Protein AF-A0A814HRG1-F1 (afdb_monomer)

Structure (mmCIF, N/CA/C/O backbone):
data_AF-A0A814HRG1-F1
#
_entry.id   AF-A0A814HRG1-F1
#
loop_
_atom_site.group_PDB
_atom_site.id
_atom_site.type_symbol
_atom_site.label_atom_id
_atom_site.label_alt_id
_atom_site.label_comp_id
_atom_site.label_asym_id
_atom_site.label_entity_id
_atom_site.label_seq_id
_atom_site.pdbx_PDB_ins_code
_atom_site.Cartn_x
_atom_site.Cartn_y
_atom_site.Cartn_z
_atom_site.occupancy
_atom_site.B_iso_or_equiv
_atom_site.auth_seq_id
_atom_site.auth_comp_id
_atom_site.auth_asym_id
_atom_site.auth_atom_id
_atom_site.pdbx_PDB_model_num
ATOM 1 N N . MET A 1 1 ? -11.049 -59.503 -3.326 1.00 34.47 1 MET A N 1
ATOM 2 C CA . MET A 1 1 ? -10.460 -58.723 -4.435 1.00 34.47 1 MET A CA 1
ATOM 3 C C . MET A 1 1 ? -10.203 -57.323 -3.914 1.00 34.47 1 MET A C 1
ATOM 5 O O . MET A 1 1 ? -11.149 -56.669 -3.501 1.00 34.47 1 MET A O 1
ATOM 9 N N . TYR A 1 2 ? -8.933 -56.936 -3.819 1.00 34.94 2 TYR A N 1
ATOM 10 C CA . TYR A 1 2 ? -8.498 -55.623 -3.341 1.00 34.94 2 TYR A CA 1
ATOM 11 C C . TYR A 1 2 ? -8.942 -54.535 -4.327 1.00 34.94 2 TYR A C 1
ATOM 13 O O . TYR A 1 2 ? -8.673 -54.653 -5.521 1.00 34.94 2 TYR A O 1
ATOM 21 N N . SER A 1 3 ? -9.608 -53.484 -3.842 1.00 36.66 3 SER A N 1
ATOM 22 C CA . SER A 1 3 ? -9.808 -52.260 -4.618 1.00 36.66 3 SER A CA 1
ATOM 23 C C . SER A 1 3 ? -8.445 -51.590 -4.800 1.00 36.66 3 SER A C 1
ATOM 25 O O . SER A 1 3 ? -7.900 -51.029 -3.849 1.00 36.66 3 SER A O 1
ATOM 27 N N . ILE A 1 4 ? -7.873 -51.685 -5.997 1.00 43.91 4 ILE A N 1
ATOM 28 C CA . ILE A 1 4 ? -6.697 -50.904 -6.384 1.00 43.91 4 ILE A CA 1
ATOM 29 C C . ILE A 1 4 ? -7.131 -49.431 -6.359 1.00 43.91 4 ILE A C 1
ATOM 31 O O . ILE A 1 4 ? -7.869 -48.984 -7.234 1.00 43.91 4 ILE A O 1
ATOM 35 N N . LEU A 1 5 ? -6.743 -48.695 -5.316 1.00 51.03 5 LEU A N 1
ATOM 36 C CA . LEU A 1 5 ? -6.856 -47.237 -5.267 1.00 51.03 5 LEU A CA 1
ATOM 37 C C . LEU A 1 5 ? -5.829 -46.675 -6.258 1.00 51.03 5 LEU A C 1
ATOM 39 O O . LEU A 1 5 ? -4.625 -46.803 -6.057 1.00 51.03 5 LEU A O 1
ATOM 43 N N . ALA A 1 6 ? -6.311 -46.141 -7.381 1.00 67.50 6 ALA A N 1
ATOM 44 C CA . ALA A 1 6 ? -5.476 -45.701 -8.492 1.00 67.50 6 ALA A CA 1
ATOM 45 C C . ALA A 1 6 ? -5.037 -44.240 -8.302 1.00 67.50 6 ALA A C 1
ATOM 47 O O . ALA A 1 6 ? -5.821 -43.320 -8.529 1.00 67.50 6 ALA A O 1
ATOM 48 N N . CYS A 1 7 ? -3.785 -44.024 -7.898 1.00 74.50 7 CYS A N 1
ATOM 49 C CA . CYS A 1 7 ? -3.103 -42.750 -8.120 1.00 74.50 7 CYS A CA 1
ATOM 50 C C . CYS A 1 7 ? -2.460 -42.763 -9.509 1.00 74.50 7 CYS A C 1
ATOM 52 O O . CYS A 1 7 ? -1.785 -43.724 -9.881 1.00 74.50 7 CYS A O 1
ATOM 54 N N . PHE A 1 8 ? -2.682 -41.706 -10.284 1.00 82.88 8 PHE A N 1
ATOM 55 C CA . PHE A 1 8 ? -2.121 -41.548 -11.622 1.00 82.88 8 PHE A CA 1
ATOM 56 C C . PHE A 1 8 ? -0.915 -40.610 -11.596 1.00 82.88 8 PHE A C 1
ATOM 58 O O . PHE A 1 8 ? -0.782 -39.766 -10.710 1.00 82.88 8 PHE A O 1
ATOM 65 N N . ARG A 1 9 ? -0.036 -40.750 -12.597 1.00 83.50 9 ARG A N 1
ATOM 66 C CA . ARG A 1 9 ? 1.044 -39.782 -12.826 1.00 83.50 9 ARG A CA 1
ATOM 67 C C . ARG A 1 9 ? 0.448 -38.373 -12.999 1.00 83.50 9 ARG A C 1
ATOM 69 O O . ARG A 1 9 ? -0.566 -38.263 -13.696 1.00 83.50 9 ARG A O 1
ATOM 76 N N . PRO A 1 10 ? 1.056 -37.324 -12.418 1.00 84.88 10 PRO A N 1
ATOM 77 C CA . PRO A 1 10 ? 0.608 -35.955 -12.637 1.00 84.88 10 PRO A CA 1
ATOM 78 C C . PRO A 1 10 ? 0.578 -35.621 -14.130 1.00 84.88 10 PRO A C 1
ATOM 80 O O . PRO A 1 10 ? 1.474 -36.012 -14.885 1.00 84.88 10 PRO A O 1
ATOM 83 N N . THR A 1 11 ? -0.446 -34.898 -14.563 1.00 87.06 11 THR A N 1
ATOM 84 C CA . THR A 1 11 ? -0.460 -34.258 -15.880 1.00 87.06 11 THR A CA 1
ATOM 85 C C . THR A 1 11 ? -0.045 -32.805 -15.718 1.00 87.06 11 THR A C 1
ATOM 87 O O . THR A 1 11 ? -0.491 -32.123 -14.797 1.00 87.06 11 THR A O 1
ATOM 90 N N . MET A 1 12 ? 0.857 -32.352 -16.586 1.00 89.12 12 MET A N 1
ATOM 91 C CA . MET A 1 12 ? 1.485 -31.040 -16.493 1.00 89.12 12 MET A CA 1
ATOM 92 C C . MET A 1 12 ? 1.424 -30.335 -17.839 1.00 89.12 12 MET A C 1
ATOM 94 O O . MET A 1 12 ? 1.628 -30.961 -18.882 1.00 89.12 12 MET A O 1
ATOM 98 N N . THR A 1 13 ? 1.148 -29.038 -17.787 1.00 87.81 13 THR A N 1
ATOM 99 C CA . THR A 1 13 ? 1.228 -28.121 -18.923 1.00 87.81 13 THR A CA 1
ATOM 100 C C . THR A 1 13 ? 2.002 -26.881 -18.499 1.00 87.81 13 THR A C 1
ATOM 102 O O . THR A 1 13 ? 1.640 -26.248 -17.506 1.00 87.81 13 THR A O 1
ATOM 105 N N . LEU A 1 14 ? 3.055 -26.537 -19.240 1.00 87.69 14 LEU A N 1
ATOM 106 C CA . LEU A 1 14 ? 3.818 -25.309 -19.023 1.00 87.69 14 LEU A CA 1
ATOM 107 C C . LEU A 1 14 ? 3.166 -24.120 -19.742 1.00 87.69 14 LEU A C 1
ATOM 109 O O . LEU A 1 14 ? 2.554 -24.286 -20.793 1.00 87.69 14 LEU A O 1
ATOM 113 N N . PHE A 1 15 ? 3.328 -22.920 -19.203 1.00 82.81 15 PHE A N 1
ATOM 114 C CA . PHE A 1 15 ? 2.912 -21.672 -19.832 1.00 82.81 15 PHE A CA 1
ATOM 115 C C . PHE A 1 15 ? 4.070 -20.667 -19.807 1.00 82.81 15 PHE A C 1
ATOM 117 O O . PHE A 1 15 ? 4.770 -20.580 -18.792 1.00 82.81 15 PHE A O 1
ATOM 124 N N . PRO A 1 16 ? 4.286 -19.915 -20.903 1.00 79.12 16 PRO A N 1
ATOM 125 C CA . PRO A 1 16 ? 3.512 -19.927 -22.155 1.00 79.12 16 PRO A CA 1
ATOM 126 C C . PRO A 1 16 ? 3.825 -21.141 -23.067 1.00 79.12 16 PRO A C 1
ATOM 128 O O . PRO A 1 16 ? 4.962 -21.615 -23.121 1.00 79.12 16 PRO A O 1
ATOM 131 N N . THR A 1 17 ? 2.813 -21.664 -23.777 1.00 72.81 17 THR A N 1
ATOM 132 C CA . THR A 1 17 ? 2.898 -22.845 -24.671 1.00 72.81 17 THR A CA 1
ATOM 133 C C . THR A 1 17 ? 2.478 -22.542 -26.117 1.00 72.81 17 THR A C 1
ATOM 135 O O . THR A 1 17 ? 1.655 -21.654 -26.323 1.00 72.81 17 THR A O 1
ATOM 138 N N . PRO A 1 18 ? 2.949 -23.332 -27.112 1.00 67.69 18 PRO A N 1
ATOM 139 C CA . PRO A 1 18 ? 4.041 -24.313 -27.054 1.00 67.69 18 PRO A CA 1
ATOM 140 C C . PRO A 1 18 ? 5.403 -23.712 -27.457 1.00 67.69 18 PRO A C 1
ATOM 142 O O . PRO A 1 18 ? 5.484 -22.879 -28.353 1.00 67.69 18 PRO A O 1
ATOM 145 N N . SER A 1 19 ? 6.487 -24.185 -26.829 1.00 84.19 19 SER A N 1
ATOM 146 C CA . SER A 1 19 ? 7.871 -23.868 -27.218 1.00 84.19 19 SER A CA 1
ATOM 147 C C . SER A 1 19 ? 8.651 -25.137 -27.551 1.00 84.19 19 SER A C 1
ATOM 149 O O . SER A 1 19 ? 8.391 -26.206 -26.997 1.00 84.19 19 SER A O 1
ATOM 151 N N . SER A 1 20 ? 9.599 -25.034 -28.477 1.00 88.75 20 SER A N 1
ATOM 152 C CA . SER A 1 20 ? 10.467 -26.142 -28.889 1.00 88.75 20 SER A CA 1
ATOM 153 C C . SER A 1 20 ? 11.893 -25.647 -29.107 1.00 88.75 20 SER A C 1
ATOM 155 O O . SER A 1 20 ? 12.139 -24.444 -29.138 1.00 88.75 20 SER A O 1
ATOM 157 N N . LEU A 1 21 ? 12.847 -26.564 -29.282 1.00 87.06 21 LEU A N 1
ATOM 158 C CA . LEU A 1 21 ? 14.223 -26.183 -29.604 1.00 87.06 21 LEU A CA 1
ATOM 159 C C . LEU A 1 21 ? 14.309 -25.382 -30.921 1.00 87.06 21 LEU A C 1
ATOM 161 O O . LEU A 1 21 ? 15.158 -24.503 -31.044 1.00 87.06 21 LEU A O 1
ATOM 165 N N . GLU A 1 22 ? 13.420 -25.660 -31.881 1.00 87.44 22 GLU A N 1
ATOM 166 C CA . GLU A 1 22 ? 13.343 -24.951 -33.167 1.00 87.44 22 GLU A CA 1
ATOM 167 C C . GLU A 1 22 ? 12.644 -23.591 -33.048 1.00 87.44 22 GLU A C 1
ATOM 169 O O . GLU A 1 22 ? 13.021 -22.635 -33.725 1.00 87.44 22 GLU A O 1
ATOM 174 N N . ILE A 1 23 ? 11.649 -23.491 -32.160 1.00 90.06 23 ILE A N 1
ATOM 175 C CA . ILE A 1 23 ? 10.860 -22.278 -31.915 1.00 90.06 23 ILE A CA 1
ATOM 176 C C . ILE A 1 23 ? 10.889 -21.967 -30.408 1.00 90.06 23 ILE A C 1
ATOM 178 O O . ILE A 1 23 ? 9.909 -22.222 -29.696 1.00 90.06 23 ILE A O 1
ATOM 182 N N . PRO A 1 24 ? 12.030 -21.481 -29.883 1.00 91.81 24 PRO A N 1
ATOM 183 C CA . PRO A 1 24 ? 12.149 -21.128 -28.476 1.00 91.81 24 PRO A CA 1
ATOM 184 C C . PRO A 1 24 ? 11.457 -19.790 -28.188 1.00 91.81 24 PRO A C 1
ATOM 186 O O . PRO A 1 24 ? 11.453 -18.884 -29.027 1.00 91.81 24 PRO A O 1
ATOM 189 N N . LEU A 1 25 ? 10.938 -19.631 -26.969 1.00 90.38 25 LEU A N 1
ATOM 190 C CA . LEU A 1 25 ? 10.442 -18.346 -26.465 1.00 90.38 25 LEU A CA 1
ATOM 191 C C . LEU A 1 25 ? 11.597 -17.349 -26.406 1.00 90.38 25 LEU A C 1
ATOM 193 O O . LEU A 1 25 ? 12.667 -17.676 -25.900 1.00 90.38 25 LEU A O 1
ATOM 197 N N . GLN A 1 26 ? 11.406 -16.138 -26.914 1.00 89.25 26 GLN A N 1
ATOM 198 C CA . GLN A 1 26 ? 12.487 -15.163 -27.015 1.00 89.25 26 GLN A CA 1
ATOM 199 C C . GLN A 1 26 ? 12.377 -14.115 -25.915 1.00 89.25 26 GLN A C 1
ATOM 201 O O . GLN A 1 26 ? 11.351 -13.455 -25.791 1.00 89.25 26 GLN A O 1
ATOM 206 N N . PHE A 1 27 ? 13.460 -13.927 -25.166 1.00 89.19 27 PHE A N 1
ATOM 207 C CA . PHE A 1 27 ? 13.556 -12.905 -24.128 1.00 89.19 27 PHE A CA 1
ATOM 208 C C . PHE A 1 27 ? 14.826 -12.084 -24.324 1.00 89.19 27 PHE A C 1
ATOM 210 O O . PHE A 1 27 ? 15.873 -12.612 -24.716 1.00 89.19 27 PHE A O 1
ATOM 217 N N . ARG A 1 28 ? 14.754 -10.779 -24.051 1.00 88.69 28 ARG A N 1
ATOM 218 C CA . ARG A 1 28 ? 15.954 -9.936 -23.983 1.00 88.69 28 ARG A CA 1
ATOM 219 C C . ARG A 1 28 ? 16.712 -10.256 -22.701 1.00 88.69 28 ARG A C 1
ATOM 221 O O . ARG A 1 28 ? 16.104 -10.509 -21.666 1.00 88.69 28 ARG A O 1
ATOM 228 N N . ARG A 1 29 ? 18.040 -10.204 -22.719 1.00 90.31 29 ARG A N 1
ATOM 229 C CA . ARG A 1 29 ? 18.826 -10.451 -21.502 1.00 90.31 29 ARG A CA 1
ATOM 230 C C . ARG A 1 29 ? 18.545 -9.418 -20.404 1.00 90.31 29 ARG A C 1
ATOM 232 O O . ARG A 1 29 ? 18.683 -9.750 -19.232 1.00 90.31 29 ARG A O 1
ATOM 239 N N . SER A 1 30 ? 18.088 -8.214 -20.738 1.00 85.81 30 SER A N 1
ATOM 240 C CA . SER A 1 30 ? 17.658 -7.205 -19.764 1.00 85.81 30 SER A CA 1
ATOM 241 C C . SER A 1 30 ? 16.230 -7.399 -19.237 1.00 85.81 30 SER A C 1
ATOM 243 O O . SER A 1 30 ? 15.767 -6.556 -18.471 1.00 85.81 30 SER A O 1
ATOM 245 N N . GLN A 1 31 ? 15.521 -8.445 -19.666 1.00 83.94 31 GLN A N 1
ATOM 246 C CA . GLN A 1 31 ? 14.118 -8.698 -19.348 1.00 83.94 31 GLN A CA 1
ATOM 247 C C . GLN A 1 31 ? 13.986 -9.858 -18.352 1.00 83.94 31 GLN A C 1
ATOM 249 O O . GLN A 1 31 ? 14.609 -10.907 -18.517 1.00 83.94 31 GLN A O 1
ATOM 254 N N . ASP A 1 32 ? 13.157 -9.657 -17.330 1.00 86.00 32 ASP A N 1
ATOM 255 C CA . ASP A 1 32 ? 12.730 -10.715 -16.412 1.00 86.00 32 ASP A CA 1
ATOM 256 C C . ASP A 1 32 ? 11.673 -11.594 -17.107 1.00 86.00 32 ASP A C 1
ATOM 258 O O . ASP A 1 32 ? 10.842 -11.084 -17.862 1.00 86.00 32 ASP A O 1
ATOM 262 N N . PHE A 1 33 ? 11.637 -12.896 -16.827 1.00 86.69 33 PHE A N 1
ATOM 263 C CA . PHE A 1 33 ? 10.570 -13.769 -17.328 1.00 86.69 33 PHE A CA 1
ATOM 264 C C . PHE A 1 33 ? 10.237 -14.894 -16.350 1.00 86.69 33 PHE A C 1
ATOM 266 O O . PHE A 1 33 ? 10.981 -15.173 -15.408 1.00 86.69 33 PHE A O 1
ATOM 273 N N . TYR A 1 34 ? 9.098 -15.549 -16.569 1.00 88.38 34 TYR A N 1
ATOM 274 C CA . TYR A 1 34 ? 8.683 -16.699 -15.779 1.00 88.38 34 TYR A CA 1
ATOM 275 C C . TYR A 1 34 ? 8.096 -17.798 -16.661 1.00 88.38 34 TYR A C 1
ATOM 277 O O . TYR A 1 34 ? 7.565 -17.526 -17.736 1.00 88.38 34 TYR A O 1
ATOM 285 N N . ILE A 1 35 ? 8.198 -19.035 -16.184 1.00 88.94 35 ILE A N 1
ATOM 286 C CA . ILE A 1 35 ? 7.500 -20.193 -16.741 1.00 88.94 35 ILE A CA 1
ATOM 287 C C . ILE A 1 35 ? 6.648 -20.776 -15.622 1.00 88.94 35 ILE A C 1
ATOM 289 O O . ILE A 1 35 ? 7.177 -21.131 -14.566 1.00 88.94 35 ILE A O 1
ATOM 293 N N . SER A 1 36 ? 5.341 -20.869 -15.839 1.00 87.12 36 SER A N 1
ATOM 294 C CA . SER A 1 36 ? 4.417 -21.467 -14.878 1.00 87.12 36 SER A CA 1
ATOM 295 C C . SER A 1 36 ? 3.991 -22.859 -15.321 1.00 87.12 36 SER A C 1
ATOM 297 O O . SER A 1 36 ? 3.969 -23.173 -16.510 1.00 87.12 36 SER A O 1
ATOM 299 N N . ALA A 1 37 ? 3.674 -23.716 -14.356 1.00 87.00 37 ALA A N 1
ATOM 300 C CA . ALA A 1 37 ? 3.141 -25.042 -14.612 1.00 87.00 37 ALA A CA 1
ATOM 301 C C . ALA A 1 37 ? 1.743 -25.169 -14.014 1.00 87.00 37 ALA A C 1
ATOM 303 O O . ALA A 1 37 ? 1.524 -24.865 -12.842 1.00 87.00 37 ALA A O 1
ATOM 304 N N . THR A 1 38 ? 0.807 -25.671 -14.812 1.00 83.50 38 THR A N 1
ATOM 305 C CA . THR A 1 38 ? -0.488 -26.135 -14.318 1.00 83.50 38 THR A CA 1
ATOM 306 C C . THR A 1 38 ? -0.431 -27.639 -14.142 1.00 83.50 38 THR A C 1
ATOM 308 O O . THR A 1 38 ? -0.137 -28.373 -15.088 1.00 83.50 38 THR A O 1
ATOM 311 N N . LEU A 1 39 ? -0.716 -28.090 -12.922 1.00 84.75 39 LEU A N 1
ATOM 312 C CA . LEU A 1 39 ? -0.722 -29.501 -12.564 1.00 84.75 39 LEU A CA 1
ATOM 313 C C . LEU A 1 39 ? -2.143 -29.998 -12.349 1.00 84.75 39 LEU A C 1
ATOM 315 O O . LEU A 1 39 ? -2.946 -29.378 -11.654 1.00 84.75 39 LEU A O 1
ATOM 319 N N . THR A 1 40 ? -2.426 -31.166 -12.906 1.00 83.50 40 THR A N 1
ATOM 320 C CA . THR A 1 40 ? -3.642 -31.934 -12.650 1.00 83.50 40 THR A CA 1
ATOM 321 C C . THR A 1 40 ? -3.251 -33.217 -11.927 1.00 83.50 40 THR A C 1
ATOM 323 O O . THR A 1 40 ? -2.554 -34.079 -12.465 1.00 83.50 40 THR A O 1
ATOM 326 N N . LEU A 1 41 ? -3.665 -33.309 -10.661 1.00 81.19 41 LEU A N 1
ATOM 327 C CA . LEU A 1 41 ? -3.323 -34.402 -9.755 1.00 81.19 41 LEU A CA 1
ATOM 328 C C . LEU A 1 41 ? -4.549 -35.291 -9.548 1.00 81.19 41 LEU A C 1
ATOM 330 O O . LEU A 1 41 ? -5.563 -34.849 -9.009 1.00 81.19 41 LEU A O 1
ATOM 334 N N . ASN A 1 42 ? -4.452 -36.558 -9.952 1.00 78.81 42 ASN A N 1
ATOM 335 C CA . ASN A 1 42 ? -5.490 -37.553 -9.701 1.00 78.81 42 ASN A CA 1
ATOM 336 C C . ASN A 1 42 ? -4.944 -38.643 -8.777 1.00 78.81 42 ASN A C 1
ATOM 338 O O . ASN A 1 42 ? -4.419 -39.661 -9.229 1.00 78.81 42 ASN A O 1
ATOM 342 N N . CYS A 1 43 ? -5.022 -38.390 -7.472 1.00 73.06 43 CYS A N 1
ATOM 343 C CA . CYS A 1 43 ? -4.589 -39.329 -6.450 1.00 73.06 43 CYS A CA 1
ATOM 344 C C . CYS A 1 43 ? -5.464 -39.199 -5.205 1.00 73.06 43 CYS A C 1
ATOM 346 O O . CYS A 1 43 ? -5.539 -38.140 -4.585 1.00 73.06 43 CYS A O 1
ATOM 348 N N . ALA A 1 44 ? -6.111 -40.305 -4.838 1.00 68.81 44 ALA A N 1
ATOM 349 C CA . ALA A 1 44 ? -6.983 -40.366 -3.672 1.00 68.81 44 ALA A CA 1
ATOM 350 C C . ALA A 1 44 ? -6.209 -40.433 -2.340 1.00 68.81 44 ALA A C 1
ATOM 352 O O . ALA A 1 44 ? -6.809 -40.194 -1.296 1.00 68.81 44 ALA A O 1
ATOM 353 N N . GLU A 1 45 ? -4.911 -40.772 -2.366 1.00 68.19 45 GLU A N 1
ATOM 354 C CA . GLU A 1 45 ? -4.078 -40.928 -1.162 1.00 68.19 45 GLU A CA 1
ATOM 355 C C . GLU A 1 45 ? -3.445 -39.612 -0.687 1.00 68.19 45 GLU A C 1
ATOM 357 O O . GLU A 1 45 ? -3.557 -39.263 0.488 1.00 68.19 45 GLU A O 1
ATOM 362 N N . SER A 1 46 ? -2.790 -38.868 -1.583 1.00 71.94 46 SER A N 1
ATOM 363 C CA . SER A 1 46 ? -2.181 -37.569 -1.280 1.00 71.94 46 SER A CA 1
ATOM 364 C C . SER A 1 46 ? -2.160 -36.674 -2.518 1.00 71.94 46 SER A C 1
ATOM 366 O O . SER A 1 46 ? -2.037 -37.163 -3.637 1.00 71.94 46 SER A O 1
ATOM 368 N N . LEU A 1 47 ? -2.267 -35.361 -2.303 1.00 75.62 47 LEU A N 1
ATOM 369 C CA . LEU A 1 47 ? -2.061 -34.327 -3.327 1.00 75.62 47 LEU A CA 1
ATOM 370 C C . LEU A 1 47 ? -0.738 -33.572 -3.108 1.00 75.62 47 LEU A C 1
ATOM 372 O O . LEU A 1 47 ? -0.501 -32.549 -3.741 1.00 75.62 47 LEU A O 1
ATOM 376 N N . GLU A 1 48 ? 0.107 -34.045 -2.190 1.00 79.44 48 GLU A N 1
ATOM 377 C CA . GLU A 1 48 ? 1.406 -33.436 -1.911 1.00 79.44 48 GLU A CA 1
ATOM 378 C C . GLU A 1 48 ? 2.426 -33.824 -2.982 1.00 79.44 48 GLU A C 1
ATOM 380 O O . GLU A 1 48 ? 2.601 -35.002 -3.322 1.00 79.44 48 GLU A O 1
ATOM 385 N N . ILE A 1 49 ? 3.117 -32.811 -3.493 1.00 84.12 49 ILE A N 1
ATOM 386 C CA . ILE A 1 49 ? 4.079 -32.927 -4.582 1.00 84.12 49 ILE A CA 1
ATOM 387 C C . ILE A 1 49 ? 5.402 -32.267 -4.207 1.00 84.12 49 ILE A C 1
ATOM 389 O O . ILE A 1 49 ? 5.461 -31.374 -3.364 1.00 84.12 49 ILE A O 1
ATOM 393 N N . GLU A 1 50 ? 6.464 -32.695 -4.871 1.00 87.50 50 GLU A N 1
ATOM 394 C CA . GLU A 1 50 ? 7.750 -32.012 -4.897 1.00 87.50 50 GLU A CA 1
ATOM 395 C C . GLU A 1 50 ? 8.046 -31.622 -6.347 1.00 87.50 50 GLU A C 1
ATOM 397 O O . GLU A 1 50 ? 8.056 -32.469 -7.243 1.00 87.50 50 GLU A O 1
ATOM 402 N N . ALA A 1 51 ? 8.226 -30.324 -6.582 1.00 89.00 51 ALA A N 1
ATOM 403 C CA . ALA A 1 51 ? 8.585 -29.762 -7.874 1.00 89.00 51 ALA A CA 1
ATOM 404 C C . ALA A 1 51 ? 10.083 -29.442 -7.895 1.00 89.00 51 ALA A C 1
ATOM 406 O O . ALA A 1 51 ? 10.647 -28.980 -6.904 1.00 89.00 51 ALA A O 1
ATOM 407 N N . LYS A 1 52 ? 10.738 -29.689 -9.030 1.00 93.06 52 LYS A N 1
ATOM 408 C CA . LYS A 1 52 ? 12.154 -29.380 -9.227 1.00 93.06 52 LYS A CA 1
ATOM 409 C C . LYS A 1 52 ? 12.443 -28.945 -10.656 1.00 93.06 52 LYS A C 1
ATOM 411 O O . LYS A 1 52 ? 12.282 -29.723 -11.600 1.00 93.06 52 LYS A O 1
ATOM 416 N N . TRP A 1 53 ? 12.951 -27.729 -10.798 1.00 93.25 53 TRP A N 1
ATOM 417 C CA . TRP A 1 53 ? 13.459 -27.186 -12.050 1.00 93.25 53 TRP A CA 1
ATOM 418 C C . TRP A 1 53 ? 14.923 -27.561 -12.272 1.00 93.25 53 TRP A C 1
ATOM 420 O O . TRP A 1 53 ? 15.754 -27.519 -11.365 1.00 93.25 53 TRP A O 1
ATOM 430 N N . SER A 1 54 ? 15.243 -27.930 -13.508 1.00 93.31 54 SER A N 1
ATOM 431 C CA . SER A 1 54 ? 16.601 -28.150 -14.006 1.00 93.31 54 SER A CA 1
ATOM 432 C C . SER A 1 54 ? 16.784 -27.352 -15.291 1.00 93.31 54 SER A C 1
ATOM 434 O O . SER A 1 54 ? 15.953 -27.434 -16.191 1.00 93.31 54 SER A O 1
ATOM 436 N N . ILE A 1 55 ? 17.857 -26.566 -15.366 1.00 94.12 55 ILE A N 1
ATOM 437 C CA . ILE A 1 55 ? 18.127 -25.666 -16.492 1.00 94.12 55 ILE A CA 1
ATOM 438 C C . ILE A 1 55 ? 19.351 -26.178 -17.241 1.00 94.12 55 ILE A C 1
ATOM 440 O O . ILE A 1 55 ? 20.420 -26.303 -16.643 1.00 94.12 55 ILE A O 1
ATOM 444 N N . PHE A 1 56 ? 19.219 -26.448 -18.537 1.00 93.19 56 PHE A N 1
ATOM 445 C CA . PHE A 1 56 ? 20.308 -26.931 -19.387 1.00 93.19 56 PHE A CA 1
ATOM 446 C C . PHE A 1 56 ? 20.654 -25.908 -20.463 1.00 93.19 56 PHE A C 1
ATOM 448 O O . PHE A 1 56 ? 19.770 -25.322 -21.085 1.00 93.19 56 PHE A O 1
ATOM 455 N N . ASN A 1 57 ? 21.947 -25.692 -20.701 1.00 91.69 57 ASN A N 1
ATOM 456 C CA . ASN A 1 57 ? 22.407 -24.857 -21.804 1.00 91.69 57 ASN A CA 1
ATOM 457 C C . ASN A 1 57 ? 22.390 -25.670 -23.107 1.00 91.69 57 ASN A C 1
ATOM 459 O O . ASN A 1 57 ? 23.155 -26.625 -23.278 1.00 91.69 57 ASN A O 1
ATOM 463 N N . CYS A 1 58 ? 21.529 -25.264 -24.036 1.00 88.56 58 CYS A N 1
ATOM 464 C CA . CYS A 1 58 ? 21.354 -25.881 -25.347 1.00 88.56 58 CYS A CA 1
ATOM 465 C C . CYS A 1 58 ? 22.304 -25.347 -26.419 1.00 88.56 58 CYS A C 1
ATOM 467 O O . CYS A 1 58 ? 22.223 -25.752 -27.571 1.00 88.56 58 CYS A O 1
ATOM 469 N N . THR A 1 59 ? 23.240 -24.481 -26.045 1.00 85.19 59 THR A N 1
ATOM 470 C CA . THR A 1 59 ? 24.276 -23.953 -26.932 1.00 85.19 59 THR A CA 1
ATOM 471 C C . THR A 1 59 ? 25.623 -24.545 -26.478 1.00 85.19 59 THR A C 1
ATOM 473 O O . THR A 1 59 ? 26.283 -23.926 -25.641 1.00 85.19 59 THR A O 1
ATOM 476 N N . PRO A 1 60 ? 26.037 -25.759 -26.926 1.00 76.31 60 PRO A N 1
ATOM 477 C CA . PRO A 1 60 ? 25.624 -26.415 -28.178 1.00 76.31 60 PRO A CA 1
ATOM 478 C C . PRO A 1 60 ? 24.631 -27.602 -28.102 1.00 76.31 60 PRO A C 1
ATOM 480 O O . PRO A 1 60 ? 23.921 -27.795 -29.079 1.00 76.31 60 PRO A O 1
ATOM 483 N N . ASN A 1 61 ? 24.566 -28.411 -27.024 1.00 78.44 61 ASN A N 1
ATOM 484 C CA . ASN A 1 61 ? 23.929 -29.755 -27.088 1.00 78.44 61 ASN A CA 1
ATOM 485 C C . ASN A 1 61 ? 22.936 -30.120 -25.946 1.00 78.44 61 ASN A C 1
ATOM 487 O O . ASN A 1 61 ? 22.617 -31.291 -25.776 1.00 78.44 61 ASN A O 1
ATOM 491 N N . CYS A 1 62 ? 22.458 -29.172 -25.132 1.00 84.38 62 CYS A N 1
ATOM 492 C CA . CYS A 1 62 ? 21.535 -29.379 -23.984 1.00 84.38 62 CYS A CA 1
ATOM 493 C C . CYS A 1 62 ? 22.032 -30.362 -22.897 1.00 84.38 62 CYS A C 1
ATOM 495 O O . CYS A 1 62 ? 21.278 -30.749 -22.011 1.00 84.38 62 CYS A O 1
ATOM 497 N N . THR A 1 63 ? 23.301 -30.776 -22.919 1.00 79.56 63 THR A N 1
ATOM 498 C CA . THR A 1 63 ? 23.843 -31.770 -21.973 1.00 79.56 63 THR A CA 1
ATOM 499 C C . THR A 1 63 ? 24.425 -31.158 -20.702 1.00 79.56 63 THR A C 1
ATOM 501 O O . THR A 1 63 ? 24.647 -31.867 -19.724 1.00 79.56 63 THR A O 1
ATOM 504 N N . VAL A 1 64 ? 24.725 -29.858 -20.713 1.00 83.81 64 VAL A N 1
ATOM 505 C CA . VAL A 1 64 ? 25.388 -29.167 -19.601 1.00 83.81 64 VAL A CA 1
ATOM 506 C C . VAL A 1 64 ? 24.340 -28.419 -18.789 1.00 83.81 64 VAL A C 1
ATOM 508 O O . VAL A 1 64 ? 23.686 -27.514 -19.308 1.00 83.81 64 VAL A O 1
ATOM 511 N N . GLN A 1 65 ? 24.190 -28.780 -17.513 1.00 87.12 65 GLN A N 1
ATOM 512 C CA . GLN A 1 65 ? 23.359 -28.018 -16.586 1.00 87.12 65 GLN A CA 1
ATOM 513 C C . GLN A 1 65 ? 23.961 -26.619 -16.408 1.00 87.12 65 GLN A C 1
ATOM 515 O O . GLN A 1 65 ? 25.157 -26.477 -16.148 1.00 87.12 65 GLN A O 1
ATOM 520 N N . ALA A 1 66 ? 23.145 -25.586 -16.592 1.00 85.38 66 ALA A N 1
ATOM 521 C CA . ALA A 1 66 ? 23.580 -24.210 -16.437 1.00 85.38 66 ALA A CA 1
ATOM 522 C C . ALA A 1 66 ? 23.902 -23.920 -14.965 1.00 85.38 66 ALA A C 1
ATOM 524 O O . ALA A 1 66 ? 23.203 -24.378 -14.059 1.00 85.38 66 ALA A O 1
ATOM 525 N N . THR A 1 67 ? 24.948 -23.133 -14.727 1.00 83.31 67 THR A N 1
ATOM 526 C CA . THR A 1 67 ? 25.255 -22.613 -13.394 1.00 83.31 67 THR A CA 1
ATOM 527 C C . THR A 1 67 ? 24.258 -21.507 -13.072 1.00 83.31 67 THR A C 1
ATOM 529 O O . THR A 1 67 ? 24.256 -20.470 -13.734 1.00 83.31 67 THR A O 1
ATOM 532 N N . ILE A 1 68 ? 23.391 -21.739 -12.090 1.00 83.50 68 ILE A N 1
ATOM 533 C CA . ILE A 1 68 ? 22.337 -20.803 -11.687 1.00 83.50 68 ILE A CA 1
ATOM 534 C C . ILE A 1 68 ? 22.696 -20.196 -10.333 1.00 83.50 68 ILE A C 1
ATOM 536 O O . ILE A 1 68 ? 23.274 -20.869 -9.477 1.00 83.50 68 ILE A O 1
ATOM 540 N N . ASP A 1 69 ? 22.360 -18.921 -10.153 1.00 81.62 69 ASP A N 1
ATOM 541 C CA . ASP A 1 69 ? 22.496 -18.235 -8.873 1.00 81.62 69 ASP A CA 1
ATOM 542 C C . ASP A 1 69 ? 21.690 -18.979 -7.781 1.00 81.62 69 ASP A C 1
ATOM 544 O O . ASP A 1 69 ? 20.503 -19.245 -7.994 1.00 81.62 69 ASP A O 1
ATOM 548 N N . PRO A 1 70 ? 22.285 -19.311 -6.616 1.00 82.62 70 PRO A N 1
ATOM 549 C CA . PRO A 1 70 ? 21.590 -20.001 -5.526 1.00 82.62 70 PRO A CA 1
ATOM 550 C C . PRO A 1 70 ? 20.348 -19.272 -4.995 1.00 82.62 70 PRO A C 1
ATOM 552 O O . PRO A 1 70 ? 19.518 -19.893 -4.334 1.00 82.62 70 PRO A O 1
ATOM 555 N N . SER A 1 71 ? 20.218 -17.967 -5.250 1.00 82.19 71 SER A N 1
ATOM 556 C CA . SER A 1 71 ? 19.044 -17.171 -4.873 1.00 82.19 71 SER A CA 1
ATOM 557 C C . SER A 1 71 ? 17.787 -17.498 -5.686 1.00 82.19 71 SER A C 1
ATOM 559 O O . SER A 1 71 ? 16.682 -17.155 -5.258 1.00 82.19 71 SER A O 1
ATOM 561 N N . ILE A 1 72 ? 17.919 -18.169 -6.835 1.00 85.44 72 ILE A N 1
ATOM 562 C CA . ILE A 1 72 ? 16.779 -18.560 -7.667 1.00 85.44 72 ILE A CA 1
ATOM 563 C C . ILE A 1 72 ? 16.152 -19.824 -7.091 1.00 85.44 72 ILE A C 1
ATOM 565 O O . ILE A 1 72 ? 16.774 -20.884 -7.024 1.00 85.44 72 ILE A O 1
ATOM 569 N N . ASN A 1 73 ? 14.883 -19.717 -6.700 1.00 86.75 73 ASN A N 1
ATOM 570 C CA . ASN A 1 73 ? 14.146 -20.851 -6.173 1.00 86.75 73 ASN A CA 1
ATOM 571 C C . ASN A 1 73 ? 13.732 -21.802 -7.308 1.00 86.75 73 ASN A C 1
ATOM 573 O O . ASN A 1 73 ? 12.935 -21.446 -8.175 1.00 86.75 73 ASN A O 1
ATOM 577 N N . LEU A 1 74 ? 14.271 -23.020 -7.278 1.00 90.06 74 LEU A N 1
ATOM 578 C CA . LEU A 1 74 ? 14.019 -24.066 -8.270 1.00 90.06 74 LEU A CA 1
ATOM 579 C C . LEU A 1 74 ? 12.997 -25.114 -7.802 1.00 90.06 74 LEU A C 1
ATOM 581 O O . LEU A 1 74 ? 12.799 -26.096 -8.513 1.00 90.06 74 LEU A O 1
ATOM 585 N N . THR A 1 75 ? 12.371 -24.955 -6.631 1.00 88.75 75 THR A N 1
ATOM 586 C CA . THR A 1 75 ? 11.469 -25.971 -6.052 1.00 88.75 75 THR A CA 1
ATOM 587 C C . THR A 1 75 ? 9.980 -25.631 -6.144 1.00 88.75 75 THR A C 1
ATOM 589 O O . THR A 1 75 ? 9.139 -26.394 -5.674 1.00 88.75 75 THR A O 1
ATOM 592 N N . LEU A 1 76 ? 9.633 -24.492 -6.746 1.00 86.06 76 LEU A N 1
ATOM 593 C CA . LEU A 1 76 ? 8.248 -24.053 -6.931 1.00 86.06 76 LEU A CA 1
ATOM 594 C C . LEU A 1 76 ? 7.689 -24.511 -8.285 1.00 86.06 76 LEU A C 1
ATOM 596 O O . LEU A 1 76 ? 8.436 -24.794 -9.220 1.00 86.06 76 LEU A O 1
ATOM 600 N N . ASN A 1 77 ? 6.361 -24.522 -8.419 1.00 86.00 77 ASN A N 1
ATOM 601 C CA . ASN A 1 77 ? 5.689 -24.842 -9.688 1.00 86.00 77 ASN A CA 1
ATOM 602 C C . ASN A 1 77 ? 5.882 -23.758 -10.756 1.00 86.00 77 ASN A C 1
ATOM 604 O O . ASN A 1 77 ? 5.690 -24.013 -11.942 1.00 86.00 77 ASN A O 1
ATOM 608 N N . GLU A 1 78 ? 6.284 -22.559 -10.343 1.00 88.56 78 GLU A N 1
ATOM 609 C CA . GLU A 1 78 ? 6.633 -21.466 -11.238 1.00 88.56 78 GLU A CA 1
ATOM 610 C C . GLU A 1 78 ? 8.110 -21.124 -11.085 1.00 88.56 78 GLU A C 1
ATOM 612 O O . GLU A 1 78 ? 8.605 -20.920 -9.974 1.00 88.56 78 GLU A O 1
ATOM 617 N N . LEU A 1 79 ? 8.806 -21.050 -12.214 1.00 90.31 79 LEU A N 1
ATOM 618 C CA . LEU A 1 79 ? 10.197 -20.637 -12.291 1.00 90.31 79 LEU A CA 1
ATOM 619 C C . LEU A 1 79 ? 10.259 -19.171 -12.690 1.00 90.31 79 LEU A C 1
ATOM 621 O O . LEU A 1 79 ? 9.811 -18.811 -13.774 1.00 90.31 79 LEU A O 1
ATOM 625 N N . PHE A 1 80 ? 10.862 -18.346 -11.842 1.00 89.12 80 PHE A N 1
ATOM 626 C CA . PHE A 1 80 ? 11.159 -16.953 -12.150 1.00 89.12 80 PHE A CA 1
ATOM 627 C C . PHE A 1 80 ? 12.646 -16.783 -12.451 1.00 89.12 80 PHE A C 1
ATOM 629 O O . PHE A 1 80 ? 13.490 -17.157 -11.635 1.00 89.12 80 PHE A O 1
ATOM 636 N N . ILE A 1 81 ? 12.956 -16.196 -13.605 1.00 90.06 81 ILE A N 1
ATOM 637 C CA . ILE A 1 81 ? 14.318 -15.880 -14.031 1.00 90.06 81 ILE A CA 1
ATOM 638 C C . ILE A 1 81 ? 14.466 -14.354 -14.099 1.00 90.06 81 ILE A C 1
ATOM 640 O O . ILE A 1 81 ? 13.872 -13.718 -14.975 1.00 90.06 81 ILE A O 1
ATOM 644 N N . PRO A 1 82 ? 15.257 -13.752 -13.192 1.00 87.69 82 PRO A N 1
ATOM 645 C CA . PRO A 1 82 ? 15.589 -12.337 -13.268 1.00 87.69 82 PRO A CA 1
ATOM 646 C C . PRO A 1 82 ? 16.386 -11.987 -14.535 1.00 87.69 82 PRO A C 1
ATOM 648 O O . PRO A 1 82 ? 17.118 -12.809 -15.097 1.00 87.69 82 PRO A O 1
ATOM 651 N N . ALA A 1 83 ? 16.311 -10.724 -14.944 1.00 86.62 83 ALA A N 1
ATOM 652 C CA . ALA A 1 83 ? 17.150 -10.165 -15.988 1.00 86.62 83 ALA A CA 1
ATOM 653 C C . ALA A 1 83 ? 18.637 -10.381 -15.676 1.00 86.62 83 ALA A C 1
ATOM 655 O O . ALA A 1 83 ? 19.089 -10.308 -14.532 1.00 86.62 83 ALA A O 1
ATOM 656 N N . ARG A 1 84 ? 19.422 -10.572 -16.737 1.00 87.69 84 ARG A N 1
ATOM 657 C CA . ARG A 1 84 ? 20.881 -10.759 -16.743 1.00 87.69 84 ARG A CA 1
ATOM 658 C C . ARG A 1 84 ? 21.383 -12.037 -16.065 1.00 87.69 84 ARG A C 1
ATOM 660 O O . ARG A 1 84 ? 22.598 -12.236 -16.050 1.00 87.69 84 ARG A O 1
ATOM 667 N N . THR A 1 85 ? 20.500 -12.914 -15.581 1.00 90.75 85 THR A N 1
ATOM 668 C CA . THR A 1 85 ? 20.870 -14.211 -14.991 1.00 90.75 85 THR A CA 1
ATOM 669 C C . THR A 1 85 ? 21.466 -15.165 -16.024 1.00 90.75 85 THR A C 1
ATOM 671 O O . THR A 1 85 ? 22.536 -15.726 -15.804 1.00 90.75 85 THR A O 1
ATOM 674 N N . LEU A 1 86 ? 20.781 -15.361 -17.152 1.00 90.81 86 LEU A N 1
ATOM 675 C CA . LEU A 1 86 ? 21.228 -16.270 -18.207 1.00 90.81 86 LEU A CA 1
ATOM 676 C C . LEU A 1 86 ? 22.085 -15.516 -19.238 1.00 90.81 86 LEU A C 1
ATOM 678 O O . LEU A 1 86 ? 21.818 -14.357 -19.574 1.00 90.81 86 LEU A O 1
ATOM 682 N N . SER A 1 87 ? 23.145 -16.163 -19.729 1.00 90.44 87 SER A N 1
ATOM 683 C CA . SER A 1 87 ? 23.954 -15.648 -20.840 1.00 90.44 87 SER A CA 1
ATOM 684 C C . SER A 1 87 ? 23.232 -15.832 -22.179 1.00 90.44 87 SER A C 1
ATOM 686 O O . SER A 1 87 ? 22.186 -16.468 -22.250 1.00 90.44 87 SER A O 1
ATOM 688 N N . TYR A 1 88 ? 23.762 -15.254 -23.259 1.00 91.25 88 TYR A N 1
ATOM 689 C CA . TYR A 1 88 ? 23.164 -15.432 -24.585 1.00 91.25 88 TYR A CA 1
ATOM 690 C C . TYR A 1 88 ? 23.214 -16.900 -25.008 1.00 91.25 88 TYR A C 1
ATOM 692 O O . TYR A 1 88 ? 24.247 -17.558 -24.866 1.00 91.25 88 TYR A O 1
ATOM 700 N N . GLY A 1 89 ? 22.107 -17.393 -25.552 1.00 91.81 89 GLY A N 1
ATOM 701 C CA . GLY A 1 89 ? 21.984 -18.781 -25.977 1.00 91.81 89 GLY A CA 1
ATOM 702 C C . GLY A 1 89 ? 20.562 -19.306 -25.848 1.00 91.81 89 GLY A C 1
ATOM 703 O O . GLY A 1 89 ? 19.651 -18.598 -25.416 1.00 91.81 89 GLY A O 1
ATOM 704 N N . VAL A 1 90 ? 20.388 -20.559 -26.251 1.00 93.62 90 VAL A N 1
ATOM 705 C CA . VAL A 1 90 ? 19.154 -21.322 -26.053 1.00 93.62 90 VAL A CA 1
ATOM 706 C C . VAL A 1 90 ? 19.296 -22.185 -24.801 1.00 93.62 90 VAL A C 1
ATOM 708 O O . VAL A 1 90 ? 20.355 -22.778 -24.584 1.00 93.62 90 VAL A O 1
ATOM 711 N N . TYR A 1 91 ? 18.241 -22.268 -23.996 1.00 94.25 91 TYR A N 1
ATOM 712 C CA . TYR A 1 91 ? 18.181 -23.056 -22.768 1.00 94.25 91 TYR A CA 1
ATOM 713 C C . TYR A 1 91 ? 16.942 -23.949 -22.748 1.00 94.25 91 TYR A C 1
ATOM 715 O O . TYR A 1 91 ? 15.870 -23.543 -23.198 1.00 94.25 91 TYR A O 1
ATOM 723 N N . GLU A 1 92 ? 17.092 -25.142 -22.176 1.00 94.38 92 GLU A N 1
ATOM 724 C CA . GLU A 1 92 ? 15.987 -26.024 -21.804 1.00 94.38 92 GLU A CA 1
ATOM 725 C C . GLU A 1 92 ? 15.680 -25.832 -20.314 1.00 94.38 92 GLU A C 1
ATOM 727 O O . GLU A 1 92 ? 16.538 -26.048 -19.455 1.00 94.38 92 GLU A O 1
ATOM 732 N N . LEU A 1 93 ? 14.449 -25.433 -20.009 1.00 94.00 93 LEU A N 1
ATOM 733 C CA . LEU A 1 93 ? 13.912 -25.301 -18.660 1.00 94.00 93 LEU A CA 1
ATOM 734 C C . LEU A 1 93 ? 13.009 -26.502 -18.394 1.00 94.00 93 LEU A C 1
ATOM 736 O O . LEU A 1 93 ? 11.876 -26.552 -18.872 1.00 94.00 93 LEU A O 1
ATOM 740 N N . LYS A 1 94 ? 13.522 -27.486 -17.659 1.00 93.50 94 LYS A N 1
ATOM 741 C CA . LYS A 1 94 ? 12.842 -28.755 -17.406 1.00 93.50 94 LYS A CA 1
ATOM 742 C C . LYS A 1 94 ? 12.280 -28.799 -15.994 1.00 93.50 94 LYS A C 1
ATOM 744 O O . LYS A 1 94 ? 13.043 -28.809 -15.027 1.00 93.50 94 LYS A O 1
ATOM 749 N N . LEU A 1 95 ? 10.961 -28.897 -15.873 1.00 93.44 95 LEU A N 1
ATOM 750 C CA . LEU A 1 95 ? 10.288 -29.154 -14.604 1.00 93.44 95 LEU A CA 1
ATOM 751 C C . LEU A 1 95 ? 10.088 -30.658 -14.429 1.00 93.44 95 LEU A C 1
ATOM 753 O O . LEU A 1 95 ? 9.654 -31.355 -15.348 1.00 93.44 95 LEU A O 1
ATOM 757 N N . THR A 1 96 ? 10.409 -31.164 -13.245 1.00 93.00 96 THR A N 1
ATOM 758 C CA . THR A 1 96 ? 10.065 -32.516 -12.798 1.00 93.00 96 THR A CA 1
ATOM 759 C C . THR A 1 96 ? 9.197 -32.407 -11.556 1.00 93.00 96 THR A C 1
ATOM 761 O O . THR A 1 96 ? 9.578 -31.726 -10.609 1.00 93.00 96 THR A O 1
ATOM 764 N N . VAL A 1 97 ? 8.043 -33.070 -11.564 1.00 89.81 97 VAL A N 1
ATOM 765 C CA . VAL A 1 97 ? 7.126 -33.131 -10.421 1.00 89.81 97 VAL A CA 1
ATOM 766 C C . VAL A 1 97 ? 6.988 -34.576 -9.975 1.00 89.81 97 VAL A C 1
ATOM 768 O O . VAL A 1 97 ? 6.664 -35.441 -10.791 1.00 89.81 97 VAL A O 1
ATOM 771 N N . THR A 1 98 ? 7.225 -34.827 -8.693 1.00 88.50 98 THR A N 1
ATOM 772 C CA . THR A 1 98 ? 7.138 -36.137 -8.034 1.00 88.50 98 THR A CA 1
ATOM 773 C C . THR A 1 98 ? 6.054 -36.115 -6.960 1.00 88.50 98 THR A C 1
ATOM 775 O O . THR A 1 98 ? 5.996 -35.183 -6.161 1.00 88.50 98 THR A O 1
ATOM 778 N N . MET A 1 99 ? 5.206 -37.142 -6.904 1.00 83.94 99 MET A N 1
ATOM 779 C CA . MET A 1 99 ? 4.232 -37.309 -5.816 1.00 83.94 99 MET A CA 1
ATOM 780 C C . MET A 1 99 ? 4.953 -37.724 -4.523 1.00 83.94 99 MET A C 1
ATOM 782 O O . MET A 1 99 ? 5.661 -38.730 -4.525 1.00 83.94 99 MET A O 1
ATOM 786 N N . GLN A 1 100 ? 4.760 -37.010 -3.406 1.00 77.75 100 GLN A N 1
ATOM 787 C CA . GLN A 1 100 ? 5.501 -37.293 -2.160 1.00 77.75 100 GLN A CA 1
ATOM 788 C C . GLN A 1 100 ? 5.163 -38.665 -1.563 1.00 77.75 100 GLN A C 1
ATOM 790 O O . GLN A 1 100 ? 6.049 -39.392 -1.120 1.00 77.75 100 GLN A O 1
ATOM 795 N N . ALA A 1 101 ? 3.883 -39.051 -1.588 1.00 73.62 101 ALA A N 1
ATOM 796 C CA . ALA A 1 101 ? 3.441 -40.348 -1.073 1.00 73.62 101 ALA A CA 1
ATOM 797 C C . ALA A 1 101 ? 3.891 -41.535 -1.950 1.00 73.62 101 ALA A C 1
ATOM 799 O O . ALA A 1 101 ? 3.960 -42.664 -1.470 1.00 73.62 101 ALA A O 1
ATOM 800 N N . LEU A 1 102 ? 4.190 -41.288 -3.231 1.00 79.25 102 LEU A N 1
ATOM 801 C CA . LEU A 1 102 ? 4.485 -42.303 -4.244 1.00 79.25 102 LEU A CA 1
ATOM 802 C C . LEU A 1 102 ? 5.598 -41.791 -5.168 1.00 79.25 102 LEU A C 1
ATOM 804 O O . LEU A 1 102 ? 5.339 -41.340 -6.283 1.00 79.25 102 LEU A O 1
ATOM 808 N N . SER A 1 103 ? 6.849 -41.868 -4.709 1.00 75.19 103 SER A N 1
ATOM 809 C CA . SER A 1 103 ? 8.018 -41.296 -5.404 1.00 75.19 103 SER A CA 1
ATOM 810 C C . SER A 1 103 ? 8.278 -41.864 -6.808 1.00 75.19 103 SER A C 1
ATOM 812 O O . SER A 1 103 ? 8.987 -41.255 -7.607 1.00 75.19 103 SER A O 1
ATOM 814 N N . ASN A 1 104 ? 7.684 -43.013 -7.145 1.00 81.88 104 ASN A N 1
ATOM 815 C CA . ASN A 1 104 ? 7.712 -43.607 -8.483 1.00 81.88 104 ASN A CA 1
ATOM 816 C C . ASN A 1 104 ? 6.737 -42.946 -9.479 1.00 81.88 104 ASN A C 1
ATOM 818 O O . ASN A 1 104 ? 6.873 -43.162 -10.685 1.00 81.88 104 ASN A O 1
ATOM 822 N N . LEU A 1 105 ? 5.770 -42.151 -9.013 1.00 85.94 105 LEU A N 1
ATOM 823 C CA . LEU A 1 105 ? 4.861 -41.376 -9.855 1.00 85.94 105 LEU A CA 1
ATOM 824 C C . LEU A 1 105 ? 5.421 -39.970 -10.064 1.00 85.94 105 LEU A C 1
ATOM 826 O O . LEU A 1 105 ? 5.273 -39.085 -9.219 1.00 85.94 105 LEU A O 1
ATOM 830 N N . PHE A 1 106 ? 6.039 -39.764 -11.226 1.00 88.38 106 PHE A N 1
ATOM 831 C CA . PHE A 1 106 ? 6.567 -38.469 -11.630 1.00 88.38 106 PHE A CA 1
ATOM 832 C C . PHE A 1 106 ? 6.206 -38.117 -13.072 1.00 88.38 106 PHE A C 1
ATOM 834 O O . PHE A 1 106 ? 5.948 -38.984 -13.912 1.00 88.38 106 PHE A O 1
ATOM 841 N N . SER A 1 107 ? 6.208 -36.823 -13.358 1.00 91.19 107 SER A N 1
ATOM 842 C CA . SER A 1 107 ? 6.025 -36.260 -14.694 1.00 91.19 107 SER A CA 1
ATOM 843 C C . SER A 1 107 ? 7.077 -35.195 -14.951 1.00 91.19 107 SER A C 1
ATOM 845 O O . SER A 1 107 ? 7.477 -34.486 -14.027 1.00 91.19 107 SER A O 1
ATOM 847 N N . SER A 1 108 ? 7.503 -35.046 -16.202 1.00 92.56 108 SER A N 1
ATOM 848 C CA . SER A 1 108 ? 8.424 -33.982 -16.583 1.00 92.56 108 SER A CA 1
ATOM 849 C C . SER A 1 108 ? 8.044 -33.369 -17.922 1.00 92.56 108 SER A C 1
ATOM 851 O O . SER A 1 108 ? 7.574 -34.071 -18.817 1.00 92.56 108 SER A O 1
ATOM 853 N N . GLN A 1 109 ? 8.247 -32.060 -18.036 1.00 92.69 109 GLN A N 1
ATOM 854 C CA . GLN A 1 109 ? 8.015 -31.276 -19.242 1.00 92.69 109 GLN A CA 1
ATOM 855 C C . GLN A 1 109 ? 9.089 -30.194 -19.344 1.00 92.69 109 GLN A C 1
ATOM 857 O O . GLN A 1 109 ? 9.600 -29.729 -18.321 1.00 92.69 109 GLN A O 1
ATOM 862 N N . SER A 1 110 ? 9.408 -29.800 -20.574 1.00 92.81 110 SER A N 1
ATOM 863 C CA . SER A 1 110 ? 10.430 -28.800 -20.865 1.00 92.81 110 SER A CA 1
ATOM 864 C C . SER A 1 110 ? 9.840 -27.620 -21.628 1.00 92.81 110 SER A C 1
ATOM 866 O O . SER A 1 110 ? 8.981 -27.802 -22.491 1.00 92.81 110 SER A O 1
ATOM 868 N N . ALA A 1 111 ? 10.328 -26.423 -21.319 1.00 93.38 111 ALA A N 1
ATOM 869 C CA . ALA A 1 111 ? 10.145 -25.216 -22.115 1.00 93.38 111 ALA A CA 1
ATOM 870 C C . ALA A 1 111 ? 11.503 -24.766 -22.665 1.00 93.38 111 ALA A C 1
ATOM 872 O O . ALA A 1 111 ? 12.522 -24.880 -21.981 1.00 93.38 111 ALA A O 1
ATOM 873 N N . PHE A 1 112 ? 11.522 -24.248 -23.891 1.00 93.75 112 PHE A N 1
ATOM 874 C CA . PHE A 1 112 ? 12.745 -23.778 -24.539 1.00 93.75 112 PHE A CA 1
ATOM 875 C C . PHE A 1 112 ? 12.726 -22.261 -24.647 1.00 93.75 112 PHE A C 1
ATOM 877 O O . PHE A 1 112 ? 11.764 -21.682 -25.154 1.00 93.75 112 PHE A O 1
ATOM 884 N N . VAL A 1 113 ? 13.799 -21.623 -24.185 1.00 93.94 113 VAL A N 1
ATOM 885 C CA . VAL A 1 113 ? 13.942 -20.162 -24.196 1.00 93.94 113 VAL A CA 1
ATOM 886 C C . VAL A 1 113 ? 15.234 -19.751 -24.890 1.00 93.94 113 VAL A C 1
ATOM 888 O O . VAL A 1 113 ? 16.256 -20.424 -24.766 1.00 93.94 113 VAL A O 1
ATOM 891 N N . LYS A 1 114 ? 15.207 -18.636 -25.616 1.00 93.75 114 LYS A N 1
ATOM 892 C CA . LYS A 1 114 ? 16.352 -18.024 -26.285 1.00 93.75 114 LYS A CA 1
ATOM 893 C C . LYS A 1 114 ? 16.585 -16.634 -25.713 1.00 93.75 114 LYS A C 1
ATOM 895 O O . LYS A 1 114 ? 15.721 -15.764 -25.798 1.00 93.75 114 LYS A O 1
ATOM 900 N N . ILE A 1 115 ? 17.781 -16.435 -25.174 1.00 93.12 115 ILE A N 1
ATOM 901 C CA . ILE A 1 115 ? 18.217 -15.167 -24.600 1.00 93.12 115 ILE A CA 1
ATOM 902 C C . ILE A 1 115 ? 18.933 -14.354 -25.675 1.00 93.12 115 ILE A C 1
ATOM 904 O O . ILE A 1 115 ? 20.026 -14.716 -26.124 1.00 93.12 115 ILE A O 1
ATOM 908 N N . ASN A 1 116 ? 18.304 -13.254 -26.079 1.00 90.81 116 ASN A N 1
ATOM 909 C CA . ASN A 1 116 ? 18.796 -12.331 -27.094 1.00 90.81 116 ASN A CA 1
ATOM 910 C C . ASN A 1 116 ? 19.469 -11.098 -26.456 1.00 90.81 116 ASN A C 1
ATOM 912 O O . ASN A 1 116 ? 19.104 -10.708 -25.342 1.00 90.81 116 ASN A O 1
ATOM 916 N N . PRO A 1 117 ? 20.415 -10.445 -27.157 1.00 88.19 117 PRO A N 1
ATOM 917 C CA . PRO A 1 117 ? 20.940 -9.144 -26.748 1.00 88.19 117 PRO A CA 1
ATOM 918 C C . PRO A 1 117 ? 19.843 -8.078 -26.667 1.00 88.19 117 PRO A C 1
ATOM 920 O O . PRO A 1 117 ? 18.926 -8.054 -27.493 1.00 88.19 117 PRO A O 1
ATOM 923 N N . SER A 1 118 ? 19.959 -7.182 -25.698 1.00 87.50 118 SER A N 1
ATOM 924 C CA . SER A 1 118 ? 19.079 -6.026 -25.532 1.00 87.50 118 SER A CA 1
ATOM 925 C C . SER A 1 118 ? 19.533 -4.847 -26.396 1.00 87.50 118 SER A C 1
ATOM 927 O O . SER A 1 118 ? 20.686 -4.765 -26.821 1.00 87.50 118 SER A O 1
ATOM 929 N N . GLY A 1 119 ? 18.614 -3.917 -26.667 1.00 83.62 119 GLY A N 1
ATOM 930 C CA . GLY A 1 119 ? 18.923 -2.692 -27.409 1.00 83.62 119 GLY A CA 1
ATOM 931 C C . GLY A 1 119 ? 19.870 -1.776 -26.631 1.00 83.62 119 GLY A C 1
ATOM 932 O O . GLY A 1 119 ? 19.748 -1.648 -25.417 1.00 83.62 119 GLY A O 1
ATOM 933 N N . ILE A 1 120 ? 20.813 -1.137 -27.324 1.00 87.25 120 ILE A N 1
ATOM 934 C CA . ILE A 1 120 ? 21.770 -0.200 -26.723 1.00 87.25 120 ILE A CA 1
ATOM 935 C C . ILE A 1 120 ? 21.223 1.219 -26.816 1.00 87.25 120 ILE A C 1
ATOM 937 O O . ILE A 1 120 ? 20.814 1.664 -27.887 1.00 87.25 120 ILE A O 1
ATOM 941 N N . THR A 1 121 ? 21.280 1.953 -25.710 1.00 88.25 121 THR A N 1
ATOM 942 C CA . THR A 1 121 ? 20.907 3.367 -25.674 1.00 88.25 121 THR A CA 1
ATOM 943 C C . THR A 1 121 ? 22.155 4.223 -25.849 1.00 88.25 121 THR A C 1
ATOM 945 O O . THR A 1 121 ? 22.997 4.287 -24.950 1.00 88.25 121 THR A O 1
ATOM 948 N N . ALA A 1 122 ? 22.277 4.893 -26.994 1.00 89.81 122 ALA A N 1
ATOM 949 C CA . ALA A 1 122 ? 23.376 5.810 -27.276 1.00 89.81 122 ALA A CA 1
ATOM 950 C C . ALA A 1 122 ? 23.052 7.221 -26.763 1.00 89.81 122 ALA A C 1
ATOM 952 O O . ALA A 1 122 ? 22.154 7.876 -27.284 1.00 89.81 122 ALA A O 1
ATOM 953 N N . ASN A 1 123 ? 23.812 7.714 -25.783 1.00 90.56 123 ASN A N 1
ATOM 954 C CA . ASN A 1 123 ? 23.609 9.047 -25.207 1.00 90.56 123 ASN A CA 1
ATOM 955 C C . ASN A 1 123 ? 24.869 9.886 -25.379 1.00 90.56 123 ASN A C 1
ATOM 957 O O . ASN A 1 123 ? 25.924 9.481 -24.911 1.00 90.56 123 ASN A O 1
ATOM 961 N N . LEU A 1 124 ? 24.780 11.075 -25.978 1.00 91.25 124 LEU A N 1
ATOM 962 C CA . LEU A 1 124 ? 25.950 11.957 -26.117 1.00 91.25 124 LEU A CA 1
ATOM 963 C C . LEU A 1 124 ? 26.299 12.699 -24.816 1.00 91.25 124 LEU A C 1
ATOM 965 O O . LEU A 1 124 ? 27.447 13.099 -24.617 1.00 91.25 124 LEU A O 1
ATOM 969 N N . VAL A 1 125 ? 25.311 12.874 -23.936 1.00 90.81 125 VAL A N 1
ATOM 970 C CA . VAL A 1 125 ? 25.408 13.573 -22.648 1.00 90.81 125 VAL A CA 1
ATOM 971 C C . VAL A 1 125 ? 24.682 12.789 -21.558 1.00 90.81 125 VAL A C 1
ATOM 973 O O . VAL A 1 125 ? 23.960 11.826 -21.824 1.00 90.81 125 VAL A O 1
ATOM 976 N N . LYS A 1 126 ? 24.880 13.195 -20.302 1.00 88.94 126 LYS A N 1
ATOM 977 C CA . LYS A 1 126 ? 24.298 12.529 -19.134 1.00 88.94 126 LYS A CA 1
ATOM 978 C C . LYS A 1 126 ? 22.774 12.377 -19.270 1.00 88.94 126 LYS A C 1
ATOM 980 O O . LYS A 1 126 ? 22.090 13.325 -19.632 1.00 88.94 126 LYS A O 1
ATOM 985 N N . PHE A 1 127 ? 22.272 11.188 -18.933 1.00 86.38 127 PHE A N 1
ATOM 986 C CA . PHE A 1 127 ? 20.848 10.827 -18.899 1.00 86.38 127 PHE A CA 1
ATOM 987 C C . PHE A 1 127 ? 20.071 10.893 -20.227 1.00 86.38 127 PHE A C 1
ATOM 989 O O . PHE A 1 127 ? 18.850 10.790 -20.202 1.00 86.38 127 PHE A O 1
ATOM 996 N N . GLY A 1 128 ? 20.744 11.035 -21.375 1.00 81.88 128 GLY A N 1
ATOM 997 C CA . GLY A 1 128 ? 20.046 11.065 -22.667 1.00 81.88 128 GLY A CA 1
ATOM 998 C C . GLY A 1 128 ? 19.166 12.305 -22.851 1.00 81.88 128 GLY A C 1
ATOM 999 O O . GLY A 1 128 ? 18.106 12.227 -23.463 1.00 81.88 128 GLY A O 1
ATOM 1000 N N . THR A 1 129 ? 19.584 13.437 -22.277 1.00 89.56 129 THR A N 1
ATOM 1001 C CA . THR A 1 129 ? 18.917 14.734 -22.442 1.00 89.56 129 THR A CA 1
ATOM 1002 C C . THR A 1 129 ? 18.803 15.120 -23.923 1.00 89.56 129 THR A C 1
ATOM 1004 O O . THR A 1 129 ? 19.804 15.071 -24.634 1.00 89.56 129 THR A O 1
ATOM 1007 N N . SER A 1 130 ? 17.614 15.536 -24.374 1.00 90.69 130 SER A N 1
ATOM 1008 C CA . SER A 1 130 ? 17.331 15.856 -25.783 1.00 90.69 130 SER A CA 1
ATOM 1009 C C . SER A 1 130 ? 17.923 17.199 -26.221 1.00 90.69 130 SER A C 1
ATOM 1011 O O . SER A 1 130 ? 18.407 17.321 -27.346 1.00 90.69 130 SER A O 1
ATOM 1013 N N . LEU A 1 131 ? 17.924 18.207 -25.340 1.00 91.44 131 LEU A N 1
ATOM 1014 C CA . LEU A 1 131 ? 18.427 19.558 -25.616 1.00 91.44 131 LEU A CA 1
ATOM 1015 C C . LEU A 1 131 ? 19.310 20.062 -24.474 1.00 91.44 131 LEU A C 1
ATOM 1017 O O . LEU A 1 131 ? 18.872 20.077 -23.330 1.00 91.44 131 LEU A O 1
ATOM 1021 N N . ILE A 1 132 ? 20.496 20.580 -24.792 1.00 93.00 132 ILE A N 1
ATOM 1022 C CA . ILE A 1 132 ? 21.342 21.323 -23.846 1.00 93.00 132 ILE A CA 1
ATOM 1023 C C . ILE A 1 132 ? 21.662 22.727 -24.359 1.00 93.00 132 ILE A C 1
ATOM 1025 O O . ILE A 1 132 ? 21.684 22.976 -25.567 1.00 93.00 132 ILE A O 1
ATOM 1029 N N . THR A 1 133 ? 21.980 23.632 -23.434 1.00 91.62 133 THR A N 1
ATOM 1030 C CA . THR A 1 133 ? 22.603 24.922 -23.753 1.00 91.62 133 THR A CA 1
ATOM 1031 C C . THR A 1 133 ? 24.102 24.855 -23.465 1.00 91.62 133 THR A C 1
ATOM 1033 O O . THR A 1 133 ? 24.509 24.383 -22.402 1.00 91.62 133 THR A O 1
ATOM 1036 N N . SER A 1 134 ? 24.918 25.303 -24.419 1.00 90.56 134 SER A N 1
ATOM 1037 C CA . SER A 1 134 ? 26.379 25.363 -24.316 1.00 90.56 134 SER A CA 1
ATOM 1038 C C . SER A 1 134 ? 26.880 26.778 -24.585 1.00 90.56 134 SER A C 1
ATOM 1040 O O . SER A 1 134 ? 26.364 27.469 -25.465 1.00 90.56 134 SER A O 1
ATOM 1042 N N . SER A 1 135 ? 27.938 27.178 -23.883 1.00 87.69 135 SER A N 1
ATOM 1043 C CA . SER A 1 135 ? 28.549 28.493 -24.057 1.00 87.69 135 SER A CA 1
ATOM 1044 C C . SER A 1 135 ? 29.420 28.527 -25.308 1.00 87.69 135 SER A C 1
ATOM 1046 O O . SER A 1 135 ? 30.142 27.574 -25.602 1.00 87.69 135 SER A O 1
ATOM 1048 N N . TYR A 1 136 ? 29.394 29.651 -26.016 1.00 87.25 136 TYR A N 1
ATOM 1049 C CA . TYR A 1 136 ? 30.294 29.964 -27.123 1.00 87.25 136 TYR A CA 1
ATOM 1050 C C . TYR A 1 136 ? 31.765 30.038 -26.684 1.00 87.25 136 TYR A C 1
ATOM 1052 O O . TYR A 1 136 ? 32.664 29.735 -27.470 1.00 87.25 136 TYR A O 1
ATOM 1060 N N . GLU A 1 137 ? 32.024 30.426 -25.434 1.00 87.12 137 GLU A N 1
ATOM 1061 C CA . GLU A 1 137 ? 33.375 30.631 -24.896 1.00 87.12 137 GLU A CA 1
ATOM 1062 C C . GLU A 1 137 ? 33.976 29.365 -24.258 1.00 87.12 137 GLU A C 1
ATOM 1064 O O . GLU A 1 137 ? 35.154 29.365 -23.898 1.00 87.12 137 GLU A O 1
ATOM 1069 N N . GLU A 1 138 ? 33.211 28.276 -24.138 1.00 86.81 138 GLU A N 1
ATOM 1070 C CA . GLU A 1 138 ? 33.653 27.030 -23.502 1.00 86.81 138 GLU A CA 1
ATOM 1071 C C . GLU A 1 138 ? 33.674 25.856 -24.496 1.00 86.81 138 GLU A C 1
ATOM 1073 O O . GLU A 1 138 ? 33.002 25.858 -25.528 1.00 86.81 138 GLU A O 1
ATOM 1078 N N . ASN A 1 139 ? 34.491 24.841 -24.200 1.00 88.06 139 ASN A N 1
ATOM 1079 C CA . ASN A 1 139 ? 34.535 23.624 -25.006 1.00 88.06 139 ASN A CA 1
ATOM 1080 C C . ASN A 1 139 ? 33.287 22.776 -24.740 1.00 88.06 139 ASN A C 1
ATOM 1082 O O . ASN A 1 139 ? 32.972 22.486 -23.585 1.00 88.06 139 ASN A O 1
ATOM 1086 N N . LEU A 1 140 ? 32.651 22.289 -25.802 1.00 88.88 140 LEU A N 1
ATOM 1087 C CA . LEU A 1 140 ? 31.575 21.309 -25.698 1.00 88.88 140 LEU A CA 1
ATOM 1088 C C . LEU A 1 140 ? 32.155 19.898 -25.814 1.00 88.88 140 LEU A C 1
ATOM 1090 O O . LEU A 1 140 ? 32.795 19.565 -26.808 1.00 88.88 140 LEU A O 1
ATOM 1094 N N . ILE A 1 141 ? 31.911 19.063 -24.808 1.00 90.38 141 ILE A N 1
ATOM 1095 C CA . ILE A 1 141 ? 32.369 17.671 -24.779 1.00 90.38 141 ILE A CA 1
ATOM 1096 C C . ILE A 1 141 ? 31.156 16.760 -24.935 1.00 90.38 141 ILE A C 1
ATOM 1098 O O . ILE A 1 141 ? 30.232 16.815 -24.125 1.00 90.38 141 ILE A O 1
ATOM 1102 N N . LEU A 1 142 ? 31.181 15.913 -25.960 1.00 91.38 142 LEU A N 1
ATOM 1103 C CA . LEU A 1 142 ? 30.199 14.852 -26.172 1.00 91.38 142 LEU A CA 1
ATOM 1104 C C . LEU A 1 142 ? 30.904 13.515 -25.945 1.00 91.38 142 LEU A C 1
ATOM 1106 O O . LEU A 1 142 ? 31.917 13.243 -26.589 1.00 91.38 142 LEU A O 1
ATOM 1110 N N . ASP A 1 143 ? 30.401 12.698 -25.024 1.00 91.75 143 ASP A N 1
ATOM 1111 C CA . ASP A 1 143 ? 31.072 11.464 -24.593 1.00 91.75 143 ASP A CA 1
ATOM 1112 C C . ASP A 1 143 ? 30.088 10.290 -24.486 1.00 91.75 143 ASP A C 1
ATOM 1114 O O . ASP A 1 143 ? 29.678 9.893 -23.387 1.00 91.75 143 ASP A O 1
ATOM 1118 N N . PRO A 1 144 ? 29.692 9.709 -25.630 1.00 92.12 144 PRO A N 1
ATOM 1119 C CA . PRO A 1 144 ? 28.887 8.500 -25.644 1.00 92.12 144 PRO A CA 1
ATOM 1120 C C . PRO A 1 144 ? 29.552 7.297 -24.988 1.00 92.12 144 PRO A C 1
ATOM 1122 O O . PRO A 1 144 ? 28.824 6.436 -24.496 1.00 92.12 144 PRO A O 1
ATOM 1125 N N . GLY A 1 145 ? 30.882 7.234 -24.899 1.00 90.88 145 GLY A N 1
ATOM 1126 C CA . GLY A 1 145 ? 31.556 6.173 -24.146 1.00 90.88 145 GLY A CA 1
ATOM 1127 C C . GLY A 1 145 ? 31.242 6.201 -22.652 1.00 90.88 145 GLY A C 1
ATOM 1128 O O . GLY A 1 145 ? 31.158 5.152 -22.019 1.00 90.88 145 GLY A O 1
ATOM 1129 N N . LYS A 1 146 ? 31.034 7.394 -22.089 1.00 91.44 146 LYS A N 1
ATOM 1130 C CA . LYS A 1 146 ? 30.694 7.581 -20.673 1.00 91.44 146 LYS A CA 1
ATOM 1131 C C . LYS A 1 146 ? 29.194 7.535 -20.386 1.00 91.44 146 LYS A C 1
ATOM 1133 O O . LYS A 1 146 ? 28.802 7.192 -19.271 1.00 91.44 146 LYS A O 1
ATOM 1138 N N . HIS A 1 147 ? 28.362 7.951 -21.339 1.00 91.12 147 HIS A N 1
ATOM 1139 C CA . HIS A 1 147 ? 26.942 8.219 -21.091 1.00 91.12 147 HIS A CA 1
ATOM 1140 C C . HIS A 1 147 ? 25.971 7.199 -21.696 1.00 91.12 147 HIS A C 1
ATOM 1142 O O . HIS A 1 147 ? 24.819 7.135 -21.252 1.00 91.12 147 HIS A O 1
ATOM 1148 N N . SER A 1 148 ? 26.405 6.405 -22.676 1.00 91.81 148 SER A N 1
ATOM 1149 C CA . SER A 1 148 ? 25.572 5.351 -23.267 1.00 91.81 148 SER A CA 1
ATOM 1150 C C . SER A 1 148 ? 25.326 4.210 -22.281 1.00 91.81 148 SER A C 1
ATOM 1152 O O . SER A 1 148 ? 26.090 4.004 -21.337 1.00 91.81 148 SER A O 1
ATOM 1154 N N . ILE A 1 149 ? 24.242 3.466 -22.492 1.00 89.19 149 ILE A N 1
ATOM 1155 C CA . ILE A 1 149 ? 23.798 2.396 -21.598 1.00 89.19 149 ILE A CA 1
ATOM 1156 C C . ILE A 1 149 ? 23.679 1.101 -22.395 1.00 89.19 149 ILE A C 1
ATOM 1158 O O . ILE A 1 149 ? 23.017 1.051 -23.431 1.00 89.19 149 ILE A O 1
ATOM 1162 N N . ASN A 1 150 ? 24.306 0.043 -21.877 1.00 89.19 150 ASN A N 1
ATOM 1163 C CA . ASN A 1 150 ? 24.055 -1.331 -22.292 1.00 89.19 150 ASN A CA 1
ATOM 1164 C C . ASN A 1 150 ? 23.152 -2.005 -21.244 1.00 89.19 150 ASN A C 1
ATOM 1166 O O . ASN A 1 150 ? 23.630 -2.304 -20.145 1.00 89.19 150 ASN A O 1
ATOM 1170 N N . PRO A 1 151 ? 21.866 -2.267 -21.543 1.00 86.75 151 PRO A N 1
ATOM 1171 C CA . PRO A 1 151 ? 20.947 -2.901 -20.601 1.00 86.75 151 PRO A CA 1
ATOM 1172 C C . PRO A 1 151 ? 21.325 -4.331 -20.202 1.00 86.75 151 PRO A C 1
ATOM 1174 O O . PRO A 1 151 ? 20.758 -4.832 -19.231 1.00 86.75 151 PRO A O 1
ATOM 1177 N N . ASP A 1 152 ? 22.298 -4.966 -20.854 1.00 88.25 152 ASP A N 1
ATOM 1178 C CA . ASP A 1 152 ? 22.769 -6.315 -20.513 1.00 88.25 152 ASP A CA 1
ATOM 1179 C C . ASP A 1 152 ? 23.962 -6.332 -19.551 1.00 88.25 152 ASP A C 1
ATOM 1181 O O . ASP A 1 152 ? 24.326 -7.388 -19.025 1.00 88.25 152 ASP A O 1
ATOM 1185 N N . GLU A 1 153 ? 24.568 -5.173 -19.295 1.00 84.75 153 GLU A N 1
ATOM 1186 C CA . GLU A 1 153 ? 25.794 -5.033 -18.510 1.00 84.75 153 GLU A CA 1
ATOM 1187 C C . GLU A 1 153 ? 25.629 -4.002 -17.390 1.00 84.75 153 GLU A C 1
ATOM 1189 O O . GLU A 1 153 ? 24.734 -3.153 -17.390 1.00 84.75 153 GLU A O 1
ATOM 1194 N N . THR A 1 154 ? 26.479 -4.093 -16.370 1.00 81.38 154 THR A N 1
ATOM 1195 C CA . THR A 1 154 ? 26.483 -3.131 -15.257 1.00 81.38 154 THR A CA 1
ATOM 1196 C C . THR A 1 154 ? 27.108 -1.796 -15.647 1.00 81.38 154 THR A C 1
ATOM 1198 O O . THR A 1 154 ? 26.726 -0.768 -15.099 1.00 81.38 154 THR A O 1
ATOM 1201 N N . MET A 1 155 ? 28.039 -1.802 -16.601 1.00 85.00 155 MET A N 1
ATOM 1202 C CA . MET A 1 155 ? 28.684 -0.612 -17.145 1.00 85.00 155 MET A CA 1
ATOM 1203 C C . MET A 1 155 ? 28.813 -0.743 -18.657 1.00 85.00 155 MET A C 1
ATOM 1205 O O . MET A 1 155 ? 29.049 -1.833 -19.168 1.00 85.00 155 MET A O 1
ATOM 1209 N N . PHE A 1 156 ? 28.689 0.376 -19.364 1.00 89.50 156 PHE A N 1
ATOM 1210 C CA . PHE A 1 156 ? 28.905 0.422 -20.802 1.00 89.50 156 PHE A CA 1
ATOM 1211 C C . PHE A 1 156 ? 30.409 0.395 -21.109 1.00 89.50 156 PHE A C 1
ATOM 1213 O O . PHE A 1 156 ? 31.144 1.308 -20.730 1.00 89.50 156 PHE A O 1
ATOM 1220 N N . ASN A 1 157 ? 30.889 -0.653 -21.784 1.00 89.62 157 ASN A N 1
ATOM 1221 C CA . ASN A 1 157 ? 32.295 -0.743 -22.171 1.00 89.62 157 ASN A CA 1
ATOM 1222 C C . ASN A 1 157 ? 32.562 -0.002 -23.487 1.00 89.62 157 ASN A C 1
ATOM 1224 O O . ASN A 1 157 ? 32.400 -0.555 -24.575 1.00 89.62 157 ASN A O 1
ATOM 1228 N N . ALA A 1 158 ? 33.054 1.232 -23.389 1.00 89.19 158 ALA A N 1
ATOM 1229 C CA . ALA A 1 158 ? 33.307 2.075 -24.552 1.00 89.19 158 ALA A CA 1
ATOM 1230 C C . ALA A 1 158 ? 34.289 1.470 -25.578 1.00 89.19 158 ALA A C 1
ATOM 1232 O O . ALA A 1 158 ? 34.194 1.779 -26.769 1.00 89.19 158 ALA A O 1
ATOM 1233 N N . SER A 1 159 ? 35.208 0.602 -25.136 1.00 88.88 159 SER A N 1
ATOM 1234 C CA . SER A 1 159 ? 36.241 -0.007 -25.988 1.00 88.88 159 SER A CA 1
ATOM 1235 C C . SER A 1 159 ? 35.701 -1.036 -26.987 1.00 88.88 159 SER A C 1
ATOM 1237 O O . SER A 1 159 ? 36.337 -1.280 -28.013 1.00 88.88 159 SER A O 1
ATOM 1239 N N . ASP A 1 160 ? 34.511 -1.592 -26.740 1.00 88.75 160 ASP A N 1
ATOM 1240 C CA . ASP A 1 160 ? 33.882 -2.580 -27.623 1.00 88.75 160 ASP A CA 1
ATOM 1241 C C . ASP A 1 160 ? 33.175 -1.942 -28.831 1.00 88.75 160 ASP A C 1
ATOM 1243 O O . ASP A 1 160 ? 32.636 -2.654 -29.679 1.00 88.75 160 ASP A O 1
ATOM 1247 N N . TRP A 1 161 ? 33.199 -0.612 -28.953 1.00 89.62 161 TRP A N 1
ATOM 1248 C CA . TRP A 1 161 ? 32.415 0.137 -29.935 1.00 89.62 161 TRP A CA 1
ATOM 1249 C C . TRP A 1 161 ? 33.278 1.037 -30.818 1.00 89.62 161 TRP A C 1
ATOM 1251 O O . TRP A 1 161 ? 34.397 1.424 -30.468 1.00 89.62 161 TRP A O 1
ATOM 1261 N N . THR A 1 162 ? 32.756 1.330 -32.003 1.00 88.88 162 THR A N 1
ATOM 1262 C CA . THR A 1 162 ? 33.254 2.376 -32.906 1.00 88.88 162 THR A CA 1
ATOM 1263 C C . THR A 1 162 ? 32.252 3.517 -32.954 1.00 88.88 162 THR A C 1
ATOM 1265 O O . THR A 1 162 ? 31.049 3.262 -32.870 1.00 88.88 162 THR A O 1
ATOM 1268 N N . TYR A 1 163 ? 32.733 4.753 -33.086 1.00 86.94 163 TYR A N 1
ATOM 1269 C CA . TYR A 1 163 ? 31.907 5.956 -32.951 1.00 86.94 163 TYR A CA 1
ATOM 1270 C C . TYR A 1 163 ? 32.024 6.838 -34.186 1.00 86.94 163 TYR A C 1
ATOM 1272 O O . TYR A 1 163 ? 33.116 7.257 -34.563 1.00 86.94 163 TYR A O 1
ATOM 1280 N N . ARG A 1 164 ? 30.888 7.157 -34.810 1.00 85.88 164 ARG A N 1
ATOM 1281 C CA . ARG A 1 164 ? 30.828 8.057 -35.967 1.00 85.88 164 ARG A CA 1
ATOM 1282 C C . ARG A 1 164 ? 29.927 9.241 -35.666 1.00 85.88 164 ARG A C 1
ATOM 1284 O O . ARG A 1 164 ? 28.710 9.092 -35.606 1.00 85.88 164 ARG A O 1
ATOM 1291 N N . TYR A 1 165 ? 30.529 10.414 -35.523 1.00 83.31 165 TYR A N 1
ATOM 1292 C CA . TYR A 1 165 ? 29.816 11.651 -35.214 1.00 83.31 165 TYR A CA 1
ATOM 1293 C C . TYR A 1 165 ? 29.358 12.377 -36.476 1.00 83.31 165 TYR A C 1
ATOM 1295 O O . TYR A 1 165 ? 30.083 12.425 -37.477 1.00 83.31 165 TYR A O 1
ATOM 1303 N N . ARG A 1 166 ? 28.168 12.977 -36.401 1.00 82.50 166 ARG A N 1
ATOM 1304 C CA . ARG A 1 166 ? 27.613 13.887 -37.405 1.00 82.50 166 ARG A CA 1
ATOM 1305 C C . ARG A 1 166 ? 27.032 15.131 -36.744 1.00 82.50 166 ARG A C 1
ATOM 1307 O O . ARG A 1 166 ? 26.543 15.065 -35.621 1.00 82.50 166 ARG A O 1
ATOM 1314 N N . CYS A 1 167 ? 27.067 16.253 -37.454 1.00 81.00 167 CYS A N 1
ATOM 1315 C CA . CYS A 1 167 ? 26.475 17.517 -37.017 1.00 81.00 167 CYS A CA 1
ATOM 1316 C C . CYS A 1 167 ? 25.765 18.220 -38.184 1.00 81.00 167 CYS A C 1
ATOM 1318 O O . CYS A 1 167 ? 26.262 18.176 -39.316 1.00 81.00 167 CYS A O 1
ATOM 1320 N N . ARG A 1 168 ? 24.626 18.870 -37.903 1.00 79.75 168 ARG A N 1
ATOM 1321 C CA . ARG A 1 168 ? 23.895 19.764 -38.822 1.00 79.75 168 ARG A CA 1
ATOM 1322 C C . ARG A 1 168 ? 23.221 20.929 -38.081 1.00 79.75 168 ARG A C 1
ATOM 1324 O O . ARG A 1 168 ? 23.052 20.876 -36.867 1.00 79.75 168 ARG A O 1
ATOM 1331 N N . LEU A 1 169 ? 22.801 21.964 -38.810 1.00 81.12 169 LEU A N 1
ATOM 1332 C CA . LEU A 1 169 ? 21.965 23.052 -38.279 1.00 81.12 169 LEU A CA 1
ATOM 1333 C C . LEU A 1 169 ? 20.492 22.598 -38.186 1.00 81.12 169 LEU A C 1
ATOM 1335 O O . LEU A 1 169 ? 19.988 22.004 -39.135 1.00 81.12 169 LEU A O 1
ATOM 1339 N N . TYR A 1 170 ? 19.800 22.885 -37.078 1.00 71.25 170 TYR A N 1
ATOM 1340 C CA . TYR A 1 170 ? 18.494 22.287 -36.734 1.00 71.25 170 TYR A CA 1
ATOM 1341 C C . TYR A 1 170 ? 17.262 22.837 -37.511 1.00 71.25 170 TYR A C 1
ATOM 1343 O O . TYR A 1 170 ? 16.159 22.390 -37.258 1.00 71.25 170 TYR A O 1
ATOM 1351 N N . ASN A 1 171 ? 17.418 23.735 -38.502 1.00 62.81 171 ASN A N 1
ATOM 1352 C CA . ASN A 1 171 ? 16.292 24.407 -39.201 1.00 62.81 171 ASN A CA 1
ATOM 1353 C C . ASN A 1 171 ? 16.469 24.605 -40.736 1.00 62.81 171 ASN A C 1
ATOM 1355 O O . ASN A 1 171 ? 15.902 25.533 -41.310 1.00 62.81 171 ASN A O 1
ATOM 1359 N N . SER A 1 172 ? 17.269 23.794 -41.444 1.00 50.91 172 SER A N 1
ATOM 1360 C CA . SER A 1 172 ? 17.409 23.937 -42.913 1.00 50.91 172 SER A CA 1
ATOM 1361 C C . SER A 1 172 ? 16.323 23.154 -43.677 1.00 50.91 172 SER A C 1
ATOM 1363 O O . SER A 1 172 ? 16.353 21.925 -43.690 1.00 50.91 172 SER A O 1
ATOM 1365 N N . THR A 1 173 ? 15.402 23.849 -44.347 1.00 41.06 173 THR A N 1
ATOM 1366 C CA . THR A 1 173 ? 14.149 23.341 -44.956 1.00 41.06 173 THR A CA 1
ATOM 1367 C C . THR A 1 173 ? 14.257 22.678 -46.346 1.00 41.06 173 THR A C 1
ATOM 1369 O O . THR A 1 173 ? 13.273 22.637 -47.080 1.00 41.06 173 THR A O 1
ATOM 1372 N N . HIS A 1 174 ? 15.394 22.105 -46.755 1.00 38.47 174 HIS A N 1
ATOM 1373 C CA . HIS A 1 174 ? 15.498 21.437 -48.067 1.00 38.47 174 HIS A CA 1
ATOM 1374 C C . HIS A 1 174 ? 16.055 20.014 -47.971 1.00 38.47 174 HIS A C 1
ATOM 1376 O O . HIS A 1 174 ? 17.259 19.805 -47.943 1.00 38.47 174 HIS A O 1
ATOM 1382 N N . MET A 1 175 ? 15.168 19.017 -47.982 1.00 34.19 175 MET A N 1
ATOM 1383 C CA . MET A 1 175 ? 15.495 17.657 -48.421 1.00 34.19 175 MET A CA 1
ATOM 1384 C C . MET A 1 175 ? 15.020 17.489 -49.867 1.00 34.19 175 MET A C 1
ATOM 1386 O O . MET A 1 175 ? 13.916 17.021 -50.126 1.00 34.19 175 MET A O 1
ATOM 1390 N N . GLY A 1 176 ? 15.858 17.876 -50.825 1.00 31.31 176 GLY A N 1
ATOM 1391 C CA . GLY A 1 176 ? 15.731 17.368 -52.186 1.00 31.31 176 GLY A CA 1
ATOM 1392 C C . GLY A 1 176 ? 16.406 16.003 -52.261 1.00 31.31 176 GLY A C 1
ATOM 1393 O O . GLY A 1 176 ? 17.615 15.908 -52.055 1.00 31.31 176 GLY A O 1
ATOM 1394 N N . ARG A 1 177 ? 15.642 14.945 -52.562 1.00 34.81 177 ARG A N 1
ATOM 1395 C CA . ARG A 1 177 ? 16.197 13.779 -53.264 1.00 34.81 177 ARG A CA 1
ATOM 1396 C C . ARG A 1 177 ? 16.816 14.319 -54.548 1.00 34.81 177 ARG A C 1
ATOM 1398 O O . ARG A 1 177 ? 16.068 14.694 -55.434 1.00 34.81 177 ARG A O 1
ATOM 1405 N N . ASP A 1 178 ? 18.133 14.462 -54.579 1.00 30.89 178 ASP A N 1
ATOM 1406 C CA . ASP A 1 178 ? 18.993 14.157 -55.723 1.00 30.89 178 ASP A CA 1
ATOM 1407 C C . ASP A 1 178 ? 20.425 14.644 -55.460 1.00 30.89 178 ASP A C 1
ATOM 1409 O O . ASP A 1 178 ? 20.665 15.689 -54.861 1.00 30.89 178 ASP A O 1
ATOM 1413 N N . SER A 1 179 ? 21.376 13.860 -55.968 1.00 29.06 179 SER A N 1
ATOM 1414 C CA . SER A 1 179 ? 22.833 14.051 -55.973 1.00 29.06 179 SER A CA 1
ATOM 1415 C C . SER A 1 179 ? 23.613 13.603 -54.722 1.00 29.06 179 SER A C 1
ATOM 1417 O O . SER A 1 179 ? 23.866 14.326 -53.762 1.00 29.06 179 SER A O 1
ATOM 1419 N N . TYR A 1 180 ? 24.106 12.364 -54.807 1.00 32.53 180 TYR A N 1
ATOM 1420 C CA . TYR A 1 180 ? 25.350 11.949 -54.166 1.00 32.53 180 TYR A CA 1
ATOM 1421 C C . TYR A 1 180 ? 26.499 12.801 -54.725 1.00 32.53 180 TYR A C 1
ATOM 1423 O O . TYR A 1 180 ? 27.051 12.478 -55.776 1.00 32.53 180 TYR A O 1
ATOM 1431 N N . ILE A 1 181 ? 26.880 13.870 -54.030 1.00 30.14 181 ILE A N 1
ATOM 1432 C CA . ILE A 1 181 ? 28.184 14.507 -54.232 1.00 30.14 181 ILE A CA 1
ATOM 1433 C C . ILE A 1 181 ? 29.065 14.114 -53.047 1.00 30.14 181 ILE A C 1
ATOM 1435 O O . ILE A 1 181 ? 28.898 14.578 -51.921 1.00 30.14 181 ILE A O 1
ATOM 1439 N N . TYR A 1 182 ? 29.993 13.194 -53.319 1.00 34.81 182 TYR A N 1
ATOM 1440 C CA . TYR A 1 182 ? 31.145 12.909 -52.473 1.00 34.81 182 TYR A CA 1
ATOM 1441 C C . TYR A 1 182 ? 32.096 14.112 -52.523 1.00 34.81 182 TYR A C 1
ATOM 1443 O O . TYR A 1 182 ? 33.088 14.091 -53.245 1.00 34.81 182 TYR A O 1
ATOM 1451 N N . GLU A 1 183 ? 31.818 15.160 -51.752 1.00 33.53 183 GLU A N 1
ATOM 1452 C CA . GLU A 1 183 ? 32.818 16.183 -51.450 1.00 33.53 183 GLU A CA 1
ATOM 1453 C C . GLU A 1 183 ? 33.129 16.184 -49.953 1.00 33.53 183 GLU A C 1
ATOM 1455 O O . GLU A 1 183 ? 32.337 16.566 -49.093 1.00 33.53 183 GLU A O 1
ATOM 1460 N N . ASN A 1 184 ? 34.333 15.693 -49.652 1.00 36.59 184 ASN A N 1
ATOM 1461 C CA . ASN A 1 184 ? 35.021 15.931 -48.395 1.00 36.59 184 ASN A CA 1
ATOM 1462 C C . ASN A 1 184 ? 35.157 17.450 -48.210 1.00 36.59 184 ASN A C 1
ATOM 1464 O O . ASN A 1 184 ? 35.834 18.080 -49.014 1.00 36.59 184 ASN A O 1
ATOM 1468 N N . THR A 1 185 ? 34.614 17.982 -47.109 1.00 43.06 185 THR A N 1
ATOM 1469 C CA . THR A 1 185 ? 34.808 19.332 -46.524 1.00 43.06 185 THR A CA 1
ATOM 1470 C C . THR A 1 185 ? 33.628 20.313 -46.617 1.00 43.06 185 THR A C 1
ATOM 1472 O O . THR A 1 185 ? 33.674 21.322 -47.307 1.00 43.06 185 THR A O 1
ATOM 1475 N N . SER A 1 186 ? 32.629 20.132 -45.749 1.00 42.31 186 SER A N 1
ATOM 1476 C CA . SER A 1 186 ? 31.906 21.261 -45.148 1.00 42.31 186 SER A CA 1
ATOM 1477 C C . SER A 1 186 ? 31.518 20.911 -43.708 1.00 42.31 186 SER A C 1
ATOM 1479 O O . SER A 1 186 ? 30.993 19.843 -43.400 1.00 42.31 186 SER A O 1
ATOM 1481 N N . SER A 1 187 ? 31.939 21.760 -42.776 1.00 51.41 187 SER A N 1
ATOM 1482 C CA . SER A 1 187 ? 31.847 21.529 -41.337 1.00 51.41 187 SER A CA 1
ATOM 1483 C C . SER A 1 187 ? 30.742 22.385 -40.722 1.00 51.41 187 SER A C 1
ATOM 1485 O O . SER A 1 187 ? 30.486 23.494 -41.190 1.00 51.41 187 SER A O 1
ATOM 1487 N N . CYS A 1 188 ? 30.213 21.966 -39.566 1.00 56.59 188 CYS A N 1
ATOM 1488 C CA . CYS A 1 188 ? 29.517 22.869 -38.632 1.00 56.59 188 CYS A CA 1
ATOM 1489 C C . CYS A 1 188 ? 30.374 24.090 -38.201 1.00 56.59 188 CYS A C 1
ATOM 1491 O O . CYS A 1 188 ? 29.898 24.938 -37.455 1.00 56.59 188 CYS A O 1
ATOM 1493 N N . PHE A 1 189 ? 31.622 24.184 -38.680 1.00 57.28 189 PHE A N 1
ATOM 1494 C CA . PHE A 1 189 ? 32.667 25.129 -38.300 1.00 57.28 189 PHE A CA 1
ATOM 1495 C C . PHE A 1 189 ? 33.103 26.057 -39.454 1.00 57.28 189 PHE A C 1
ATOM 1497 O O . PHE A 1 189 ? 34.048 26.825 -39.288 1.00 57.28 189 PHE A O 1
ATOM 1504 N N . SER A 1 190 ? 32.481 25.981 -40.642 1.00 52.00 190 SER A N 1
ATOM 1505 C CA . SER A 1 190 ? 32.895 26.783 -41.805 1.00 52.00 190 SER A CA 1
ATOM 1506 C C . SER A 1 190 ? 32.088 28.084 -41.929 1.00 52.00 190 SER A C 1
ATOM 1508 O O . SER A 1 190 ? 30.868 28.105 -41.777 1.00 52.00 190 SER A O 1
ATOM 1510 N N . ASN A 1 191 ? 32.781 29.187 -42.227 1.00 41.66 191 ASN A N 1
ATOM 1511 C CA . ASN A 1 191 ? 32.211 30.534 -42.330 1.00 41.66 191 ASN A CA 1
ATOM 1512 C C . ASN A 1 191 ? 31.470 30.824 -43.650 1.00 41.66 191 ASN A C 1
ATOM 1514 O O . ASN A 1 191 ? 31.023 31.956 -43.841 1.00 41.66 191 ASN A O 1
ATOM 1518 N N . ARG A 1 192 ? 31.318 29.851 -44.560 1.00 44.31 192 ARG A N 1
ATOM 1519 C CA . ARG A 1 192 ? 30.545 30.059 -45.792 1.00 44.31 192 ARG A CA 1
ATOM 1520 C C . ARG A 1 192 ? 29.061 29.839 -45.526 1.00 44.31 192 ARG A C 1
ATOM 1522 O O . ARG A 1 192 ? 28.643 28.770 -45.095 1.00 44.31 192 ARG A O 1
ATOM 1529 N N . ALA A 1 193 ? 28.298 30.905 -45.740 1.00 44.03 193 ALA A N 1
ATOM 1530 C CA . ALA A 1 193 ? 26.867 30.820 -45.934 1.00 44.03 193 ALA A CA 1
ATOM 1531 C C . ALA A 1 193 ? 26.579 29.940 -47.160 1.00 44.03 193 ALA A C 1
ATOM 1533 O O . ALA A 1 193 ? 27.334 29.962 -48.131 1.00 44.03 193 ALA A O 1
ATOM 1534 N N . ASP A 1 194 ? 25.471 29.220 -47.058 1.00 39.59 194 ASP A N 1
ATOM 1535 C CA . ASP A 1 194 ? 24.759 28.523 -48.120 1.00 39.59 194 ASP A CA 1
ATOM 1536 C C . ASP A 1 194 ? 25.226 27.097 -48.468 1.00 39.59 194 ASP A C 1
ATOM 1538 O O . ASP A 1 194 ? 26.318 26.833 -48.962 1.00 39.59 194 ASP A O 1
ATOM 1542 N N . ASN A 1 195 ? 24.263 26.200 -48.243 1.00 37.41 195 ASN A N 1
ATOM 1543 C CA . ASN A 1 195 ? 24.132 24.805 -48.642 1.00 37.41 195 ASN A CA 1
ATOM 1544 C C . ASN A 1 195 ? 24.759 23.710 -47.765 1.00 37.41 195 ASN A C 1
ATOM 1546 O O . ASN A 1 195 ? 25.894 23.755 -47.299 1.00 37.41 195 ASN A O 1
ATOM 1550 N N . MET A 1 196 ? 23.879 22.733 -47.530 1.00 47.22 196 MET A N 1
ATOM 1551 C CA . MET A 1 196 ? 23.998 21.510 -46.751 1.00 47.22 196 MET A CA 1
ATOM 1552 C C . MET A 1 196 ? 25.344 20.818 -46.943 1.00 47.22 196 MET A C 1
ATOM 1554 O O . MET A 1 196 ? 25.860 20.812 -48.052 1.00 47.22 196 MET A O 1
ATOM 1558 N N . LEU A 1 197 ? 25.851 20.177 -45.885 1.00 46.06 197 LEU A N 1
ATOM 1559 C CA . LEU A 1 197 ? 26.392 18.809 -45.874 1.00 46.06 197 LEU A CA 1
ATOM 1560 C C . LEU A 1 197 ? 26.996 18.512 -44.485 1.00 46.06 197 LEU A C 1
ATOM 1562 O O . LEU A 1 197 ? 27.454 19.399 -43.768 1.00 46.06 197 LEU A O 1
ATOM 1566 N N . ALA A 1 198 ? 26.879 17.251 -44.067 1.00 44.19 198 ALA A N 1
ATOM 1567 C CA . ALA A 1 198 ? 27.180 16.773 -42.723 1.00 44.19 198 ALA A CA 1
ATOM 1568 C C . ALA A 1 198 ? 28.684 16.811 -42.407 1.00 44.19 198 ALA A C 1
ATOM 1570 O O . ALA A 1 198 ? 29.498 16.277 -43.161 1.00 44.19 198 ALA A O 1
ATOM 1571 N N . TRP A 1 199 ? 29.053 17.326 -41.231 1.00 48.78 199 TRP A N 1
ATOM 1572 C CA . TRP A 1 199 ? 30.405 17.125 -40.708 1.00 48.78 199 TRP A CA 1
ATOM 1573 C C . TRP A 1 199 ? 30.595 15.651 -40.346 1.00 48.78 199 TRP A C 1
ATOM 1575 O O . TRP A 1 199 ? 29.881 15.142 -39.487 1.00 48.78 199 TRP A O 1
ATOM 1585 N N . ARG A 1 200 ? 31.560 14.968 -40.966 1.00 49.00 200 ARG A N 1
ATOM 1586 C CA . ARG A 1 200 ? 32.088 13.690 -40.477 1.00 49.00 200 ARG A CA 1
ATOM 1587 C C . ARG A 1 200 ? 33.373 14.001 -39.724 1.00 49.00 200 ARG A C 1
ATOM 1589 O O . ARG A 1 200 ? 34.326 14.489 -40.333 1.00 49.00 200 ARG A O 1
ATOM 1596 N N . TYR A 1 201 ? 33.418 13.733 -38.420 1.00 50.78 201 TYR A N 1
ATOM 1597 C CA . TYR A 1 201 ? 34.704 13.708 -37.727 1.00 50.78 201 TYR A CA 1
ATOM 1598 C C . TYR A 1 201 ? 35.482 12.504 -38.257 1.00 50.78 201 TYR A C 1
ATOM 1600 O O . TYR A 1 201 ? 35.260 11.378 -37.823 1.00 50.78 201 TYR A O 1
ATOM 1608 N N . ASN A 1 202 ? 36.355 12.726 -39.241 1.00 44.97 202 ASN A N 1
ATOM 1609 C CA . ASN A 1 202 ? 37.392 11.765 -39.595 1.00 44.97 202 ASN A CA 1
ATOM 1610 C C . ASN A 1 202 ? 38.473 11.853 -38.515 1.00 44.97 202 ASN A C 1
ATOM 1612 O O . ASN A 1 202 ? 39.562 12.376 -38.744 1.00 44.97 202 ASN A O 1
ATOM 1616 N N . SER A 1 203 ? 38.151 11.364 -37.318 1.00 45.72 203 SER A N 1
ATOM 1617 C CA . SER A 1 203 ? 39.192 10.808 -36.470 1.00 45.72 203 SER A CA 1
ATOM 1618 C C . SER A 1 203 ? 39.871 9.724 -37.303 1.00 45.72 203 SER A C 1
ATOM 1620 O O . SER A 1 203 ? 39.197 8.859 -37.858 1.00 45.72 203 SER A O 1
ATOM 1622 N N . THR A 1 204 ? 41.195 9.742 -37.413 1.00 46.38 204 THR A N 1
ATOM 1623 C CA . THR A 1 204 ? 41.945 8.597 -37.956 1.00 46.38 204 THR A CA 1
ATOM 1624 C C . THR A 1 204 ? 41.783 7.339 -37.091 1.00 46.38 204 THR A C 1
ATOM 1626 O O . THR A 1 204 ? 42.288 6.280 -37.450 1.00 46.38 204 THR A O 1
ATOM 1629 N N . ASP A 1 205 ? 41.082 7.457 -35.961 1.00 57.69 205 ASP A N 1
ATOM 1630 C CA . ASP A 1 205 ? 40.847 6.426 -34.974 1.00 57.69 205 ASP A CA 1
ATOM 1631 C C . ASP A 1 205 ? 39.359 6.412 -34.554 1.00 57.69 205 ASP A C 1
ATOM 1633 O O . ASP A 1 205 ? 38.936 7.135 -33.646 1.00 57.69 205 ASP A O 1
ATOM 1637 N N . ASP A 1 206 ? 38.547 5.577 -35.216 1.00 63.78 206 ASP A N 1
ATOM 1638 C CA . ASP A 1 206 ? 37.133 5.298 -34.876 1.00 63.78 206 ASP A CA 1
ATOM 1639 C C . ASP A 1 206 ? 36.969 4.739 -33.433 1.00 63.78 206 ASP A C 1
ATOM 1641 O O . ASP A 1 206 ? 35.852 4.426 -33.004 1.00 63.78 206 ASP A O 1
ATOM 1645 N N . SER A 1 207 ? 38.068 4.593 -32.673 1.00 68.00 207 SER A N 1
ATOM 1646 C CA . SER A 1 207 ? 38.088 4.132 -31.286 1.00 68.00 207 SER A CA 1
ATOM 1647 C C . SER A 1 207 ? 37.844 5.207 -30.224 1.00 68.00 207 SER A C 1
ATOM 1649 O O . SER A 1 207 ? 37.531 4.845 -29.086 1.00 68.00 207 SER A O 1
ATOM 1651 N N . GLN A 1 208 ? 37.950 6.497 -30.564 1.00 79.56 208 GLN A N 1
ATOM 1652 C CA . GLN A 1 208 ? 37.728 7.584 -29.606 1.00 79.56 208 GLN A CA 1
ATOM 1653 C C . GLN A 1 208 ? 36.237 7.764 -29.308 1.00 79.56 208 GLN A C 1
ATOM 1655 O O . GLN A 1 208 ? 35.447 8.183 -30.155 1.00 79.56 208 GLN A O 1
ATOM 1660 N N . SER A 1 209 ? 35.851 7.462 -28.069 1.00 87.31 209 SER A N 1
ATOM 1661 C CA . SER A 1 209 ? 34.460 7.511 -27.619 1.00 87.31 209 SER A CA 1
ATOM 1662 C C . SER A 1 209 ? 33.976 8.896 -27.207 1.00 87.31 209 SER A C 1
ATOM 1664 O O . SER A 1 209 ? 32.808 9.030 -26.863 1.00 87.31 209 SER A O 1
ATOM 1666 N N . SER A 1 210 ? 34.848 9.905 -27.217 1.00 89.06 210 SER A N 1
ATOM 1667 C CA . SER A 1 210 ? 34.514 11.286 -26.883 1.00 89.06 210 SER A CA 1
ATOM 1668 C C . SER A 1 210 ? 35.023 12.243 -27.953 1.00 89.06 210 SER A C 1
ATOM 1670 O O . SER A 1 210 ? 36.065 12.020 -28.570 1.00 89.06 210 SER A O 1
ATOM 1672 N N . VAL A 1 211 ? 34.269 13.314 -28.186 1.00 87.62 211 VAL A N 1
ATOM 1673 C CA . VAL A 1 211 ? 34.633 14.392 -29.103 1.00 87.62 211 VAL A CA 1
ATOM 1674 C C . VAL A 1 211 ? 34.536 15.727 -28.376 1.00 87.62 211 VAL A C 1
ATOM 1676 O O . VAL A 1 211 ? 33.524 16.047 -27.750 1.00 87.62 211 VAL A O 1
ATOM 1679 N N . THR A 1 212 ? 35.609 16.511 -28.466 1.00 86.81 212 THR A N 1
ATOM 1680 C CA . THR A 1 212 ? 35.671 17.868 -27.917 1.00 86.81 212 THR A CA 1
ATOM 1681 C C . THR A 1 212 ? 35.550 18.861 -29.057 1.00 86.81 212 THR A C 1
ATOM 1683 O O . THR A 1 212 ? 36.399 18.912 -29.947 1.00 86.81 212 THR A O 1
ATOM 1686 N N . ILE A 1 213 ? 34.498 19.664 -29.015 1.00 87.31 213 ILE A N 1
ATOM 1687 C CA . ILE A 1 213 ? 34.263 20.771 -29.929 1.00 87.31 213 ILE A CA 1
ATOM 1688 C C . ILE A 1 213 ? 34.858 22.020 -29.270 1.00 87.31 213 ILE A C 1
ATOM 1690 O O . ILE A 1 213 ? 34.380 22.419 -28.203 1.00 87.31 213 ILE A O 1
ATOM 1694 N N . PRO A 1 214 ? 35.912 22.625 -29.849 1.00 84.62 214 PRO A N 1
ATOM 1695 C CA . PRO A 1 214 ? 36.572 23.762 -29.227 1.00 84.62 214 PRO A CA 1
ATOM 1696 C C . PRO A 1 214 ? 35.636 24.964 -29.098 1.00 84.62 214 PRO A C 1
ATOM 1698 O O . PRO A 1 214 ? 34.801 25.205 -29.978 1.00 84.62 214 PRO A O 1
ATOM 1701 N N . ALA A 1 215 ? 35.840 25.759 -28.050 1.00 83.88 215 ALA A N 1
ATOM 1702 C CA . ALA A 1 215 ? 35.218 27.069 -27.901 1.00 83.88 215 ALA A CA 1
ATOM 1703 C C . ALA A 1 215 ? 35.344 27.891 -29.195 1.00 83.88 215 ALA A C 1
ATOM 1705 O O . ALA A 1 215 ? 36.328 27.776 -29.933 1.00 83.88 215 ALA A O 1
ATOM 1706 N N . LYS A 1 216 ? 34.353 28.740 -29.467 1.00 83.31 216 LYS A N 1
ATOM 1707 C CA . LYS A 1 216 ? 34.285 29.644 -30.631 1.00 83.31 216 LYS A CA 1
ATOM 1708 C C . LYS A 1 216 ? 34.128 28.972 -31.994 1.00 83.31 216 LYS A C 1
ATOM 1710 O O . LYS A 1 216 ? 34.127 29.656 -33.015 1.00 83.31 216 LYS A O 1
ATOM 1715 N N . SER A 1 217 ? 33.969 27.649 -32.033 1.00 82.44 217 SER A N 1
ATOM 1716 C CA . SER A 1 217 ? 33.827 26.918 -33.297 1.00 82.44 217 SER A CA 1
ATOM 1717 C C . SER A 1 217 ? 32.400 26.976 -33.855 1.00 82.44 217 SER A C 1
ATOM 1719 O O . SER A 1 217 ? 32.213 27.008 -35.070 1.00 82.44 217 SER A O 1
ATOM 1721 N N . LEU A 1 218 ? 31.386 26.995 -32.985 1.00 84.50 218 LEU A N 1
ATOM 1722 C CA . LEU A 1 218 ? 29.971 27.080 -33.363 1.00 84.50 218 LEU A CA 1
ATOM 1723 C C . LEU A 1 218 ? 29.483 28.528 -33.250 1.00 84.50 218 LEU A C 1
ATOM 1725 O O . LEU A 1 218 ? 29.835 29.214 -32.300 1.00 84.50 218 LEU A O 1
ATOM 1729 N N . LYS A 1 219 ? 28.640 29.002 -34.175 1.00 83.75 219 LYS A N 1
ATOM 1730 C CA . LYS A 1 219 ? 28.004 30.329 -34.042 1.00 83.75 219 LYS A CA 1
ATOM 1731 C C . LYS A 1 219 ? 26.977 30.318 -32.905 1.00 83.75 219 LYS A C 1
ATOM 1733 O O . LYS A 1 219 ? 26.177 29.383 -32.852 1.00 83.75 219 LYS A O 1
ATOM 1738 N N . TYR A 1 220 ? 26.992 31.360 -32.073 1.00 83.44 220 TYR A N 1
ATOM 1739 C CA . TYR A 1 220 ? 25.966 31.622 -31.059 1.00 83.44 220 TYR A CA 1
ATOM 1740 C C . TYR A 1 220 ? 24.613 31.986 -31.704 1.00 83.44 220 TYR A C 1
ATOM 1742 O O . TYR A 1 220 ? 24.549 32.230 -32.913 1.00 83.44 220 TYR A O 1
ATOM 1750 N N . ASP A 1 221 ? 23.537 31.961 -30.915 1.00 83.88 221 ASP A N 1
ATOM 1751 C CA . ASP A 1 221 ? 22.133 32.135 -31.336 1.00 83.88 221 ASP A CA 1
ATOM 1752 C C . ASP A 1 221 ? 21.680 31.122 -32.400 1.00 83.88 221 ASP A C 1
ATOM 1754 O O . ASP A 1 221 ? 20.826 31.388 -33.249 1.00 83.88 221 ASP A O 1
ATOM 1758 N N . ARG A 1 222 ? 22.278 29.926 -32.378 1.00 85.56 222 ARG A N 1
ATOM 1759 C CA . ARG A 1 222 ? 21.926 28.817 -33.269 1.00 85.56 222 ARG A CA 1
ATOM 1760 C C . ARG A 1 222 ? 21.785 27.514 -32.499 1.00 85.56 222 ARG A C 1
ATOM 1762 O O . ARG A 1 222 ? 22.477 27.278 -31.508 1.00 85.56 222 ARG A O 1
ATOM 1769 N N . THR A 1 223 ? 20.921 26.644 -33.013 1.00 87.12 223 THR A N 1
ATOM 1770 C CA . THR A 1 223 ? 20.762 25.269 -32.534 1.00 87.12 223 THR A CA 1
ATOM 1771 C C . THR A 1 223 ? 21.326 24.293 -33.558 1.00 87.12 223 THR A C 1
ATOM 1773 O O . THR A 1 223 ? 20.974 24.333 -34.740 1.00 87.12 223 THR A O 1
ATOM 1776 N N . TYR A 1 224 ? 22.201 23.410 -33.095 1.00 87.44 224 TYR A N 1
ATOM 1777 C CA . TYR A 1 224 ? 22.807 22.347 -33.888 1.00 87.44 224 TYR A CA 1
ATOM 1778 C C . TYR A 1 224 ? 22.274 20.999 -33.411 1.00 87.44 224 TYR A C 1
ATOM 1780 O O . TYR A 1 224 ? 22.090 20.805 -32.212 1.00 87.44 224 TYR A O 1
ATOM 1788 N N . GLN A 1 225 ? 22.058 20.067 -34.334 1.00 87.06 225 GLN A N 1
ATOM 1789 C CA . GLN A 1 225 ? 21.784 18.671 -34.011 1.00 87.06 225 GLN A CA 1
ATOM 1790 C C . GLN A 1 225 ? 23.061 17.867 -34.213 1.00 87.06 225 GLN A C 1
ATOM 1792 O O . GLN A 1 225 ? 23.615 17.822 -35.317 1.00 87.06 225 GLN A O 1
ATOM 1797 N N . PHE A 1 226 ? 23.507 17.221 -33.147 1.00 89.00 226 PHE A N 1
ATOM 1798 C CA . PHE A 1 226 ? 24.571 16.235 -33.163 1.00 89.00 226 PHE A CA 1
ATOM 1799 C C . PHE A 1 226 ? 23.965 14.840 -33.164 1.00 89.00 226 PHE A C 1
ATOM 1801 O O . PHE A 1 226 ? 22.927 14.603 -32.554 1.00 89.00 226 PHE A O 1
ATOM 1808 N N . SER A 1 227 ? 24.629 13.909 -33.838 1.00 87.38 227 SER A N 1
ATOM 1809 C CA . SER A 1 227 ? 24.315 12.490 -33.731 1.00 87.38 227 SER A CA 1
ATOM 1810 C C . SER A 1 227 ? 25.580 11.658 -33.664 1.00 87.38 227 SER A C 1
ATOM 1812 O O . SER A 1 227 ? 26.619 12.031 -34.219 1.00 87.38 227 SER A O 1
ATOM 1814 N N . VAL A 1 228 ? 25.490 10.524 -32.979 1.00 88.50 228 VAL A N 1
ATOM 1815 C CA . VAL A 1 228 ? 26.533 9.505 -32.961 1.00 88.50 228 VAL A CA 1
ATOM 1816 C C . VAL A 1 228 ? 25.947 8.188 -33.437 1.00 88.50 228 VAL A C 1
ATOM 1818 O O . VAL A 1 228 ? 24.928 7.735 -32.927 1.00 88.50 228 VAL A O 1
ATOM 1821 N N . PHE A 1 229 ? 26.602 7.577 -34.416 1.00 89.00 229 PHE A N 1
ATOM 1822 C CA . PHE A 1 229 ? 26.319 6.219 -34.853 1.00 89.00 229 PHE A CA 1
ATOM 1823 C C . PHE A 1 229 ? 27.374 5.279 -34.278 1.00 89.00 229 PHE A C 1
ATOM 1825 O O . PHE A 1 229 ? 28.572 5.461 -34.518 1.00 89.00 229 PHE A O 1
ATOM 1832 N N . MET A 1 230 ? 26.921 4.298 -33.508 1.00 90.06 230 MET A N 1
ATOM 1833 C CA . MET A 1 230 ? 27.752 3.355 -32.775 1.00 90.06 230 MET A CA 1
ATOM 1834 C C . MET A 1 230 ? 27.603 1.958 -33.365 1.00 90.06 230 MET A C 1
ATOM 1836 O O . MET A 1 230 ? 26.484 1.492 -33.566 1.00 90.06 230 MET A O 1
ATOM 1840 N N . ILE A 1 231 ? 28.724 1.281 -33.619 1.00 89.56 231 ILE A N 1
ATOM 1841 C CA . ILE A 1 231 ? 28.747 -0.105 -34.115 1.00 89.56 231 ILE A CA 1
ATOM 1842 C C . ILE A 1 231 ? 29.661 -0.929 -33.219 1.00 89.56 231 ILE A C 1
ATOM 1844 O O . ILE A 1 231 ? 30.815 -0.541 -32.989 1.00 89.56 231 ILE A O 1
ATOM 1848 N N . ASN A 1 232 ? 29.166 -2.063 -32.728 1.00 88.31 232 ASN A N 1
ATOM 1849 C CA . ASN A 1 232 ? 29.967 -2.962 -31.909 1.00 88.31 232 ASN A CA 1
ATOM 1850 C C . ASN A 1 232 ? 31.056 -3.633 -32.763 1.00 88.31 232 ASN A C 1
ATOM 1852 O O . ASN A 1 232 ? 30.794 -4.145 -33.853 1.00 88.31 232 ASN A O 1
ATOM 1856 N N . ARG A 1 233 ? 32.290 -3.653 -32.255 1.00 86.81 233 ARG A N 1
ATOM 1857 C CA . ARG A 1 233 ? 33.474 -4.184 -32.952 1.00 86.81 233 ARG A CA 1
ATOM 1858 C C . ARG A 1 233 ? 33.430 -5.695 -33.143 1.00 86.81 233 ARG A C 1
ATOM 1860 O O . ARG A 1 233 ? 34.021 -6.201 -34.090 1.00 86.81 233 ARG A O 1
ATOM 1867 N N . ARG A 1 234 ? 32.774 -6.413 -32.229 1.00 84.62 234 ARG A N 1
ATOM 1868 C CA . ARG A 1 234 ? 32.669 -7.880 -32.244 1.00 84.62 234 ARG A CA 1
ATOM 1869 C C . ARG A 1 234 ? 31.378 -8.355 -32.900 1.00 84.62 234 ARG A C 1
ATOM 1871 O O . ARG A 1 234 ? 31.361 -9.441 -33.468 1.00 84.62 234 ARG A O 1
ATOM 1878 N N . ASN A 1 235 ? 30.315 -7.552 -32.838 1.00 82.94 235 ASN A N 1
ATOM 1879 C CA . ASN A 1 235 ? 29.016 -7.878 -33.415 1.00 82.94 235 ASN A CA 1
ATOM 1880 C C . ASN A 1 235 ? 28.442 -6.720 -34.249 1.00 82.94 235 ASN A C 1
ATOM 1882 O O . ASN A 1 235 ? 27.728 -5.866 -33.732 1.00 82.94 235 ASN A O 1
ATOM 1886 N N . MET A 1 236 ? 28.686 -6.727 -35.561 1.00 82.12 236 MET A N 1
ATOM 1887 C CA . MET A 1 236 ? 28.263 -5.644 -36.463 1.00 82.12 236 MET A CA 1
ATOM 1888 C C . MET A 1 236 ? 26.742 -5.435 -36.549 1.00 82.12 236 MET A C 1
ATOM 1890 O O . MET A 1 236 ? 26.313 -4.375 -37.008 1.00 82.12 236 MET A O 1
ATOM 1894 N N . THR A 1 237 ? 25.921 -6.407 -36.129 1.00 82.25 237 THR A N 1
ATOM 1895 C CA . THR A 1 237 ? 24.457 -6.244 -36.085 1.00 82.25 237 THR A CA 1
ATOM 1896 C C . THR A 1 237 ? 23.998 -5.408 -34.892 1.00 82.25 237 THR A C 1
ATOM 1898 O O . THR A 1 237 ? 22.875 -4.916 -34.889 1.00 82.25 237 THR A O 1
ATOM 1901 N N . SER A 1 238 ? 24.848 -5.243 -33.876 1.00 85.50 238 SER A N 1
ATOM 1902 C CA . SER A 1 238 ? 24.567 -4.399 -32.722 1.00 85.50 238 SER A CA 1
ATOM 1903 C C . SER A 1 238 ? 24.985 -2.968 -33.044 1.00 85.50 238 SER A C 1
ATOM 1905 O O . SER A 1 238 ? 26.174 -2.646 -33.144 1.00 85.50 238 SER A O 1
ATOM 1907 N N . GLN A 1 239 ? 23.979 -2.129 -33.273 1.00 90.12 239 GLN A N 1
ATOM 1908 C CA . GLN A 1 239 ? 24.133 -0.740 -33.680 1.00 90.12 239 GLN A CA 1
ATOM 1909 C C . GLN A 1 239 ? 23.213 0.136 -32.839 1.00 90.12 239 GLN A C 1
ATOM 1911 O O . GLN A 1 239 ? 22.129 -0.294 -32.448 1.00 90.12 239 GLN A O 1
ATOM 1916 N N . ALA A 1 240 ? 23.639 1.364 -32.576 1.00 89.19 240 ALA A N 1
ATOM 1917 C CA . ALA A 1 240 ? 22.823 2.353 -31.888 1.00 89.19 240 ALA A CA 1
ATOM 1918 C C . ALA A 1 240 ? 23.076 3.737 -32.472 1.00 89.19 240 ALA A C 1
ATOM 1920 O O . ALA A 1 240 ? 24.198 4.059 -32.867 1.00 89.19 240 ALA A O 1
ATOM 1921 N N . THR A 1 241 ? 22.030 4.557 -32.509 1.00 89.75 241 THR A N 1
ATOM 1922 C CA . THR A 1 241 ? 22.141 5.962 -32.900 1.00 89.75 241 THR A CA 1
ATOM 1923 C C . THR A 1 241 ? 21.625 6.822 -31.766 1.00 89.75 241 THR A C 1
ATOM 1925 O O . THR A 1 241 ? 20.536 6.571 -31.262 1.00 89.75 241 THR A O 1
ATOM 1928 N N . GLY A 1 242 ? 22.417 7.809 -31.363 1.00 88.94 242 GLY A N 1
ATOM 1929 C CA . GLY A 1 242 ? 22.019 8.820 -30.390 1.00 88.94 242 GLY A CA 1
ATOM 1930 C C . GLY A 1 242 ? 21.962 10.187 -31.048 1.00 88.94 242 GLY A C 1
ATOM 1931 O O . GLY A 1 242 ? 22.762 10.459 -31.948 1.00 88.94 242 GLY A O 1
ATOM 1932 N N . TYR A 1 243 ? 21.067 11.044 -30.570 1.00 89.56 243 TYR A N 1
ATOM 1933 C CA . TYR A 1 243 ? 20.903 12.416 -31.041 1.00 89.56 243 TYR A CA 1
ATOM 1934 C C . TYR A 1 243 ? 20.932 13.405 -29.872 1.00 89.56 243 TYR A C 1
ATOM 1936 O O . TYR A 1 243 ? 20.655 13.044 -28.730 1.00 89.56 243 TYR A O 1
ATOM 1944 N N . LEU A 1 244 ? 21.336 14.645 -30.150 1.00 91.38 244 LEU A N 1
ATOM 1945 C CA . LEU A 1 244 ? 21.374 15.731 -29.174 1.00 91.38 244 LEU A CA 1
ATOM 1946 C C . LEU A 1 244 ? 21.224 17.082 -29.868 1.00 91.38 244 LEU A C 1
ATOM 1948 O O . LEU A 1 244 ? 21.984 17.403 -30.787 1.00 91.38 244 LEU A O 1
ATOM 1952 N N . LEU A 1 245 ? 20.314 17.910 -29.370 1.00 90.88 245 LEU A N 1
ATOM 1953 C CA . LEU A 1 245 ? 20.224 19.316 -29.732 1.00 90.88 245 LEU A CA 1
ATOM 1954 C C . LEU A 1 245 ? 21.109 20.160 -28.814 1.00 90.88 245 LEU A C 1
ATOM 1956 O O . LEU A 1 245 ? 21.094 20.027 -27.592 1.00 90.88 245 LEU A O 1
ATOM 1960 N N . VAL A 1 246 ? 21.877 21.066 -29.412 1.00 91.69 246 VAL A N 1
ATOM 1961 C CA . VAL A 1 246 ? 22.775 21.978 -28.702 1.00 91.69 246 VAL A CA 1
ATOM 1962 C C . VAL A 1 246 ? 22.447 23.404 -29.113 1.00 91.69 246 VAL A C 1
ATOM 1964 O O . VAL A 1 246 ? 22.706 23.805 -30.252 1.00 91.69 246 VAL A O 1
ATOM 1967 N N . ARG A 1 247 ? 21.885 24.177 -28.182 1.00 91.38 247 ARG A N 1
ATOM 1968 C CA . ARG A 1 247 ? 21.699 25.629 -28.302 1.00 91.38 247 ARG A CA 1
ATOM 1969 C C . ARG A 1 247 ? 22.995 26.318 -27.870 1.00 91.38 247 ARG A C 1
ATOM 1971 O O . ARG A 1 247 ? 23.456 26.093 -26.755 1.00 91.38 247 ARG A O 1
ATOM 1978 N N . VAL A 1 248 ? 23.599 27.113 -28.751 1.00 89.69 248 VAL A N 1
ATOM 1979 C CA . VAL A 1 248 ? 24.854 27.824 -28.456 1.00 89.69 248 VAL A CA 1
ATOM 1980 C C . VAL A 1 248 ? 24.544 29.265 -28.077 1.00 89.69 248 VAL A C 1
ATOM 1982 O O . VAL A 1 248 ? 23.966 29.994 -28.881 1.00 89.69 248 VAL A O 1
ATOM 1985 N N . ASP A 1 249 ? 24.946 29.666 -26.876 1.00 86.81 249 ASP A N 1
ATOM 1986 C CA . ASP A 1 249 ? 24.710 31.001 -26.314 1.00 86.81 249 ASP A CA 1
ATOM 1987 C C . ASP A 1 249 ? 26.028 31.792 -26.225 1.00 86.81 249 ASP A C 1
ATOM 1989 O O . ASP A 1 249 ? 27.104 31.210 -26.082 1.00 86.81 249 ASP A O 1
ATOM 1993 N N . ASN A 1 250 ? 25.970 33.120 -26.337 1.00 84.31 250 ASN A N 1
ATOM 1994 C CA . ASN A 1 250 ? 27.144 33.988 -26.206 1.00 84.31 250 ASN A CA 1
ATOM 1995 C C . ASN A 1 250 ? 27.552 34.229 -24.740 1.00 84.31 250 ASN A C 1
ATOM 1997 O O . ASN A 1 250 ? 28.657 34.708 -24.479 1.00 84.31 250 ASN A O 1
ATOM 2001 N N . THR A 1 251 ? 26.681 33.887 -23.792 1.00 82.00 251 THR A N 1
ATOM 2002 C CA . THR A 1 251 ? 26.937 33.997 -22.357 1.00 82.00 251 THR A CA 1
ATOM 2003 C C . THR A 1 251 ? 27.603 32.737 -21.802 1.00 82.00 251 THR A C 1
ATOM 2005 O O . THR A 1 251 ? 27.702 31.698 -22.464 1.00 82.00 251 THR A O 1
ATOM 2008 N N . ARG A 1 252 ? 28.120 32.817 -20.570 1.00 81.12 252 ARG A N 1
ATOM 2009 C CA . ARG A 1 252 ? 28.576 31.626 -19.847 1.00 81.12 252 ARG A CA 1
ATOM 2010 C C . ARG A 1 252 ? 27.346 30.831 -19.406 1.00 81.12 252 ARG A C 1
ATOM 2012 O O . ARG A 1 252 ? 26.392 31.403 -18.893 1.00 81.12 252 ARG A O 1
ATOM 2019 N N . THR A 1 253 ? 27.355 29.522 -19.636 1.00 82.44 253 THR A N 1
ATOM 2020 C CA . THR A 1 253 ? 26.203 28.653 -19.367 1.00 82.44 253 THR A CA 1
ATOM 2021 C C . THR A 1 253 ? 26.659 27.388 -18.672 1.00 82.44 253 THR A C 1
ATOM 2023 O O . THR A 1 253 ? 27.684 26.818 -19.036 1.00 82.44 253 THR A O 1
ATOM 2026 N N . SER A 1 254 ? 25.861 26.889 -17.736 1.00 87.00 254 SER A N 1
ATOM 2027 C CA . SER A 1 254 ? 26.099 25.582 -17.121 1.00 87.00 254 SER A CA 1
ATOM 2028 C C . SER A 1 254 ? 25.257 24.499 -17.800 1.00 87.00 254 SER A C 1
ATOM 2030 O O . SER A 1 254 ? 24.085 24.730 -18.095 1.00 87.00 254 SER A O 1
ATOM 2032 N N . ILE A 1 255 ? 25.815 23.308 -18.030 1.00 88.00 255 ILE A N 1
ATOM 2033 C CA . ILE A 1 255 ? 25.079 22.204 -18.666 1.00 88.00 255 ILE A CA 1
ATOM 2034 C C . ILE A 1 255 ? 24.110 21.589 -17.652 1.00 88.00 255 ILE A C 1
ATOM 2036 O O . ILE A 1 255 ? 24.528 21.081 -16.607 1.00 88.00 255 ILE A O 1
ATOM 2040 N N . ILE A 1 256 ? 22.820 21.591 -17.980 1.00 92.69 256 ILE A N 1
ATOM 2041 C CA . ILE A 1 256 ? 21.764 20.963 -17.180 1.00 92.69 256 ILE A CA 1
ATOM 2042 C C . ILE A 1 256 ? 21.396 19.630 -17.829 1.00 92.69 256 ILE A C 1
ATOM 2044 O O . ILE A 1 256 ? 21.083 19.581 -19.019 1.00 92.69 256 ILE A O 1
ATOM 2048 N N . ALA A 1 257 ? 21.421 18.558 -17.045 1.00 91.56 257 ALA A N 1
ATOM 2049 C CA . ALA A 1 257 ? 20.935 17.251 -17.458 1.00 91.56 257 ALA A CA 1
ATOM 2050 C C . ALA A 1 257 ? 19.516 17.039 -16.922 1.00 91.56 257 ALA A C 1
ATOM 2052 O O . ALA A 1 257 ? 19.251 17.312 -15.748 1.00 91.56 257 ALA A O 1
ATOM 2053 N N . VAL A 1 258 ? 18.632 16.534 -17.774 1.00 93.06 258 VAL A N 1
ATOM 2054 C CA . VAL A 1 258 ? 17.239 16.210 -17.452 1.00 93.06 258 VAL A CA 1
ATOM 2055 C C . VAL A 1 258 ? 17.002 14.727 -17.706 1.00 93.06 258 VAL A C 1
ATOM 2057 O O . VAL A 1 258 ? 17.521 14.179 -18.682 1.00 93.06 258 VAL A O 1
ATOM 2060 N N . ALA A 1 259 ? 16.253 14.082 -16.814 1.00 89.56 259 ALA A N 1
ATOM 2061 C CA . ALA A 1 259 ? 15.968 12.654 -16.867 1.00 89.56 259 ALA A CA 1
ATOM 2062 C C . ALA A 1 259 ? 14.607 12.327 -16.246 1.00 89.56 259 ALA A C 1
ATOM 2064 O O . ALA A 1 259 ? 14.088 13.093 -15.432 1.00 89.56 259 ALA A O 1
ATOM 2065 N N . CYS A 1 260 ? 14.075 11.150 -16.563 1.00 88.69 260 CYS A N 1
ATOM 2066 C CA . CYS A 1 260 ? 12.891 10.619 -15.898 1.00 88.69 260 CYS A CA 1
ATOM 2067 C C . CYS A 1 260 ? 13.253 9.951 -14.570 1.00 88.69 260 CYS A C 1
ATOM 2069 O O . CYS A 1 260 ? 14.266 9.260 -14.462 1.00 88.69 260 CYS A O 1
ATOM 2071 N N . VAL A 1 261 ? 12.415 10.157 -13.552 1.00 87.38 261 VAL A N 1
ATOM 2072 C CA . VAL A 1 261 ? 12.585 9.569 -12.212 1.00 87.38 261 VAL A CA 1
ATOM 2073 C C . VAL A 1 261 ? 12.479 8.043 -12.278 1.00 87.38 261 VAL A C 1
ATOM 2075 O O . VAL A 1 261 ? 13.249 7.335 -11.633 1.00 87.38 261 VAL A O 1
ATOM 2078 N N . ILE A 1 262 ? 11.554 7.536 -13.096 1.00 81.69 262 ILE A N 1
ATOM 2079 C CA . ILE A 1 262 ? 11.345 6.107 -13.338 1.00 81.69 262 ILE A CA 1
ATOM 2080 C C . ILE A 1 262 ? 11.808 5.816 -14.757 1.00 81.69 262 ILE A C 1
ATOM 2082 O O . ILE A 1 262 ? 11.184 6.243 -15.726 1.00 81.69 262 ILE A O 1
ATOM 2086 N N . SER A 1 263 ? 12.919 5.093 -14.874 1.00 72.94 263 SER A N 1
ATOM 2087 C CA . SER A 1 263 ? 13.579 4.860 -16.165 1.00 72.94 263 SER A CA 1
ATOM 2088 C C . SER A 1 263 ? 12.698 4.151 -17.197 1.00 72.94 263 SER A C 1
ATOM 2090 O O . SER A 1 263 ? 12.800 4.447 -18.378 1.00 72.94 263 SER A O 1
ATOM 2092 N N . THR A 1 264 ? 11.803 3.257 -16.770 1.00 72.62 264 THR A N 1
ATOM 2093 C CA . THR A 1 264 ? 10.897 2.529 -17.674 1.00 72.62 264 THR A CA 1
ATOM 2094 C C . THR A 1 264 ? 9.750 3.381 -18.209 1.00 72.62 264 THR A C 1
ATOM 2096 O O . THR A 1 264 ? 9.078 2.950 -19.135 1.00 72.62 264 THR A O 1
ATOM 2099 N N . MET A 1 265 ? 9.532 4.583 -17.663 1.00 76.06 265 MET A N 1
ATOM 2100 C CA . MET A 1 265 ? 8.473 5.495 -18.118 1.00 76.06 265 MET A CA 1
ATOM 2101 C C . MET A 1 265 ? 8.928 6.413 -19.254 1.00 76.06 265 MET A C 1
ATOM 2103 O O . MET A 1 265 ? 8.106 7.140 -19.805 1.00 76.06 265 MET A O 1
ATOM 2107 N N . CYS A 1 266 ? 10.224 6.383 -19.579 1.00 78.50 266 CYS A N 1
ATOM 2108 C CA . CYS A 1 266 ? 10.814 7.129 -20.677 1.00 78.50 266 CYS A CA 1
ATOM 2109 C C . CYS A 1 266 ? 11.772 6.233 -21.452 1.00 78.50 266 CYS A C 1
ATOM 2111 O O . CYS A 1 266 ? 12.905 5.997 -21.025 1.00 78.50 266 CYS A O 1
ATOM 2113 N N . SER A 1 267 ? 11.309 5.723 -22.590 1.00 78.38 267 SER A N 1
ATOM 2114 C CA . SER A 1 267 ? 12.121 4.865 -23.451 1.00 78.38 267 SER A CA 1
ATOM 2115 C C . SER A 1 267 ? 12.750 5.698 -24.571 1.00 78.38 267 SER A C 1
ATOM 2117 O O . SER A 1 267 ? 12.020 6.347 -25.319 1.00 78.38 267 SER A O 1
ATOM 2119 N N . PRO A 1 268 ? 14.083 5.733 -24.716 1.00 74.56 268 PRO A N 1
ATOM 2120 C CA . PRO A 1 268 ? 14.734 6.481 -25.789 1.00 74.56 268 PRO A CA 1
ATOM 2121 C C . PRO A 1 268 ? 14.335 5.959 -27.176 1.00 74.56 268 PRO A C 1
ATOM 2123 O O . PRO A 1 268 ? 14.497 4.773 -27.460 1.00 74.56 268 PRO A O 1
ATOM 2126 N N . ASN A 1 269 ? 13.886 6.855 -28.054 1.00 77.94 269 ASN A N 1
ATOM 2127 C CA . ASN A 1 269 ? 13.561 6.580 -29.450 1.00 77.94 269 ASN A CA 1
ATOM 2128 C C . ASN A 1 269 ? 14.137 7.665 -30.370 1.00 77.94 269 ASN A C 1
ATOM 2130 O O . ASN A 1 269 ? 13.519 8.703 -30.606 1.00 77.94 269 ASN A O 1
ATOM 2134 N N . LEU A 1 270 ? 15.321 7.397 -30.927 1.00 77.50 270 LEU A N 1
ATOM 2135 C CA . LEU A 1 270 ? 16.020 8.303 -31.842 1.00 77.50 270 LEU A CA 1
ATOM 2136 C C . LEU A 1 270 ? 16.169 9.723 -31.253 1.00 77.50 270 LEU A C 1
ATOM 2138 O O . LEU A 1 270 ? 16.996 9.920 -30.364 1.00 77.50 270 LEU A O 1
ATOM 2142 N N . ASP A 1 271 ? 15.410 10.693 -31.774 1.00 76.06 271 ASP A N 1
ATOM 2143 C CA . ASP A 1 271 ? 15.413 12.107 -31.373 1.00 76.06 271 ASP A CA 1
ATOM 2144 C C . ASP A 1 271 ? 14.537 12.395 -30.132 1.00 76.06 271 ASP A C 1
ATOM 2146 O O . ASP A 1 271 ? 14.686 13.447 -29.506 1.00 76.06 271 ASP A O 1
ATOM 2150 N N . TYR A 1 272 ? 13.650 11.470 -29.753 1.00 84.50 272 TYR A N 1
ATOM 2151 C CA . TYR A 1 272 ? 12.624 11.650 -28.720 1.00 84.50 272 TYR A CA 1
ATOM 2152 C C . TYR A 1 272 ? 12.707 10.570 -27.636 1.00 84.50 272 TYR A C 1
ATOM 2154 O O . TYR A 1 272 ? 13.455 9.596 -27.735 1.00 84.50 272 TYR A O 1
ATOM 2162 N N . GLN A 1 273 ? 11.911 10.724 -26.582 1.00 84.12 273 GLN A N 1
ATOM 2163 C CA . GLN A 1 273 ? 11.632 9.671 -25.609 1.00 84.12 273 GLN A CA 1
ATOM 2164 C C . GLN A 1 273 ? 10.144 9.298 -25.662 1.00 84.12 273 GLN A C 1
ATOM 2166 O O . GLN A 1 273 ? 9.287 10.178 -25.623 1.00 84.12 273 GLN A O 1
ATOM 2171 N N . TYR A 1 274 ? 9.826 8.007 -25.736 1.00 84.81 274 TYR A N 1
ATOM 2172 C CA . TYR A 1 274 ? 8.452 7.538 -25.578 1.00 84.81 274 TYR A CA 1
ATOM 2173 C C . TYR A 1 274 ? 7.990 7.747 -24.144 1.00 84.81 274 TYR A C 1
ATOM 2175 O O . TYR A 1 274 ? 8.676 7.329 -23.209 1.00 84.81 274 TYR A O 1
ATOM 2183 N N . ILE A 1 275 ? 6.814 8.347 -23.991 1.00 83.81 275 ILE A N 1
ATOM 2184 C CA . ILE A 1 275 ? 6.093 8.441 -22.724 1.00 83.81 275 ILE A CA 1
ATOM 2185 C C . ILE A 1 275 ? 4.872 7.537 -22.774 1.00 83.81 275 ILE A C 1
ATOM 2187 O O . ILE A 1 275 ? 4.114 7.561 -23.738 1.00 83.81 275 ILE A O 1
ATOM 2191 N N . ASN A 1 276 ? 4.624 6.845 -21.668 1.00 81.56 276 ASN A N 1
ATOM 2192 C CA . ASN A 1 276 ? 3.359 6.176 -21.414 1.00 81.56 276 ASN A CA 1
ATOM 2193 C C . ASN A 1 276 ? 2.289 7.182 -20.915 1.00 81.56 276 ASN A C 1
ATOM 2195 O O . ASN A 1 276 ? 2.402 7.663 -19.783 1.00 81.56 276 ASN A O 1
ATOM 2199 N N . PRO A 1 277 ? 1.226 7.485 -21.691 1.00 80.69 277 PRO A N 1
ATOM 2200 C CA . PRO A 1 277 ? 0.176 8.425 -21.293 1.00 80.69 277 PRO A CA 1
ATOM 2201 C C . PRO A 1 277 ? -0.783 7.846 -20.243 1.00 80.69 277 PRO A C 1
ATOM 2203 O O . PRO A 1 277 ? -1.628 8.566 -19.712 1.00 80.69 277 PRO A O 1
ATOM 2206 N N . SER A 1 278 ? -0.681 6.550 -19.932 1.00 82.44 278 SER A N 1
ATOM 2207 C CA . SER A 1 278 ? -1.516 5.860 -18.942 1.00 82.44 278 SER A CA 1
ATOM 2208 C C . SER A 1 278 ? -1.053 6.082 -17.499 1.00 82.44 278 SER A C 1
ATOM 2210 O O . SER A 1 278 ? -1.746 5.642 -16.581 1.00 82.44 278 SER A O 1
ATOM 2212 N N . THR A 1 279 ? 0.069 6.777 -17.305 1.00 87.00 279 THR A N 1
ATOM 2213 C CA . THR A 1 279 ? 0.679 7.132 -16.016 1.00 87.00 279 THR A CA 1
ATOM 2214 C C . THR A 1 279 ? 1.102 8.601 -16.022 1.00 87.00 279 THR A C 1
ATOM 2216 O O . THR A 1 279 ? 1.145 9.272 -17.052 1.00 87.00 279 THR A O 1
ATOM 2219 N N . GLN A 1 280 ? 1.428 9.124 -14.846 1.00 89.19 280 GLN A N 1
ATOM 2220 C CA . GLN A 1 280 ? 2.139 10.393 -14.720 1.00 89.19 280 GLN A CA 1
ATOM 2221 C C . GLN A 1 280 ? 3.609 10.285 -15.161 1.00 89.19 280 GLN A C 1
ATOM 2223 O O . GLN A 1 280 ? 4.246 9.238 -15.013 1.00 89.19 280 GLN A O 1
ATOM 2228 N N . VAL A 1 281 ? 4.165 11.410 -15.609 1.00 89.44 281 VAL A N 1
ATOM 2229 C CA . VAL A 1 281 ? 5.565 11.558 -16.021 1.00 89.44 281 VAL A CA 1
ATOM 2230 C C . VAL A 1 281 ? 6.284 12.409 -14.996 1.00 89.44 281 VAL A C 1
ATOM 2232 O O . VAL A 1 281 ? 6.012 13.602 -14.864 1.00 89.44 281 VAL A O 1
ATOM 2235 N N . ALA A 1 282 ? 7.204 11.790 -14.263 1.00 90.62 282 ALA A N 1
ATOM 2236 C CA . ALA A 1 282 ? 8.036 12.463 -13.279 1.00 90.62 282 ALA A CA 1
ATOM 2237 C C . ALA A 1 282 ? 9.455 12.646 -13.827 1.00 90.62 282 ALA A C 1
ATOM 2239 O O . ALA A 1 282 ? 10.116 11.671 -14.187 1.00 90.62 282 ALA A O 1
ATOM 2240 N N . LEU A 1 283 ? 9.924 13.892 -13.859 1.00 92.50 283 LEU A N 1
ATOM 2241 C CA . LEU A 1 283 ? 11.255 14.296 -14.298 1.00 92.50 283 LEU A CA 1
ATOM 2242 C C . LEU A 1 283 ? 12.056 14.894 -13.147 1.00 92.50 283 LEU A C 1
ATOM 2244 O O . LEU A 1 283 ? 11.500 15.441 -12.193 1.00 92.50 283 LEU A O 1
ATOM 2248 N N . PHE A 1 284 ? 13.375 14.854 -13.278 1.00 93.19 284 PHE A N 1
ATOM 2249 C CA . PHE A 1 284 ? 14.276 15.636 -12.446 1.00 93.19 284 PHE A CA 1
ATOM 2250 C C . PHE A 1 284 ? 15.372 16.294 -13.289 1.00 93.19 284 PHE A C 1
ATOM 2252 O O . PHE A 1 284 ? 15.794 15.763 -14.321 1.00 93.19 284 PHE A O 1
ATOM 2259 N N . SER A 1 285 ? 15.851 17.451 -12.836 1.00 94.25 285 SER A N 1
ATOM 2260 C CA . SER A 1 285 ? 16.928 18.210 -13.470 1.00 94.25 285 SER A CA 1
ATOM 2261 C C . SER A 1 285 ? 18.110 18.427 -12.525 1.00 94.25 285 SER A C 1
ATOM 2263 O O . SER A 1 285 ? 17.948 18.734 -11.342 1.00 94.25 285 SER A O 1
ATOM 2265 N N . VAL A 1 286 ? 19.331 18.297 -13.050 1.00 93.38 286 VAL A N 1
ATOM 2266 C CA . VAL A 1 286 ? 20.579 18.491 -12.296 1.00 93.38 286 VAL A CA 1
ATOM 2267 C C . VAL A 1 286 ? 21.570 19.299 -13.125 1.00 93.38 286 VAL A C 1
ATOM 2269 O O . VAL A 1 286 ? 21.895 18.936 -14.253 1.00 93.38 286 VAL A O 1
ATOM 2272 N N . CYS A 1 287 ? 22.097 20.375 -12.541 1.00 90.06 287 CYS A N 1
ATOM 2273 C CA . CYS A 1 287 ? 23.188 21.137 -13.138 1.00 90.06 287 CYS A CA 1
ATOM 2274 C C . CYS A 1 287 ? 24.516 20.381 -12.969 1.00 90.06 287 CYS A C 1
ATOM 2276 O O . CYS A 1 287 ? 24.782 19.803 -11.914 1.00 90.06 287 CYS A O 1
ATOM 2278 N N . THR A 1 288 ? 25.346 20.355 -14.006 1.00 84.00 288 THR A N 1
ATOM 2279 C CA . THR A 1 288 ? 26.615 19.617 -14.029 1.00 84.00 288 THR A CA 1
ATOM 2280 C C . THR A 1 288 ? 27.808 20.563 -14.160 1.00 84.00 288 THR A C 1
ATOM 2282 O O . THR A 1 288 ? 27.701 21.642 -14.737 1.00 84.00 288 THR A O 1
ATOM 2285 N N . GLY A 1 289 ? 28.960 20.160 -13.615 1.00 76.69 289 GLY A N 1
ATOM 2286 C CA . GLY A 1 289 ? 30.181 20.974 -13.615 1.00 76.69 289 GLY A CA 1
ATOM 2287 C C . GLY A 1 289 ? 30.250 21.978 -12.459 1.00 76.69 289 GLY A C 1
ATOM 2288 O O . GLY A 1 289 ? 29.569 21.829 -11.446 1.00 76.69 289 GLY A O 1
ATOM 2289 N N . HIS A 1 290 ? 31.116 22.985 -12.591 1.00 75.75 290 HIS A N 1
ATOM 2290 C CA . HIS A 1 290 ? 31.237 24.069 -11.615 1.00 75.75 290 HIS A CA 1
ATOM 2291 C C . HIS A 1 290 ? 30.270 25.200 -11.966 1.00 75.75 290 HIS A C 1
ATOM 2293 O O . HIS A 1 290 ? 30.536 25.979 -12.877 1.00 75.75 290 HIS A O 1
ATOM 2299 N N . TYR A 1 291 ? 29.174 25.302 -11.217 1.00 82.12 291 TYR A N 1
ATOM 2300 C CA . TYR A 1 291 ? 28.151 26.331 -11.393 1.00 82.12 291 TYR A CA 1
ATOM 2301 C C . TYR A 1 291 ? 28.001 27.196 -10.134 1.00 82.12 291 TYR A C 1
ATOM 2303 O O . TYR A 1 291 ? 28.380 26.804 -9.028 1.00 82.12 291 TYR A O 1
ATOM 2311 N N . ARG A 1 292 ? 27.474 28.412 -10.311 1.00 82.56 292 ARG A N 1
ATOM 2312 C CA . ARG A 1 292 ? 27.160 29.339 -9.208 1.00 82.56 292 ARG A CA 1
ATOM 2313 C C . ARG A 1 292 ? 25.869 28.922 -8.501 1.00 82.56 292 ARG A C 1
ATOM 2315 O O . ARG A 1 292 ? 25.120 28.100 -9.010 1.00 82.56 292 ARG A O 1
ATOM 2322 N N . ALA A 1 293 ? 25.574 29.517 -7.345 1.00 84.88 293 ALA A N 1
ATOM 2323 C CA . ALA A 1 293 ? 24.296 29.283 -6.674 1.00 84.88 293 ALA A CA 1
ATOM 2324 C C . ALA A 1 293 ? 23.111 29.617 -7.606 1.00 84.88 293 ALA A C 1
ATOM 2326 O O . ALA A 1 293 ? 23.082 30.683 -8.227 1.00 84.88 293 ALA A O 1
ATOM 2327 N N . ILE A 1 294 ? 22.170 28.677 -7.709 1.00 88.94 294 ILE A N 1
ATOM 2328 C CA . ILE A 1 294 ? 20.956 28.792 -8.524 1.00 88.94 294 ILE A CA 1
ATOM 2329 C C . ILE A 1 294 ? 20.002 29.754 -7.810 1.00 88.94 294 ILE A C 1
ATOM 2331 O O . ILE A 1 294 ? 19.730 29.569 -6.624 1.00 88.94 294 ILE A O 1
ATOM 2335 N N . SER A 1 295 ? 19.518 30.781 -8.510 1.00 90.25 295 SER A N 1
ATOM 2336 C CA . SER A 1 295 ? 18.580 31.764 -7.954 1.00 90.25 295 SER A CA 1
ATOM 2337 C C . SER A 1 295 ? 17.122 31.371 -8.179 1.00 90.25 295 SER A C 1
ATOM 2339 O O . SER A 1 295 ? 16.302 31.570 -7.288 1.00 90.25 295 SER A O 1
ATOM 2341 N N . ASN A 1 296 ? 16.799 30.807 -9.345 1.00 92.62 296 ASN A N 1
ATOM 2342 C CA . ASN A 1 296 ? 15.453 30.353 -9.684 1.00 92.62 296 ASN A CA 1
ATOM 2343 C C . ASN A 1 296 ? 15.496 29.158 -10.647 1.00 92.62 296 ASN A C 1
ATOM 2345 O O . ASN A 1 296 ? 16.437 29.021 -11.430 1.00 92.62 296 ASN A O 1
ATOM 2349 N N . ILE A 1 297 ? 14.460 28.324 -10.607 1.00 93.25 297 ILE A N 1
ATOM 2350 C CA . ILE A 1 297 ? 14.227 27.228 -11.552 1.00 93.25 297 ILE A CA 1
ATOM 2351 C C . ILE A 1 297 ? 12.812 27.397 -12.092 1.00 93.25 297 ILE A C 1
ATOM 2353 O O . ILE A 1 297 ? 11.908 27.718 -11.327 1.00 93.25 297 ILE A O 1
ATOM 2357 N N . GLN A 1 298 ? 12.619 27.179 -13.389 1.00 94.62 298 GLN A N 1
ATOM 2358 C CA . GLN A 1 298 ? 11.301 27.223 -14.012 1.00 94.62 298 GLN A CA 1
ATOM 2359 C C . GLN A 1 298 ? 11.185 26.169 -15.112 1.00 94.62 298 GLN A C 1
ATOM 2361 O O . GLN A 1 298 ? 12.070 26.057 -15.959 1.00 94.62 298 GLN A O 1
ATOM 2366 N N . TRP A 1 299 ? 10.069 25.448 -15.134 1.00 93.62 299 TRP A N 1
ATOM 2367 C CA . TRP A 1 299 ? 9.691 24.544 -16.214 1.00 93.62 299 TRP A CA 1
ATOM 2368 C C . TRP A 1 299 ? 8.749 25.237 -17.202 1.00 93.62 299 TRP A C 1
ATOM 2370 O O . TRP A 1 299 ? 7.758 25.858 -16.818 1.00 93.62 299 TRP A O 1
ATOM 2380 N N . ASN A 1 300 ? 9.065 25.119 -18.488 1.00 92.88 300 ASN A N 1
ATOM 2381 C CA . ASN A 1 300 ? 8.260 25.571 -19.613 1.00 92.88 300 ASN A CA 1
ATOM 2382 C C . ASN A 1 300 ? 7.846 24.357 -20.447 1.00 92.88 300 ASN A C 1
ATOM 2384 O O . ASN A 1 300 ? 8.680 23.535 -20.828 1.00 92.88 300 ASN A O 1
ATOM 2388 N N . ILE A 1 301 ? 6.554 24.264 -20.741 1.00 92.88 301 ILE A N 1
ATOM 2389 C CA . ILE A 1 301 ? 5.968 23.144 -21.467 1.00 92.88 301 ILE A CA 1
ATOM 2390 C C . ILE A 1 301 ? 5.552 23.626 -22.853 1.00 92.88 301 ILE A C 1
ATOM 2392 O O . ILE A 1 301 ? 4.964 24.702 -23.013 1.00 92.88 301 ILE A O 1
ATOM 2396 N N . TYR A 1 302 ? 5.865 22.815 -23.855 1.00 91.62 302 TYR A N 1
ATOM 2397 C CA . TYR A 1 302 ? 5.524 23.070 -25.243 1.00 91.62 302 TYR A CA 1
ATOM 2398 C C . TYR A 1 302 ? 4.828 21.853 -25.837 1.00 91.62 302 TYR A C 1
ATOM 2400 O O . TYR A 1 302 ? 5.189 20.712 -25.541 1.00 91.62 302 TYR A O 1
ATOM 2408 N N . GLN A 1 303 ? 3.864 22.129 -26.704 1.00 90.62 303 GLN A N 1
ATOM 2409 C CA . GLN A 1 303 ? 3.240 21.149 -27.580 1.00 90.62 303 GLN A CA 1
ATOM 2410 C C . GLN A 1 303 ? 3.863 21.267 -28.972 1.00 90.62 303 GLN A C 1
ATOM 2412 O O . GLN A 1 303 ? 4.170 22.376 -29.430 1.00 90.62 303 GLN A O 1
ATOM 2417 N N . GLY A 1 304 ? 4.073 20.134 -29.627 1.00 86.38 304 GLY A N 1
ATOM 2418 C CA . GLY A 1 304 ? 4.619 20.068 -30.973 1.00 86.38 304 GLY A CA 1
ATOM 2419 C C . GLY A 1 304 ? 3.556 19.715 -32.008 1.00 86.38 304 GLY A C 1
ATOM 2420 O O . GLY A 1 304 ? 2.735 18.830 -31.773 1.00 86.38 304 GLY A O 1
ATOM 2421 N N . SER A 1 305 ? 3.592 20.381 -33.161 1.00 80.81 305 SER A N 1
ATOM 2422 C CA . SER A 1 305 ? 2.833 19.988 -34.354 1.00 80.81 305 SER A CA 1
ATOM 2423 C C . SER A 1 305 ? 3.783 19.584 -35.474 1.00 80.81 305 SER A C 1
ATOM 2425 O O . SER A 1 305 ? 4.817 20.224 -35.680 1.00 80.81 305 SER A O 1
ATOM 2427 N N . ASN A 1 306 ? 3.425 18.527 -36.199 1.00 70.38 306 ASN A N 1
ATOM 2428 C CA . ASN A 1 306 ? 4.187 18.066 -37.351 1.00 70.38 306 ASN A CA 1
ATOM 2429 C C . ASN A 1 306 ? 3.709 18.819 -38.601 1.00 70.38 306 ASN A C 1
ATOM 2431 O O . ASN A 1 306 ? 2.558 18.659 -39.011 1.00 70.38 306 ASN A O 1
ATOM 2435 N N . ASP A 1 307 ? 4.558 19.657 -39.198 1.00 57.16 307 ASP A N 1
ATOM 2436 C CA . ASP A 1 307 ? 4.251 20.239 -40.503 1.00 57.16 307 ASP A CA 1
ATOM 2437 C C . ASP A 1 307 ? 4.669 19.241 -41.587 1.00 57.16 307 ASP A C 1
ATOM 2439 O O . ASP A 1 307 ? 5.851 18.951 -41.755 1.00 57.16 307 ASP A O 1
ATOM 2443 N N . SER A 1 308 ? 3.696 18.717 -42.335 1.00 52.09 308 SER A N 1
ATOM 2444 C CA . SER A 1 308 ? 3.865 17.690 -43.379 1.00 52.09 308 SER A CA 1
ATOM 2445 C C . SER A 1 308 ? 4.938 17.987 -44.448 1.00 52.09 308 SER A C 1
ATOM 2447 O O . SER A 1 308 ? 5.305 17.098 -45.218 1.00 52.09 308 SER A O 1
ATOM 2449 N N . LEU A 1 309 ? 5.457 19.218 -44.501 1.00 50.75 309 LEU A N 1
ATOM 2450 C CA . LEU A 1 309 ? 6.481 19.684 -45.438 1.00 50.75 309 LEU A CA 1
ATOM 2451 C C . LEU A 1 309 ? 7.903 19.745 -44.846 1.00 50.75 309 LEU A C 1
ATOM 2453 O O . LEU A 1 309 ? 8.864 19.861 -45.613 1.00 50.75 309 LEU A O 1
ATOM 2457 N N . THR A 1 310 ? 8.080 19.660 -43.521 1.00 52.62 310 THR A N 1
ATOM 2458 C CA . THR A 1 310 ? 9.397 19.758 -42.865 1.00 52.62 310 THR A CA 1
ATOM 2459 C C . THR A 1 310 ? 9.648 18.579 -41.922 1.00 52.62 310 THR A C 1
ATOM 2461 O O . THR A 1 310 ? 8.749 18.091 -41.257 1.00 52.62 310 THR A O 1
ATOM 2464 N N . THR A 1 311 ? 10.892 18.097 -41.826 1.00 58.66 311 THR A N 1
ATOM 2465 C CA . THR A 1 311 ? 11.271 17.052 -40.851 1.00 58.66 311 THR A CA 1
ATOM 2466 C C . THR A 1 311 ? 11.493 17.627 -39.441 1.00 58.66 311 THR A C 1
ATOM 2468 O O . THR A 1 311 ? 12.354 17.128 -38.716 1.00 58.66 311 THR A O 1
ATOM 2471 N N . VAL A 1 312 ? 10.863 18.754 -39.096 1.00 66.62 312 VAL A N 1
ATOM 2472 C CA . VAL A 1 312 ? 11.125 19.513 -37.864 1.00 66.62 312 VAL A CA 1
ATOM 2473 C C . VAL A 1 312 ? 9.804 19.773 -37.152 1.00 66.62 312 VAL A C 1
ATOM 2475 O O . VAL A 1 312 ? 8.868 20.294 -37.745 1.00 66.62 312 VAL A O 1
ATOM 2478 N N . VAL A 1 313 ? 9.747 19.436 -35.864 1.00 77.56 313 VAL A N 1
ATOM 2479 C CA . VAL A 1 313 ? 8.582 19.723 -35.020 1.00 77.56 313 VAL A CA 1
ATOM 2480 C C . VAL A 1 313 ? 8.575 21.202 -34.644 1.00 77.56 313 VAL A C 1
ATOM 2482 O O . VAL A 1 313 ? 9.538 21.705 -34.049 1.00 77.56 313 VAL A O 1
ATOM 2485 N N . GLU A 1 314 ? 7.479 21.891 -34.962 1.00 82.38 314 GLU A N 1
ATOM 2486 C CA . GLU A 1 314 ? 7.244 23.260 -34.510 1.00 82.38 314 GLU A CA 1
ATOM 2487 C C . GLU A 1 314 ? 6.711 23.253 -33.078 1.00 82.38 314 GLU A C 1
ATOM 2489 O O . GLU A 1 314 ? 5.678 22.653 -32.783 1.00 82.38 314 GLU A O 1
ATOM 2494 N N . TRP A 1 315 ? 7.424 23.932 -32.178 1.00 86.75 315 TRP A N 1
ATOM 2495 C CA . TRP A 1 315 ? 7.094 23.979 -30.756 1.00 86.75 315 TRP A CA 1
ATOM 2496 C C . TRP A 1 315 ? 6.309 25.242 -30.426 1.00 86.75 315 TRP A C 1
ATOM 2498 O O . TRP A 1 315 ? 6.825 26.355 -30.544 1.00 86.75 315 TRP A O 1
ATOM 2508 N N . THR A 1 316 ? 5.085 25.073 -29.938 1.00 89.44 316 THR A N 1
ATOM 2509 C CA . THR A 1 316 ? 4.263 26.171 -29.419 1.00 89.44 316 THR A CA 1
ATOM 2510 C C . THR A 1 316 ? 4.148 26.052 -27.908 1.00 89.44 316 THR A C 1
ATOM 2512 O O . THR A 1 316 ? 3.999 24.958 -27.363 1.00 89.44 316 THR A O 1
ATOM 2515 N N . ARG A 1 317 ? 4.282 27.177 -27.195 1.00 88.50 317 ARG A N 1
ATOM 2516 C CA . ARG A 1 317 ? 4.183 27.171 -25.732 1.00 88.50 317 ARG A CA 1
ATOM 2517 C C . ARG A 1 317 ? 2.770 26.762 -25.344 1.00 88.50 317 ARG A C 1
ATOM 2519 O O . ARG A 1 317 ? 1.808 27.377 -25.801 1.00 88.50 317 ARG A O 1
ATOM 2526 N N . PHE A 1 318 ? 2.656 25.755 -24.490 1.00 86.50 318 PHE A N 1
ATOM 2527 C CA . PHE A 1 318 ? 1.366 25.390 -23.938 1.00 86.50 318 PHE A CA 1
ATOM 2528 C C . PHE A 1 318 ? 0.995 26.466 -22.907 1.00 86.50 318 PHE A C 1
ATOM 2530 O O . PHE A 1 318 ? 1.720 26.710 -21.941 1.00 86.50 318 PHE A O 1
ATOM 2537 N N . ASN A 1 319 ? -0.080 27.211 -23.166 1.00 70.50 319 ASN A N 1
ATOM 2538 C CA . ASN A 1 319 ? -0.520 28.273 -22.265 1.00 70.50 319 ASN A CA 1
ATOM 2539 C C . ASN A 1 319 ? -1.195 27.628 -21.050 1.00 70.50 319 ASN A C 1
ATOM 2541 O O . ASN A 1 319 ? -2.186 26.933 -21.216 1.00 70.50 319 ASN A O 1
ATOM 2545 N N . HIS A 1 320 ? -0.642 27.866 -19.855 1.00 62.69 320 HIS A N 1
ATOM 2546 C CA . HIS A 1 320 ? -1.133 27.366 -18.558 1.00 62.69 320 HIS A CA 1
ATOM 2547 C C . HIS A 1 320 ? -1.654 28.496 -17.652 1.00 62.69 320 HIS A C 1
ATOM 2549 O O . HIS A 1 320 ? -1.621 28.390 -16.428 1.00 62.69 320 HIS A O 1
ATOM 2555 N N . THR A 1 321 ? -2.031 29.640 -18.230 1.00 52.41 321 THR A N 1
ATOM 2556 C CA . THR A 1 321 ? -2.325 30.871 -17.475 1.00 52.41 321 THR A CA 1
ATOM 2557 C C . THR A 1 321 ? -3.666 30.850 -16.739 1.00 52.41 321 THR A C 1
ATOM 2559 O O . THR A 1 321 ? -3.892 31.723 -15.902 1.00 52.41 321 THR A O 1
ATOM 2562 N N . ASP A 1 322 ? -4.524 29.859 -16.992 1.00 53.25 322 ASP A N 1
ATOM 2563 C CA . ASP A 1 322 ? -5.769 29.667 -16.250 1.00 53.25 322 ASP A CA 1
ATOM 2564 C C . ASP A 1 322 ? -5.529 28.826 -14.989 1.00 53.25 322 ASP A C 1
ATOM 2566 O O . ASP A 1 322 ? -4.877 27.782 -15.016 1.00 53.25 322 ASP A O 1
ATOM 2570 N N . SER A 1 323 ? -6.096 29.253 -13.858 1.00 52.12 323 SER A N 1
ATOM 2571 C CA . SER A 1 323 ? -5.965 28.575 -12.558 1.00 52.12 323 SER A CA 1
ATOM 2572 C C . SER A 1 323 ? -6.422 27.106 -12.566 1.00 52.12 323 SER A C 1
ATOM 2574 O O . SER A 1 323 ? -6.000 26.340 -11.702 1.00 52.12 323 SER A O 1
ATOM 2576 N N . SER A 1 324 ? -7.225 26.693 -13.553 1.00 49.16 324 SER A N 1
ATOM 2577 C CA . SER A 1 324 ? -7.628 25.303 -13.802 1.00 49.16 324 SER A CA 1
ATOM 2578 C C . SER A 1 324 ? -6.543 24.448 -14.477 1.00 49.16 324 SER A C 1
ATOM 2580 O O . SER A 1 324 ? -6.516 23.239 -14.268 1.00 49.16 324 SER A O 1
ATOM 2582 N N . GLN A 1 325 ? -5.618 25.034 -15.244 1.00 50.44 325 GLN A N 1
ATOM 2583 C CA . GLN A 1 325 ? -4.562 24.309 -15.972 1.00 50.44 325 GLN A CA 1
ATOM 2584 C C . GLN A 1 325 ? -3.311 24.042 -15.120 1.00 50.44 325 GLN A C 1
ATOM 2586 O O . GLN A 1 325 ? -2.565 23.104 -15.405 1.00 50.44 325 GLN A O 1
ATOM 2591 N N . ASN A 1 326 ? -3.128 24.782 -14.019 1.00 59.00 326 ASN A N 1
ATOM 2592 C CA . ASN A 1 326 ? -2.114 24.491 -12.994 1.00 59.00 326 ASN A CA 1
ATOM 2593 C C . ASN A 1 326 ? -2.367 23.171 -12.239 1.00 59.00 326 ASN A C 1
ATOM 2595 O O . ASN A 1 326 ? -1.496 22.718 -11.505 1.00 59.00 326 ASN A O 1
ATOM 2599 N N . LEU A 1 327 ? -3.527 22.528 -12.424 1.00 70.19 327 LEU A N 1
ATOM 2600 C CA . LEU A 1 327 ? -3.834 21.224 -11.824 1.00 70.19 327 LEU A CA 1
ATOM 2601 C C . LEU A 1 327 ? -3.045 20.066 -12.458 1.00 70.19 327 LEU A C 1
ATOM 2603 O O . LEU A 1 327 ? -2.944 19.005 -11.848 1.00 70.19 327 LEU A O 1
ATOM 2607 N N . HIS A 1 328 ? -2.495 20.249 -13.663 1.00 84.56 328 HIS A N 1
ATOM 2608 C CA . HIS A 1 328 ? -1.800 19.185 -14.396 1.00 84.56 328 HIS A CA 1
ATOM 2609 C C . HIS A 1 328 ? -0.306 19.054 -14.063 1.00 84.56 328 HIS A C 1
ATOM 2611 O O . HIS A 1 328 ? 0.322 18.064 -14.447 1.00 84.56 328 HIS A O 1
ATOM 2617 N N . PHE A 1 329 ? 0.266 20.036 -13.363 1.00 90.25 329 PHE A N 1
ATOM 2618 C CA . PHE A 1 329 ? 1.707 20.152 -13.168 1.00 90.25 329 PHE A CA 1
ATOM 2619 C C . PHE A 1 329 ? 2.064 20.351 -11.706 1.00 90.25 329 PHE A C 1
ATOM 2621 O O . PHE A 1 329 ? 1.473 21.166 -11.003 1.00 90.25 329 PHE A O 1
ATOM 2628 N N . LEU A 1 330 ? 3.092 19.638 -11.266 1.00 90.25 330 LEU A N 1
ATOM 2629 C CA . LEU A 1 330 ? 3.643 19.728 -9.922 1.00 90.25 330 LEU A CA 1
ATOM 2630 C C . LEU A 1 330 ? 5.134 20.042 -10.022 1.00 90.25 330 LEU A C 1
ATOM 2632 O O . LEU A 1 330 ? 5.832 19.520 -10.892 1.00 90.25 330 LEU A O 1
ATOM 2636 N N . GLY A 1 331 ? 5.627 20.906 -9.133 1.00 89.25 331 GLY A N 1
ATOM 2637 C CA . GLY A 1 331 ? 7.049 21.255 -9.087 1.00 89.25 331 GLY A CA 1
ATOM 2638 C C . GLY A 1 331 ? 7.552 22.131 -10.245 1.00 89.25 331 GLY A C 1
ATOM 2639 O O . GLY A 1 331 ? 8.727 22.065 -10.595 1.00 89.25 331 GLY A O 1
ATOM 2640 N N . LEU A 1 332 ? 6.699 22.988 -10.828 1.00 89.75 332 LEU A N 1
ATOM 2641 C CA . LEU A 1 332 ? 7.070 23.902 -11.929 1.00 89.75 332 LEU A CA 1
ATOM 2642 C C . LEU A 1 332 ? 8.283 24.797 -11.629 1.00 89.75 332 LEU A C 1
ATOM 2644 O O . LEU A 1 332 ? 8.968 25.211 -12.557 1.00 89.75 332 LEU A O 1
ATOM 2648 N N . ASN A 1 333 ? 8.560 25.075 -10.353 1.00 90.81 333 ASN A N 1
ATOM 2649 C CA . ASN A 1 333 ? 9.682 25.916 -9.928 1.00 90.81 333 ASN A CA 1
ATOM 2650 C C . ASN A 1 333 ? 10.736 25.143 -9.116 1.00 90.81 333 ASN A C 1
ATOM 2652 O O . ASN A 1 333 ? 11.455 25.720 -8.300 1.00 90.81 333 ASN A O 1
ATOM 2656 N N . THR A 1 334 ? 10.799 23.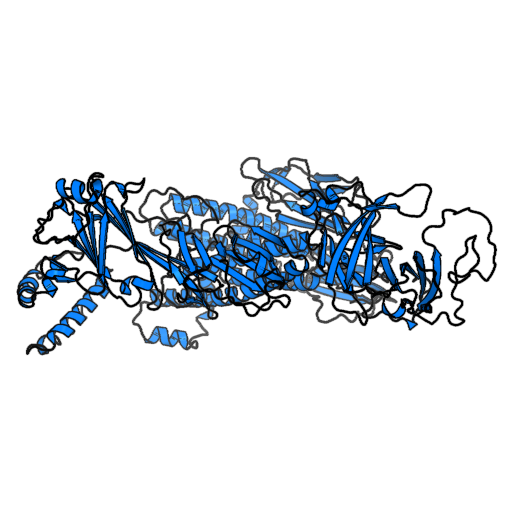819 -9.275 1.00 90.19 334 THR A N 1
ATOM 2657 C CA . THR A 1 334 ? 11.709 22.945 -8.521 1.00 90.19 334 THR A CA 1
ATOM 2658 C C . THR A 1 334 ? 12.521 22.044 -9.445 1.00 90.19 334 THR A C 1
ATOM 2660 O O . THR A 1 334 ? 12.239 21.932 -10.635 1.00 90.19 334 THR A O 1
ATOM 2663 N N . THR A 1 335 ? 13.548 21.380 -8.907 1.00 90.94 335 THR A N 1
ATOM 2664 C CA . THR A 1 335 ? 14.360 20.421 -9.678 1.00 90.94 335 THR A CA 1
ATOM 2665 C C . THR A 1 335 ? 13.565 19.192 -10.107 1.00 90.94 335 THR A C 1
ATOM 2667 O O . THR A 1 335 ? 13.879 18.602 -11.132 1.00 90.94 335 THR A O 1
ATOM 2670 N N . ASN A 1 336 ? 12.556 18.799 -9.326 1.00 92.31 336 ASN A N 1
ATOM 2671 C CA . ASN A 1 336 ? 11.660 17.695 -9.650 1.00 92.31 336 ASN A CA 1
ATOM 2672 C C . ASN A 1 336 ? 10.379 18.256 -10.254 1.00 92.31 336 ASN A C 1
ATOM 2674 O O . ASN A 1 336 ? 9.781 19.174 -9.695 1.00 92.31 336 ASN A O 1
ATOM 2678 N N . PHE A 1 337 ? 9.931 17.676 -11.353 1.00 92.62 337 PHE A N 1
ATOM 2679 C CA . PHE A 1 337 ? 8.734 18.086 -12.070 1.00 92.62 337 PHE A CA 1
ATOM 2680 C C . PHE A 1 337 ? 7.851 16.875 -12.332 1.00 92.62 337 PHE A C 1
ATOM 2682 O O . PHE A 1 337 ? 8.344 15.772 -12.563 1.00 92.62 337 PHE A O 1
ATOM 2689 N N . THR A 1 338 ? 6.536 17.050 -12.275 1.00 92.94 338 THR A N 1
ATOM 2690 C CA . THR A 1 338 ? 5.600 15.973 -12.605 1.00 92.94 338 THR A CA 1
ATOM 2691 C C . THR A 1 338 ? 4.445 16.508 -13.423 1.00 92.94 338 THR A C 1
ATOM 2693 O O . THR A 1 338 ? 3.770 17.445 -13.001 1.00 92.94 338 THR A O 1
ATOM 2696 N N . ALA A 1 339 ? 4.211 15.879 -14.570 1.00 91.50 339 ALA A N 1
ATOM 2697 C CA . ALA A 1 339 ? 2.992 16.020 -15.349 1.00 91.50 339 ALA A CA 1
ATOM 2698 C C . ALA A 1 339 ? 2.079 14.829 -15.034 1.00 91.50 339 ALA A C 1
ATOM 2700 O O . ALA A 1 339 ? 2.482 13.675 -15.205 1.00 91.50 339 ALA A O 1
ATOM 2701 N N . ILE A 1 340 ? 0.869 15.083 -14.536 1.00 90.12 340 ILE A N 1
ATOM 2702 C CA . ILE A 1 340 ? -0.066 14.004 -14.178 1.00 90.12 340 ILE A CA 1
ATOM 2703 C C . ILE A 1 340 ? -0.771 13.433 -15.416 1.00 90.12 340 ILE A C 1
ATOM 2705 O O . ILE A 1 340 ? -0.980 14.135 -16.403 1.00 90.12 340 ILE A O 1
ATOM 2709 N N . LYS A 1 341 ? -1.211 12.170 -15.323 1.00 87.69 341 LYS A N 1
ATOM 2710 C CA . LYS A 1 341 ? -1.895 11.407 -16.387 1.00 87.69 341 LYS A CA 1
ATOM 2711 C C . LYS A 1 341 ? -2.999 12.190 -17.120 1.00 87.69 341 LYS A C 1
ATOM 2713 O O . LYS A 1 341 ? -3.150 12.081 -18.332 1.00 87.69 341 LYS A O 1
ATOM 2718 N N . THR A 1 342 ? -3.770 13.010 -16.398 1.00 88.12 342 THR A N 1
ATOM 2719 C CA . THR A 1 342 ? -4.899 13.769 -16.966 1.00 88.12 342 THR A CA 1
ATOM 2720 C C . THR A 1 342 ? -4.483 14.798 -18.015 1.00 88.12 342 THR A C 1
ATOM 2722 O O . THR A 1 342 ? -5.311 15.148 -18.851 1.00 88.12 342 THR A O 1
ATOM 2725 N N . LEU A 1 343 ? -3.224 15.258 -18.016 1.00 89.25 343 LEU A N 1
ATOM 2726 C CA . LEU A 1 343 ? -2.698 16.117 -19.079 1.00 89.25 343 LEU A CA 1
ATOM 2727 C C . LEU A 1 343 ? -2.807 15.421 -20.436 1.00 89.25 343 LEU A C 1
ATOM 2729 O O . LEU A 1 343 ? -3.331 16.000 -21.384 1.00 89.25 343 LEU A O 1
ATOM 2733 N N . PHE A 1 344 ? -2.321 14.183 -20.505 1.00 87.50 344 PHE A N 1
ATOM 2734 C CA . PHE A 1 344 ? -2.232 13.419 -21.744 1.00 87.50 344 PHE A CA 1
ATOM 2735 C C . PHE A 1 344 ? -3.610 12.933 -22.196 1.00 87.50 344 PHE A C 1
ATOM 2737 O O . PHE A 1 344 ? -3.932 13.044 -23.372 1.00 87.50 344 PHE A O 1
ATOM 2744 N N . ILE A 1 345 ? -4.467 12.504 -21.259 1.00 83.94 345 ILE A N 1
ATOM 2745 C CA . ILE A 1 345 ? -5.856 12.114 -21.569 1.00 83.94 345 ILE A CA 1
ATOM 2746 C C . ILE A 1 345 ? -6.635 13.287 -22.174 1.00 83.94 345 ILE A C 1
ATOM 2748 O O . ILE A 1 345 ? -7.300 13.128 -23.193 1.00 83.94 345 ILE A O 1
ATOM 2752 N N . ASN A 1 346 ? -6.553 14.473 -21.562 1.00 86.12 346 ASN A N 1
ATOM 2753 C CA . ASN A 1 346 ? -7.320 15.636 -22.014 1.00 86.12 346 ASN A CA 1
ATOM 2754 C C . ASN A 1 346 ? -6.785 16.235 -23.325 1.00 86.12 346 ASN A C 1
ATOM 2756 O O . ASN A 1 346 ? -7.481 17.028 -23.955 1.00 86.12 346 ASN A O 1
ATOM 2760 N N . ASN A 1 347 ? -5.560 15.883 -23.724 1.00 86.00 347 ASN A N 1
ATOM 2761 C CA . ASN A 1 347 ? -4.883 16.417 -24.903 1.00 86.00 347 ASN A CA 1
ATOM 2762 C C . ASN A 1 347 ? -4.356 15.292 -25.808 1.00 86.00 347 ASN A C 1
ATOM 2764 O O . ASN A 1 347 ? -3.252 15.393 -26.342 1.00 86.00 347 ASN A O 1
ATOM 2768 N N . SER A 1 348 ? -5.146 14.233 -26.002 1.00 84.25 348 SER A N 1
ATOM 2769 C CA . SER A 1 348 ? -4.752 13.045 -26.776 1.00 84.25 348 SER A CA 1
ATOM 2770 C C . SER A 1 348 ? -4.389 13.334 -28.240 1.00 84.25 348 SER A C 1
ATOM 2772 O O . SER A 1 348 ? -3.681 12.553 -28.859 1.00 84.25 348 SER A O 1
ATOM 2774 N N . ASN A 1 349 ? -4.828 14.471 -28.790 1.00 85.00 349 ASN A N 1
ATOM 2775 C CA . ASN A 1 349 ? -4.495 14.906 -30.151 1.00 85.00 349 ASN A CA 1
ATOM 2776 C C . ASN A 1 349 ? -3.047 15.417 -30.305 1.00 85.00 349 ASN A C 1
ATOM 2778 O O . ASN A 1 349 ? -2.619 15.689 -31.425 1.00 85.00 349 ASN A O 1
ATOM 2782 N N . ILE A 1 350 ? -2.316 15.631 -29.204 1.00 86.56 350 ILE A N 1
ATOM 2783 C CA . ILE A 1 350 ? -0.954 16.178 -29.223 1.00 86.56 350 ILE A CA 1
ATOM 2784 C C . ILE A 1 350 ? 0.054 15.035 -29.126 1.00 86.56 350 ILE A C 1
ATOM 2786 O O . ILE A 1 350 ? 0.239 14.449 -28.062 1.00 86.56 350 ILE A O 1
ATOM 2790 N N . GLU A 1 351 ? 0.751 14.778 -30.227 1.00 84.62 351 GLU A N 1
ATOM 2791 C CA . GLU A 1 351 ? 1.740 13.702 -30.338 1.00 84.62 351 GLU A CA 1
ATOM 2792 C C . GLU A 1 351 ? 3.078 14.048 -29.660 1.00 84.62 351 GLU A C 1
ATOM 2794 O O . GLU A 1 351 ? 3.660 13.215 -28.962 1.00 84.62 351 GLU A O 1
ATOM 2799 N N . PHE A 1 352 ? 3.550 15.290 -29.824 1.00 89.69 352 PHE A N 1
ATOM 2800 C CA . PHE A 1 352 ? 4.876 15.723 -29.381 1.00 89.69 352 PHE A CA 1
ATOM 2801 C C . PHE A 1 352 ? 4.809 16.685 -28.198 1.00 89.69 352 PHE A C 1
ATOM 2803 O O . PHE A 1 352 ? 4.076 17.677 -28.220 1.00 89.69 352 PHE A O 1
ATOM 2810 N N . TRP A 1 353 ? 5.665 16.455 -27.204 1.00 91.75 353 TRP A N 1
ATOM 2811 C CA . TRP A 1 353 ? 5.783 17.308 -26.021 1.00 91.75 353 TRP A CA 1
ATOM 2812 C C . TRP A 1 353 ? 7.234 17.659 -25.738 1.00 91.75 353 TRP A C 1
ATOM 2814 O O . TRP A 1 353 ? 8.115 16.815 -25.852 1.00 91.75 353 TRP A O 1
ATOM 2824 N N . ARG A 1 354 ? 7.491 18.898 -25.324 1.00 92.69 354 ARG A N 1
ATOM 2825 C CA . ARG A 1 354 ? 8.809 19.326 -24.844 1.00 92.69 354 ARG A CA 1
ATOM 2826 C C . ARG A 1 354 ? 8.672 19.913 -23.460 1.00 92.69 354 ARG A C 1
ATOM 2828 O O . ARG A 1 354 ? 7.954 20.898 -23.272 1.00 92.69 354 ARG A O 1
ATOM 2835 N N . PHE A 1 355 ? 9.397 19.338 -22.507 1.00 94.12 355 PHE A N 1
ATOM 2836 C CA . PHE A 1 355 ? 9.499 19.864 -21.149 1.00 94.12 355 PHE A CA 1
ATOM 2837 C C . PHE A 1 355 ? 10.892 20.478 -20.979 1.00 94.12 355 PHE A C 1
ATOM 2839 O O . PHE A 1 355 ? 11.891 19.772 -20.831 1.00 94.12 355 PHE A O 1
ATOM 2846 N N . GLU A 1 356 ? 10.956 21.807 -21.058 1.00 95.25 356 GLU A N 1
ATOM 2847 C CA . GLU A 1 356 ? 12.181 22.603 -20.947 1.00 95.25 356 GLU A CA 1
ATOM 2848 C C . GLU A 1 356 ? 12.320 23.139 -19.522 1.00 95.25 356 GLU A C 1
ATOM 2850 O O . GLU A 1 356 ? 11.412 23.780 -19.000 1.00 95.25 356 GLU A O 1
ATOM 2855 N N . VAL A 1 357 ? 13.472 22.928 -18.900 1.00 96.12 357 VAL A N 1
ATOM 2856 C CA . VAL A 1 357 ? 13.837 23.535 -17.624 1.00 96.12 357 VAL A CA 1
ATOM 2857 C C . VAL A 1 357 ? 14.807 24.687 -17.853 1.00 96.12 357 VAL A C 1
ATOM 2859 O O . VAL A 1 357 ? 15.757 24.578 -18.630 1.00 96.12 357 VAL A O 1
ATOM 2862 N N . VAL A 1 358 ? 14.585 25.793 -17.151 1.00 95.06 358 VAL A N 1
ATOM 2863 C CA . VAL A 1 358 ? 15.419 26.994 -17.186 1.00 95.06 358 VAL A CA 1
ATOM 2864 C C . VAL A 1 358 ? 15.944 27.260 -15.784 1.00 95.06 358 VAL A C 1
ATOM 2866 O O . VAL A 1 358 ? 15.167 27.424 -14.843 1.00 95.06 358 VAL A O 1
ATOM 2869 N N . TYR A 1 359 ? 17.267 27.286 -15.633 1.00 94.38 359 TYR A N 1
ATOM 2870 C CA . TYR A 1 359 ? 17.927 27.701 -14.398 1.00 94.38 359 TYR A CA 1
ATOM 2871 C C . TYR A 1 359 ? 18.389 29.137 -14.563 1.00 94.38 359 TYR A C 1
ATOM 2873 O O . TYR A 1 359 ? 19.149 29.460 -15.480 1.00 94.38 359 TYR A O 1
ATOM 2881 N N . THR A 1 360 ? 17.971 29.981 -13.633 1.00 92.38 360 THR A N 1
ATOM 2882 C CA . THR A 1 360 ? 18.480 31.338 -13.500 1.00 92.38 360 THR A CA 1
ATOM 2883 C C . THR A 1 360 ? 19.574 31.337 -12.447 1.00 92.38 360 THR A C 1
ATOM 2885 O O . THR A 1 360 ? 19.411 30.819 -11.341 1.00 92.38 360 THR A O 1
ATOM 2888 N N . PHE A 1 361 ? 20.702 31.932 -12.797 1.00 88.94 361 PHE A N 1
ATOM 2889 C CA . PHE A 1 361 ? 21.794 32.260 -11.897 1.00 88.94 361 PHE A CA 1
ATOM 2890 C C . PHE A 1 361 ? 21.856 33.784 -11.754 1.00 88.94 361 PHE A C 1
ATOM 2892 O O . PHE A 1 361 ? 21.188 34.523 -12.473 1.00 88.94 361 PHE A O 1
ATOM 2899 N N . TYR A 1 362 ? 22.686 34.292 -10.845 1.00 83.88 362 TYR A N 1
ATOM 2900 C CA . TYR A 1 362 ? 22.801 35.742 -10.626 1.00 83.88 362 TYR A CA 1
ATOM 2901 C C . TYR A 1 362 ? 23.188 36.559 -11.870 1.00 83.88 362 TYR A C 1
ATOM 2903 O O . TYR A 1 362 ? 22.891 37.748 -11.925 1.00 83.88 362 TYR A O 1
ATOM 2911 N N . THR A 1 363 ? 23.882 35.955 -12.836 1.00 81.00 363 THR A N 1
ATOM 2912 C CA . THR A 1 363 ? 24.448 36.658 -14.002 1.00 81.00 363 THR A CA 1
ATOM 2913 C C . THR A 1 363 ? 24.083 36.036 -15.343 1.00 81.00 363 THR A C 1
ATOM 2915 O O . THR A 1 363 ? 24.426 36.603 -16.373 1.00 81.00 363 THR A O 1
ATOM 2918 N N . GLU A 1 364 ? 23.460 34.861 -15.344 1.00 85.19 364 GLU A N 1
ATOM 2919 C CA . GLU A 1 364 ? 23.277 34.041 -16.542 1.00 85.19 364 GLU A CA 1
ATOM 2920 C C . GLU A 1 364 ? 22.052 33.137 -16.400 1.00 85.19 364 GLU A C 1
ATOM 2922 O O . GLU A 1 364 ? 21.574 32.879 -15.292 1.00 85.19 364 GLU A O 1
ATOM 2927 N N . THR A 1 365 ? 21.556 32.641 -17.527 1.00 89.00 365 THR A N 1
ATOM 2928 C CA . THR A 1 365 ? 20.481 31.650 -17.599 1.00 89.00 365 THR A CA 1
ATOM 2929 C C . THR A 1 365 ? 20.948 30.477 -18.435 1.00 89.00 365 THR A C 1
ATOM 2931 O O . THR A 1 365 ? 21.605 30.669 -19.453 1.00 89.00 365 THR A O 1
ATOM 2934 N N . SER A 1 366 ? 20.593 29.263 -18.035 1.00 91.06 366 SER A N 1
ATOM 2935 C CA . SER A 1 366 ? 20.818 28.076 -18.854 1.00 91.06 366 SER A CA 1
ATOM 2936 C C . SER A 1 366 ? 19.535 27.278 -18.970 1.00 91.06 366 SER A C 1
ATOM 2938 O O . SER A 1 366 ? 18.724 27.259 -18.045 1.00 91.06 366 SER A O 1
ATOM 2940 N N . SER A 1 367 ? 19.351 26.627 -20.113 1.00 93.38 367 SER A N 1
ATOM 2941 C CA . SER A 1 367 ? 18.162 25.832 -20.403 1.00 93.38 367 SER A CA 1
ATOM 2942 C C . SER A 1 367 ? 18.514 24.437 -20.896 1.00 93.38 367 SER A C 1
ATOM 2944 O O . SER A 1 367 ? 19.583 24.205 -21.471 1.00 93.38 367 SER A O 1
ATOM 2946 N N . SER A 1 368 ? 17.614 23.497 -20.661 1.00 94.75 368 SER A N 1
ATOM 2947 C CA . SER A 1 368 ? 17.738 22.111 -21.100 1.00 94.75 368 SER A CA 1
ATOM 2948 C C . SER A 1 368 ? 16.351 21.508 -21.245 1.00 94.75 368 SER A C 1
ATOM 2950 O O . SER A 1 368 ? 15.421 21.987 -20.603 1.00 94.75 368 SER A O 1
ATOM 2952 N N . ALA A 1 369 ? 16.179 20.500 -22.091 1.00 94.06 369 ALA A N 1
ATOM 2953 C CA . ALA A 1 369 ? 14.867 19.896 -22.292 1.00 94.06 369 ALA A CA 1
ATOM 2954 C C . ALA A 1 369 ? 14.929 18.398 -22.570 1.00 94.06 369 ALA A C 1
ATOM 2956 O O . ALA A 1 369 ? 15.935 17.872 -23.062 1.00 94.06 369 ALA A O 1
ATOM 2957 N N . LEU A 1 370 ? 13.806 17.745 -22.280 1.00 92.06 370 LEU A N 1
ATOM 2958 C CA . LEU A 1 370 ? 13.452 16.453 -22.848 1.00 92.06 370 LEU A CA 1
ATOM 2959 C C . LEU A 1 370 ? 12.305 16.622 -23.833 1.00 92.06 370 LEU A C 1
ATOM 2961 O O . LEU A 1 370 ? 11.313 17.295 -23.536 1.00 92.06 370 LEU A O 1
ATOM 2965 N N . ASP A 1 371 ? 12.480 15.982 -24.982 1.00 91.25 371 ASP A N 1
ATOM 2966 C CA . ASP A 1 371 ? 11.505 15.935 -26.057 1.00 91.25 371 ASP A CA 1
ATOM 2967 C C . ASP A 1 371 ? 10.894 14.542 -26.091 1.00 91.25 371 ASP A C 1
ATOM 2969 O O . ASP A 1 371 ? 11.600 13.530 -26.072 1.00 91.25 371 ASP A O 1
ATOM 2973 N N . PHE A 1 372 ? 9.574 14.502 -26.142 1.00 90.12 372 PHE A N 1
ATOM 2974 C CA . PHE A 1 372 ? 8.791 13.300 -25.983 1.00 90.12 372 PHE A CA 1
ATOM 2975 C C . PHE A 1 372 ? 7.846 13.085 -27.148 1.00 90.12 372 PHE A C 1
ATOM 2977 O O . PHE A 1 372 ? 7.340 14.041 -27.741 1.00 90.12 372 PHE A O 1
ATOM 2984 N N . ILE A 1 373 ? 7.573 11.811 -27.392 1.00 88.81 373 ILE A N 1
ATOM 2985 C CA . ILE A 1 373 ? 6.490 11.335 -28.237 1.00 88.81 373 ILE A CA 1
ATOM 2986 C C . ILE A 1 373 ? 5.571 10.464 -27.375 1.00 88.81 373 ILE A C 1
ATOM 2988 O O . ILE A 1 373 ? 6.041 9.645 -26.578 1.00 88.81 373 ILE A O 1
ATOM 2992 N N . ILE A 1 374 ? 4.262 10.690 -27.458 1.00 86.44 374 ILE A N 1
ATOM 2993 C CA . ILE A 1 374 ? 3.295 9.878 -26.716 1.00 86.44 374 ILE A CA 1
ATOM 2994 C C . ILE A 1 374 ? 3.233 8.491 -27.349 1.00 86.44 374 ILE A C 1
ATOM 2996 O O . ILE A 1 374 ? 2.928 8.373 -28.535 1.00 86.44 374 ILE A O 1
ATOM 3000 N N . ASN A 1 375 ? 3.485 7.452 -26.550 1.00 86.12 375 ASN A N 1
ATOM 3001 C CA . ASN A 1 375 ? 3.151 6.100 -26.964 1.00 86.12 375 ASN A CA 1
ATOM 3002 C C . ASN A 1 375 ? 1.627 5.915 -26.935 1.00 86.12 375 ASN A C 1
ATOM 3004 O O . ASN A 1 375 ? 0.978 6.305 -25.960 1.00 86.12 375 ASN A O 1
ATOM 3008 N N . GLN A 1 376 ? 1.055 5.342 -27.987 1.00 83.00 376 GLN A N 1
ATOM 3009 C CA . GLN A 1 376 ? -0.378 5.067 -28.018 1.00 83.00 376 GLN A CA 1
ATOM 3010 C C . GLN A 1 376 ? -0.668 3.789 -27.225 1.00 83.00 376 GLN A C 1
ATOM 3012 O O . GLN A 1 376 ? 0.153 2.884 -27.229 1.00 83.00 376 GLN A O 1
ATOM 3017 N N . PRO A 1 377 ? -1.784 3.715 -26.481 1.00 86.44 377 PRO A N 1
ATOM 3018 C CA . PRO A 1 377 ? -2.189 2.461 -25.861 1.00 86.44 377 PRO A CA 1
ATOM 3019 C C . PRO A 1 377 ? -2.644 1.460 -26.936 1.00 86.44 377 PRO A C 1
ATOM 3021 O O . PRO A 1 377 ? -3.055 1.893 -28.011 1.00 86.44 377 PRO A O 1
ATOM 3024 N N . PRO A 1 378 ? -2.725 0.156 -26.617 1.00 92.19 378 PRO A N 1
ATOM 3025 C CA . PRO A 1 378 ? -3.312 -0.834 -27.514 1.00 92.19 378 PRO A CA 1
ATOM 3026 C C . PRO A 1 378 ? -4.700 -0.424 -28.026 1.00 92.19 378 PRO A C 1
ATOM 3028 O O . PRO A 1 378 ? -5.541 0.056 -27.252 1.00 92.19 378 PRO A O 1
ATOM 3031 N N . GLU A 1 379 ? -4.965 -0.652 -29.315 1.00 90.88 379 GLU A N 1
ATOM 3032 C CA . GLU A 1 379 ? -6.206 -0.228 -29.983 1.00 90.88 379 GLU A CA 1
ATOM 3033 C C . GLU A 1 379 ? -6.889 -1.353 -30.778 1.00 90.88 379 GLU A C 1
ATOM 3035 O O . GLU A 1 379 ? -6.349 -2.446 -30.949 1.00 90.88 379 GLU A O 1
ATOM 3040 N N . ASN A 1 380 ? -8.100 -1.048 -31.269 1.00 90.56 380 ASN A N 1
ATOM 3041 C CA . ASN A 1 380 ? -8.935 -1.832 -32.195 1.00 90.56 380 ASN A CA 1
ATOM 3042 C C . ASN A 1 380 ? -9.398 -3.223 -31.734 1.00 90.56 380 ASN A C 1
ATOM 3044 O O . ASN A 1 380 ? -10.223 -3.831 -32.416 1.00 90.56 380 ASN A O 1
ATOM 3048 N N . GLY A 1 381 ? -8.928 -3.704 -30.586 1.00 92.00 381 GLY A N 1
ATOM 3049 C CA . GLY A 1 381 ? -9.333 -4.990 -30.045 1.00 92.00 381 GLY A CA 1
ATOM 3050 C C . GLY A 1 381 ? -10.630 -4.957 -29.245 1.00 92.00 381 GLY A C 1
ATOM 3051 O O . GLY A 1 381 ? -11.145 -3.907 -28.852 1.00 92.00 381 GLY A O 1
ATOM 3052 N N . THR A 1 382 ? -11.141 -6.153 -28.974 1.00 94.88 382 THR A N 1
ATOM 3053 C CA . THR A 1 382 ? -12.283 -6.389 -28.083 1.00 94.88 382 THR A CA 1
ATOM 3054 C C . THR A 1 382 ? -11.982 -7.576 -27.178 1.00 94.88 382 THR A C 1
ATOM 3056 O O . THR A 1 382 ? -11.122 -8.397 -27.497 1.00 94.88 382 THR A O 1
ATOM 3059 N N . CYS A 1 383 ? -12.648 -7.664 -26.031 1.00 95.25 383 CYS A N 1
ATOM 3060 C CA . CYS A 1 383 ? -12.604 -8.844 -25.172 1.00 95.25 383 CYS A CA 1
ATOM 3061 C C . CYS A 1 383 ? -14.022 -9.365 -24.960 1.00 95.25 383 CYS A C 1
ATOM 3063 O O . CYS A 1 383 ? -14.921 -8.582 -24.678 1.00 95.25 383 CYS A O 1
ATOM 3065 N N . SER A 1 384 ? -14.198 -10.678 -25.069 1.00 95.12 384 SER A N 1
ATOM 3066 C CA . SER A 1 384 ? -15.471 -11.372 -24.842 1.00 95.12 384 SER A CA 1
ATOM 3067 C C . SER A 1 384 ? -15.279 -12.515 -23.852 1.00 95.12 384 SER A C 1
ATOM 3069 O O . SER A 1 384 ? -14.151 -12.972 -23.636 1.00 95.12 384 SER A O 1
ATOM 3071 N N . ILE A 1 385 ? -16.371 -12.973 -23.242 1.00 95.31 385 ILE A N 1
ATOM 3072 C CA . ILE A 1 385 ? -16.377 -14.079 -22.284 1.00 95.31 385 ILE A CA 1
ATOM 3073 C C . ILE A 1 385 ? -17.446 -15.109 -22.655 1.00 95.31 385 ILE A C 1
ATOM 3075 O O . ILE A 1 385 ? -18.575 -14.747 -22.967 1.00 95.31 385 ILE A O 1
ATOM 3079 N N . ASP A 1 386 ? -17.094 -16.393 -22.596 1.00 94.75 386 ASP A N 1
ATOM 3080 C CA . ASP A 1 386 ? -18.018 -17.506 -22.844 1.00 94.75 386 ASP A CA 1
ATOM 3081 C C . ASP A 1 386 ? -17.830 -18.620 -21.794 1.00 94.75 386 ASP A C 1
ATOM 3083 O O . ASP A 1 386 ? -16.687 -18.954 -21.470 1.00 94.75 386 ASP A O 1
ATOM 3087 N N . PRO A 1 387 ? -18.906 -19.216 -21.242 1.00 95.88 387 PRO A N 1
ATOM 3088 C CA . PRO A 1 387 ? -20.311 -18.807 -21.367 1.00 95.88 387 PRO A CA 1
ATOM 3089 C C . PRO A 1 387 ? -20.640 -17.566 -20.518 1.00 95.88 387 PRO A C 1
ATOM 3091 O O . PRO A 1 387 ? -20.020 -17.338 -19.492 1.00 95.88 387 PRO A O 1
ATOM 3094 N N . GLU A 1 388 ? -21.674 -16.793 -20.859 1.00 94.00 388 GLU A N 1
ATOM 3095 C CA . GLU A 1 388 ? -22.101 -15.631 -20.041 1.00 94.00 388 GLU A CA 1
ATOM 3096 C C . GLU A 1 388 ? -22.766 -16.030 -18.709 1.00 94.00 388 GLU A C 1
ATOM 3098 O O . GLU A 1 388 ? -22.780 -15.269 -17.742 1.00 94.00 388 GLU A O 1
ATOM 3103 N N . ASN A 1 389 ? -23.321 -17.245 -18.646 1.00 93.56 389 ASN A N 1
ATOM 3104 C CA . ASN A 1 389 ? -24.030 -17.766 -17.483 1.00 93.56 389 ASN A CA 1
ATOM 3105 C C . ASN A 1 389 ? -23.346 -19.028 -16.965 1.00 93.56 389 ASN A C 1
ATOM 3107 O O . ASN A 1 389 ? -23.084 -19.963 -17.725 1.00 93.56 389 ASN A O 1
ATOM 3111 N N . GLY A 1 390 ? -23.141 -19.103 -15.654 1.00 93.56 390 GLY A N 1
ATOM 3112 C CA . GLY A 1 390 ? -22.559 -20.285 -15.040 1.00 93.56 390 GLY A CA 1
ATOM 3113 C C . GLY A 1 390 ? -22.651 -20.297 -13.524 1.00 93.56 390 GLY A C 1
ATOM 3114 O O . GLY A 1 390 ? -23.377 -19.533 -12.889 1.00 93.56 390 GLY A O 1
ATOM 3115 N N . THR A 1 391 ? -21.893 -21.208 -12.934 1.00 92.50 391 THR A N 1
ATOM 3116 C CA . THR A 1 391 ? -21.693 -21.309 -11.489 1.00 92.50 391 THR A CA 1
ATOM 3117 C C . THR A 1 391 ? -20.250 -20.993 -11.119 1.00 92.50 391 THR A C 1
ATOM 3119 O O . THR A 1 391 ? -19.374 -20.958 -11.981 1.00 92.50 391 THR A O 1
ATOM 3122 N N . THR A 1 392 ? -19.952 -20.873 -9.827 1.00 90.94 392 THR A N 1
ATOM 3123 C CA . THR A 1 392 ? -18.573 -20.713 -9.326 1.00 90.94 392 THR A CA 1
ATOM 3124 C C . THR A 1 392 ? -17.617 -21.856 -9.697 1.00 90.94 392 THR A C 1
ATOM 3126 O O . THR A 1 392 ? -16.410 -21.745 -9.491 1.00 90.94 392 THR A O 1
ATOM 3129 N N . ASN A 1 393 ? -18.128 -22.975 -10.221 1.00 88.88 393 ASN A N 1
ATOM 3130 C CA . ASN A 1 393 ? -17.317 -24.088 -10.714 1.00 88.88 393 ASN A CA 1
ATOM 3131 C C . ASN A 1 393 ? -17.225 -24.143 -12.251 1.00 88.88 393 ASN A C 1
ATOM 3133 O O . ASN A 1 393 ? -16.478 -24.963 -12.788 1.00 88.88 393 ASN A O 1
ATOM 3137 N N . THR A 1 394 ? -17.971 -23.286 -12.951 1.00 91.88 394 THR A N 1
ATOM 3138 C CA . THR A 1 394 ? -17.917 -23.156 -14.412 1.00 91.88 394 THR A CA 1
ATOM 3139 C C . THR A 1 394 ? -16.582 -22.542 -14.820 1.00 91.88 394 THR A C 1
ATOM 3141 O O . THR A 1 394 ? -16.075 -21.640 -14.151 1.00 91.88 394 THR A O 1
ATOM 3144 N N . LEU A 1 395 ? -15.992 -23.080 -15.886 1.00 93.25 395 LEU A N 1
ATOM 3145 C CA . LEU A 1 395 ? -14.804 -22.517 -16.508 1.00 93.25 395 LEU A CA 1
ATOM 3146 C C . LEU A 1 395 ? -15.271 -21.537 -17.580 1.00 93.25 395 LEU A C 1
ATOM 3148 O O . LEU A 1 395 ? -15.975 -21.939 -18.503 1.00 93.25 395 LEU A O 1
ATOM 3152 N N . PHE A 1 396 ? -14.912 -20.274 -17.411 1.00 94.81 396 PHE A N 1
ATOM 3153 C CA . PHE A 1 396 ? -15.195 -19.208 -18.356 1.00 94.81 396 PHE A CA 1
ATOM 3154 C C . PHE A 1 396 ? -13.941 -18.956 -19.181 1.00 94.81 396 PHE A C 1
ATOM 3156 O O . PHE A 1 396 ? -12.852 -18.874 -18.615 1.00 94.81 396 PHE A O 1
ATOM 3163 N N . THR A 1 397 ? -14.075 -18.804 -20.488 1.00 95.38 397 THR A N 1
ATOM 3164 C CA . THR A 1 397 ? -12.966 -18.450 -21.369 1.00 95.38 397 THR A CA 1
ATOM 3165 C C . THR A 1 397 ? -13.108 -16.986 -21.750 1.00 95.38 397 THR A C 1
ATOM 3167 O O . THR A 1 397 ? -14.072 -16.604 -22.413 1.00 95.38 397 THR A O 1
ATOM 3170 N N . ILE A 1 398 ? -12.146 -16.161 -21.334 1.00 94.94 398 ILE A N 1
ATOM 3171 C CA . ILE A 1 398 ? -12.030 -14.779 -21.804 1.00 94.94 398 ILE A CA 1
ATOM 3172 C C . ILE A 1 398 ? -11.098 -14.767 -23.010 1.00 94.94 398 ILE A C 1
ATOM 3174 O O . ILE A 1 398 ? -9.969 -15.261 -22.931 1.00 94.94 398 ILE A O 1
ATOM 3178 N N . ASN A 1 399 ? -11.566 -14.200 -24.118 1.00 95.00 399 ASN A N 1
ATOM 3179 C CA . ASN A 1 399 ? -10.816 -14.088 -25.362 1.00 95.00 399 ASN A CA 1
ATOM 3180 C C . ASN A 1 399 ? -10.749 -12.626 -25.812 1.00 95.00 399 ASN A C 1
ATOM 3182 O O . ASN A 1 399 ? -11.779 -12.009 -26.092 1.00 95.00 399 ASN A O 1
ATOM 3186 N N . CYS A 1 400 ? -9.534 -12.090 -25.884 1.00 94.88 400 CYS A N 1
ATOM 3187 C CA . CYS A 1 400 ? -9.246 -10.728 -26.311 1.00 94.88 400 CYS A CA 1
ATOM 3188 C C . CYS A 1 400 ? -8.650 -10.723 -27.725 1.00 94.88 400 CYS A C 1
ATOM 3190 O O . CYS A 1 400 ? -7.452 -10.951 -27.897 1.00 94.88 400 CYS A O 1
ATOM 3192 N N . THR A 1 401 ? -9.460 -10.459 -28.748 1.00 93.06 401 THR A N 1
ATOM 3193 C CA . THR A 1 401 ? -9.025 -10.500 -30.152 1.00 93.06 401 THR A CA 1
ATOM 3194 C C . THR A 1 401 ? -8.708 -9.113 -30.694 1.00 93.06 401 THR A C 1
ATOM 3196 O O . THR A 1 401 ? -9.157 -8.102 -30.160 1.00 93.06 401 THR A O 1
ATOM 3199 N N . ASP A 1 402 ? -7.908 -9.080 -31.762 1.00 91.94 402 ASP A N 1
ATOM 3200 C CA . ASP A 1 402 ? -7.658 -7.898 -32.601 1.00 91.94 402 ASP A CA 1
ATOM 3201 C C . ASP A 1 402 ? -6.980 -6.703 -31.910 1.00 91.94 402 ASP A C 1
ATOM 3203 O O . ASP A 1 402 ? -6.846 -5.637 -32.505 1.00 91.94 402 ASP A O 1
ATOM 3207 N N . TRP A 1 403 ? -6.485 -6.889 -30.681 1.00 92.81 403 TRP A N 1
ATOM 3208 C CA . TRP A 1 403 ? -5.624 -5.912 -30.021 1.00 92.81 403 TRP A CA 1
ATOM 3209 C C . TRP A 1 403 ? -4.305 -5.782 -30.775 1.00 92.81 403 TRP A C 1
ATOM 3211 O O . TRP A 1 403 ? -3.555 -6.753 -30.907 1.00 92.81 403 TRP A O 1
ATOM 3221 N N . PHE A 1 404 ? -4.024 -4.570 -31.240 1.00 91.00 404 PHE A N 1
ATOM 3222 C CA . PHE A 1 404 ? -2.795 -4.236 -31.940 1.00 91.00 404 PHE A CA 1
ATOM 3223 C C . PHE A 1 404 ? -2.100 -3.058 -31.266 1.00 91.00 404 PHE A C 1
ATOM 3225 O O . PHE A 1 404 ? -2.743 -2.103 -30.833 1.00 91.00 404 PHE A O 1
ATOM 3232 N N . ASP A 1 405 ? -0.779 -3.157 -31.215 1.00 89.56 405 ASP A N 1
ATOM 3233 C CA . ASP A 1 405 ? 0.134 -2.122 -30.766 1.00 89.56 405 ASP A CA 1
ATOM 3234 C C . ASP A 1 405 ? 1.436 -2.277 -31.566 1.00 89.56 405 ASP A C 1
ATOM 3236 O O . ASP A 1 405 ? 1.858 -3.412 -31.827 1.00 89.56 405 ASP A O 1
ATOM 3240 N N . GLU A 1 406 ? 2.057 -1.174 -31.990 1.00 85.12 406 GLU A N 1
ATOM 3241 C CA . GLU A 1 406 ? 3.292 -1.218 -32.786 1.00 85.12 406 GLU A CA 1
ATOM 3242 C C . GLU A 1 406 ? 4.463 -1.829 -32.003 1.00 85.12 406 GLU A C 1
ATOM 3244 O O . GLU A 1 406 ? 5.313 -2.512 -32.587 1.00 85.12 406 GLU A O 1
ATOM 3249 N N . ASP A 1 407 ? 4.469 -1.655 -30.681 1.00 80.56 407 ASP A N 1
ATOM 3250 C CA . ASP A 1 407 ? 5.471 -2.196 -29.765 1.00 80.56 407 ASP A CA 1
ATOM 3251 C C . ASP A 1 407 ? 5.106 -3.603 -29.253 1.00 80.56 407 ASP A C 1
ATOM 3253 O O . ASP A 1 407 ? 5.914 -4.275 -28.597 1.00 80.56 407 ASP A O 1
ATOM 3257 N N . GLY A 1 408 ? 3.908 -4.085 -29.591 1.00 85.06 408 GLY A N 1
ATOM 3258 C CA . GLY A 1 408 ? 3.371 -5.386 -29.213 1.00 85.06 408 GLY A CA 1
ATOM 3259 C C . GLY A 1 408 ? 2.739 -5.422 -27.819 1.00 85.06 408 GLY A C 1
ATOM 3260 O O . GLY A 1 408 ? 2.999 -4.592 -26.950 1.00 85.06 408 GLY A O 1
ATOM 3261 N N . ILE A 1 409 ? 1.907 -6.441 -27.589 1.00 88.81 409 ILE A N 1
ATOM 3262 C CA . ILE A 1 409 ? 1.213 -6.648 -26.313 1.00 88.81 409 ILE A CA 1
ATOM 3263 C C . ILE A 1 409 ? 2.107 -7.423 -25.340 1.00 88.81 409 ILE A C 1
ATOM 3265 O O . ILE A 1 409 ? 2.665 -8.467 -25.684 1.00 88.81 409 ILE A O 1
ATOM 3269 N N . GLN A 1 410 ? 2.224 -6.917 -24.115 1.00 86.25 410 GLN A N 1
ATOM 3270 C CA . GLN A 1 410 ? 2.988 -7.524 -23.030 1.00 86.25 410 GLN A CA 1
ATOM 3271 C C . GLN A 1 410 ? 2.140 -8.500 -22.208 1.00 86.25 410 GLN A C 1
ATOM 3273 O O . GLN A 1 410 ? 2.542 -9.650 -22.014 1.00 86.25 410 GLN A O 1
ATOM 3278 N N . ASP A 1 411 ? 1.001 -8.038 -21.685 1.00 90.38 411 ASP A N 1
ATOM 3279 C CA . ASP A 1 411 ? 0.150 -8.822 -20.789 1.00 90.38 411 ASP A CA 1
ATOM 3280 C C . ASP A 1 411 ? -1.308 -8.332 -20.737 1.00 90.38 411 ASP A C 1
ATOM 3282 O O . ASP A 1 411 ? -1.652 -7.236 -21.183 1.00 90.38 411 ASP A O 1
ATOM 3286 N N . TYR A 1 412 ? -2.163 -9.199 -20.195 1.00 93.75 412 TYR A N 1
ATOM 3287 C CA . TYR A 1 412 ? -3.575 -8.979 -19.914 1.00 93.75 412 TYR A CA 1
ATOM 3288 C C . TYR A 1 412 ? -3.823 -9.231 -18.428 1.00 93.75 412 TYR A C 1
ATOM 3290 O O . TYR A 1 412 ? -3.457 -10.287 -17.904 1.00 93.75 412 TYR A O 1
ATOM 3298 N N . SER A 1 413 ? -4.481 -8.297 -17.749 1.00 95.19 413 SER A N 1
ATOM 3299 C CA . SER A 1 413 ? -4.858 -8.413 -16.336 1.00 95.19 413 SER A CA 1
ATOM 3300 C C . SER A 1 413 ? -6.369 -8.280 -16.163 1.00 95.19 413 SER A C 1
ATOM 3302 O O . SER A 1 413 ? -6.985 -7.397 -16.752 1.00 95.19 413 SER A O 1
ATOM 3304 N N . PHE A 1 414 ? -6.970 -9.141 -15.341 1.00 95.06 414 PHE A N 1
ATOM 3305 C CA . PHE A 1 414 ? -8.426 -9.264 -15.210 1.00 95.06 414 PHE A CA 1
ATOM 3306 C C . PHE A 1 414 ? -8.871 -8.869 -13.807 1.00 95.06 414 PHE A C 1
ATOM 3308 O O . PHE A 1 414 ? -8.352 -9.386 -12.808 1.00 95.06 414 PHE A O 1
ATOM 3315 N N . TYR A 1 415 ? -9.860 -7.984 -13.734 1.00 93.81 415 TYR A N 1
ATOM 3316 C CA . TYR A 1 415 ? -10.363 -7.415 -12.491 1.00 93.81 415 TYR A CA 1
ATOM 3317 C C . TYR A 1 415 ? -11.879 -7.547 -12.396 1.00 93.81 415 TYR A C 1
ATOM 3319 O O . TYR A 1 415 ? -12.593 -7.344 -13.375 1.00 93.81 415 TYR A O 1
ATOM 3327 N N . LEU A 1 416 ? -12.368 -7.812 -11.187 1.00 90.38 416 LEU A N 1
ATOM 3328 C CA . LEU A 1 416 ? -13.745 -7.511 -10.820 1.00 90.38 416 LEU A CA 1
ATOM 3329 C C . LEU A 1 416 ? -13.840 -6.064 -10.387 1.00 90.38 416 LEU A C 1
ATOM 3331 O O . LEU A 1 416 ? -13.012 -5.583 -9.608 1.00 90.38 416 LEU A O 1
ATOM 3335 N N . TRP A 1 417 ? -14.897 -5.410 -10.834 1.00 81.31 417 TRP A N 1
ATOM 3336 C CA . TRP A 1 417 ? -15.211 -4.049 -10.449 1.00 81.31 417 TRP A CA 1
ATOM 3337 C C . TRP A 1 417 ? -16.643 -3.956 -9.917 1.00 81.31 417 TRP A C 1
ATOM 3339 O O . TRP A 1 417 ? -17.534 -4.694 -10.331 1.00 81.31 417 TRP A O 1
ATOM 3349 N N . SER A 1 418 ? -16.864 -3.042 -8.974 1.00 70.38 418 SER A N 1
ATOM 3350 C CA . SER A 1 418 ? -18.185 -2.724 -8.439 1.00 70.38 418 SER A CA 1
ATOM 3351 C C . SER A 1 418 ? -18.362 -1.216 -8.354 1.00 70.38 418 SER A C 1
ATOM 3353 O O . SER A 1 418 ? -17.556 -0.519 -7.732 1.00 70.38 418 SER A O 1
ATOM 3355 N N . GLU A 1 419 ? -19.473 -0.723 -8.903 1.00 60.91 419 GLU A N 1
ATOM 3356 C CA . GLU A 1 419 ? -19.864 0.691 -8.841 1.00 60.91 419 GLU A CA 1
ATOM 3357 C C . GLU A 1 419 ? -19.986 1.219 -7.404 1.00 60.91 419 GLU A C 1
ATOM 3359 O O . GLU A 1 419 ? -19.845 2.416 -7.165 1.00 60.91 419 GLU A O 1
ATOM 3364 N N . LYS A 1 420 ? -20.247 0.337 -6.427 1.00 55.75 420 LYS A N 1
ATOM 3365 C CA . LYS A 1 420 ? -20.487 0.724 -5.027 1.00 55.75 420 LYS A CA 1
ATOM 3366 C C . LYS A 1 420 ? -19.210 0.889 -4.203 1.00 55.75 420 LYS A C 1
ATOM 3368 O O . LYS A 1 420 ? -19.234 1.654 -3.242 1.00 55.75 420 LYS A O 1
ATOM 3373 N N . SER A 1 421 ? -18.141 0.151 -4.513 1.00 57.03 421 SER A N 1
ATOM 3374 C CA . SER A 1 421 ? -16.900 0.166 -3.721 1.00 57.03 421 SER A CA 1
ATOM 3375 C C . SER A 1 421 ? -15.762 0.935 -4.385 1.00 57.03 421 SER A C 1
ATOM 3377 O O . SER A 1 421 ? -14.846 1.347 -3.679 1.00 57.03 421 SER A O 1
ATOM 3379 N N . SER A 1 422 ? -15.786 1.126 -5.711 1.00 57.62 422 SER A N 1
ATOM 3380 C CA . SER A 1 422 ? -14.643 1.626 -6.500 1.00 57.62 422 SER A CA 1
ATOM 3381 C C . SER A 1 422 ? -13.343 0.819 -6.312 1.00 57.62 422 SER A C 1
ATOM 3383 O O . SER A 1 422 ? -12.290 1.223 -6.802 1.00 57.62 422 SER A O 1
ATOM 3385 N N . GLU A 1 423 ? -13.397 -0.317 -5.610 1.00 69.25 423 GLU A N 1
ATOM 3386 C CA . GLU A 1 423 ? -12.268 -1.207 -5.352 1.00 69.25 423 GLU A CA 1
ATOM 3387 C C . GLU A 1 423 ? -12.244 -2.303 -6.418 1.00 69.25 423 GLU A C 1
ATOM 3389 O O . GLU A 1 423 ? -13.224 -3.026 -6.604 1.00 69.25 423 GLU A O 1
ATOM 3394 N N . LEU A 1 424 ? -11.113 -2.419 -7.114 1.00 84.31 424 LEU A N 1
ATOM 3395 C CA . LEU A 1 424 ? -10.855 -3.494 -8.066 1.00 84.31 424 LEU A CA 1
ATOM 3396 C C . LEU A 1 424 ? -10.313 -4.718 -7.321 1.00 84.31 424 LEU A C 1
ATOM 3398 O O . LEU A 1 424 ? -9.379 -4.591 -6.525 1.00 84.31 424 LEU A O 1
ATOM 3402 N N . VAL A 1 425 ? -10.866 -5.899 -7.602 1.00 90.19 425 VAL A N 1
ATOM 3403 C CA . VAL A 1 425 ? -10.334 -7.183 -7.119 1.00 90.19 425 VAL A CA 1
ATOM 3404 C C . VAL A 1 425 ? -9.688 -7.900 -8.292 1.00 90.19 425 VAL A C 1
ATOM 3406 O O . VAL A 1 425 ? -10.365 -8.267 -9.249 1.00 90.19 425 VAL A O 1
ATOM 3409 N N . MET A 1 426 ? -8.375 -8.100 -8.228 1.00 94.50 426 MET A N 1
ATOM 3410 C CA . MET A 1 426 ? -7.646 -8.785 -9.293 1.00 94.50 426 MET A CA 1
ATOM 3411 C C . MET A 1 426 ? -7.929 -10.286 -9.234 1.00 94.50 426 MET A C 1
ATOM 3413 O O . MET A 1 426 ? -7.800 -10.897 -8.172 1.00 94.50 426 MET A O 1
ATOM 3417 N N . LEU A 1 427 ? -8.297 -10.879 -10.368 1.00 93.12 427 LEU A N 1
ATOM 3418 C CA . LEU A 1 427 ? -8.608 -12.306 -10.457 1.00 93.12 427 LEU A CA 1
ATOM 3419 C C . LEU A 1 427 ? -7.478 -13.127 -11.068 1.00 93.12 427 LEU A C 1
ATOM 3421 O O . LEU A 1 427 ? -7.225 -14.246 -10.625 1.00 93.12 427 LEU A O 1
ATOM 3425 N N . ALA A 1 428 ? -6.835 -12.598 -12.107 1.00 94.00 428 ALA A N 1
ATOM 3426 C CA . ALA A 1 428 ? -5.811 -13.306 -12.862 1.00 94.00 428 ALA A CA 1
ATOM 3427 C C . ALA A 1 428 ? -5.012 -12.352 -13.755 1.00 94.00 428 ALA A C 1
ATOM 3429 O O . ALA A 1 428 ? -5.409 -11.203 -13.966 1.00 94.00 428 ALA A O 1
ATOM 3430 N N . PHE A 1 429 ? -3.926 -12.861 -14.328 1.00 93.25 429 PHE A N 1
ATOM 3431 C CA . PHE A 1 429 ? -3.203 -12.223 -15.429 1.00 93.25 429 PHE A CA 1
ATOM 3432 C C . PHE A 1 429 ? -2.627 -13.273 -16.389 1.00 93.25 429 PHE A C 1
ATOM 3434 O O . PHE A 1 429 ? -2.396 -14.417 -15.996 1.00 93.25 429 PHE A O 1
ATOM 3441 N N . THR A 1 430 ? -2.383 -12.911 -17.646 1.00 89.19 430 THR A N 1
ATOM 3442 C CA . THR A 1 430 ? -1.747 -13.791 -18.640 1.00 89.19 430 THR A CA 1
ATOM 3443 C C . THR A 1 430 ? -0.984 -12.993 -19.698 1.00 89.19 430 THR A C 1
ATOM 3445 O O . THR A 1 430 ? -1.266 -11.823 -19.921 1.00 89.19 430 THR A O 1
ATOM 3448 N N . THR A 1 431 ? -0.006 -13.615 -20.356 1.00 84.75 431 THR A N 1
ATOM 3449 C CA . THR A 1 431 ? 0.757 -13.017 -21.471 1.00 84.75 431 THR A CA 1
ATOM 3450 C C . THR A 1 431 ? 0.191 -13.387 -22.844 1.00 84.75 431 THR A C 1
ATOM 3452 O O . THR A 1 431 ? 0.767 -13.031 -23.867 1.00 84.75 431 THR A O 1
ATOM 3455 N N . ILE A 1 432 ? -0.886 -14.172 -22.883 1.00 85.50 432 ILE A N 1
ATOM 3456 C CA . ILE A 1 432 ? -1.589 -14.564 -24.109 1.00 85.50 432 ILE A CA 1
ATOM 3457 C C . ILE A 1 432 ? -3.004 -13.991 -24.095 1.00 85.50 432 ILE A C 1
ATOM 3459 O O . ILE A 1 432 ? -3.567 -13.749 -23.034 1.00 85.50 432 ILE A O 1
ATOM 3463 N N . SER A 1 433 ? -3.596 -13.810 -25.270 1.00 88.69 433 SER A N 1
ATOM 3464 C CA . SER A 1 433 ? -4.912 -13.182 -25.443 1.00 88.69 433 SER A CA 1
ATOM 3465 C C . SER A 1 433 ? -6.107 -14.005 -24.945 1.00 88.69 433 SER A C 1
ATOM 3467 O O . SER A 1 433 ? -7.235 -13.521 -24.975 1.00 88.69 433 SER A O 1
ATOM 3469 N N . THR A 1 434 ? -5.883 -15.244 -24.504 1.00 89.88 434 THR A N 1
ATOM 3470 C CA . THR A 1 434 ? -6.928 -16.159 -24.029 1.00 89.88 434 THR A CA 1
ATOM 3471 C C . THR A 1 434 ? -6.624 -16.645 -22.619 1.00 89.88 434 THR A C 1
ATOM 3473 O O . THR A 1 434 ? -5.477 -16.968 -22.293 1.00 89.88 434 THR A O 1
ATOM 3476 N N . LEU A 1 435 ? -7.649 -16.704 -21.771 1.00 90.94 435 LEU A N 1
ATOM 3477 C CA . LEU A 1 435 ? -7.531 -17.212 -20.410 1.00 90.94 435 LEU A CA 1
ATOM 3478 C C . LEU A 1 435 ? -8.799 -17.940 -19.978 1.00 90.94 435 LEU A C 1
ATOM 3480 O O . LEU A 1 435 ? -9.890 -17.375 -20.012 1.00 90.94 435 LEU A O 1
ATOM 3484 N N . ASP A 1 436 ? -8.612 -19.148 -19.458 1.00 90.50 436 ASP A N 1
ATOM 3485 C CA . ASP A 1 436 ? -9.649 -19.863 -18.728 1.00 90.50 436 ASP A CA 1
ATOM 3486 C C . ASP A 1 436 ? -9.642 -19.450 -17.249 1.00 90.50 436 ASP A C 1
ATOM 3488 O O . ASP A 1 436 ? -8.606 -19.482 -16.573 1.00 90.50 436 ASP A O 1
ATOM 3492 N N . ILE A 1 437 ? -10.806 -19.058 -16.736 1.00 92.00 437 ILE A N 1
ATOM 3493 C CA . ILE A 1 437 ? -10.974 -18.454 -15.416 1.00 92.00 437 ILE A CA 1
ATOM 3494 C C . ILE A 1 437 ? -12.204 -19.005 -14.696 1.00 92.00 437 ILE A C 1
ATOM 3496 O O . ILE A 1 437 ? -13.251 -19.246 -15.296 1.00 92.00 437 ILE A O 1
ATOM 3500 N N . LYS A 1 438 ? -12.092 -19.193 -13.377 1.00 92.50 438 LYS A N 1
ATOM 3501 C CA . LYS A 1 438 ? -13.255 -19.382 -12.500 1.00 92.50 438 LYS A CA 1
ATOM 3502 C C . LYS A 1 438 ? -13.608 -18.069 -11.819 1.00 92.50 438 LYS A C 1
ATOM 3504 O O . LYS A 1 438 ? -12.730 -17.370 -11.312 1.00 92.50 438 LYS A O 1
ATOM 3509 N N . LEU A 1 439 ? -14.899 -17.765 -11.780 1.00 92.81 439 LEU A N 1
ATOM 3510 C CA . LEU A 1 439 ? -15.425 -16.512 -11.251 1.00 92.81 439 LEU A CA 1
ATOM 3511 C C . LEU A 1 439 ? -16.150 -16.731 -9.913 1.00 92.81 439 LEU A C 1
ATOM 3513 O O . LEU A 1 439 ? -16.747 -17.791 -9.703 1.00 92.81 439 LEU A O 1
ATOM 3517 N N . PRO A 1 440 ? -16.112 -15.756 -8.987 1.00 92.00 440 PRO A N 1
ATOM 3518 C CA . PRO A 1 440 ? -16.910 -15.811 -7.765 1.00 92.00 440 PRO A CA 1
ATOM 3519 C C . PRO A 1 440 ? -18.394 -15.605 -8.041 1.00 92.00 440 PRO A C 1
ATOM 3521 O O . PRO A 1 440 ? -18.781 -15.161 -9.110 1.00 92.00 440 PRO A O 1
ATOM 3524 N N . ALA A 1 441 ? -19.243 -15.924 -7.066 1.00 89.44 441 ALA A N 1
ATOM 3525 C CA . ALA A 1 441 ? -20.673 -15.689 -7.208 1.00 89.44 441 ALA A CA 1
ATOM 3526 C C . ALA A 1 441 ? -20.963 -14.184 -7.244 1.00 89.44 441 ALA A C 1
ATOM 3528 O O . ALA A 1 441 ? -20.399 -13.425 -6.445 1.00 89.44 441 ALA A O 1
ATOM 3529 N N . GLY A 1 442 ? -21.879 -13.781 -8.123 1.00 84.12 442 GLY A N 1
ATOM 3530 C CA . GLY A 1 442 ? -22.288 -12.391 -8.261 1.00 84.12 442 GLY A CA 1
ATOM 3531 C C . GLY A 1 442 ? -22.987 -11.821 -7.029 1.00 84.12 442 GLY A C 1
ATOM 3532 O O . GLY A 1 442 ? -23.048 -12.422 -5.945 1.00 84.12 442 GLY A O 1
ATOM 3533 N N . ASP A 1 443 ? -23.486 -10.599 -7.179 1.00 75.19 443 ASP A N 1
ATOM 3534 C CA . ASP A 1 443 ? -24.187 -9.923 -6.096 1.00 75.19 443 ASP A CA 1
ATOM 3535 C C . ASP A 1 443 ? -25.508 -10.629 -5.714 1.00 75.19 443 ASP A C 1
ATOM 3537 O O . ASP A 1 443 ? -26.069 -11.433 -6.455 1.00 75.19 443 ASP A O 1
ATOM 3541 N N . ASN A 1 444 ? -26.023 -10.347 -4.515 1.00 68.12 444 ASN A N 1
ATOM 3542 C CA . ASN A 1 444 ? -27.182 -11.075 -3.985 1.00 68.12 444 ASN A CA 1
ATOM 3543 C C . ASN A 1 444 ? -28.502 -10.783 -4.732 1.00 68.12 444 ASN A C 1
ATOM 3545 O O . ASN A 1 444 ? -29.492 -11.461 -4.468 1.00 68.12 444 ASN A O 1
ATOM 3549 N N . ASN A 1 445 ? -28.541 -9.772 -5.610 1.00 69.25 445 ASN A N 1
ATOM 3550 C CA . ASN A 1 445 ? -29.767 -9.327 -6.272 1.00 69.25 445 ASN A CA 1
ATOM 3551 C C . ASN A 1 445 ? -29.854 -9.818 -7.720 1.00 69.25 445 ASN A C 1
ATOM 3553 O O . ASN A 1 445 ? -30.860 -10.424 -8.083 1.00 69.25 445 ASN A O 1
ATOM 3557 N N . SER A 1 446 ? -28.835 -9.554 -8.539 1.00 71.94 446 SER A N 1
ATOM 3558 C CA . SER A 1 446 ? -28.801 -9.943 -9.954 1.00 71.94 446 SER A CA 1
ATOM 3559 C C . SER A 1 446 ? -27.843 -11.096 -10.227 1.00 71.94 446 SER A C 1
ATOM 3561 O O . SER A 1 446 ? -27.876 -11.645 -11.325 1.00 71.94 446 SER A O 1
ATOM 3563 N N . SER A 1 447 ? -27.005 -11.485 -9.255 1.00 79.56 447 SER A N 1
ATOM 3564 C CA . SER A 1 447 ? -25.911 -12.449 -9.458 1.00 79.56 447 SER A CA 1
ATOM 3565 C C . SER A 1 447 ? -24.975 -12.041 -10.599 1.00 79.56 447 SER A C 1
ATOM 3567 O O . SER A 1 447 ? -24.250 -12.878 -11.132 1.00 79.56 447 SER A O 1
ATOM 3569 N N . SER A 1 448 ? -24.965 -10.750 -10.939 1.00 85.00 448 SER A N 1
ATOM 3570 C CA . SER A 1 448 ? -24.185 -10.194 -12.036 1.00 85.00 448 SER A CA 1
ATOM 3571 C C . SER A 1 448 ? -22.797 -9.774 -11.564 1.00 85.00 448 SER A C 1
ATOM 3573 O O . SER A 1 448 ? -22.634 -9.283 -10.441 1.00 85.00 448 SER A O 1
ATOM 3575 N N . LEU A 1 449 ? -21.807 -9.932 -12.436 1.00 88.50 449 LEU A N 1
ATOM 3576 C CA . LEU A 1 449 ? -20.438 -9.468 -12.247 1.00 88.50 449 LEU A CA 1
ATOM 3577 C C . LEU A 1 449 ? -20.052 -8.504 -13.360 1.00 88.50 449 LEU A C 1
ATOM 3579 O O . LEU A 1 449 ? -20.376 -8.739 -14.520 1.00 88.50 449 LEU A O 1
ATOM 3583 N N . ASN A 1 450 ? -19.269 -7.488 -13.003 1.00 90.00 450 ASN A N 1
ATOM 3584 C CA . ASN A 1 450 ? -18.632 -6.613 -13.975 1.00 90.00 450 ASN A CA 1
ATOM 3585 C C . ASN A 1 450 ? -17.144 -6.965 -14.037 1.00 90.00 450 ASN A C 1
ATOM 3587 O O . ASN A 1 450 ? -16.452 -6.925 -13.011 1.00 90.00 450 ASN A O 1
ATOM 3591 N N . ILE A 1 451 ? -16.665 -7.306 -15.234 1.00 91.94 451 ILE A N 1
ATOM 3592 C CA . ILE A 1 451 ? -15.263 -7.639 -15.484 1.00 91.94 451 ILE A CA 1
ATOM 3593 C C . ILE A 1 451 ? -14.621 -6.542 -16.323 1.00 91.94 451 ILE A C 1
ATOM 3595 O O . ILE A 1 451 ? -15.133 -6.142 -17.368 1.00 91.94 451 ILE A O 1
ATOM 3599 N N . THR A 1 452 ? -13.455 -6.106 -15.868 1.00 93.06 452 THR A N 1
ATOM 3600 C CA . THR A 1 452 ? -12.596 -5.174 -16.587 1.00 93.06 452 THR A CA 1
ATOM 3601 C C . THR A 1 452 ? -11.286 -5.867 -16.930 1.00 93.06 452 THR A C 1
ATOM 3603 O O . THR A 1 452 ? -10.668 -6.512 -16.076 1.00 93.06 452 THR A O 1
ATOM 3606 N N . VAL A 1 453 ? -10.849 -5.711 -18.175 1.00 94.88 453 VAL A N 1
ATOM 3607 C CA . VAL A 1 453 ? -9.570 -6.201 -18.681 1.00 94.88 453 VAL A CA 1
ATOM 3608 C C . VAL A 1 453 ? -8.636 -5.016 -18.893 1.00 94.88 453 VAL A C 1
ATOM 3610 O O . VAL A 1 453 ? -8.998 -4.018 -19.514 1.00 94.88 453 VAL A O 1
ATOM 3613 N N . HIS A 1 454 ? -7.423 -5.117 -18.363 1.00 94.69 454 HIS A N 1
ATOM 3614 C CA . HIS A 1 454 ? -6.321 -4.205 -18.651 1.00 94.69 454 HIS A CA 1
ATOM 3615 C C . HIS A 1 454 ? -5.401 -4.870 -19.668 1.00 94.69 454 HIS A C 1
ATOM 3617 O O . HIS A 1 454 ? -4.830 -5.918 -19.370 1.00 94.69 454 HIS A O 1
ATOM 3623 N N . ILE A 1 455 ? -5.276 -4.268 -20.850 1.00 94.62 455 ILE A N 1
ATOM 3624 C CA . ILE A 1 455 ? -4.387 -4.709 -21.928 1.00 94.62 455 ILE A CA 1
ATOM 3625 C C . ILE A 1 455 ? -3.158 -3.812 -21.906 1.00 94.62 455 ILE A C 1
ATOM 3627 O O . ILE A 1 455 ? -3.285 -2.597 -22.076 1.00 94.62 455 ILE A O 1
ATOM 3631 N N . ARG A 1 456 ? -1.985 -4.399 -21.672 1.00 91.12 456 ARG A N 1
ATOM 3632 C CA . ARG A 1 456 ? -0.724 -3.673 -21.511 1.00 91.12 456 ARG A CA 1
ATOM 3633 C C . ARG A 1 456 ? 0.222 -3.942 -22.678 1.00 91.12 456 ARG A C 1
ATOM 3635 O O . ARG A 1 456 ? 0.456 -5.103 -23.007 1.00 91.12 456 ARG A O 1
ATOM 3642 N N . ASP A 1 457 ? 0.801 -2.896 -23.258 1.00 89.25 457 ASP A N 1
ATOM 3643 C CA . ASP A 1 457 ? 1.866 -3.006 -24.269 1.00 89.25 457 ASP A CA 1
ATOM 3644 C C . ASP A 1 457 ? 3.272 -3.188 -23.654 1.00 89.25 457 ASP A C 1
ATOM 3646 O O . ASP A 1 457 ? 3.448 -3.167 -22.432 1.00 89.25 457 ASP A O 1
ATOM 3650 N N . THR A 1 458 ? 4.305 -3.346 -24.488 1.00 83.94 458 THR A N 1
ATOM 3651 C CA . THR A 1 458 ? 5.694 -3.506 -24.007 1.00 83.94 458 THR A CA 1
ATOM 3652 C C . THR A 1 458 ? 6.353 -2.224 -23.472 1.00 83.94 458 THR A C 1
ATOM 3654 O O . THR A 1 458 ? 7.423 -2.298 -22.854 1.00 83.94 458 THR A O 1
ATOM 3657 N N . LEU A 1 459 ? 5.720 -1.059 -23.643 1.00 80.31 459 LEU A N 1
ATOM 3658 C CA . LEU A 1 459 ? 6.109 0.229 -23.053 1.00 80.31 459 LEU A CA 1
ATOM 3659 C C . LEU A 1 459 ? 5.248 0.603 -21.822 1.00 80.31 459 LEU A C 1
ATOM 3661 O O . LEU A 1 459 ? 5.385 1.695 -21.262 1.00 80.31 459 LEU A O 1
ATOM 3665 N N . ASN A 1 460 ? 4.456 -0.348 -21.317 1.00 83.12 460 ASN A N 1
ATOM 3666 C CA . ASN A 1 460 ? 3.546 -0.275 -20.174 1.00 83.12 460 ASN A CA 1
ATOM 3667 C C . ASN A 1 460 ? 2.290 0.601 -20.343 1.00 83.12 460 ASN A C 1
ATOM 3669 O O . ASN A 1 460 ? 1.625 0.861 -19.329 1.00 83.12 460 ASN A O 1
ATOM 3673 N N . CYS A 1 461 ? 1.927 1.074 -21.537 1.00 86.69 461 CYS A N 1
ATOM 3674 C CA . CYS A 1 461 ? 0.628 1.730 -21.717 1.00 86.69 461 CYS A CA 1
ATOM 3675 C C . CYS A 1 461 ? -0.487 0.719 -21.519 1.00 86.69 461 CYS A C 1
ATOM 3677 O O . CYS A 1 461 ? -0.381 -0.433 -21.931 1.00 86.69 461 CYS A O 1
ATOM 3679 N N . VAL A 1 462 ? -1.556 1.157 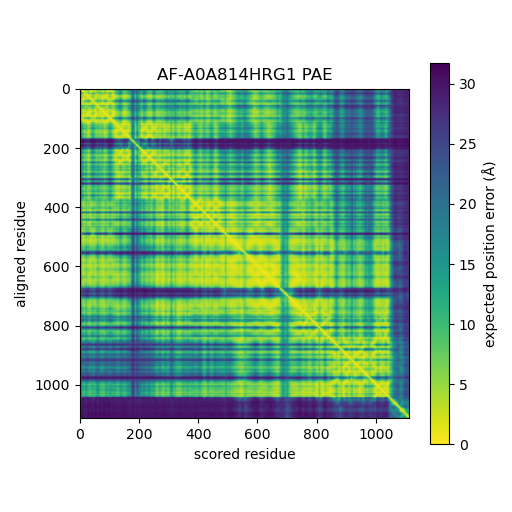-20.857 1.00 90.06 462 VAL A N 1
ATOM 3680 C CA . VAL A 1 462 ? -2.669 0.288 -20.492 1.00 90.06 462 VAL A CA 1
ATOM 3681 C C . VAL A 1 462 ? -3.939 0.812 -21.128 1.00 90.06 462 VAL A C 1
ATOM 3683 O O . VAL A 1 462 ? -4.375 1.932 -20.847 1.00 90.06 462 VAL A O 1
ATOM 3686 N N . LYS A 1 463 ? -4.573 -0.041 -21.927 1.00 91.69 463 LYS A N 1
ATOM 3687 C CA . LYS A 1 463 ? -5.959 0.134 -22.333 1.00 91.69 463 LYS A CA 1
ATOM 3688 C C . LYS A 1 463 ? -6.868 -0.591 -21.348 1.00 91.69 463 LYS A C 1
ATOM 3690 O O . LYS A 1 463 ? -6.706 -1.783 -21.098 1.00 91.69 463 LYS A O 1
ATOM 3695 N N . GLU A 1 464 ? -7.828 0.137 -20.791 1.00 92.31 464 GLU A N 1
ATOM 3696 C CA . GLU A 1 464 ? -8.910 -0.441 -19.998 1.00 92.31 464 GLU A CA 1
ATOM 3697 C C . GLU A 1 464 ? -10.090 -0.779 -20.916 1.00 92.31 464 GLU A C 1
ATOM 3699 O O . GLU A 1 464 ? -10.533 0.071 -21.694 1.00 92.31 464 GLU A O 1
ATOM 3704 N N . PHE A 1 465 ? -10.572 -2.019 -20.841 1.00 93.62 465 PHE A N 1
ATOM 3705 C CA . PHE A 1 465 ? -11.721 -2.515 -21.590 1.00 93.62 465 PHE A CA 1
ATOM 3706 C C . PHE A 1 465 ? -12.717 -3.168 -20.629 1.00 93.62 465 PHE A C 1
ATOM 3708 O O . PHE A 1 465 ? -12.356 -4.071 -19.873 1.00 93.62 465 PHE A O 1
ATOM 3715 N N . HIS A 1 466 ? -13.969 -2.721 -20.655 1.00 93.38 466 HIS A N 1
ATOM 3716 C CA . HIS A 1 466 ? -15.047 -3.324 -19.875 1.00 93.38 466 HIS A CA 1
ATOM 3717 C C . HIS A 1 466 ? -15.776 -4.349 -20.737 1.00 93.38 466 HIS A C 1
ATOM 3719 O O . HIS A 1 466 ? -16.162 -4.038 -21.859 1.00 93.38 466 HIS A O 1
ATOM 3725 N N . ILE A 1 467 ? -15.958 -5.556 -20.208 1.00 91.94 467 ILE A N 1
ATOM 3726 C CA . ILE A 1 467 ? -16.812 -6.565 -20.838 1.00 91.94 467 ILE A CA 1
ATOM 3727 C C . ILE A 1 467 ? -18.261 -6.114 -20.613 1.00 91.94 467 ILE A C 1
ATOM 3729 O O . ILE A 1 467 ? -18.677 -5.948 -19.464 1.00 91.94 467 ILE A O 1
ATOM 3733 N N . GLU A 1 468 ? -18.986 -5.824 -21.695 1.00 86.88 468 GLU A N 1
ATOM 3734 C CA . GLU A 1 468 ? -20.334 -5.233 -21.640 1.00 86.88 468 GLU A CA 1
ATOM 3735 C C . GLU A 1 468 ? -21.426 -6.289 -21.411 1.00 86.88 468 GLU A C 1
ATOM 3737 O O . GLU A 1 468 ? -22.531 -5.964 -20.965 1.00 86.88 468 GLU A O 1
ATOM 3742 N N . GLU A 1 469 ? -21.127 -7.554 -21.700 1.00 85.25 469 GLU A N 1
ATOM 3743 C CA . GLU A 1 469 ? -22.036 -8.678 -21.529 1.00 85.25 469 GLU A CA 1
ATOM 3744 C C . GLU A 1 469 ? -22.390 -8.898 -20.042 1.00 85.25 469 GLU A C 1
ATOM 3746 O O . GLU A 1 469 ? -21.514 -8.857 -19.171 1.00 85.25 469 GLU A O 1
ATOM 3751 N N . PRO A 1 470 ? -23.668 -9.158 -19.700 1.00 85.50 470 PRO A N 1
ATOM 3752 C CA . PRO A 1 470 ? -24.077 -9.400 -18.322 1.00 85.50 470 PRO A CA 1
ATOM 3753 C C . PRO A 1 470 ? -23.653 -10.801 -17.867 1.00 85.50 470 PRO A C 1
ATOM 3755 O O . PRO A 1 470 ? -24.309 -11.796 -18.167 1.00 85.50 470 PRO A O 1
ATOM 3758 N N . ILE A 1 471 ? -22.579 -10.879 -17.085 1.00 90.69 471 ILE A N 1
ATOM 3759 C CA . ILE A 1 471 ? -22.038 -12.157 -16.609 1.00 90.69 471 ILE A CA 1
ATOM 3760 C C . ILE A 1 471 ? -22.771 -12.581 -15.340 1.00 90.69 471 ILE A C 1
ATOM 3762 O O . ILE A 1 471 ? -22.622 -11.934 -14.300 1.00 90.69 471 ILE A O 1
ATOM 3766 N N . VAL A 1 472 ? -23.534 -13.674 -15.392 1.00 92.12 472 VAL A N 1
ATOM 3767 C CA . VAL A 1 472 ? -24.283 -14.187 -14.235 1.00 92.12 472 VAL A CA 1
ATOM 3768 C C . VAL A 1 472 ? -23.609 -15.431 -13.675 1.00 92.12 472 VAL A C 1
ATOM 3770 O O . VAL A 1 472 ? -23.544 -16.479 -14.322 1.00 92.12 472 VAL A O 1
ATOM 3773 N N . VAL A 1 473 ? -23.146 -15.334 -12.428 1.00 92.38 473 VAL A N 1
ATOM 3774 C CA . VAL A 1 473 ? -22.459 -16.435 -11.742 1.00 92.38 473 VAL A CA 1
ATOM 3775 C C . VAL A 1 473 ? -23.186 -16.795 -10.458 1.00 92.38 473 VAL A C 1
ATOM 3777 O O . VAL A 1 473 ? -23.219 -16.025 -9.496 1.00 92.38 473 VAL A O 1
ATOM 3780 N N . ILE A 1 474 ? -23.736 -18.006 -10.433 1.00 91.81 474 ILE A N 1
ATOM 3781 C CA . ILE A 1 474 ? -24.466 -18.554 -9.289 1.00 91.81 474 ILE A CA 1
ATOM 3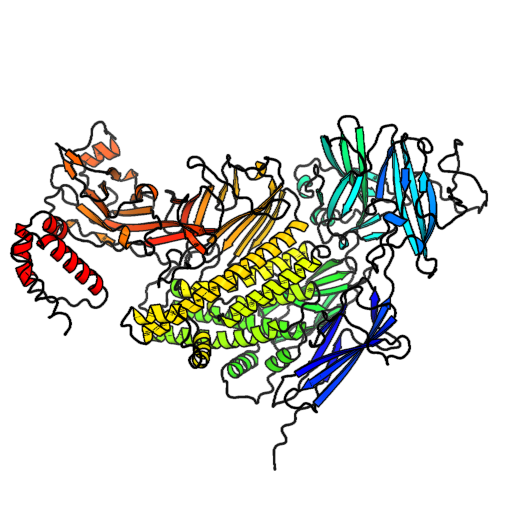782 C C . ILE A 1 474 ? -23.507 -19.326 -8.375 1.00 91.81 474 ILE A C 1
ATOM 3784 O O . ILE A 1 474 ? -22.593 -20.021 -8.823 1.00 91.81 474 ILE A O 1
ATOM 3788 N N . LEU A 1 475 ? -23.721 -19.228 -7.067 1.00 89.62 475 LEU A N 1
ATOM 3789 C CA . LEU A 1 475 ? -22.940 -19.970 -6.085 1.00 89.62 475 LEU A CA 1
ATOM 3790 C C . LEU A 1 475 ? -23.175 -21.486 -6.207 1.00 89.62 475 LEU A C 1
ATOM 3792 O O . LEU A 1 475 ? -24.304 -21.957 -6.081 1.00 89.62 475 LEU A O 1
ATOM 3796 N N . ASP A 1 476 ? -22.105 -22.265 -6.378 1.00 90.00 476 ASP A N 1
ATOM 3797 C CA . ASP A 1 476 ? -22.151 -23.722 -6.202 1.00 90.00 476 ASP A CA 1
ATOM 3798 C C . ASP A 1 476 ? -22.024 -24.069 -4.708 1.00 90.00 476 ASP A C 1
ATOM 3800 O O . ASP A 1 476 ? -20.950 -24.413 -4.196 1.00 90.00 476 ASP A O 1
ATOM 3804 N N . GLU A 1 477 ? -23.142 -23.936 -3.991 1.00 88.12 477 GLU A N 1
ATOM 3805 C CA . GLU A 1 477 ? -23.212 -24.187 -2.549 1.00 88.12 477 GLU A CA 1
ATOM 3806 C C . GLU A 1 477 ? -22.775 -25.606 -2.175 1.00 88.12 477 GLU A C 1
ATOM 3808 O O . GLU A 1 477 ? -22.150 -25.797 -1.131 1.00 88.12 477 GLU A O 1
ATOM 3813 N N . ILE A 1 478 ? -23.085 -26.604 -3.008 1.00 87.56 478 ILE A N 1
ATOM 3814 C CA . ILE A 1 478 ? -22.783 -28.011 -2.723 1.00 87.56 478 ILE A CA 1
ATOM 3815 C C . ILE A 1 478 ? -21.270 -28.214 -2.707 1.00 87.56 478 ILE A C 1
ATOM 3817 O O . ILE A 1 478 ? -20.747 -28.758 -1.730 1.00 87.56 478 ILE A O 1
ATOM 3821 N N . SER A 1 479 ? -20.565 -27.748 -3.741 1.00 86.81 479 SER A N 1
ATOM 3822 C CA . SER A 1 479 ? -19.106 -27.875 -3.826 1.00 86.81 479 SER A CA 1
ATOM 3823 C C . SER A 1 479 ? -18.408 -27.149 -2.673 1.00 86.81 479 SER A C 1
ATOM 3825 O O . SER A 1 479 ? -17.555 -27.730 -2.001 1.00 86.81 479 SER A O 1
ATOM 3827 N N . ILE A 1 480 ? -18.810 -25.910 -2.370 1.00 87.31 480 ILE A N 1
ATOM 3828 C CA . ILE A 1 480 ? -18.184 -25.119 -1.297 1.00 87.31 480 ILE A CA 1
ATOM 3829 C C . ILE A 1 480 ? -18.477 -25.714 0.085 1.00 87.31 480 ILE A C 1
ATOM 3831 O O . ILE A 1 480 ? -17.564 -25.845 0.902 1.00 87.31 480 ILE A O 1
ATOM 3835 N N . ASN A 1 481 ? -19.719 -26.123 0.359 1.00 88.56 481 ASN A N 1
ATOM 3836 C CA . ASN A 1 481 ? -20.068 -26.768 1.628 1.00 88.56 481 ASN A CA 1
ATOM 3837 C C . ASN A 1 481 ? -19.340 -28.102 1.800 1.00 88.56 481 ASN A C 1
ATOM 3839 O O . ASN A 1 481 ? -18.885 -28.413 2.899 1.00 88.56 481 ASN A O 1
ATOM 3843 N N . THR A 1 482 ? -19.188 -28.873 0.722 1.00 87.50 482 THR A N 1
ATOM 3844 C CA . THR A 1 482 ? -18.425 -30.127 0.739 1.00 87.50 482 THR A CA 1
ATOM 3845 C C . THR A 1 482 ? -16.963 -29.864 1.087 1.00 87.50 482 THR A C 1
ATOM 3847 O O . THR A 1 482 ? -16.445 -30.494 2.009 1.00 87.50 482 THR A O 1
ATOM 3850 N N . PHE A 1 483 ? -16.323 -28.885 0.443 1.00 88.06 483 PHE A N 1
ATOM 3851 C CA . PHE A 1 483 ? -14.952 -28.482 0.756 1.00 88.06 483 PHE A CA 1
ATOM 3852 C C . PHE A 1 483 ? -14.793 -28.035 2.217 1.00 88.06 483 PHE A C 1
ATOM 3854 O O . PHE A 1 483 ? -13.918 -28.535 2.926 1.00 88.06 483 PHE A O 1
ATOM 3861 N N . ILE A 1 484 ? -15.674 -27.154 2.699 1.00 86.88 484 ILE A N 1
ATOM 3862 C CA . ILE A 1 484 ? -15.669 -26.682 4.090 1.00 86.88 484 ILE A CA 1
ATOM 3863 C C . ILE A 1 484 ? -15.800 -27.870 5.063 1.00 86.88 484 ILE A C 1
ATOM 3865 O O . ILE A 1 484 ? -15.010 -27.988 6.000 1.00 86.88 484 ILE A O 1
ATOM 3869 N N . ASN A 1 485 ? -16.723 -28.800 4.806 1.00 84.69 485 ASN A N 1
ATOM 3870 C CA . ASN A 1 485 ? -16.918 -29.998 5.628 1.00 84.69 485 ASN A CA 1
ATOM 3871 C C . ASN A 1 485 ? -15.701 -30.944 5.604 1.00 84.69 485 ASN A C 1
ATOM 3873 O O . ASN A 1 485 ? -15.392 -31.566 6.624 1.00 84.69 485 ASN A O 1
ATOM 3877 N N . ILE A 1 486 ? -15.002 -31.060 4.467 1.00 82.56 486 ILE A N 1
ATOM 3878 C CA . ILE A 1 486 ? -13.764 -31.848 4.343 1.00 82.56 486 ILE A CA 1
ATOM 3879 C C . ILE A 1 486 ? -12.660 -31.247 5.215 1.00 82.56 486 ILE A C 1
ATOM 3881 O O . ILE A 1 486 ? -12.006 -31.980 5.951 1.00 82.56 486 ILE A O 1
ATOM 3885 N N . ILE A 1 487 ? -12.458 -29.927 5.167 1.00 82.38 487 ILE A N 1
ATOM 3886 C CA . ILE A 1 487 ? -11.426 -29.258 5.976 1.00 82.38 487 ILE A CA 1
ATOM 3887 C C . ILE A 1 487 ? -11.757 -29.318 7.476 1.00 82.38 487 ILE A C 1
ATOM 3889 O O . ILE A 1 487 ? -10.857 -29.381 8.317 1.00 82.38 487 ILE A O 1
ATOM 3893 N N . GLN A 1 488 ? -13.040 -29.332 7.834 1.00 76.00 488 GLN A N 1
ATOM 3894 C CA . GLN A 1 488 ? -13.482 -29.392 9.228 1.00 76.00 488 GLN A CA 1
ATOM 3895 C C . GLN A 1 488 ? -13.308 -30.775 9.873 1.00 76.00 488 GLN A C 1
ATOM 3897 O O . GLN A 1 488 ? -12.978 -30.844 11.062 1.00 76.00 488 GLN A O 1
ATOM 3902 N N . ASN A 1 489 ? -13.501 -31.856 9.111 1.00 70.94 489 ASN A N 1
ATOM 3903 C CA . ASN A 1 489 ? -13.401 -33.232 9.592 1.00 70.94 489 ASN A CA 1
ATOM 3904 C C . ASN A 1 489 ? -11.999 -33.794 9.314 1.00 70.94 489 ASN A C 1
ATOM 3906 O O . ASN A 1 489 ? -11.710 -34.263 8.217 1.00 70.94 489 ASN A O 1
ATOM 3910 N N . ILE A 1 490 ? -11.138 -33.788 10.337 1.00 55.22 490 ILE A N 1
ATOM 3911 C CA . ILE A 1 490 ? -9.733 -34.248 10.280 1.00 55.22 490 ILE A CA 1
ATOM 3912 C C . ILE A 1 490 ? -9.588 -35.707 9.769 1.00 55.22 490 ILE A C 1
ATOM 3914 O O . ILE A 1 490 ? -8.508 -36.096 9.329 1.00 55.22 490 ILE A O 1
ATOM 3918 N N . ASP A 1 491 ? -10.668 -36.498 9.740 1.00 46.41 491 ASP A N 1
ATOM 3919 C CA . ASP A 1 491 ? -10.626 -37.947 9.506 1.00 46.41 491 ASP A CA 1
ATOM 3920 C C . ASP A 1 491 ? -10.816 -38.461 8.067 1.00 46.41 491 ASP A C 1
ATOM 3922 O O . ASP A 1 491 ? -10.717 -39.668 7.853 1.00 46.41 491 ASP A O 1
ATOM 3926 N N . ASN A 1 492 ? -10.992 -37.627 7.036 1.00 47.00 492 ASN A N 1
ATOM 3927 C CA . ASN A 1 492 ? -11.174 -38.150 5.669 1.00 47.00 492 ASN A CA 1
ATOM 3928 C C . ASN A 1 492 ? -10.036 -37.787 4.705 1.00 47.00 492 ASN A C 1
ATOM 3930 O O . ASN A 1 492 ? -10.166 -36.956 3.808 1.00 47.00 492 ASN A O 1
ATOM 3934 N N . LYS A 1 493 ? -8.932 -38.539 4.804 1.00 50.44 493 LYS A N 1
ATOM 3935 C CA . LYS A 1 493 ? -7.848 -38.619 3.799 1.00 50.44 493 LYS A CA 1
ATOM 3936 C C . LYS A 1 493 ? -8.274 -39.232 2.442 1.00 50.44 493 LYS A C 1
ATOM 3938 O O . LYS A 1 493 ? -7.433 -39.790 1.754 1.00 50.44 493 LYS A O 1
ATOM 3943 N N . LYS A 1 494 ? -9.551 -39.196 2.037 1.00 53.56 494 LYS A N 1
ATOM 3944 C CA . LYS A 1 494 ? -10.033 -39.953 0.859 1.00 53.56 494 LYS A CA 1
ATOM 3945 C C . LYS A 1 494 ? -11.152 -39.265 0.074 1.00 53.56 494 LYS A C 1
ATOM 3947 O O . LYS A 1 494 ? -12.218 -39.846 -0.103 1.00 53.56 494 LYS A O 1
ATOM 3952 N N . THR A 1 495 ? -10.929 -38.055 -0.430 1.00 56.59 495 THR A N 1
ATOM 3953 C CA . THR A 1 495 ? -11.870 -37.430 -1.379 1.00 56.59 495 THR A CA 1
ATOM 3954 C C . THR A 1 495 ? -11.135 -36.603 -2.435 1.00 56.59 495 THR A C 1
ATOM 3956 O O . THR A 1 495 ? -10.409 -35.667 -2.098 1.00 56.59 495 THR A O 1
ATOM 3959 N N . ASN A 1 496 ? -11.353 -36.937 -3.713 1.00 62.97 496 ASN A N 1
ATOM 3960 C CA . ASN A 1 496 ? -11.004 -36.102 -4.867 1.00 62.97 496 ASN A CA 1
ATOM 3961 C C . ASN A 1 496 ? -11.993 -34.923 -4.935 1.00 62.97 496 ASN A C 1
ATOM 3963 O O . ASN A 1 496 ? -12.985 -34.985 -5.656 1.00 62.97 496 ASN A O 1
ATOM 3967 N N . ASP A 1 497 ? -11.762 -33.890 -4.128 1.00 79.75 497 ASP A N 1
ATOM 3968 C CA . ASP A 1 497 ? -12.554 -32.655 -4.143 1.00 79.75 497 ASP A CA 1
ATOM 3969 C C . ASP A 1 497 ? -11.968 -31.647 -5.158 1.00 79.75 497 ASP A C 1
ATOM 3971 O O . ASP A 1 497 ? -10.748 -31.436 -5.159 1.00 79.75 497 ASP A O 1
ATOM 3975 N N . PRO A 1 498 ? -12.791 -31.028 -6.029 1.00 82.44 498 PRO A N 1
ATOM 3976 C CA . PRO A 1 498 ? -12.312 -30.160 -7.107 1.00 82.44 498 PRO A CA 1
ATOM 3977 C C . PRO A 1 498 ? -11.632 -28.882 -6.598 1.00 82.44 498 PRO A C 1
ATOM 3979 O O . PRO A 1 498 ? -10.689 -28.406 -7.231 1.00 82.44 498 PRO A O 1
ATOM 3982 N N . ILE A 1 499 ? -12.058 -28.340 -5.451 1.00 87.19 499 ILE A N 1
ATOM 3983 C CA . ILE A 1 499 ? -11.433 -27.163 -4.832 1.00 87.19 499 ILE A CA 1
ATOM 3984 C C . ILE A 1 499 ? -10.052 -27.556 -4.298 1.00 87.19 499 ILE A C 1
ATOM 3986 O O . ILE A 1 499 ? -9.063 -26.888 -4.593 1.00 87.19 499 ILE A O 1
ATOM 3990 N N . ARG A 1 500 ? -9.938 -28.691 -3.598 1.00 85.50 500 ARG A N 1
ATOM 3991 C CA . ARG A 1 500 ? -8.647 -29.215 -3.115 1.00 85.50 500 ARG A CA 1
ATOM 3992 C C . ARG A 1 500 ? -7.672 -29.522 -4.254 1.00 85.50 500 ARG A C 1
ATOM 3994 O O . ARG A 1 500 ? -6.478 -29.276 -4.103 1.00 85.50 500 ARG A O 1
ATOM 4001 N N . GLN A 1 501 ? -8.161 -30.033 -5.384 1.00 83.50 501 GLN A N 1
ATOM 4002 C CA . GLN A 1 501 ? -7.346 -30.250 -6.585 1.00 83.50 501 GLN A CA 1
ATOM 4003 C C . GLN A 1 501 ? -6.860 -28.930 -7.195 1.00 83.50 501 GLN A C 1
ATOM 4005 O O . GLN A 1 501 ? -5.679 -28.813 -7.514 1.00 83.50 501 GLN A O 1
ATOM 4010 N N . ALA A 1 502 ? -7.734 -27.925 -7.304 1.00 87.06 502 ALA A N 1
ATOM 4011 C CA . ALA A 1 502 ? -7.360 -26.604 -7.807 1.00 87.06 502 ALA A CA 1
ATOM 4012 C C . ALA A 1 502 ? -6.304 -25.927 -6.914 1.00 87.06 502 ALA A C 1
ATOM 4014 O O . ALA A 1 502 ? -5.312 -25.401 -7.422 1.00 87.06 502 ALA A O 1
ATOM 4015 N N . LEU A 1 503 ? -6.454 -26.024 -5.589 1.00 88.94 503 LEU A N 1
ATOM 4016 C CA . LEU A 1 503 ? -5.487 -25.515 -4.607 1.00 88.94 503 LEU A CA 1
ATOM 4017 C C . LEU A 1 503 ? -4.136 -26.252 -4.656 1.00 88.94 503 LEU A C 1
ATOM 4019 O O . LEU A 1 503 ? -3.101 -25.648 -4.390 1.00 88.94 503 LEU A O 1
ATOM 4023 N N . ALA A 1 504 ? -4.129 -27.532 -5.036 1.00 84.38 504 ALA A N 1
ATOM 4024 C CA . ALA A 1 504 ? -2.911 -28.327 -5.202 1.00 84.38 504 ALA A CA 1
ATOM 4025 C C . ALA A 1 504 ? -2.232 -28.154 -6.578 1.00 84.38 504 ALA A C 1
ATOM 4027 O O . ALA A 1 504 ? -1.138 -28.677 -6.785 1.00 84.38 504 ALA A O 1
ATOM 4028 N N . SER A 1 505 ? -2.844 -27.421 -7.519 1.00 84.56 505 SER A N 1
ATOM 4029 C CA . SER A 1 505 ? -2.278 -27.206 -8.864 1.00 84.56 505 SER A CA 1
ATOM 4030 C C . SER A 1 505 ? -0.969 -26.404 -8.845 1.00 84.56 505 SER A C 1
ATOM 4032 O O . SER A 1 505 ? -0.127 -26.562 -9.730 1.00 84.56 505 SER A O 1
ATOM 4034 N N . GLY A 1 506 ? -0.814 -25.527 -7.845 1.00 78.56 506 GLY A N 1
ATOM 4035 C CA . GLY A 1 506 ? 0.297 -24.588 -7.663 1.00 78.56 506 GLY A CA 1
ATOM 4036 C C . GLY A 1 506 ? 0.470 -23.537 -8.767 1.00 78.56 506 GLY A C 1
ATOM 4037 O O . GLY A 1 506 ? 1.426 -22.769 -8.706 1.00 78.56 506 GLY A O 1
ATOM 4038 N N . ASN A 1 507 ? -0.449 -23.465 -9.734 1.00 85.69 507 ASN A N 1
ATOM 4039 C CA . ASN A 1 507 ? -0.555 -22.341 -10.661 1.00 85.69 507 ASN A CA 1
ATOM 4040 C C . ASN A 1 507 ? -1.173 -21.148 -9.919 1.00 85.69 507 ASN A C 1
ATOM 4042 O O . ASN A 1 507 ? -2.262 -21.281 -9.349 1.00 85.69 507 ASN A O 1
ATOM 4046 N N . GLN A 1 508 ? -0.509 -19.989 -9.928 1.00 88.56 508 GLN A N 1
ATOM 4047 C CA . GLN A 1 508 ? -0.964 -18.840 -9.141 1.00 88.56 508 GLN A CA 1
ATOM 4048 C C . GLN A 1 508 ? -2.372 -18.377 -9.499 1.00 88.56 508 GLN A C 1
ATOM 4050 O O . GLN A 1 508 ? -3.163 -18.147 -8.589 1.00 88.56 508 GLN A O 1
ATOM 4055 N N . ASN A 1 509 ? -2.707 -18.287 -10.788 1.00 90.44 509 ASN A N 1
ATOM 4056 C CA . ASN A 1 509 ? -4.036 -17.864 -11.225 1.00 90.44 509 ASN A CA 1
ATOM 4057 C C . ASN A 1 509 ? -5.108 -18.824 -10.699 1.00 90.44 509 ASN A C 1
ATOM 4059 O O . ASN A 1 509 ? -6.059 -18.387 -10.062 1.00 90.44 509 ASN A O 1
ATOM 4063 N N . ILE A 1 510 ? -4.933 -20.134 -10.887 1.00 90.56 510 ILE A N 1
ATOM 4064 C CA . ILE A 1 510 ? -5.933 -21.136 -10.477 1.00 90.56 510 ILE A CA 1
ATOM 4065 C C . ILE A 1 510 ? -6.104 -21.157 -8.955 1.00 90.56 510 ILE A C 1
ATOM 4067 O O . ILE A 1 510 ? -7.234 -21.157 -8.451 1.00 90.56 510 ILE A O 1
ATOM 4071 N N . VAL A 1 511 ? -4.991 -21.170 -8.216 1.00 92.19 511 VAL A N 1
ATOM 4072 C CA . VAL A 1 511 ? -5.013 -21.178 -6.750 1.00 92.19 511 VAL A CA 1
ATOM 4073 C C . VAL A 1 511 ? -5.686 -19.909 -6.240 1.00 92.19 511 VAL A C 1
ATOM 4075 O O . VAL A 1 511 ? -6.616 -19.999 -5.444 1.00 92.19 511 VAL A O 1
ATOM 4078 N N . ILE A 1 512 ? -5.278 -18.735 -6.724 1.00 93.56 512 ILE A N 1
ATOM 4079 C CA . ILE A 1 512 ? -5.790 -17.453 -6.234 1.00 93.56 512 ILE A CA 1
ATOM 4080 C C . ILE A 1 512 ? -7.258 -17.252 -6.608 1.00 93.56 512 ILE A C 1
ATOM 4082 O O . ILE A 1 512 ? -8.027 -16.854 -5.738 1.00 93.56 512 ILE A O 1
ATOM 4086 N N . GLN A 1 513 ? -7.684 -17.596 -7.826 1.00 93.56 513 GLN A N 1
ATOM 4087 C CA . GLN A 1 513 ? -9.104 -17.588 -8.203 1.00 93.56 513 GLN A CA 1
ATOM 4088 C C . GLN A 1 513 ? -9.925 -18.438 -7.229 1.00 93.56 513 GLN A C 1
ATOM 4090 O O . GLN A 1 513 ? -10.898 -17.963 -6.648 1.00 93.56 513 GLN A O 1
ATOM 4095 N N . THR A 1 514 ? -9.485 -19.674 -6.977 1.00 94.06 514 THR A N 1
ATOM 4096 C CA . THR A 1 514 ? -10.168 -20.605 -6.068 1.00 94.06 514 THR A CA 1
ATOM 4097 C C . THR A 1 514 ? -10.234 -20.055 -4.643 1.00 94.06 514 THR A C 1
ATOM 4099 O O . THR A 1 514 ? -11.292 -20.070 -4.014 1.00 94.06 514 THR A O 1
ATOM 4102 N N . VAL A 1 515 ? -9.120 -19.527 -4.134 1.00 95.00 515 VAL A N 1
ATOM 4103 C CA . VAL A 1 515 ? -9.056 -18.913 -2.805 1.00 95.00 515 VAL A CA 1
ATOM 4104 C C . VAL A 1 515 ? -9.970 -17.690 -2.724 1.00 95.00 515 VAL A C 1
ATOM 4106 O O . VAL A 1 515 ? -10.674 -17.544 -1.729 1.00 95.00 515 VAL A O 1
ATOM 4109 N N . THR A 1 516 ? -9.993 -16.828 -3.742 1.00 93.81 516 THR A N 1
ATOM 4110 C CA . THR A 1 516 ? -10.855 -15.637 -3.791 1.00 93.81 516 THR A CA 1
ATOM 4111 C C . THR A 1 516 ? -12.332 -16.027 -3.766 1.00 93.81 516 THR A C 1
ATOM 4113 O O . THR A 1 516 ? -13.073 -15.486 -2.947 1.00 93.81 516 THR A O 1
ATOM 4116 N N . ILE A 1 517 ? -12.745 -17.015 -4.571 1.00 93.19 517 ILE A N 1
ATOM 4117 C CA . ILE A 1 517 ? -14.121 -17.545 -4.596 1.00 93.19 517 ILE A CA 1
ATOM 4118 C C . ILE A 1 517 ? -14.545 -18.012 -3.202 1.00 93.19 517 ILE A C 1
ATOM 4120 O O . ILE A 1 517 ? -15.578 -17.585 -2.684 1.00 93.19 517 ILE A O 1
ATOM 4124 N N . VAL A 1 518 ? -13.734 -18.868 -2.571 1.00 94.31 518 VAL A N 1
ATOM 4125 C CA . VAL A 1 518 ? -14.057 -19.404 -1.243 1.00 94.31 518 VAL A CA 1
ATOM 4126 C C . VAL A 1 518 ? -14.030 -18.294 -0.189 1.00 94.31 518 VAL A C 1
ATOM 4128 O O . VAL A 1 518 ? -14.922 -18.238 0.649 1.00 94.31 518 VAL A O 1
ATOM 4131 N N . SER A 1 519 ? -13.058 -17.380 -0.236 1.00 94.94 519 SER A N 1
ATOM 4132 C CA . SER A 1 519 ? -12.919 -16.300 0.755 1.00 94.94 519 SER A CA 1
ATOM 4133 C C . SER A 1 519 ? -14.093 -15.331 0.723 1.00 94.94 519 SER A C 1
ATOM 4135 O O . SER A 1 519 ? -14.626 -15.002 1.777 1.00 94.94 519 SER A O 1
ATOM 4137 N N . GLN A 1 520 ? -14.550 -14.928 -0.464 1.00 91.50 520 GLN A N 1
ATOM 4138 C CA . GLN A 1 520 ? -15.723 -14.062 -0.597 1.00 91.50 520 GLN A CA 1
ATOM 4139 C C . GLN A 1 520 ? -16.980 -14.719 -0.029 1.00 91.50 520 GLN A C 1
ATOM 4141 O O . GLN A 1 520 ? -17.764 -14.065 0.659 1.00 91.50 520 GLN A O 1
ATOM 4146 N N . GLU A 1 521 ? -17.150 -16.023 -0.247 1.00 91.69 521 GLU A N 1
ATOM 4147 C CA . GLU A 1 521 ? -18.259 -16.770 0.339 1.00 91.69 521 GLU A CA 1
ATOM 4148 C C . GLU A 1 521 ? -18.140 -16.878 1.868 1.00 91.69 521 GLU A C 1
ATOM 4150 O O . GLU A 1 521 ? -19.119 -16.664 2.586 1.00 91.69 521 GLU A O 1
ATOM 4155 N N . LEU A 1 522 ? -16.938 -17.119 2.401 1.00 93.50 522 LEU A N 1
ATOM 4156 C CA . LEU A 1 522 ? -16.699 -17.084 3.847 1.00 93.50 522 LEU A CA 1
ATOM 4157 C C . LEU A 1 522 ? -16.994 -15.692 4.435 1.00 93.50 522 LEU A C 1
ATOM 4159 O O . LEU A 1 522 ? -17.595 -15.605 5.505 1.00 93.50 522 LEU A O 1
ATOM 4163 N N . ASN A 1 523 ? -16.648 -14.608 3.736 1.00 92.81 523 ASN A N 1
ATOM 4164 C CA . ASN A 1 523 ? -16.937 -13.235 4.167 1.00 92.81 523 ASN A CA 1
ATOM 4165 C C . ASN A 1 523 ? -18.450 -12.952 4.176 1.00 92.81 523 ASN A C 1
ATOM 4167 O O . ASN A 1 523 ? -18.965 -12.373 5.139 1.00 92.81 523 ASN A O 1
ATOM 4171 N N . LYS A 1 524 ? -19.194 -13.428 3.163 1.00 91.00 524 LYS A N 1
ATOM 4172 C CA . LYS A 1 524 ? -20.669 -13.364 3.132 1.00 91.00 524 LYS A CA 1
ATOM 4173 C C . LYS A 1 524 ? -21.286 -14.122 4.316 1.00 91.00 524 LYS A C 1
ATOM 4175 O O . LYS A 1 524 ? -22.139 -13.568 5.017 1.00 91.00 524 LYS A O 1
ATOM 4180 N N . ARG A 1 525 ? -20.826 -15.349 4.589 1.00 91.81 525 ARG A N 1
ATOM 4181 C CA . ARG A 1 525 ? -21.288 -16.165 5.731 1.00 91.81 525 ARG A CA 1
ATOM 4182 C C . ARG A 1 525 ? -20.985 -15.514 7.071 1.00 91.81 525 ARG A C 1
ATOM 4184 O O . ARG A 1 525 ? -21.867 -15.459 7.921 1.00 91.81 525 ARG A O 1
ATOM 4191 N N . ASN A 1 526 ? -19.782 -14.972 7.243 1.00 92.88 526 ASN A N 1
ATOM 4192 C CA . ASN A 1 526 ? -19.390 -14.258 8.454 1.00 92.88 526 ASN A CA 1
ATOM 4193 C C . ASN A 1 526 ? -20.339 -13.095 8.760 1.00 92.88 526 ASN A C 1
ATOM 4195 O O . ASN A 1 526 ? -20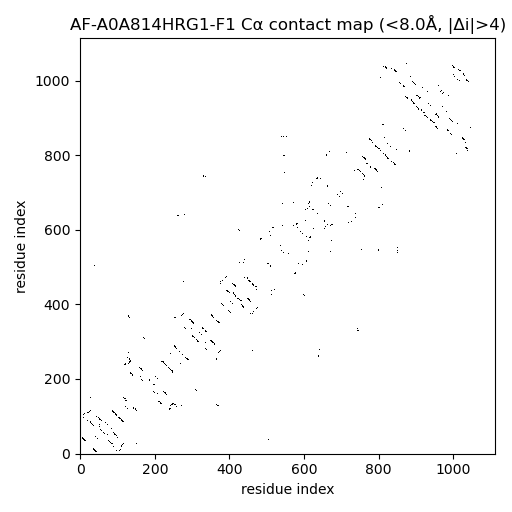.842 -12.977 9.877 1.00 92.88 526 ASN A O 1
ATOM 4199 N N . LYS A 1 527 ? -20.634 -12.268 7.749 1.00 91.44 527 LYS A N 1
ATOM 4200 C CA . LYS A 1 527 ? -21.564 -11.145 7.890 1.00 91.44 527 LYS A CA 1
ATOM 4201 C C . LYS A 1 527 ? -22.962 -11.616 8.300 1.00 91.44 527 LYS A C 1
ATOM 4203 O O . LYS A 1 527 ? -23.568 -11.016 9.185 1.00 91.44 527 LYS A O 1
ATOM 4208 N N . HIS A 1 528 ? -23.453 -12.696 7.694 1.00 90.88 528 HIS A N 1
ATOM 4209 C CA . HIS A 1 528 ? -24.745 -13.283 8.044 1.00 90.88 528 HIS A CA 1
ATOM 4210 C C . HIS A 1 528 ? -24.775 -13.817 9.486 1.00 90.88 528 HIS A C 1
ATOM 4212 O O . HIS A 1 528 ? -25.700 -13.518 10.241 1.00 90.88 528 HIS A O 1
ATOM 4218 N N . GLU A 1 529 ? -23.742 -14.552 9.900 1.00 91.25 529 GLU A N 1
ATOM 4219 C CA . GLU A 1 529 ? -23.622 -15.080 11.264 1.00 91.25 529 GLU A CA 1
ATOM 4220 C C . GLU A 1 529 ? -23.501 -13.965 12.307 1.00 91.25 529 GLU A C 1
ATOM 4222 O O . GLU A 1 529 ? -24.101 -14.050 13.381 1.00 91.25 529 GLU A O 1
ATOM 4227 N N . LEU A 1 530 ? -22.801 -12.879 11.976 1.00 90.06 530 LEU A N 1
ATOM 4228 C CA . LEU A 1 530 ? -22.726 -11.685 12.810 1.00 90.06 530 LEU A CA 1
ATOM 4229 C C . LEU A 1 530 ? -24.111 -11.039 12.994 1.00 90.06 530 LEU A C 1
ATOM 4231 O O . LEU A 1 530 ? -24.494 -10.703 14.115 1.00 90.06 530 LEU A O 1
ATOM 4235 N N . GLU A 1 531 ? -24.887 -10.878 11.921 1.00 89.06 531 GLU A N 1
ATOM 4236 C CA . GLU A 1 531 ? -26.246 -10.320 11.990 1.00 89.06 531 GLU A CA 1
ATOM 4237 C C . GLU A 1 531 ? -27.192 -11.203 12.819 1.00 89.06 531 GLU A C 1
ATOM 4239 O O . GLU A 1 531 ? -27.969 -10.686 13.629 1.00 89.06 531 GLU A O 1
ATOM 4244 N N . ILE A 1 532 ? -27.094 -12.530 12.679 1.00 88.81 532 ILE A N 1
ATOM 4245 C CA . ILE A 1 532 ? -27.841 -13.491 13.503 1.00 88.81 532 ILE A CA 1
ATOM 4246 C C . ILE A 1 532 ? -27.447 -13.358 14.976 1.00 88.81 532 ILE A C 1
ATOM 4248 O O . ILE A 1 532 ? -28.329 -13.262 15.832 1.00 88.81 532 ILE A O 1
ATOM 4252 N N . ALA A 1 533 ? -26.148 -13.321 15.282 1.00 88.06 533 ALA A N 1
ATOM 4253 C CA . ALA A 1 533 ? -25.636 -13.181 16.644 1.00 88.06 533 ALA A CA 1
ATOM 4254 C C . ALA A 1 533 ? -26.167 -11.908 17.325 1.00 88.06 533 ALA A C 1
ATOM 4256 O O . ALA A 1 533 ? -26.650 -11.968 18.461 1.00 88.06 533 ALA A O 1
ATOM 4257 N N . ILE A 1 534 ? -26.166 -10.784 16.604 1.00 86.25 534 ILE A N 1
ATOM 4258 C CA . ILE A 1 534 ? -26.690 -9.500 17.088 1.00 86.25 534 ILE A CA 1
ATOM 4259 C C . ILE A 1 534 ? -28.204 -9.574 17.308 1.00 86.25 534 ILE A C 1
ATOM 4261 O O . ILE A 1 534 ? -28.699 -9.228 18.383 1.00 86.25 534 ILE A O 1
ATOM 4265 N N . LYS A 1 535 ? -28.960 -10.102 16.337 1.00 85.31 535 LYS A N 1
ATOM 4266 C CA . LYS A 1 535 ? -30.420 -10.286 16.454 1.00 85.31 535 LYS A CA 1
ATOM 4267 C C . LYS A 1 535 ? -30.804 -11.186 17.635 1.00 85.31 535 LYS A C 1
ATOM 4269 O O . LYS A 1 535 ? -31.849 -10.980 18.265 1.00 85.31 535 LYS A O 1
ATOM 4274 N N . ASN A 1 536 ? -29.946 -12.154 17.943 1.00 83.38 536 ASN A N 1
ATOM 4275 C CA . ASN A 1 536 ? -30.085 -13.090 19.053 1.00 83.38 536 ASN A CA 1
ATOM 4276 C C . ASN A 1 536 ? -29.597 -12.533 20.402 1.00 83.38 536 ASN A C 1
ATOM 4278 O O . ASN A 1 536 ? -29.673 -13.233 21.412 1.00 83.38 536 ASN A O 1
ATOM 4282 N N . GLY A 1 537 ? -29.170 -11.268 20.450 1.00 80.69 537 GLY A N 1
ATOM 4283 C CA . GLY A 1 537 ? -28.905 -10.532 21.683 1.00 80.69 537 GLY A CA 1
ATOM 4284 C C . GLY A 1 537 ? -27.439 -10.457 22.099 1.00 80.69 537 GLY A C 1
ATOM 4285 O O . GLY A 1 537 ? -27.180 -9.994 23.206 1.00 80.69 537 GLY A O 1
ATOM 4286 N N . ILE A 1 538 ? -26.482 -10.885 21.266 1.00 85.25 538 ILE A N 1
ATOM 4287 C CA . ILE A 1 538 ? -25.055 -10.635 21.519 1.00 85.25 538 ILE A CA 1
ATOM 4288 C C . ILE A 1 538 ? -24.737 -9.184 21.108 1.00 85.25 538 ILE A C 1
ATOM 4290 O O . ILE A 1 538 ? -24.924 -8.852 19.941 1.00 85.25 538 ILE A O 1
ATOM 4294 N N . PRO A 1 539 ? -24.254 -8.311 22.015 1.00 85.38 539 PRO A N 1
ATOM 4295 C CA . PRO A 1 539 ? -23.983 -6.911 21.683 1.00 85.38 539 PRO A CA 1
ATOM 4296 C C . PRO A 1 539 ? -22.951 -6.776 20.560 1.00 85.38 539 PRO A C 1
ATOM 4298 O O . PRO A 1 539 ? -21.874 -7.374 20.652 1.00 85.38 539 PRO A O 1
ATOM 4301 N N . ALA A 1 540 ? -23.236 -5.954 19.544 1.00 86.12 540 ALA A N 1
ATOM 4302 C CA . ALA A 1 540 ? -22.334 -5.758 18.405 1.00 86.12 540 ALA A CA 1
ATOM 4303 C C . ALA A 1 540 ? -20.940 -5.264 18.829 1.00 86.12 540 ALA A C 1
ATOM 4305 O O . ALA A 1 540 ? -19.936 -5.694 18.259 1.00 86.12 540 ALA A O 1
ATOM 4306 N N . GLU A 1 541 ? -20.868 -4.432 19.875 1.00 85.62 541 GLU A N 1
ATOM 4307 C CA . GLU A 1 541 ? -19.614 -3.947 20.464 1.00 85.62 541 GLU A CA 1
ATOM 4308 C C . GLU A 1 541 ? -18.695 -5.073 20.959 1.00 85.62 541 GLU A C 1
ATOM 4310 O O . GLU A 1 541 ? -17.487 -4.895 20.963 1.00 85.62 541 GLU A O 1
ATOM 4315 N N . LYS A 1 542 ? -19.207 -6.256 21.317 1.00 85.75 542 LYS A N 1
ATOM 4316 C CA . LYS A 1 542 ? -18.364 -7.366 21.801 1.00 85.75 542 LYS A CA 1
ATOM 4317 C C . LYS A 1 542 ? -17.799 -8.254 20.698 1.00 85.75 542 LYS A C 1
ATOM 4319 O O . LYS A 1 542 ? -16.881 -9.025 20.956 1.00 85.75 542 LYS A O 1
ATOM 4324 N N . ILE A 1 543 ? -18.380 -8.208 19.502 1.00 86.62 543 ILE A N 1
ATOM 4325 C CA . ILE A 1 543 ? -18.128 -9.214 18.457 1.00 86.62 543 ILE A CA 1
ATOM 4326 C C . ILE A 1 543 ? -17.788 -8.625 17.090 1.00 86.62 543 ILE A C 1
ATOM 4328 O O . ILE A 1 543 ? -17.504 -9.382 16.162 1.00 86.62 543 ILE A O 1
ATOM 4332 N N . SER A 1 544 ? -17.847 -7.300 16.949 1.00 88.50 544 SER A N 1
ATOM 4333 C CA . SER A 1 544 ? -17.552 -6.613 15.697 1.00 88.50 544 SER A CA 1
ATOM 4334 C C . SER A 1 544 ? -16.971 -5.225 15.915 1.00 88.50 544 SER A C 1
ATOM 4336 O O . SER A 1 544 ? -17.270 -4.539 16.898 1.00 88.50 544 SER A O 1
ATOM 4338 N N . ILE A 1 545 ? -16.167 -4.811 14.943 1.00 89.94 545 ILE A N 1
ATOM 4339 C CA . ILE A 1 545 ? -15.575 -3.481 14.844 1.00 89.94 545 ILE A CA 1
ATOM 4340 C C . ILE A 1 545 ? -16.247 -2.776 13.677 1.00 89.94 545 ILE A C 1
ATOM 4342 O O . ILE A 1 545 ? -16.417 -3.362 12.605 1.00 89.94 545 ILE A O 1
ATOM 4346 N N . SER A 1 546 ? -16.690 -1.546 13.906 1.00 88.31 546 SER A N 1
ATOM 4347 C CA . SER A 1 546 ? -17.422 -0.810 12.884 1.00 88.31 546 SER A CA 1
ATOM 4348 C C . SER A 1 546 ? -16.490 -0.282 11.792 1.00 88.31 546 SER A C 1
ATOM 4350 O O . SER A 1 546 ? -15.384 0.166 12.101 1.00 88.31 546 SER A O 1
ATOM 4352 N N . PRO A 1 547 ? -16.955 -0.218 10.531 1.00 87.00 547 PRO A N 1
ATOM 4353 C CA . PRO A 1 547 ? -16.255 0.515 9.486 1.00 87.00 547 PRO A CA 1
ATOM 4354 C C . PRO A 1 547 ? -16.037 1.992 9.842 1.00 87.00 547 PRO A C 1
ATOM 4356 O O . PRO A 1 547 ? -16.885 2.620 10.486 1.00 87.00 547 PRO A O 1
ATOM 4359 N N . LEU A 1 548 ? -14.951 2.582 9.353 1.00 84.12 548 LEU A N 1
ATOM 4360 C CA . LEU A 1 548 ? -14.678 4.012 9.428 1.00 84.12 548 LEU A CA 1
ATOM 4361 C C . LEU A 1 548 ? -15.828 4.811 8.794 1.00 84.12 548 LEU A C 1
ATOM 4363 O O . LEU A 1 548 ? -16.252 4.547 7.670 1.00 84.12 548 LEU A O 1
ATOM 4367 N N . GLY A 1 549 ? -16.343 5.801 9.528 1.00 78.38 549 GLY A N 1
ATOM 4368 C CA . GLY A 1 549 ? -17.436 6.670 9.071 1.00 78.38 549 GLY A CA 1
ATOM 4369 C C . GLY A 1 549 ? -18.836 6.040 9.091 1.00 78.38 549 GLY A C 1
ATOM 4370 O O . GLY A 1 549 ? -19.781 6.649 8.590 1.00 78.38 549 GLY A O 1
ATOM 4371 N N . SER A 1 550 ? -18.993 4.842 9.658 1.00 81.44 550 SER A N 1
ATOM 4372 C CA . SER A 1 550 ? -20.299 4.193 9.817 1.00 81.44 550 SER A CA 1
ATOM 4373 C C . SER A 1 550 ? -21.240 4.960 10.758 1.00 81.44 550 SER A C 1
ATOM 4375 O O . SER A 1 550 ? -20.827 5.615 11.717 1.00 81.44 550 SER A O 1
ATOM 4377 N N . GLN A 1 551 ? -22.542 4.876 10.467 1.00 72.94 551 GLN A N 1
ATOM 4378 C CA . GLN A 1 551 ? -23.592 5.439 11.313 1.00 72.94 551 GLN A CA 1
ATOM 4379 C C . GLN A 1 551 ? -23.974 4.471 12.435 1.00 72.94 551 GLN A C 1
ATOM 4381 O O . GLN A 1 551 ? -23.925 3.252 12.281 1.00 72.94 551 GLN A O 1
ATOM 4386 N N . LYS A 1 552 ? -24.421 5.040 13.557 1.00 68.31 552 LYS A N 1
ATOM 4387 C CA . LYS A 1 552 ? -24.812 4.297 14.755 1.00 68.31 552 LYS A CA 1
ATOM 4388 C C . LYS A 1 552 ? -25.940 3.297 14.473 1.00 68.31 552 LYS A C 1
ATOM 4390 O O . LYS A 1 552 ? -26.972 3.661 13.907 1.00 68.31 552 LYS A O 1
ATOM 4395 N N . ARG A 1 553 ? -25.793 2.066 14.971 1.00 64.62 553 ARG A N 1
ATOM 4396 C CA . ARG A 1 553 ? -26.879 1.074 15.001 1.00 64.62 553 ARG A CA 1
ATOM 4397 C C . ARG A 1 553 ? -27.856 1.361 16.146 1.00 64.62 553 ARG A C 1
ATOM 4399 O O . ARG A 1 553 ? -27.457 1.663 17.270 1.00 64.62 553 ARG A O 1
ATOM 4406 N N . SER A 1 554 ? -29.154 1.274 15.856 1.00 52.88 554 SER A N 1
ATOM 4407 C CA . SER A 1 554 ? -30.206 1.304 16.877 1.00 52.88 554 SER A CA 1
ATOM 4408 C C . SER A 1 554 ? -30.381 -0.107 17.436 1.00 52.88 554 SER A C 1
ATOM 4410 O O . SER A 1 554 ? -30.846 -0.989 16.717 1.00 52.88 554 SER A O 1
ATOM 4412 N N . GLU A 1 555 ? -29.995 -0.340 18.691 1.00 56.00 555 GLU A N 1
ATOM 4413 C CA . GLU A 1 555 ? -30.154 -1.647 19.339 1.00 56.00 555 GLU A CA 1
ATOM 4414 C C . GLU A 1 555 ? -31.126 -1.591 20.520 1.00 56.00 555 GLU A C 1
ATOM 4416 O O . GLU A 1 555 ? -31.153 -0.647 21.314 1.00 56.00 555 GLU A O 1
ATOM 4421 N N . THR A 1 556 ? -31.947 -2.638 20.629 1.00 49.69 556 THR A N 1
ATOM 4422 C CA . THR A 1 556 ? -32.868 -2.876 21.744 1.00 49.69 556 THR A CA 1
ATOM 4423 C C . THR A 1 556 ? -32.260 -3.947 22.646 1.00 49.69 556 THR A C 1
ATOM 4425 O O . THR A 1 556 ? -31.996 -5.056 22.189 1.00 49.69 556 THR A O 1
ATOM 4428 N N . TYR A 1 557 ? -32.036 -3.628 23.923 1.00 51.41 557 TYR A N 1
ATOM 4429 C CA . TYR A 1 557 ? -31.444 -4.556 24.890 1.00 51.41 557 TYR A CA 1
ATOM 4430 C C . TYR A 1 557 ? -32.267 -5.849 25.013 1.00 51.41 557 TYR A C 1
ATOM 4432 O O . TYR A 1 557 ? -33.419 -5.820 25.450 1.00 51.41 557 TYR A O 1
ATOM 4440 N N . LYS A 1 558 ? -31.650 -6.988 24.689 1.00 56.66 558 LYS A N 1
ATOM 4441 C CA . LYS A 1 558 ? -32.105 -8.326 25.089 1.00 56.66 558 LYS A CA 1
ATOM 4442 C C . LYS A 1 558 ? -31.058 -8.962 25.999 1.00 56.66 558 LYS A C 1
ATOM 4444 O O . LYS A 1 558 ? -29.871 -8.673 25.891 1.00 56.66 558 LYS A O 1
ATOM 4449 N N . GLN A 1 559 ? -31.508 -9.805 26.920 1.00 57.56 559 GLN A N 1
ATOM 4450 C CA . GLN A 1 559 ? -30.635 -10.501 27.861 1.00 57.56 559 GLN A CA 1
ATOM 4451 C C . GLN A 1 559 ? -29.787 -11.541 27.106 1.00 57.56 559 GLN A C 1
ATOM 4453 O O . GLN A 1 559 ? -30.331 -12.402 26.417 1.00 57.56 559 GLN A O 1
ATOM 4458 N N . THR A 1 560 ? -28.459 -11.450 27.215 1.00 59.53 560 THR A N 1
ATOM 4459 C CA . THR A 1 560 ? -27.505 -12.377 26.584 1.00 59.53 560 THR A CA 1
ATOM 4460 C C . THR A 1 560 ? -27.597 -13.772 27.201 1.00 59.53 560 THR A C 1
ATOM 4462 O O . THR A 1 560 ? -27.393 -13.919 28.405 1.00 59.53 560 THR A O 1
ATOM 4465 N N . ASN A 1 561 ? -27.835 -14.798 26.381 1.00 67.88 561 ASN A N 1
ATOM 4466 C CA . ASN A 1 561 ? -27.792 -16.207 26.785 1.00 67.88 561 ASN A CA 1
ATOM 4467 C C . ASN A 1 561 ? -26.402 -16.806 26.478 1.00 67.88 561 ASN A C 1
ATOM 4469 O O . ASN A 1 561 ? -25.935 -16.731 25.340 1.00 67.88 561 ASN A O 1
ATOM 4473 N N . SER A 1 562 ? -25.751 -17.421 27.471 1.00 73.19 562 SER A N 1
ATOM 4474 C CA . SER A 1 562 ? -24.424 -18.049 27.342 1.00 73.19 562 SER A CA 1
ATOM 4475 C C . SER A 1 562 ? -24.377 -19.162 26.287 1.00 73.19 562 SER A C 1
ATOM 4477 O O . SER A 1 562 ? -23.363 -19.317 25.608 1.00 73.19 562 SER A O 1
ATOM 4479 N N . SER A 1 563 ? -25.485 -19.880 26.073 1.00 80.19 563 SER A N 1
ATOM 4480 C CA . SER A 1 563 ? -25.589 -20.905 25.023 1.00 80.19 563 SER A CA 1
ATOM 4481 C C . SER A 1 563 ? -25.397 -20.327 23.615 1.00 80.19 563 SER A C 1
ATOM 4483 O O . SER A 1 563 ? -24.794 -20.977 22.765 1.00 80.19 563 SER A O 1
ATOM 4485 N N . MET A 1 564 ? -25.864 -19.097 23.371 1.00 78.56 564 MET A N 1
ATOM 4486 C CA . MET A 1 564 ? -25.793 -18.453 22.050 1.00 78.56 564 MET A CA 1
ATOM 4487 C C . MET A 1 564 ? -24.369 -17.989 21.727 1.00 78.56 564 MET A C 1
ATOM 4489 O O . MET A 1 564 ? -23.927 -18.069 20.583 1.00 78.56 564 MET A O 1
ATOM 4493 N N . VAL A 1 565 ? -23.629 -17.536 22.745 1.00 82.94 565 VAL A N 1
ATOM 4494 C CA . VAL A 1 565 ? -22.212 -17.164 22.608 1.00 82.94 565 VAL A CA 1
ATOM 4495 C C . VAL A 1 565 ? -21.374 -18.383 22.221 1.00 82.94 565 VAL A C 1
ATOM 4497 O O . VAL A 1 565 ? -20.535 -18.290 21.324 1.00 82.94 565 VAL A O 1
ATOM 4500 N N . ASN A 1 566 ? -21.637 -19.537 22.843 1.00 83.19 566 ASN A N 1
ATOM 4501 C CA . ASN A 1 566 ? -20.946 -20.787 22.524 1.00 83.19 566 ASN A CA 1
ATOM 4502 C C . ASN A 1 566 ? -21.242 -21.265 21.095 1.00 83.19 566 ASN A C 1
ATOM 4504 O O . ASN A 1 566 ? -20.320 -21.663 20.386 1.00 83.19 566 ASN A O 1
ATOM 4508 N N . GLU A 1 567 ? -22.499 -21.192 20.645 1.00 86.44 567 GLU A N 1
ATOM 4509 C CA . GLU A 1 567 ? -22.876 -21.557 19.273 1.00 86.44 567 GLU A CA 1
ATOM 4510 C C . GLU A 1 567 ? -22.160 -20.680 18.236 1.00 86.44 567 GLU A C 1
ATOM 4512 O O . GLU A 1 567 ? -21.514 -21.200 17.324 1.00 86.44 567 GLU A O 1
ATOM 4517 N N . TYR A 1 568 ? -22.199 -19.357 18.412 1.00 89.12 568 TYR A N 1
ATOM 4518 C CA . TYR A 1 568 ? -21.514 -18.418 17.523 1.00 89.12 568 TYR A CA 1
ATOM 4519 C C . TYR A 1 568 ? -19.995 -18.650 17.506 1.00 89.12 568 TYR A C 1
ATOM 4521 O O . TYR A 1 568 ? -19.384 -18.733 16.441 1.00 89.12 568 TYR A O 1
ATOM 4529 N N . THR A 1 569 ? -19.385 -18.857 18.676 1.00 87.38 569 THR A N 1
ATOM 4530 C CA . THR A 1 569 ? -17.947 -19.151 18.792 1.00 87.38 569 THR A CA 1
ATOM 4531 C C . THR A 1 569 ? -17.573 -20.458 18.086 1.00 87.38 569 THR A C 1
ATOM 4533 O O . THR A 1 569 ? -16.529 -20.533 17.434 1.00 87.38 569 THR A O 1
ATOM 4536 N N . ASN A 1 570 ? -18.415 -21.493 18.155 1.00 85.69 570 ASN A N 1
ATOM 4537 C CA . ASN A 1 570 ? -18.188 -22.744 17.426 1.00 85.69 570 ASN A CA 1
ATOM 4538 C C . ASN A 1 570 ? -18.218 -22.529 15.908 1.00 85.69 570 ASN A C 1
ATOM 4540 O O . ASN A 1 570 ? -17.340 -23.039 15.210 1.00 85.69 570 ASN A O 1
ATOM 4544 N N . LYS A 1 571 ? -19.163 -21.727 15.401 1.00 88.12 571 LYS A N 1
ATOM 4545 C CA . LYS A 1 571 ? -19.225 -21.370 13.976 1.00 88.12 571 LYS A CA 1
ATOM 4546 C C . LYS A 1 571 ? -17.994 -20.589 13.512 1.00 88.12 571 LYS A C 1
ATOM 4548 O O . LYS A 1 571 ? -17.404 -20.961 12.501 1.00 88.12 571 LYS A O 1
ATOM 4553 N N . LEU A 1 572 ? -17.535 -19.599 14.280 1.00 89.31 572 LEU A N 1
ATOM 4554 C CA . LEU A 1 572 ? -16.303 -18.864 13.960 1.00 89.31 572 LEU A CA 1
ATOM 4555 C C . LEU A 1 572 ? -15.083 -19.790 13.894 1.00 89.31 572 LEU A C 1
ATOM 4557 O O . LEU A 1 572 ? -14.311 -19.730 12.943 1.00 89.31 572 LEU A O 1
ATOM 4561 N N . ASN A 1 573 ? -14.934 -20.700 14.860 1.00 86.50 573 ASN A N 1
ATOM 4562 C CA . ASN A 1 573 ? -13.834 -21.668 14.866 1.00 86.50 573 ASN A CA 1
ATOM 4563 C C . ASN A 1 573 ? -13.851 -22.598 13.645 1.00 86.50 573 ASN A C 1
ATOM 4565 O O . ASN A 1 573 ? -12.795 -22.982 13.141 1.00 86.50 573 ASN A O 1
ATOM 4569 N N . MET A 1 574 ? -15.037 -22.972 13.166 1.00 84.50 574 MET A N 1
ATOM 4570 C CA . MET A 1 574 ? -15.199 -23.789 11.965 1.00 84.50 574 MET A CA 1
ATOM 4571 C C . MET A 1 574 ? -14.754 -23.055 10.693 1.00 84.50 574 MET A C 1
ATOM 4573 O O . MET A 1 574 ? -14.069 -23.642 9.851 1.00 84.50 574 MET A O 1
ATOM 4577 N N . LEU A 1 575 ? -15.104 -21.776 10.559 1.00 90.31 575 LEU A N 1
ATOM 4578 C CA . LEU A 1 575 ? -14.713 -20.959 9.408 1.00 90.31 575 LEU A CA 1
ATOM 4579 C C . LEU A 1 575 ? -13.219 -20.588 9.463 1.00 90.31 575 LEU A C 1
ATOM 4581 O O . LEU A 1 575 ? -12.518 -20.702 8.455 1.00 90.31 575 LEU A O 1
ATOM 4585 N N . ALA A 1 576 ? -12.695 -20.298 10.657 1.00 90.94 576 ALA A N 1
ATOM 4586 C CA . ALA A 1 576 ? -11.278 -20.027 10.900 1.00 90.94 576 ALA A CA 1
ATOM 4587 C C . ALA A 1 576 ? -10.356 -21.172 10.441 1.00 90.94 576 ALA A C 1
ATOM 4589 O O . ALA A 1 576 ? -9.340 -20.925 9.796 1.00 90.94 576 ALA A O 1
ATOM 4590 N N . LYS A 1 577 ? -10.735 -22.438 10.684 1.00 88.56 577 LYS A N 1
ATOM 4591 C CA . LYS A 1 577 ? -9.990 -23.613 10.181 1.00 88.56 577 LYS A CA 1
ATOM 4592 C C . LYS A 1 577 ? -9.854 -23.619 8.657 1.00 88.56 577 LYS A C 1
ATOM 4594 O O . LYS A 1 577 ? -8.817 -24.018 8.130 1.00 88.56 577 LYS A O 1
ATOM 4599 N N . THR A 1 578 ? -10.899 -23.184 7.954 1.00 90.25 578 THR A N 1
ATOM 4600 C CA . THR A 1 578 ? -10.884 -23.109 6.489 1.00 90.25 578 THR A CA 1
ATOM 4601 C C . THR A 1 578 ? -9.920 -22.019 6.029 1.00 90.25 578 THR A C 1
ATOM 4603 O O . THR A 1 578 ? -9.093 -22.271 5.154 1.00 90.25 578 THR A O 1
ATOM 4606 N N . ARG A 1 579 ? -9.934 -20.844 6.672 1.00 92.38 579 ARG A N 1
ATOM 4607 C CA . ARG A 1 579 ? -8.984 -19.756 6.375 1.00 92.38 579 ARG A CA 1
ATOM 4608 C C . ARG A 1 579 ? -7.539 -20.140 6.666 1.00 92.38 579 ARG A C 1
ATOM 4610 O O . ARG A 1 579 ? -6.677 -19.848 5.847 1.00 92.38 579 ARG A O 1
ATOM 4617 N N . ASP A 1 580 ? -7.280 -20.856 7.761 1.00 90.88 580 ASP A N 1
ATOM 4618 C CA . ASP A 1 580 ? -5.944 -21.379 8.076 1.00 90.88 580 ASP A CA 1
ATOM 4619 C C . ASP A 1 580 ? -5.407 -22.284 6.963 1.00 90.88 580 ASP A C 1
ATOM 4621 O O . ASP A 1 580 ? -4.225 -22.217 6.618 1.00 90.88 580 ASP A O 1
ATOM 4625 N N . TYR A 1 581 ? -6.263 -23.140 6.400 1.00 90.50 581 TYR A N 1
ATOM 4626 C CA . TYR A 1 581 ? -5.888 -23.997 5.280 1.00 90.50 581 TYR A CA 1
ATOM 4627 C C . TYR A 1 581 ? -5.587 -23.174 4.021 1.00 90.50 581 TYR A C 1
ATOM 4629 O O . TYR A 1 581 ? -4.517 -23.334 3.436 1.00 90.50 581 TYR A O 1
ATOM 4637 N N . LEU A 1 582 ? -6.487 -22.261 3.640 1.00 93.62 582 LEU A N 1
ATOM 4638 C CA . LEU A 1 582 ? -6.305 -21.411 2.458 1.00 93.62 582 LEU A CA 1
ATOM 4639 C C . LEU A 1 582 ? -5.049 -20.533 2.575 1.00 93.62 582 LEU A C 1
ATOM 4641 O O . LEU A 1 582 ? -4.269 -20.460 1.630 1.00 93.62 582 LEU A O 1
ATOM 4645 N N . MET A 1 583 ? -4.799 -19.941 3.746 1.00 94.62 583 MET A N 1
ATOM 4646 C CA . MET A 1 583 ? -3.626 -19.097 3.992 1.00 94.62 583 MET A CA 1
ATOM 4647 C C . MET A 1 583 ? -2.314 -19.866 3.793 1.00 94.62 583 MET A C 1
ATOM 4649 O O . MET A 1 583 ? -1.408 -19.362 3.134 1.00 94.62 583 MET A O 1
ATOM 4653 N N . LYS A 1 584 ? -2.220 -21.105 4.299 1.00 90.44 584 LYS A N 1
ATOM 4654 C CA . LYS A 1 584 ? -1.035 -21.966 4.112 1.00 90.44 584 LYS A CA 1
ATOM 4655 C C . LYS A 1 584 ? -0.763 -22.288 2.643 1.00 90.44 584 LYS A C 1
ATOM 4657 O O . LYS A 1 584 ? 0.394 -22.396 2.247 1.00 90.44 584 LYS A O 1
ATOM 4662 N N . VAL A 1 585 ? -1.816 -22.460 1.843 1.00 88.81 585 VAL A N 1
ATOM 4663 C CA . VAL A 1 585 ? -1.677 -22.678 0.398 1.00 88.81 585 VAL A CA 1
ATOM 4664 C C . VAL A 1 585 ? -1.170 -21.398 -0.274 1.00 88.81 585 VAL A C 1
ATOM 4666 O O . VAL A 1 585 ? -0.173 -21.443 -0.994 1.00 88.81 585 VAL A O 1
ATOM 4669 N N . THR A 1 586 ? -1.786 -20.247 0.013 1.00 90.62 586 THR A N 1
ATOM 4670 C CA . THR A 1 586 ? -1.422 -18.952 -0.589 1.00 90.62 586 THR A CA 1
ATOM 4671 C C . THR A 1 586 ? 0.011 -18.522 -0.258 1.00 90.62 586 THR A C 1
ATOM 4673 O O . THR A 1 586 ? 0.701 -17.949 -1.104 1.00 90.62 586 THR A O 1
ATOM 4676 N N . THR A 1 587 ? 0.516 -18.814 0.945 1.00 88.69 587 THR A N 1
ATOM 4677 C CA . THR A 1 587 ? 1.873 -18.401 1.346 1.00 88.69 587 THR A CA 1
ATOM 4678 C C . THR A 1 587 ? 2.975 -19.059 0.516 1.00 88.69 587 THR A C 1
ATOM 4680 O O . THR A 1 587 ? 4.023 -18.440 0.319 1.00 88.69 587 THR A O 1
ATOM 4683 N N . ASN A 1 588 ? 2.718 -20.250 -0.036 1.00 85.12 588 ASN A N 1
ATOM 4684 C CA . ASN A 1 588 ? 3.681 -21.035 -0.818 1.00 85.12 588 ASN A CA 1
ATOM 4685 C C . ASN A 1 588 ? 3.786 -20.615 -2.296 1.00 85.12 588 ASN A C 1
ATOM 4687 O O . ASN A 1 588 ? 4.595 -21.176 -3.034 1.00 85.12 588 ASN A O 1
ATOM 4691 N N . LEU A 1 589 ? 2.998 -19.633 -2.743 1.00 88.50 589 LEU A N 1
ATOM 4692 C CA . LEU A 1 589 ? 3.053 -19.128 -4.116 1.00 88.50 589 LEU A CA 1
ATOM 4693 C C . LEU A 1 589 ? 4.298 -18.254 -4.351 1.00 88.50 589 LEU A C 1
ATOM 4695 O O . LEU A 1 589 ? 4.672 -17.443 -3.495 1.00 88.50 589 LEU A O 1
ATOM 4699 N N . ALA A 1 590 ? 4.926 -18.396 -5.523 1.00 86.75 590 ALA A N 1
ATOM 4700 C CA . ALA A 1 590 ? 6.090 -17.603 -5.929 1.00 86.75 590 ALA A CA 1
ATOM 4701 C C . ALA A 1 590 ? 5.735 -16.110 -6.049 1.00 86.75 590 ALA A C 1
ATOM 4703 O O . ALA A 1 590 ? 4.594 -15.771 -6.308 1.00 86.75 590 ALA A O 1
ATOM 4704 N N . ILE A 1 591 ? 6.681 -15.183 -5.897 1.00 89.00 591 ILE A N 1
ATOM 4705 C CA . ILE A 1 591 ? 6.421 -13.749 -6.138 1.00 89.00 591 ILE A CA 1
ATOM 4706 C C . ILE A 1 591 ? 7.264 -13.327 -7.341 1.00 89.00 591 ILE A C 1
ATOM 4708 O O . ILE A 1 591 ? 8.473 -13.134 -7.208 1.00 89.00 591 ILE A O 1
ATOM 4712 N N . THR A 1 592 ? 6.642 -13.239 -8.518 1.00 83.88 592 THR A N 1
ATOM 4713 C CA . THR A 1 592 ? 7.360 -13.150 -9.802 1.00 83.88 592 THR A CA 1
ATOM 4714 C C . THR A 1 592 ? 7.378 -11.719 -10.355 1.00 83.88 592 THR A C 1
ATOM 4716 O O . THR A 1 592 ? 8.396 -11.025 -10.248 1.00 83.88 592 THR A O 1
ATOM 4719 N N . THR A 1 593 ? 6.249 -11.266 -10.900 1.00 87.31 593 THR A N 1
ATOM 4720 C CA . THR A 1 593 ? 6.046 -9.974 -11.575 1.00 87.31 593 THR A CA 1
ATOM 4721 C C . THR A 1 593 ? 5.257 -8.982 -10.716 1.00 87.31 593 THR A C 1
ATOM 4723 O O . THR A 1 593 ? 4.777 -9.315 -9.630 1.00 87.31 593 THR A O 1
ATOM 4726 N N . ILE A 1 594 ? 5.083 -7.751 -11.212 1.00 91.12 594 ILE A N 1
ATOM 4727 C CA . ILE A 1 594 ? 4.176 -6.779 -10.590 1.00 91.12 594 ILE A CA 1
ATOM 4728 C C . ILE A 1 594 ? 2.734 -7.305 -10.528 1.00 91.12 594 ILE A C 1
ATOM 4730 O O . ILE A 1 594 ? 2.086 -7.159 -9.496 1.00 91.12 594 ILE A O 1
ATOM 4734 N N . ASP A 1 595 ? 2.252 -7.992 -11.565 1.00 92.75 595 ASP A N 1
ATOM 4735 C CA . ASP A 1 595 ? 0.898 -8.558 -11.586 1.00 92.75 595 ASP A CA 1
ATOM 4736 C C . ASP A 1 595 ? 0.741 -9.713 -10.589 1.00 92.75 595 ASP A C 1
ATOM 4738 O O . ASP A 1 595 ? -0.281 -9.790 -9.914 1.00 92.75 595 ASP A O 1
ATOM 4742 N N . SER A 1 596 ? 1.788 -10.518 -10.368 1.00 93.12 596 SER A N 1
ATOM 4743 C CA . SER A 1 596 ? 1.834 -11.506 -9.276 1.00 93.12 596 SER A CA 1
ATOM 4744 C C . SER A 1 596 ? 1.722 -10.844 -7.894 1.00 93.12 596 SER A C 1
ATOM 4746 O O . SER A 1 596 ? 0.959 -11.313 -7.045 1.00 93.12 596 SER A O 1
ATOM 4748 N N . ILE A 1 597 ? 2.407 -9.711 -7.674 1.00 95.94 597 ILE A N 1
ATOM 4749 C CA . ILE A 1 597 ? 2.299 -8.940 -6.422 1.00 95.94 597 ILE A CA 1
ATOM 4750 C C . ILE A 1 597 ? 0.880 -8.392 -6.245 1.00 95.94 597 ILE A C 1
ATOM 4752 O O . ILE A 1 597 ? 0.294 -8.560 -5.174 1.00 95.94 597 ILE A O 1
ATOM 4756 N N . LYS A 1 598 ? 0.317 -7.756 -7.282 1.00 96.44 598 LYS A N 1
ATOM 4757 C CA . LYS A 1 598 ? -1.047 -7.203 -7.264 1.00 96.44 598 LYS A CA 1
ATOM 4758 C C . LYS A 1 598 ? -2.089 -8.294 -7.001 1.00 96.44 598 LYS A C 1
ATOM 4760 O O . LYS A 1 598 ? -2.970 -8.094 -6.162 1.00 96.44 598 LYS A O 1
ATOM 4765 N N . LEU A 1 599 ? -1.962 -9.442 -7.667 1.00 96.06 599 LEU A N 1
ATOM 4766 C CA . LEU A 1 599 ? -2.874 -10.577 -7.554 1.00 96.06 599 LEU A CA 1
ATOM 4767 C C . LEU A 1 599 ? -2.848 -11.178 -6.141 1.00 96.06 599 LEU A C 1
ATOM 4769 O O . LEU A 1 599 ? -3.895 -11.324 -5.510 1.00 96.06 599 LEU A O 1
ATOM 4773 N N . GLN A 1 600 ? -1.659 -11.461 -5.599 1.00 96.88 600 GLN A N 1
ATOM 4774 C CA . GLN A 1 600 ? -1.527 -12.010 -4.245 1.00 96.88 600 GLN A CA 1
ATOM 4775 C C . GLN A 1 600 ? -1.941 -11.014 -3.162 1.00 96.88 600 GLN A C 1
ATOM 4777 O O . GLN A 1 600 ? -2.620 -11.404 -2.215 1.00 96.88 600 GLN A O 1
ATOM 4782 N N . ALA A 1 601 ? -1.583 -9.734 -3.293 1.00 96.88 601 ALA A N 1
ATOM 4783 C CA . ALA A 1 601 ? -1.998 -8.715 -2.333 1.00 96.88 601 ALA A CA 1
ATOM 4784 C C . ALA A 1 601 ? -3.528 -8.571 -2.302 1.00 96.88 601 ALA A C 1
ATOM 4786 O O . ALA A 1 601 ? -4.116 -8.560 -1.223 1.00 96.88 601 ALA A O 1
ATOM 4787 N N . SER A 1 602 ? -4.174 -8.538 -3.473 1.00 95.25 602 SER A N 1
ATOM 4788 C CA . SER A 1 602 ? -5.637 -8.486 -3.587 1.00 95.25 602 SER A CA 1
ATOM 4789 C C . SER A 1 602 ? -6.303 -9.719 -2.963 1.00 95.25 602 SER A C 1
ATOM 4791 O O . SER A 1 602 ? -7.250 -9.589 -2.188 1.00 95.25 602 SER A O 1
ATOM 4793 N N . ASN A 1 603 ? -5.756 -10.916 -3.198 1.00 95.44 603 ASN A N 1
ATOM 4794 C CA . ASN A 1 603 ? -6.242 -12.155 -2.587 1.00 95.44 603 ASN A CA 1
ATOM 4795 C C . ASN A 1 603 ? -6.118 -12.167 -1.055 1.00 95.44 603 ASN A C 1
ATOM 4797 O O . ASN A 1 603 ? -7.044 -12.592 -0.365 1.00 95.44 603 ASN A O 1
ATOM 4801 N N . LEU A 1 604 ? -5.002 -11.671 -0.512 1.00 96.81 604 LEU A N 1
ATOM 4802 C CA . LEU A 1 604 ? -4.791 -11.589 0.935 1.00 96.81 604 LEU A CA 1
ATOM 4803 C C . LEU A 1 604 ? -5.805 -10.659 1.607 1.00 96.81 604 LEU A C 1
ATOM 4805 O O . LEU A 1 604 ? -6.245 -10.954 2.717 1.00 96.81 604 LEU A O 1
ATOM 4809 N N . VAL A 1 605 ? -6.233 -9.583 0.940 1.00 95.31 605 VAL A N 1
ATOM 4810 C CA . VAL A 1 605 ? -7.318 -8.726 1.445 1.00 95.31 605 VAL A CA 1
ATOM 4811 C C . VAL A 1 605 ? -8.626 -9.506 1.543 1.00 95.31 605 VAL A C 1
ATOM 4813 O O . VAL A 1 605 ? -9.249 -9.488 2.602 1.00 95.31 605 VAL A O 1
ATOM 4816 N N . GLN A 1 606 ? -8.996 -10.265 0.505 1.00 93.88 606 GLN A N 1
ATOM 4817 C CA . GLN A 1 606 ? -10.209 -11.097 0.525 1.00 93.88 606 GLN A CA 1
ATOM 4818 C C . GLN A 1 606 ? -10.147 -12.169 1.627 1.00 93.88 606 GLN A C 1
ATOM 4820 O O . GLN A 1 606 ? -11.120 -12.377 2.349 1.00 93.88 606 GLN A O 1
ATOM 4825 N N . LEU A 1 607 ? -8.994 -12.819 1.807 1.00 95.81 607 LEU A N 1
ATOM 4826 C CA . LEU A 1 607 ? -8.783 -13.827 2.853 1.00 95.81 607 LEU A CA 1
ATOM 4827 C C . LEU A 1 607 ? -8.894 -13.261 4.277 1.00 95.81 607 LEU A C 1
ATOM 4829 O O . LEU A 1 607 ? -9.377 -13.951 5.182 1.00 95.81 607 LEU A O 1
ATOM 4833 N N . THR A 1 608 ? -8.423 -12.027 4.476 1.00 95.81 608 THR A N 1
ATOM 4834 C CA . THR A 1 608 ? -8.293 -11.392 5.798 1.00 95.81 608 THR A CA 1
ATOM 4835 C C . THR A 1 608 ? -9.464 -10.487 6.181 1.00 95.81 608 THR A C 1
ATOM 4837 O O . THR A 1 608 ? -9.499 -10.002 7.307 1.00 95.81 608 THR A O 1
ATOM 4840 N N . GLU A 1 609 ? -10.434 -10.271 5.293 1.00 92.81 609 GLU A N 1
ATOM 4841 C CA . GLU A 1 609 ? -11.545 -9.334 5.508 1.00 92.81 609 GLU A CA 1
ATOM 4842 C C . GLU A 1 609 ? -12.352 -9.632 6.789 1.00 92.81 609 GLU A C 1
ATOM 4844 O O . GLU A 1 609 ? -12.606 -8.730 7.590 1.00 92.81 609 GLU A O 1
ATOM 4849 N N . SER A 1 610 ? -12.714 -10.899 7.040 1.00 93.31 610 SER A N 1
ATOM 4850 C CA . SER A 1 610 ? -13.384 -11.303 8.288 1.00 93.31 610 SER A CA 1
ATOM 4851 C C . SER A 1 610 ? -12.386 -11.481 9.431 1.00 93.31 610 SER A C 1
ATOM 4853 O O . SER A 1 610 ? -11.995 -12.590 9.801 1.00 93.31 610 SER A O 1
ATOM 4855 N N . ILE A 1 611 ? -11.998 -10.357 10.024 1.00 93.19 611 ILE A N 1
ATOM 4856 C CA . ILE A 1 611 ? -11.006 -10.263 11.102 1.00 93.19 611 ILE A CA 1
ATOM 4857 C C . ILE A 1 611 ? -11.288 -11.164 12.322 1.00 93.19 611 ILE A C 1
ATOM 4859 O O . ILE A 1 611 ? -10.358 -11.623 12.976 1.00 93.19 611 ILE A O 1
ATOM 4863 N N . ASN A 1 612 ? -12.553 -11.459 12.628 1.00 91.88 612 ASN A N 1
ATOM 4864 C CA . ASN A 1 612 ? -12.974 -12.297 13.760 1.00 91.88 612 ASN A CA 1
ATOM 4865 C C . ASN A 1 612 ? -12.784 -13.808 13.519 1.00 91.88 612 ASN A C 1
ATOM 4867 O O . ASN A 1 612 ? -13.020 -14.603 14.428 1.00 91.88 612 ASN A O 1
ATOM 4871 N N . GLU A 1 613 ? -12.360 -14.201 12.317 1.00 92.50 613 GLU A N 1
ATOM 4872 C CA . GLU A 1 613 ? -12.053 -15.585 11.941 1.00 92.50 613 GLU A CA 1
ATOM 4873 C C . GLU A 1 613 ? -10.552 -15.818 11.718 1.00 92.50 613 GLU A C 1
ATOM 4875 O O . GLU A 1 613 ? -10.141 -16.934 11.396 1.00 92.50 613 GLU A O 1
ATOM 4880 N N . LEU A 1 614 ? -9.709 -14.793 11.888 1.00 93.50 614 LEU A N 1
ATOM 4881 C CA . LEU A 1 614 ? -8.266 -14.937 11.719 1.00 93.50 614 LEU A CA 1
ATOM 4882 C C . LEU A 1 614 ? -7.628 -15.466 13.002 1.00 93.50 614 LEU A C 1
ATOM 4884 O O . LEU A 1 614 ? -7.692 -14.859 14.071 1.00 93.50 614 LEU A O 1
ATOM 4888 N N . THR A 1 615 ? -6.966 -16.612 12.887 1.00 91.00 615 THR A N 1
ATOM 4889 C CA . THR A 1 615 ? -6.174 -17.190 13.976 1.00 91.00 615 THR A CA 1
ATOM 4890 C C . THR A 1 615 ? -4.833 -16.471 14.124 1.00 91.00 615 THR A C 1
ATOM 4892 O O . THR A 1 615 ? -4.440 -15.672 13.266 1.00 91.00 615 THR A O 1
ATOM 4895 N N . ARG A 1 616 ? -4.070 -16.795 15.179 1.00 88.56 616 ARG A N 1
ATOM 4896 C CA . ARG A 1 616 ? -2.701 -16.275 15.331 1.00 88.56 616 ARG A CA 1
ATOM 4897 C C . ARG A 1 616 ? -1.810 -16.753 14.193 1.00 88.56 616 ARG A C 1
ATOM 4899 O O . ARG A 1 616 ? -1.064 -15.960 13.634 1.00 88.56 616 ARG A O 1
ATOM 4906 N N . THR A 1 617 ? -1.924 -18.026 13.810 1.00 87.81 617 THR A N 1
ATOM 4907 C CA . THR A 1 617 ? -1.153 -18.600 12.702 1.00 87.81 617 THR A CA 1
ATOM 4908 C C . THR A 1 617 ? -1.463 -17.894 11.387 1.00 87.81 617 THR A C 1
ATOM 4910 O O . THR A 1 617 ? -0.537 -17.469 10.704 1.00 87.81 617 THR A O 1
ATOM 4913 N N . THR A 1 618 ? -2.745 -17.710 11.057 1.00 92.81 618 THR A N 1
ATOM 4914 C CA . THR A 1 618 ? -3.145 -16.981 9.844 1.00 92.81 618 THR A CA 1
ATOM 4915 C C . THR A 1 618 ? -2.657 -15.536 9.876 1.00 92.81 618 THR A C 1
ATOM 4917 O O . THR A 1 618 ? -2.118 -15.057 8.885 1.00 92.81 618 THR A O 1
ATOM 4920 N N . SER A 1 619 ? -2.756 -14.865 11.025 1.00 94.25 619 SER A N 1
ATOM 4921 C CA . SER A 1 619 ? -2.265 -13.494 11.217 1.00 94.25 619 SER A CA 1
ATOM 4922 C C . SER A 1 619 ? -0.745 -13.375 11.006 1.00 94.25 619 SER A C 1
ATOM 4924 O O . SER A 1 619 ? -0.276 -12.477 10.304 1.00 94.25 619 SER A O 1
ATOM 4926 N N . ILE A 1 620 ? 0.043 -14.309 11.546 1.00 93.88 620 ILE A N 1
ATOM 4927 C CA . ILE A 1 620 ? 1.502 -14.353 11.355 1.00 93.88 620 ILE A CA 1
ATOM 4928 C C . ILE A 1 620 ? 1.847 -14.607 9.882 1.00 93.88 620 ILE A C 1
ATOM 4930 O O . ILE A 1 620 ? 2.623 -13.860 9.293 1.00 93.88 620 ILE A O 1
ATOM 4934 N N . LEU A 1 621 ? 1.246 -15.625 9.265 1.00 95.31 621 LEU A N 1
ATOM 4935 C CA . LEU A 1 621 ? 1.518 -15.976 7.870 1.00 95.31 621 LEU A CA 1
ATOM 4936 C C . LEU A 1 621 ? 1.132 -14.850 6.900 1.00 95.31 621 LEU A C 1
ATOM 4938 O O . LEU A 1 621 ? 1.906 -14.518 6.001 1.00 95.31 621 LEU A O 1
ATOM 4942 N N . ALA A 1 622 ? -0.030 -14.226 7.106 1.00 96.69 622 ALA A N 1
ATOM 4943 C CA . ALA A 1 622 ? -0.495 -13.108 6.292 1.00 96.69 622 ALA A CA 1
ATOM 4944 C C . ALA A 1 622 ? 0.426 -11.889 6.425 1.00 96.69 622 ALA A C 1
ATOM 4946 O O . ALA A 1 622 ? 0.832 -11.320 5.414 1.00 96.69 622 ALA A O 1
ATOM 4947 N N . SER A 1 623 ? 0.810 -11.514 7.651 1.00 96.94 623 SER A N 1
ATOM 4948 C CA . SER A 1 623 ? 1.725 -10.384 7.871 1.00 96.94 623 SER A CA 1
ATOM 4949 C C . SER A 1 623 ? 3.109 -10.626 7.261 1.00 96.94 623 SER A C 1
ATOM 4951 O O . SER A 1 623 ? 3.639 -9.742 6.588 1.00 96.94 623 SER A O 1
ATOM 4953 N N . GLN A 1 624 ? 3.659 -11.838 7.389 1.00 96.38 624 GLN A N 1
ATOM 4954 C CA . GLN A 1 624 ? 4.910 -12.232 6.733 1.00 96.38 624 GLN A CA 1
ATOM 4955 C C . GLN A 1 624 ? 4.808 -12.173 5.208 1.00 96.38 624 GLN A C 1
ATOM 4957 O O . GLN A 1 624 ? 5.704 -11.635 4.555 1.00 96.38 624 GLN A O 1
ATOM 4962 N N . LYS A 1 625 ? 3.715 -12.678 4.624 1.00 96.56 625 LYS A N 1
ATOM 4963 C CA . LYS A 1 625 ? 3.510 -12.627 3.172 1.00 96.56 625 LYS A CA 1
ATOM 4964 C C . LYS A 1 625 ? 3.354 -11.187 2.676 1.00 96.56 625 LYS A C 1
ATOM 4966 O O . LYS A 1 625 ? 3.977 -10.822 1.684 1.00 96.56 625 LYS A O 1
ATOM 4971 N N . CYS A 1 626 ? 2.601 -10.350 3.388 1.00 97.69 626 CYS A N 1
ATOM 4972 C CA . CYS A 1 626 ? 2.431 -8.932 3.063 1.00 97.69 626 CYS A CA 1
ATOM 4973 C C . CYS A 1 626 ? 3.767 -8.159 3.154 1.00 97.69 626 CYS A C 1
ATOM 4975 O O . CYS A 1 626 ? 4.073 -7.374 2.254 1.00 97.69 626 CYS A O 1
ATOM 4977 N N . TYR A 1 627 ? 4.631 -8.472 4.127 1.00 97.81 627 TYR A N 1
ATOM 4978 C CA . TYR A 1 627 ? 6.006 -7.955 4.174 1.00 97.81 627 TYR A CA 1
ATOM 4979 C C . TYR A 1 627 ? 6.865 -8.426 2.986 1.00 97.81 627 TYR A C 1
ATOM 4981 O O . TYR A 1 627 ? 7.533 -7.615 2.345 1.00 97.81 627 TYR A O 1
ATOM 4989 N N . GLN A 1 628 ? 6.820 -9.715 2.628 1.00 95.94 628 GLN A N 1
ATOM 4990 C CA . GLN A 1 628 ? 7.550 -10.249 1.466 1.00 95.94 628 GLN A CA 1
ATOM 4991 C C . GLN A 1 628 ? 7.132 -9.569 0.154 1.00 95.94 628 GLN A C 1
ATOM 4993 O O . GLN A 1 628 ? 7.990 -9.213 -0.659 1.00 95.94 628 GLN A O 1
ATOM 4998 N N . LEU A 1 629 ? 5.827 -9.348 -0.038 1.00 97.25 629 LEU A N 1
ATOM 4999 C CA . LEU A 1 629 ? 5.285 -8.619 -1.187 1.00 97.25 629 LEU A CA 1
ATOM 5000 C C . LEU A 1 629 ? 5.790 -7.169 -1.215 1.00 97.25 629 LEU A C 1
ATOM 5002 O O . LEU A 1 629 ? 6.228 -6.703 -2.268 1.00 97.25 629 LEU A O 1
ATOM 5006 N N . ALA A 1 630 ? 5.810 -6.477 -0.070 1.00 97.62 630 ALA A N 1
ATOM 5007 C CA . ALA A 1 630 ? 6.340 -5.116 0.033 1.00 97.62 630 ALA A CA 1
ATOM 5008 C C . ALA A 1 630 ? 7.846 -5.048 -0.275 1.00 97.62 630 ALA A C 1
ATOM 5010 O O . ALA A 1 630 ? 8.282 -4.170 -1.020 1.00 97.62 630 ALA A O 1
ATOM 5011 N N . CYS A 1 631 ? 8.640 -6.000 0.222 1.00 95.50 631 CYS A N 1
ATOM 5012 C CA . CYS A 1 631 ? 10.066 -6.112 -0.092 1.00 95.50 631 CYS A CA 1
ATOM 5013 C C . CYS A 1 631 ? 10.303 -6.310 -1.593 1.00 95.50 631 CYS A C 1
ATOM 5015 O O . CYS A 1 631 ? 11.151 -5.633 -2.185 1.00 95.50 631 CYS A O 1
ATOM 5017 N N . ARG A 1 632 ? 9.534 -7.198 -2.237 1.00 92.44 632 ARG A N 1
ATOM 5018 C CA . ARG A 1 632 ? 9.653 -7.415 -3.683 1.00 92.44 632 ARG A CA 1
ATOM 5019 C C . ARG A 1 632 ? 9.234 -6.176 -4.468 1.00 92.44 632 ARG A C 1
ATOM 5021 O O . ARG A 1 632 ? 9.958 -5.790 -5.383 1.00 92.44 632 ARG A O 1
ATOM 5028 N N . LEU A 1 633 ? 8.136 -5.523 -4.083 1.00 95.31 633 LEU A N 1
ATOM 5029 C CA . LEU A 1 633 ? 7.680 -4.274 -4.696 1.00 95.31 633 LEU A CA 1
ATOM 5030 C C . LEU A 1 633 ? 8.733 -3.167 -4.562 1.00 95.31 633 LEU A C 1
ATOM 5032 O O . LEU A 1 633 ? 9.024 -2.473 -5.533 1.00 95.31 633 LEU A O 1
ATOM 5036 N N . LYS A 1 634 ? 9.382 -3.050 -3.396 1.00 94.06 634 LYS A N 1
ATOM 5037 C CA . LYS A 1 634 ? 10.487 -2.107 -3.183 1.00 94.06 634 LYS A CA 1
ATOM 5038 C C . LYS A 1 634 ? 11.647 -2.377 -4.135 1.00 94.06 634 LYS A C 1
ATOM 5040 O O . LYS A 1 634 ? 12.152 -1.427 -4.735 1.00 94.06 634 LYS A O 1
ATOM 5045 N N . ALA A 1 635 ? 12.025 -3.641 -4.321 1.00 89.81 635 ALA A N 1
ATOM 5046 C CA . ALA A 1 635 ? 13.115 -4.030 -5.216 1.00 89.81 635 ALA A CA 1
ATOM 5047 C C . ALA A 1 635 ? 12.863 -3.641 -6.686 1.00 89.81 635 ALA A C 1
ATOM 5049 O O . ALA A 1 635 ? 13.817 -3.355 -7.408 1.00 89.81 635 ALA A O 1
ATOM 5050 N N . ILE A 1 636 ? 11.599 -3.597 -7.124 1.00 88.31 636 ILE A N 1
ATOM 5051 C CA . ILE A 1 636 ? 11.221 -3.226 -8.499 1.00 88.31 636 ILE A CA 1
ATOM 5052 C C . ILE A 1 636 ? 10.665 -1.798 -8.632 1.00 88.31 636 ILE A C 1
ATOM 5054 O O . ILE A 1 636 ? 10.358 -1.375 -9.740 1.00 88.31 636 ILE A O 1
ATOM 5058 N N . SER A 1 637 ? 10.568 -1.032 -7.540 1.00 89.00 637 SER A N 1
ATOM 5059 C CA . SER A 1 637 ? 9.865 0.266 -7.487 1.00 89.00 637 SER A CA 1
ATOM 5060 C C . SER A 1 637 ? 10.322 1.303 -8.523 1.00 89.00 637 SER A C 1
ATOM 5062 O O . SER A 1 637 ? 9.503 2.054 -9.036 1.00 89.00 637 SER A O 1
ATOM 5064 N N . MET A 1 638 ? 11.599 1.303 -8.922 1.00 84.62 638 MET A N 1
ATOM 5065 C CA . MET A 1 638 ? 12.130 2.198 -9.969 1.00 84.62 638 MET A CA 1
ATOM 5066 C C . MET A 1 638 ? 11.782 1.774 -11.411 1.00 84.62 638 MET A C 1
ATOM 5068 O O . MET A 1 638 ? 12.292 2.365 -12.368 1.00 84.62 638 MET A O 1
ATOM 5072 N N . ARG A 1 639 ? 10.963 0.731 -11.580 1.00 84.06 639 ARG A N 1
ATOM 5073 C CA . ARG A 1 639 ? 10.509 0.202 -12.877 1.00 84.06 639 ARG A CA 1
ATOM 5074 C C . ARG A 1 639 ? 8.988 0.081 -12.988 1.00 84.06 639 ARG A C 1
ATOM 5076 O O . ARG A 1 639 ? 8.498 -0.320 -14.038 1.00 84.06 639 ARG A O 1
ATOM 5083 N N . VAL A 1 640 ? 8.256 0.389 -11.920 1.00 88.25 640 VAL A N 1
ATOM 5084 C CA . VAL A 1 640 ? 6.802 0.205 -11.829 1.00 88.25 640 VAL A CA 1
ATOM 5085 C C . VAL A 1 640 ? 6.101 1.546 -12.045 1.00 88.25 640 VAL A C 1
ATOM 5087 O O . VAL A 1 640 ? 6.652 2.591 -11.706 1.00 88.25 640 VAL A O 1
ATOM 5090 N N . SER A 1 641 ? 4.908 1.530 -12.643 1.00 88.88 641 SER A N 1
ATOM 5091 C CA . SER A 1 641 ? 4.076 2.729 -12.814 1.00 88.88 641 SER A CA 1
ATOM 5092 C C . SER A 1 641 ? 3.556 3.246 -11.468 1.00 88.88 641 SER A C 1
ATOM 5094 O O . SER A 1 641 ? 3.527 2.522 -10.468 1.00 88.88 641 SER A O 1
ATOM 5096 N N . TYR A 1 642 ? 3.123 4.506 -11.423 1.00 90.12 642 TYR A N 1
ATOM 5097 C CA . TYR A 1 642 ? 2.505 5.052 -10.214 1.00 90.12 642 TYR A CA 1
ATOM 5098 C C . TYR A 1 642 ? 1.226 4.285 -9.838 1.00 90.12 642 TYR A C 1
ATOM 5100 O O . TYR A 1 642 ? 1.011 3.972 -8.665 1.00 90.12 642 TYR A O 1
ATOM 5108 N N . GLU A 1 643 ? 0.399 3.946 -10.824 1.00 90.06 643 GLU A N 1
ATOM 5109 C CA . GLU A 1 643 ? -0.879 3.257 -10.661 1.00 90.06 643 GLU A CA 1
ATOM 5110 C C . GLU A 1 643 ? -0.694 1.839 -10.104 1.00 90.06 643 GLU A C 1
ATOM 5112 O O . GLU A 1 643 ? -1.356 1.473 -9.129 1.00 90.06 643 GLU A O 1
ATOM 5117 N N . ASP A 1 644 ? 0.249 1.067 -10.652 1.00 92.31 644 ASP A N 1
ATOM 5118 C CA . ASP A 1 644 ? 0.548 -0.287 -10.172 1.00 92.31 644 ASP A CA 1
ATOM 5119 C C . ASP A 1 644 ? 1.145 -0.269 -8.760 1.00 92.31 644 ASP A C 1
ATOM 5121 O O . ASP A 1 644 ? 0.739 -1.061 -7.901 1.00 92.31 644 ASP A O 1
ATOM 5125 N N . ALA A 1 645 ? 2.082 0.651 -8.496 1.00 93.94 645 ALA A N 1
ATOM 5126 C CA . ALA A 1 645 ? 2.684 0.814 -7.176 1.00 93.94 645 ALA A CA 1
ATOM 5127 C C . ALA A 1 645 ? 1.624 1.197 -6.136 1.00 93.94 645 ALA A C 1
ATOM 5129 O O . ALA A 1 645 ? 1.585 0.610 -5.052 1.00 93.94 645 ALA A O 1
ATOM 5130 N N . LYS A 1 646 ? 0.723 2.128 -6.480 1.00 93.81 646 LYS A N 1
ATOM 5131 C CA . LYS A 1 646 ? -0.391 2.543 -5.622 1.00 93.81 646 LYS A CA 1
ATOM 5132 C C . LYS A 1 646 ? -1.353 1.391 -5.353 1.00 93.81 646 LYS A C 1
ATOM 5134 O O . LYS A 1 646 ? -1.702 1.181 -4.191 1.00 93.81 646 LYS A O 1
ATOM 5139 N N . TYR A 1 647 ? -1.772 0.643 -6.373 1.00 94.19 647 TYR A N 1
ATOM 5140 C CA . TYR A 1 647 ? -2.687 -0.487 -6.193 1.00 94.19 647 TYR A CA 1
ATOM 5141 C C . TYR A 1 647 ? -2.072 -1.553 -5.278 1.00 94.19 647 TYR A C 1
ATOM 5143 O O . TYR A 1 647 ? -2.674 -1.915 -4.267 1.00 94.19 647 TYR A O 1
ATOM 5151 N N . ALA A 1 648 ? -0.847 -2.000 -5.570 1.00 96.62 648 ALA A N 1
ATOM 5152 C CA . ALA A 1 648 ? -0.168 -3.014 -4.765 1.00 96.62 648 ALA A CA 1
ATOM 5153 C C . ALA A 1 648 ? 0.030 -2.550 -3.309 1.00 96.62 648 ALA A C 1
ATOM 5155 O O . ALA A 1 648 ? -0.316 -3.277 -2.378 1.00 96.62 648 ALA A O 1
ATOM 5156 N N . ALA A 1 649 ? 0.508 -1.319 -3.100 1.00 96.50 649 ALA A N 1
ATOM 5157 C CA . ALA A 1 649 ? 0.677 -0.724 -1.773 1.00 96.50 649 ALA A CA 1
ATOM 5158 C C . ALA A 1 649 ? -0.635 -0.643 -0.977 1.00 96.50 649 ALA A C 1
ATOM 5160 O O . ALA A 1 649 ? -0.652 -0.918 0.226 1.00 96.50 649 ALA A O 1
ATOM 5161 N N . THR A 1 650 ? -1.728 -0.285 -1.653 1.00 95.19 650 THR A N 1
ATOM 5162 C CA . THR A 1 650 ? -3.066 -0.183 -1.060 1.00 95.19 650 THR A CA 1
ATOM 5163 C C . THR A 1 650 ? -3.534 -1.547 -0.554 1.00 95.19 650 THR A C 1
ATOM 5165 O O . THR A 1 650 ? -3.872 -1.684 0.621 1.00 95.19 650 THR A O 1
ATOM 5168 N N . GLN A 1 651 ? -3.464 -2.579 -1.401 1.00 95.75 651 GLN A N 1
ATOM 5169 C CA . GLN A 1 651 ? -3.880 -3.938 -1.038 1.00 95.75 651 GLN A CA 1
ATOM 5170 C C . GLN A 1 651 ? -3.018 -4.521 0.099 1.00 95.75 651 GLN A C 1
ATOM 5172 O O . GLN A 1 651 ? -3.546 -5.085 1.058 1.00 95.75 651 GLN A O 1
ATOM 5177 N N . ILE A 1 652 ? -1.692 -4.322 0.062 1.00 97.38 652 ILE A N 1
ATOM 5178 C CA . ILE A 1 652 ? -0.793 -4.764 1.145 1.00 97.38 652 ILE A CA 1
ATOM 5179 C C . ILE A 1 652 ? -1.145 -4.054 2.462 1.00 97.38 652 ILE A C 1
ATOM 5181 O O . ILE A 1 652 ? -1.195 -4.690 3.516 1.00 97.38 652 ILE A O 1
ATOM 5185 N N . SER A 1 653 ? -1.435 -2.752 2.412 1.00 95.81 653 SER A N 1
ATOM 5186 C CA . SER A 1 653 ? -1.814 -1.968 3.592 1.00 95.81 653 SER A CA 1
ATOM 5187 C C . SER A 1 653 ? -3.142 -2.442 4.198 1.00 95.81 653 SER A C 1
ATOM 5189 O O . SER A 1 653 ? -3.254 -2.535 5.421 1.00 95.81 653 SER A O 1
ATOM 5191 N N . TYR A 1 654 ? -4.131 -2.809 3.376 1.00 94.62 654 TYR A N 1
ATOM 5192 C CA . TYR A 1 654 ? -5.402 -3.373 3.853 1.00 94.62 654 TYR A CA 1
ATOM 5193 C C . TYR A 1 654 ? -5.223 -4.745 4.504 1.00 94.62 654 TYR A C 1
ATOM 5195 O O . TYR A 1 654 ? -5.743 -4.956 5.598 1.00 94.62 654 TYR A O 1
ATOM 5203 N N . CYS A 1 655 ? -4.427 -5.635 3.902 1.00 95.88 655 CYS A N 1
ATOM 5204 C CA . CYS A 1 655 ? -4.043 -6.916 4.510 1.00 95.88 655 CYS A CA 1
ATOM 5205 C C . CYS A 1 655 ? -3.457 -6.715 5.916 1.00 95.88 655 CYS A C 1
ATOM 5207 O O . CYS A 1 655 ? -3.929 -7.307 6.888 1.00 95.88 655 CYS A O 1
ATOM 5209 N N . ILE A 1 656 ? -2.447 -5.846 6.035 1.00 95.69 656 ILE A N 1
ATOM 5210 C CA . ILE A 1 656 ? -1.770 -5.580 7.308 1.00 95.69 656 ILE A CA 1
ATOM 5211 C C . ILE A 1 656 ? -2.741 -5.001 8.341 1.00 95.69 656 ILE A C 1
ATOM 5213 O O . ILE A 1 656 ? -2.729 -5.429 9.495 1.00 95.69 656 ILE A O 1
ATOM 5217 N N . ASN A 1 657 ? -3.619 -4.080 7.939 1.00 95.31 657 ASN A N 1
ATOM 5218 C CA . ASN A 1 657 ? -4.612 -3.508 8.843 1.00 95.31 657 ASN A CA 1
ATOM 5219 C C . ASN A 1 657 ? -5.636 -4.541 9.333 1.00 95.31 657 ASN A C 1
ATOM 5221 O O . ASN A 1 657 ? -5.957 -4.566 10.523 1.00 95.31 657 ASN A O 1
ATOM 5225 N N . ASN A 1 658 ? -6.120 -5.416 8.449 1.00 95.12 658 ASN A N 1
ATOM 5226 C CA . ASN A 1 658 ? -7.036 -6.495 8.819 1.00 95.12 658 ASN A CA 1
ATOM 5227 C C . ASN A 1 658 ? -6.392 -7.423 9.858 1.00 95.12 658 ASN A C 1
ATOM 5229 O O . ASN A 1 658 ? -6.995 -7.723 10.888 1.00 95.12 658 ASN A O 1
ATOM 5233 N N . VAL A 1 659 ? -5.134 -7.809 9.635 1.00 95.19 659 VAL A N 1
ATOM 5234 C CA . VAL A 1 659 ? -4.362 -8.661 10.549 1.00 95.19 659 VAL A CA 1
ATOM 5235 C C . VAL A 1 659 ? -4.116 -7.980 11.903 1.00 95.19 659 VAL A C 1
ATOM 5237 O O . VAL A 1 659 ? -4.327 -8.597 12.950 1.00 95.19 659 VAL A O 1
ATOM 5240 N N . LEU A 1 660 ? -3.717 -6.704 11.908 1.00 93.25 660 LEU A N 1
ATOM 5241 C CA . LEU A 1 660 ? -3.543 -5.929 13.142 1.00 93.25 660 LEU A CA 1
ATOM 5242 C C . LEU A 1 660 ? -4.851 -5.809 13.923 1.00 93.25 660 LEU A C 1
ATOM 5244 O O . LEU A 1 660 ? -4.864 -5.960 15.144 1.00 93.25 660 LEU A O 1
ATOM 5248 N N . THR A 1 661 ? -5.958 -5.565 13.230 1.00 92.94 661 THR A N 1
ATOM 5249 C CA . THR A 1 661 ? -7.272 -5.454 13.864 1.00 92.94 661 THR A CA 1
ATOM 5250 C C . THR A 1 661 ? -7.695 -6.801 14.455 1.00 92.94 661 THR A C 1
ATOM 5252 O O . THR A 1 661 ? -8.139 -6.855 15.600 1.00 92.94 661 THR A O 1
ATOM 5255 N N . ALA A 1 662 ? -7.483 -7.901 13.728 1.00 93.19 662 ALA A N 1
ATOM 5256 C CA . ALA A 1 662 ? -7.806 -9.251 14.181 1.00 93.19 662 ALA A CA 1
ATOM 5257 C C . ALA A 1 662 ? -7.028 -9.680 15.433 1.00 93.19 662 ALA A C 1
ATOM 5259 O O . ALA A 1 662 ? -7.610 -10.267 16.344 1.00 93.19 662 ALA A O 1
ATOM 5260 N N . ILE A 1 663 ? -5.727 -9.373 15.513 1.00 91.25 663 ILE A N 1
ATOM 5261 C CA . ILE A 1 663 ? -4.913 -9.771 16.669 1.00 91.25 663 ILE A CA 1
ATOM 5262 C C . ILE A 1 663 ? -5.223 -8.924 17.915 1.00 91.25 663 ILE A C 1
ATOM 5264 O O . ILE A 1 663 ? -5.184 -9.446 19.031 1.00 91.25 663 ILE A O 1
ATOM 5268 N N . ASN A 1 664 ? -5.581 -7.647 17.728 1.00 89.94 664 ASN A N 1
ATOM 5269 C CA . ASN A 1 664 ? -5.901 -6.721 18.818 1.00 89.94 664 ASN A CA 1
ATOM 5270 C C . ASN A 1 664 ? -7.345 -6.850 19.325 1.00 89.94 664 ASN A C 1
ATOM 5272 O O . ASN A 1 664 ? -7.587 -6.636 20.512 1.00 89.94 664 ASN A O 1
ATOM 5276 N N . ALA A 1 665 ? -8.307 -7.227 18.477 1.00 90.75 665 ALA A N 1
ATOM 5277 C CA . ALA A 1 665 ? -9.719 -7.258 18.861 1.00 90.75 665 ALA A CA 1
ATOM 5278 C C . ALA A 1 665 ? -10.013 -8.144 20.095 1.00 90.75 665 ALA A C 1
ATOM 5280 O O . ALA A 1 665 ? -10.683 -7.657 21.011 1.00 90.75 665 ALA A O 1
ATOM 5281 N N . PRO A 1 666 ? -9.497 -9.389 20.215 1.00 88.50 666 PRO A N 1
ATOM 5282 C CA . PRO A 1 666 ? -9.719 -10.214 21.406 1.00 88.50 666 PRO A CA 1
ATOM 5283 C C . PRO A 1 666 ? -9.091 -9.638 22.682 1.00 88.50 666 PRO A C 1
ATOM 5285 O O . PRO A 1 666 ? -9.706 -9.711 23.744 1.00 88.50 666 PRO A O 1
ATOM 5288 N N . LEU A 1 667 ? -7.910 -9.011 22.580 1.00 85.88 667 LEU A N 1
ATOM 5289 C CA . LEU A 1 667 ? -7.225 -8.351 23.708 1.00 85.88 667 LEU A CA 1
ATOM 5290 C C . LEU A 1 667 ? -8.059 -7.196 24.284 1.00 85.88 667 LEU A C 1
ATOM 5292 O O . LEU A 1 667 ? -7.986 -6.886 25.468 1.00 85.88 667 LEU A O 1
ATOM 5296 N N . GLN A 1 668 ? -8.901 -6.591 23.448 1.00 85.38 668 GLN A N 1
ATOM 5297 C CA . GLN A 1 668 ? -9.775 -5.478 23.813 1.00 85.38 668 GLN A CA 1
ATOM 5298 C C . GLN A 1 668 ? -11.226 -5.899 24.079 1.00 85.38 668 GLN A C 1
ATOM 5300 O O . GLN A 1 668 ? -12.101 -5.043 24.216 1.00 85.38 668 GLN A O 1
ATOM 5305 N N . GLN A 1 669 ? -11.502 -7.207 24.157 1.00 85.31 669 GLN A N 1
ATOM 5306 C CA . GLN A 1 669 ? -12.852 -7.766 24.331 1.00 85.31 669 GLN A CA 1
ATOM 5307 C C . GLN A 1 669 ? -13.831 -7.383 23.199 1.00 85.31 669 GLN A C 1
ATOM 5309 O O . GLN A 1 669 ? -15.045 -7.321 23.401 1.00 85.31 669 GLN A O 1
ATOM 5314 N N . ARG A 1 670 ? -13.295 -7.137 21.999 1.00 85.88 670 ARG A N 1
ATOM 5315 C CA . ARG A 1 670 ? -14.022 -6.819 20.757 1.00 85.88 670 ARG A CA 1
ATOM 5316 C C . ARG A 1 670 ? -14.127 -8.026 19.812 1.00 85.88 670 ARG A C 1
ATOM 5318 O O . ARG A 1 670 ? -14.467 -7.880 18.641 1.00 85.88 670 ARG A O 1
ATOM 5325 N N . GLY A 1 671 ? -13.793 -9.213 20.310 1.00 86.94 671 GLY A N 1
ATOM 5326 C CA . GLY A 1 671 ? -13.817 -10.482 19.595 1.00 86.94 671 GLY A CA 1
ATOM 5327 C C . GLY A 1 671 ? -13.485 -11.640 20.535 1.00 86.94 671 GLY A C 1
ATOM 5328 O O . GLY A 1 671 ? -13.124 -11.429 21.694 1.00 86.94 671 GLY A O 1
ATOM 5329 N N . PHE A 1 672 ? -13.606 -12.871 20.041 1.00 84.44 672 PHE A N 1
ATOM 5330 C CA . PHE A 1 672 ? -13.316 -14.078 20.819 1.00 84.44 672 PHE A CA 1
ATOM 5331 C C . PHE A 1 672 ? -11.913 -14.612 20.533 1.00 84.44 672 PHE A C 1
ATOM 5333 O O . PHE A 1 672 ? -11.412 -14.518 19.414 1.00 84.44 672 PHE A O 1
ATOM 5340 N N . PHE A 1 673 ? -11.300 -15.246 21.533 1.00 82.06 673 PHE A N 1
ATOM 5341 C CA . PHE A 1 673 ? -10.111 -16.065 21.315 1.00 82.06 673 PHE A CA 1
ATOM 5342 C C . PHE A 1 673 ? -10.519 -17.374 20.625 1.00 82.06 673 PHE A C 1
ATOM 5344 O O . PHE A 1 673 ? -11.298 -18.154 21.170 1.00 82.06 673 PHE A O 1
ATOM 5351 N N . LEU A 1 674 ? -10.009 -17.619 19.417 1.00 80.25 674 LEU A N 1
ATOM 5352 C CA . LEU A 1 674 ? -10.329 -18.825 18.644 1.00 80.25 674 LEU A CA 1
ATOM 5353 C C . LEU A 1 674 ? -9.606 -20.067 19.203 1.00 80.25 674 LEU A C 1
ATOM 5355 O O . LEU A 1 674 ? -8.407 -20.027 19.481 1.00 80.25 674 LEU A O 1
ATOM 5359 N N . ASN A 1 675 ? -10.321 -21.189 19.312 1.00 62.88 675 ASN A N 1
ATOM 5360 C CA . ASN A 1 675 ? -9.888 -22.464 19.900 1.00 62.88 675 ASN A CA 1
ATOM 5361 C C . ASN A 1 675 ? -8.854 -23.229 19.053 1.00 62.88 675 ASN A C 1
ATOM 5363 O O . ASN A 1 675 ? -8.119 -24.067 19.568 1.00 62.88 675 ASN A O 1
ATOM 5367 N N . THR A 1 676 ? -8.723 -22.962 17.754 1.00 55.53 676 THR A N 1
ATOM 5368 C CA . THR A 1 676 ? -7.612 -23.525 16.955 1.00 55.53 676 THR A CA 1
ATOM 5369 C C . THR A 1 676 ? -6.243 -23.114 17.507 1.00 55.53 676 THR A C 1
ATOM 5371 O O . THR A 1 676 ? -5.286 -23.885 17.426 1.00 55.53 676 THR A O 1
ATOM 5374 N N . ASN A 1 677 ? -6.172 -21.962 18.182 1.00 50.38 677 ASN A N 1
ATOM 5375 C CA . ASN A 1 677 ? -4.987 -21.510 18.903 1.00 50.38 677 ASN A CA 1
ATOM 5376 C C . ASN A 1 677 ? -4.722 -22.290 20.207 1.00 50.38 677 ASN A C 1
ATOM 5378 O O . ASN A 1 677 ? -3.578 -22.291 20.665 1.00 50.38 677 ASN A O 1
ATOM 5382 N N . SER A 1 678 ? -5.737 -22.933 20.803 1.00 44.62 678 SER A N 1
ATOM 5383 C CA . SER A 1 678 ? -5.615 -23.708 22.050 1.00 44.62 678 SER A CA 1
ATOM 5384 C C . SER A 1 678 ? -5.267 -25.184 21.805 1.00 44.62 678 SER A C 1
ATOM 5386 O O . SER A 1 678 ? -4.562 -25.785 22.612 1.00 44.62 678 SER A O 1
ATOM 5388 N N . ILE A 1 679 ? -5.639 -25.758 20.652 1.00 44.69 679 ILE A N 1
ATOM 5389 C CA . ILE A 1 679 ? -5.264 -27.139 20.278 1.00 44.69 679 ILE A CA 1
ATOM 5390 C C . ILE A 1 679 ? -3.771 -27.250 19.912 1.00 44.69 679 ILE A C 1
ATOM 5392 O O . ILE A 1 679 ? -3.135 -28.241 20.257 1.00 44.69 679 ILE A O 1
ATOM 5396 N N . GLN A 1 680 ? -3.172 -26.228 19.284 1.00 45.88 680 GLN A N 1
ATOM 5397 C CA . GLN A 1 680 ? -1.713 -26.190 19.076 1.00 45.88 680 GLN A CA 1
ATOM 5398 C C . GLN A 1 680 ? -0.940 -26.066 20.390 1.00 45.88 680 GLN A C 1
ATOM 5400 O O . GLN A 1 680 ? 0.146 -26.625 20.508 1.00 45.88 680 GLN A O 1
ATOM 5405 N N . GLN A 1 681 ? -1.513 -25.389 21.390 1.00 42.62 681 GLN A N 1
ATOM 5406 C CA . GLN A 1 681 ? -0.920 -25.360 22.719 1.00 42.62 681 GLN A CA 1
ATOM 5407 C C . GLN A 1 681 ? -0.954 -26.754 23.346 1.00 42.62 681 GLN A C 1
ATOM 5409 O O . GLN A 1 681 ? 0.080 -27.132 23.877 1.00 42.62 681 GLN A O 1
ATOM 5414 N N . ASN A 1 682 ? -2.034 -27.549 23.187 1.00 38.78 682 ASN A N 1
ATOM 5415 C CA . ASN A 1 682 ? -2.158 -28.927 23.719 1.00 38.78 682 ASN A CA 1
ATOM 5416 C C . ASN A 1 682 ? -0.962 -29.844 23.383 1.00 38.78 682 ASN A C 1
ATOM 5418 O O . ASN A 1 682 ? -0.594 -30.675 24.208 1.00 38.78 682 ASN A O 1
ATOM 5422 N N . ASN A 1 683 ? -0.291 -29.621 22.247 1.00 38.94 683 ASN A N 1
ATOM 5423 C CA . ASN A 1 683 ? 0.917 -30.356 21.851 1.00 38.94 683 ASN A CA 1
ATOM 5424 C C . ASN A 1 683 ? 2.243 -29.712 22.314 1.00 38.94 683 ASN A C 1
ATOM 5426 O O . ASN A 1 683 ? 3.266 -30.386 22.307 1.00 38.94 683 ASN A O 1
ATOM 5430 N N . ILE A 1 684 ? 2.236 -28.439 22.724 1.00 40.88 684 ILE A N 1
ATOM 5431 C CA . ILE A 1 684 ? 3.378 -27.722 23.327 1.00 40.88 684 ILE A CA 1
ATOM 5432 C C . ILE A 1 684 ? 3.441 -27.956 24.851 1.00 40.88 684 ILE A C 1
ATOM 5434 O O . ILE A 1 684 ? 4.515 -27.844 25.437 1.00 40.88 684 ILE A O 1
ATOM 5438 N N . PHE A 1 685 ? 2.333 -28.335 25.511 1.00 46.12 685 PHE A N 1
ATOM 5439 C CA . PHE A 1 685 ? 2.297 -28.543 26.975 1.00 46.12 685 PHE A CA 1
ATOM 5440 C C . PHE A 1 685 ? 3.149 -29.713 27.499 1.00 46.12 685 PHE A C 1
ATOM 5442 O O . PHE A 1 685 ? 3.150 -29.929 28.705 1.00 46.12 685 PHE A O 1
ATOM 5449 N N . ASN A 1 686 ? 3.877 -30.444 26.648 1.00 41.78 686 ASN A N 1
ATOM 5450 C CA . ASN A 1 686 ? 4.795 -31.492 27.101 1.00 41.78 686 ASN A CA 1
ATOM 5451 C C . ASN A 1 686 ? 6.276 -31.068 27.146 1.00 41.78 686 ASN A C 1
ATOM 5453 O O . ASN A 1 686 ? 7.053 -31.819 27.722 1.00 41.78 686 ASN A O 1
ATOM 5457 N N . ASP A 1 687 ? 6.663 -29.899 26.607 1.00 38.22 687 ASP A N 1
ATOM 5458 C CA . ASP A 1 687 ? 8.090 -29.529 26.457 1.00 38.22 687 ASP A CA 1
ATOM 5459 C C . ASP A 1 687 ? 8.510 -28.173 27.072 1.00 38.22 687 ASP A C 1
ATOM 5461 O O . ASP A 1 687 ? 9.683 -27.822 26.996 1.00 38.22 687 ASP A O 1
ATOM 5465 N N . TYR A 1 688 ? 7.614 -27.391 27.694 1.00 45.12 688 TYR A N 1
ATOM 5466 C CA . TYR A 1 688 ? 7.958 -26.048 28.210 1.00 45.12 688 TYR A CA 1
ATOM 5467 C C . TYR A 1 688 ? 7.458 -25.772 29.636 1.00 45.12 688 TYR A C 1
ATOM 5469 O O . TYR A 1 688 ? 6.665 -24.859 29.871 1.00 45.12 688 TYR A O 1
ATOM 5477 N N . ASP A 1 689 ? 8.004 -26.511 30.601 1.00 46.19 689 ASP A N 1
ATOM 5478 C CA . ASP A 1 689 ? 8.059 -26.097 32.015 1.00 46.19 689 ASP A CA 1
ATOM 5479 C C . ASP A 1 689 ? 9.164 -25.036 32.282 1.00 46.19 689 ASP A C 1
ATOM 5481 O O . ASP A 1 689 ? 9.445 -24.720 33.433 1.00 46.19 689 ASP A O 1
ATOM 5485 N N . ASP A 1 690 ? 9.757 -24.435 31.236 1.00 47.59 690 ASP A N 1
ATOM 5486 C CA . ASP A 1 690 ? 10.992 -23.631 31.321 1.00 47.59 690 ASP A CA 1
ATOM 5487 C C . ASP A 1 690 ? 10.853 -22.123 30.979 1.00 47.59 690 ASP A C 1
ATOM 5489 O O . ASP A 1 690 ? 11.873 -21.452 30.833 1.00 47.59 690 ASP A O 1
ATOM 5493 N N . ASP A 1 691 ? 9.650 -21.537 30.840 1.00 53.84 691 ASP A N 1
ATOM 5494 C CA . ASP A 1 691 ? 9.517 -20.071 30.647 1.00 53.84 691 ASP A CA 1
ATOM 5495 C C . ASP A 1 691 ? 9.444 -19.329 32.009 1.00 53.84 691 ASP A C 1
ATOM 5497 O O . ASP A 1 691 ? 8.393 -19.347 32.669 1.00 53.84 691 ASP A O 1
ATOM 5501 N N . PRO A 1 692 ? 10.535 -18.682 32.474 1.00 53.50 692 PRO A N 1
ATOM 5502 C CA . PRO A 1 692 ? 10.643 -18.145 33.833 1.00 53.50 692 PRO A CA 1
ATOM 5503 C C . PRO A 1 692 ? 9.642 -17.022 34.149 1.00 53.50 692 PRO A C 1
ATOM 5505 O O . PRO A 1 692 ? 9.255 -16.874 35.312 1.00 53.50 692 PRO A O 1
ATOM 5508 N N . GLU A 1 693 ? 9.171 -16.260 33.153 1.00 54.88 693 GLU A N 1
ATOM 5509 C CA . GLU A 1 693 ? 8.151 -15.215 33.364 1.00 54.88 693 GLU A CA 1
ATOM 5510 C C . GLU A 1 693 ? 6.782 -15.813 33.723 1.00 54.88 693 GLU A C 1
ATOM 5512 O O . GLU A 1 693 ? 6.054 -15.279 34.565 1.00 54.88 693 GLU A O 1
ATOM 5517 N N . LEU A 1 694 ? 6.442 -16.962 33.133 1.00 54.78 694 LEU A N 1
ATOM 5518 C CA . LEU A 1 694 ? 5.176 -17.655 33.369 1.00 54.78 694 LEU A CA 1
ATOM 5519 C C . LEU A 1 694 ? 5.164 -18.375 34.728 1.00 54.78 694 LEU A C 1
ATOM 5521 O O . LEU A 1 694 ? 4.119 -18.475 35.377 1.00 54.78 694 LEU A O 1
ATOM 5525 N N . ILE A 1 695 ? 6.328 -18.868 35.161 1.00 53.97 695 ILE A N 1
ATOM 5526 C CA . ILE A 1 695 ? 6.536 -19.504 36.469 1.00 53.97 695 ILE A CA 1
ATOM 5527 C C . ILE A 1 695 ? 6.349 -18.475 37.592 1.00 53.97 695 ILE A C 1
ATOM 5529 O O . ILE A 1 695 ? 5.654 -18.756 38.569 1.00 53.97 695 ILE A O 1
ATOM 5533 N N . LEU A 1 696 ? 6.868 -17.253 37.422 1.00 51.00 696 LEU A N 1
ATOM 5534 C CA . LEU A 1 696 ? 6.708 -16.163 38.392 1.00 51.00 696 LEU A CA 1
ATOM 5535 C C . LEU A 1 696 ? 5.235 -15.735 38.573 1.00 51.00 696 LEU A C 1
ATOM 5537 O O . LEU A 1 696 ? 4.817 -15.386 39.677 1.00 51.00 696 LEU A O 1
ATOM 5541 N N . LEU A 1 697 ? 4.435 -15.793 37.503 1.00 50.84 697 LEU A N 1
ATOM 5542 C CA . LEU A 1 697 ? 2.994 -15.501 37.529 1.00 50.84 697 LEU A CA 1
ATOM 5543 C C . LEU A 1 697 ? 2.167 -16.605 38.212 1.00 50.84 697 LEU A C 1
ATOM 5545 O O . LEU A 1 697 ? 1.190 -16.287 38.892 1.00 50.84 697 LEU A O 1
ATOM 5549 N N . ASN A 1 698 ? 2.560 -17.877 38.064 1.00 49.16 698 ASN A N 1
ATOM 5550 C CA . ASN A 1 698 ? 1.880 -19.017 38.700 1.00 49.16 698 ASN A CA 1
ATOM 5551 C C . ASN A 1 698 ? 2.218 -19.160 40.194 1.00 49.16 698 ASN A C 1
ATOM 5553 O O . ASN A 1 698 ? 1.399 -19.677 40.944 1.00 49.16 698 ASN A O 1
ATOM 5557 N N . LEU A 1 699 ? 3.398 -18.712 40.638 1.00 47.50 699 LEU A N 1
ATOM 5558 C CA . LEU A 1 699 ? 3.841 -18.841 42.036 1.00 47.50 699 LEU A CA 1
ATOM 5559 C C . LEU A 1 699 ? 3.208 -17.817 42.994 1.00 47.50 699 LEU A C 1
ATOM 5561 O O . LEU A 1 699 ? 3.218 -18.036 44.201 1.00 47.50 699 LEU A O 1
ATOM 5565 N N . ASN A 1 700 ? 2.661 -16.713 42.476 1.00 44.72 700 ASN A N 1
ATOM 5566 C CA . ASN A 1 700 ? 2.174 -15.602 43.300 1.00 44.72 700 ASN A CA 1
ATOM 5567 C C . ASN A 1 700 ? 0.656 -15.595 43.546 1.00 44.72 700 ASN A C 1
ATOM 5569 O O . ASN A 1 700 ? 0.185 -14.706 44.248 1.00 44.72 700 ASN A O 1
ATOM 5573 N N . ASN A 1 701 ? -0.120 -16.532 42.986 1.00 45.72 701 ASN A N 1
ATOM 5574 C CA . ASN A 1 701 ? -1.577 -16.529 43.136 1.00 45.72 701 ASN A CA 1
ATOM 5575 C C . ASN A 1 701 ? -2.177 -17.948 43.177 1.00 45.72 701 ASN A C 1
ATOM 5577 O O . ASN A 1 701 ? -1.991 -18.725 42.241 1.00 45.72 701 ASN A O 1
ATOM 5581 N N . ASP A 1 702 ? -2.985 -18.237 44.203 1.00 41.72 702 ASP A N 1
ATOM 5582 C CA . ASP A 1 702 ? -3.874 -19.409 44.296 1.00 41.72 702 ASP A CA 1
ATOM 5583 C C . ASP A 1 702 ? -5.039 -19.295 43.287 1.00 41.72 702 ASP A C 1
ATOM 5585 O O . ASP A 1 702 ? -6.191 -19.022 43.634 1.00 41.72 702 ASP A O 1
ATOM 5589 N N . PHE A 1 703 ? -4.752 -19.443 41.993 1.00 51.34 703 PHE A N 1
ATOM 5590 C CA . PHE A 1 703 ? -5.762 -19.354 40.937 1.00 51.34 703 PHE A CA 1
ATOM 5591 C C . PHE A 1 703 ? -6.307 -20.718 40.498 1.00 51.34 703 PHE A C 1
ATOM 5593 O O . PHE A 1 703 ? -5.601 -21.723 40.421 1.00 51.34 703 PHE A O 1
ATOM 5600 N N . SER A 1 704 ? -7.588 -20.736 40.116 1.00 54.09 704 SER A N 1
ATOM 5601 C CA . SER A 1 704 ? -8.221 -21.891 39.472 1.00 54.09 704 SER A CA 1
ATOM 5602 C C . SER A 1 704 ? -7.548 -22.232 38.127 1.00 54.09 704 SER A C 1
ATOM 5604 O O . SER A 1 704 ? -7.048 -21.344 37.430 1.00 54.09 704 SER A O 1
ATOM 5606 N N . LYS A 1 705 ? -7.584 -23.509 37.707 1.00 56.03 705 LYS A N 1
ATOM 5607 C CA . LYS A 1 705 ? -7.020 -23.970 36.414 1.00 56.03 705 LYS A CA 1
ATOM 5608 C C . LYS A 1 705 ? -7.518 -23.157 35.205 1.00 56.03 705 LYS A C 1
ATOM 5610 O O . LYS A 1 705 ? -6.762 -22.926 34.264 1.00 56.03 705 LYS A O 1
ATOM 5615 N N . GLU A 1 706 ? -8.766 -22.695 35.244 1.00 55.25 706 GLU A N 1
ATOM 5616 C CA . GLU A 1 706 ? -9.405 -21.912 34.178 1.00 55.25 706 GLU A CA 1
ATOM 5617 C C . GLU A 1 706 ? -8.833 -20.484 34.073 1.00 55.25 706 GLU A C 1
ATOM 5619 O O . GLU A 1 706 ? -8.593 -19.966 32.976 1.00 55.25 706 GLU A O 1
ATOM 5624 N N . THR A 1 707 ? -8.515 -19.868 35.214 1.00 59.84 707 THR A N 1
ATOM 5625 C CA . THR A 1 707 ? -7.865 -18.551 35.281 1.00 59.84 707 THR A CA 1
ATOM 5626 C C . THR A 1 707 ? -6.439 -18.610 34.723 1.00 59.84 707 THR A C 1
ATOM 5628 O O . THR A 1 707 ? -6.041 -17.729 33.955 1.00 59.84 707 THR A O 1
ATOM 5631 N N . VAL A 1 708 ? -5.691 -19.681 35.019 1.00 62.38 708 VAL A N 1
ATOM 5632 C CA . VAL A 1 708 ? -4.328 -19.900 34.496 1.00 62.38 708 VAL A CA 1
ATOM 5633 C C . VAL A 1 708 ? -4.340 -20.066 32.973 1.00 62.38 708 VAL A C 1
ATOM 5635 O O . VAL A 1 708 ? -3.542 -19.445 32.270 1.00 62.38 708 VAL A O 1
ATOM 5638 N N . GLN A 1 709 ? -5.277 -20.848 32.432 1.00 64.31 709 GLN A N 1
ATOM 5639 C CA . GLN A 1 709 ? -5.396 -21.059 30.986 1.00 64.31 709 GLN A CA 1
ATOM 5640 C C . GLN A 1 709 ? -5.747 -19.764 30.233 1.00 64.31 709 GLN A C 1
ATOM 5642 O O . GLN A 1 709 ? -5.118 -19.448 29.221 1.00 64.31 709 GLN A O 1
ATOM 5647 N N . THR A 1 710 ? -6.694 -18.980 30.754 1.00 66.00 710 THR A N 1
ATOM 5648 C CA . THR A 1 710 ? -7.091 -17.684 30.172 1.00 66.00 710 THR A CA 1
ATOM 5649 C C . THR A 1 710 ? -5.927 -16.691 30.169 1.00 66.00 710 THR A C 1
ATOM 5651 O O . THR A 1 710 ? -5.674 -16.016 29.170 1.00 66.00 710 THR A O 1
ATOM 5654 N N . THR A 1 711 ? -5.158 -16.667 31.260 1.00 67.69 711 THR A N 1
ATOM 5655 C CA . THR A 1 711 ? -3.967 -15.820 31.417 1.00 67.69 711 THR A CA 1
ATOM 5656 C C . THR A 1 711 ? -2.910 -16.140 30.358 1.00 67.69 711 THR A C 1
ATOM 5658 O O . THR A 1 711 ? -2.398 -15.241 29.689 1.00 67.69 711 THR A O 1
ATOM 5661 N N . ARG A 1 712 ? -2.633 -17.429 30.128 1.00 71.06 712 ARG A N 1
ATOM 5662 C CA . ARG A 1 712 ? -1.665 -17.875 29.112 1.00 71.06 712 ARG A CA 1
ATOM 5663 C C . ARG A 1 712 ? -2.096 -17.513 27.689 1.00 71.06 712 ARG A C 1
ATOM 5665 O O . ARG A 1 712 ? -1.268 -17.058 26.902 1.00 71.06 712 ARG A O 1
ATOM 5672 N N . ILE A 1 713 ? -3.375 -17.691 27.345 1.00 76.94 713 ILE A N 1
ATOM 5673 C CA . ILE A 1 713 ? -3.903 -17.334 26.014 1.00 76.94 713 ILE A CA 1
ATOM 5674 C C . ILE A 1 713 ? -3.694 -15.841 25.743 1.00 76.94 713 ILE A C 1
ATOM 5676 O O . ILE A 1 713 ? -3.181 -15.481 24.682 1.00 76.94 713 ILE A O 1
ATOM 5680 N N . HIS A 1 714 ? -4.026 -14.992 26.716 1.00 79.12 714 HIS A N 1
ATOM 5681 C CA . HIS A 1 714 ? -3.856 -13.548 26.602 1.00 79.12 714 HIS A CA 1
ATOM 5682 C C . HIS A 1 714 ? -2.379 -13.147 26.460 1.00 79.12 714 HIS A C 1
ATOM 5684 O O . HIS A 1 714 ? -2.053 -12.343 25.590 1.00 79.12 714 HIS A O 1
ATOM 5690 N N . TYR A 1 715 ? -1.469 -13.748 27.240 1.00 79.50 715 TYR A N 1
ATOM 5691 C CA . TYR A 1 715 ? -0.025 -13.483 27.144 1.00 79.50 715 TYR A CA 1
ATOM 5692 C C . TYR A 1 715 ? 0.517 -13.738 25.733 1.00 79.50 715 TYR A C 1
ATOM 5694 O O . TYR A 1 715 ? 1.114 -12.856 25.115 1.00 79.50 715 TYR A O 1
ATOM 5702 N N . TYR A 1 716 ? 0.262 -14.923 25.174 1.00 80.38 716 TYR A N 1
ATOM 5703 C CA . TYR A 1 716 ? 0.762 -15.237 23.838 1.00 80.38 716 TYR A CA 1
ATOM 5704 C C . TYR A 1 716 ? 0.062 -14.428 22.742 1.00 80.38 716 TYR A C 1
ATOM 5706 O O . TYR A 1 716 ? 0.692 -14.111 21.739 1.00 80.38 716 TYR A O 1
ATOM 5714 N N . GLN A 1 717 ? -1.222 -14.092 22.906 1.00 85.81 717 GLN A N 1
ATOM 5715 C CA . GLN A 1 717 ? -1.906 -13.184 21.984 1.00 85.81 717 GLN A CA 1
ATOM 5716 C C . GLN A 1 717 ? -1.227 -11.805 21.977 1.00 85.81 717 GLN A C 1
ATOM 5718 O O . GLN A 1 717 ? -0.957 -11.278 20.901 1.00 85.81 717 GLN A O 1
ATOM 5723 N N . GLN A 1 718 ? -0.889 -11.261 23.152 1.00 84.50 718 GLN A N 1
ATOM 5724 C CA . GLN A 1 718 ? -0.169 -9.991 23.280 1.00 84.50 718 GLN A CA 1
ATOM 5725 C C . GLN A 1 718 ? 1.223 -10.063 22.644 1.00 84.50 718 GLN A C 1
ATOM 5727 O O . GLN A 1 718 ? 1.608 -9.171 21.890 1.00 84.50 718 GLN A O 1
ATOM 5732 N N . LYS A 1 719 ? 1.969 -11.145 22.895 1.00 85.19 719 LYS A N 1
ATOM 5733 C CA . LYS A 1 719 ? 3.287 -11.366 22.285 1.00 85.19 719 LYS A CA 1
ATOM 5734 C C . LYS A 1 719 ? 3.202 -11.353 20.757 1.00 85.19 719 LYS A C 1
ATOM 5736 O O . LYS A 1 719 ? 3.939 -10.612 20.110 1.00 85.19 719 LYS A O 1
ATOM 5741 N N . THR A 1 720 ? 2.255 -12.099 20.185 1.00 88.06 720 THR A N 1
ATOM 5742 C CA . THR A 1 720 ? 2.014 -12.106 18.736 1.00 88.06 720 THR A CA 1
ATOM 5743 C C . THR A 1 720 ? 1.571 -10.733 18.222 1.00 88.06 720 THR A C 1
ATOM 5745 O O . THR A 1 720 ? 2.027 -10.310 17.164 1.00 88.06 720 THR A O 1
ATOM 5748 N N . ALA A 1 721 ? 0.727 -10.003 18.960 1.00 89.25 721 ALA A N 1
ATOM 5749 C CA . ALA A 1 721 ? 0.314 -8.651 18.583 1.00 89.25 721 ALA A CA 1
ATOM 5750 C C . ALA A 1 721 ? 1.509 -7.685 18.503 1.00 89.25 721 ALA A C 1
ATOM 5752 O O . ALA A 1 721 ? 1.612 -6.924 17.541 1.00 89.25 721 ALA A O 1
ATOM 5753 N N . ASN A 1 722 ? 2.447 -7.764 19.450 1.00 86.81 722 ASN A N 1
ATOM 5754 C CA . ASN A 1 722 ? 3.669 -6.957 19.448 1.00 86.81 722 ASN A CA 1
ATOM 5755 C C . ASN A 1 722 ? 4.588 -7.300 18.260 1.00 86.81 722 ASN A C 1
ATOM 5757 O O . ASN A 1 722 ? 5.100 -6.396 17.597 1.00 86.81 722 ASN A O 1
ATOM 5761 N N . GLU A 1 723 ? 4.771 -8.590 17.958 1.00 88.69 723 GLU A N 1
ATOM 5762 C CA . GLU A 1 723 ? 5.566 -9.057 16.811 1.00 88.69 723 GLU A CA 1
ATOM 5763 C C . GLU A 1 723 ? 4.968 -8.590 15.474 1.00 88.69 723 GLU A C 1
ATOM 5765 O O . GLU A 1 723 ? 5.676 -8.022 14.637 1.00 88.69 723 GLU A O 1
ATOM 5770 N N . ILE A 1 724 ? 3.655 -8.764 15.295 1.00 92.06 724 ILE A N 1
ATOM 5771 C CA . ILE A 1 724 ? 2.935 -8.320 14.095 1.00 92.06 724 ILE A CA 1
ATOM 5772 C C . ILE A 1 724 ? 2.960 -6.793 13.982 1.00 92.06 724 ILE A C 1
ATOM 5774 O O . ILE A 1 724 ? 3.171 -6.284 12.887 1.00 92.06 724 ILE A O 1
ATOM 5778 N N . SER A 1 725 ? 2.793 -6.056 15.084 1.00 90.00 725 SER A N 1
ATOM 5779 C CA . SER A 1 725 ? 2.873 -4.587 15.103 1.00 90.00 725 SER A CA 1
ATOM 5780 C C . SER A 1 725 ? 4.228 -4.084 14.601 1.00 90.00 725 SER A C 1
ATOM 5782 O O . SER A 1 725 ? 4.294 -3.200 13.744 1.00 90.00 725 SER A O 1
ATOM 5784 N N . LYS A 1 726 ? 5.324 -4.711 15.046 1.00 89.75 726 LYS A N 1
ATOM 5785 C CA . LYS A 1 726 ? 6.668 -4.386 14.556 1.00 89.75 726 LYS A CA 1
ATOM 5786 C C . LYS A 1 726 ? 6.796 -4.630 13.049 1.00 89.75 726 LYS A C 1
ATOM 5788 O O . LYS A 1 726 ? 7.217 -3.732 12.320 1.00 89.75 726 LYS A O 1
ATOM 5793 N N . LEU A 1 727 ? 6.397 -5.812 12.578 1.00 93.75 727 LEU A N 1
ATOM 5794 C CA . LEU A 1 727 ? 6.476 -6.166 11.158 1.00 93.75 727 LEU A CA 1
ATOM 5795 C C . LEU A 1 727 ? 5.571 -5.279 10.286 1.00 93.75 727 LEU A C 1
ATOM 5797 O O . LEU A 1 727 ? 5.936 -4.905 9.171 1.00 93.75 727 LEU A O 1
ATOM 5801 N N . ALA A 1 728 ? 4.401 -4.904 10.801 1.00 92.50 728 ALA A N 1
ATOM 5802 C CA . ALA A 1 728 ? 3.488 -3.975 10.155 1.00 92.50 728 ALA A CA 1
ATOM 5803 C C . ALA A 1 728 ? 4.125 -2.591 9.993 1.00 92.50 728 ALA A C 1
ATOM 5805 O O . ALA A 1 728 ? 4.100 -2.047 8.893 1.00 92.50 728 ALA A O 1
ATOM 5806 N N . ASN A 1 729 ? 4.763 -2.054 11.036 1.00 89.44 729 ASN A N 1
ATOM 5807 C CA . ASN A 1 729 ? 5.469 -0.774 10.953 1.00 89.44 729 ASN A CA 1
ATOM 5808 C C . ASN A 1 729 ? 6.583 -0.801 9.897 1.00 89.44 729 ASN A C 1
ATOM 5810 O O . ASN A 1 729 ? 6.674 0.119 9.083 1.00 89.44 729 ASN A O 1
ATOM 5814 N N . GLU A 1 730 ? 7.381 -1.872 9.847 1.00 92.56 730 GLU A N 1
ATOM 5815 C CA . GLU A 1 730 ? 8.402 -2.063 8.807 1.00 92.56 730 GLU A CA 1
ATOM 5816 C C . GLU A 1 730 ? 7.777 -2.123 7.401 1.00 92.56 730 GLU A C 1
ATOM 5818 O O . GLU A 1 730 ? 8.251 -1.463 6.474 1.00 92.56 730 GLU A O 1
ATOM 5823 N N . THR A 1 731 ? 6.663 -2.845 7.248 1.00 95.38 731 THR A N 1
ATOM 5824 C CA . THR A 1 731 ? 5.924 -2.948 5.978 1.00 95.38 731 THR A CA 1
ATOM 5825 C C . THR A 1 731 ? 5.389 -1.588 5.522 1.00 95.38 731 THR A C 1
ATOM 5827 O O . THR A 1 731 ? 5.541 -1.218 4.358 1.00 95.38 731 THR A O 1
ATOM 5830 N N . ILE A 1 732 ? 4.794 -0.807 6.428 1.00 91.31 732 ILE A N 1
ATOM 5831 C CA . ILE A 1 732 ? 4.240 0.515 6.107 1.00 91.31 732 ILE A CA 1
ATOM 5832 C C . ILE A 1 732 ? 5.371 1.495 5.756 1.00 91.31 732 ILE A C 1
ATOM 5834 O O . ILE A 1 732 ? 5.204 2.301 4.844 1.00 91.31 732 ILE A O 1
ATOM 5838 N N . LEU A 1 733 ? 6.537 1.429 6.413 1.00 91.00 733 LEU A N 1
ATOM 5839 C CA . LEU A 1 733 ? 7.707 2.235 6.031 1.00 91.00 733 LEU A CA 1
ATOM 5840 C C . LEU A 1 733 ? 8.195 1.904 4.612 1.00 91.00 733 LEU A C 1
ATOM 5842 O O . LEU A 1 733 ? 8.439 2.823 3.827 1.00 91.00 733 LEU A O 1
ATOM 5846 N N . LEU A 1 734 ? 8.259 0.617 4.247 1.00 94.81 734 LEU A N 1
ATOM 5847 C CA . LEU A 1 734 ? 8.573 0.201 2.875 1.00 94.81 734 LEU A CA 1
ATOM 5848 C C . LEU A 1 734 ? 7.563 0.773 1.875 1.00 94.81 734 LEU A C 1
ATOM 5850 O O . LEU A 1 734 ? 7.968 1.324 0.852 1.00 94.81 734 LEU A O 1
ATOM 5854 N N . ILE A 1 735 ? 6.266 0.698 2.186 1.00 94.75 735 ILE A N 1
ATOM 5855 C CA . ILE A 1 735 ? 5.195 1.255 1.348 1.00 94.75 735 ILE A CA 1
ATOM 5856 C C . ILE A 1 735 ? 5.341 2.771 1.186 1.00 94.75 735 ILE A C 1
ATOM 5858 O O . ILE A 1 735 ? 5.300 3.261 0.057 1.00 94.75 735 ILE A O 1
ATOM 5862 N N . THR A 1 736 ? 5.572 3.516 2.272 1.00 91.94 736 THR A N 1
ATOM 5863 C CA . THR A 1 736 ? 5.820 4.965 2.202 1.00 91.94 736 THR A CA 1
ATOM 5864 C C . THR A 1 736 ? 7.000 5.267 1.278 1.00 91.94 736 THR A C 1
ATOM 5866 O O . THR A 1 736 ? 6.905 6.145 0.423 1.00 91.94 736 THR A O 1
ATOM 5869 N N . SER A 1 737 ? 8.096 4.515 1.410 1.00 91.81 737 SER A N 1
ATOM 5870 C CA . SER A 1 737 ? 9.307 4.683 0.602 1.00 91.81 737 SER A CA 1
ATOM 5871 C C . SER A 1 737 ? 9.091 4.347 -0.880 1.00 91.81 737 SER A C 1
ATOM 5873 O O . SER A 1 737 ? 9.671 4.993 -1.752 1.00 91.81 737 SER A O 1
ATOM 5875 N N . ILE A 1 738 ? 8.252 3.353 -1.193 1.00 93.19 738 ILE A N 1
ATOM 5876 C CA . ILE A 1 738 ? 7.846 3.035 -2.570 1.00 93.19 738 ILE A CA 1
ATOM 5877 C C . ILE A 1 738 ? 7.057 4.207 -3.154 1.00 93.19 738 ILE A C 1
ATOM 5879 O O . ILE A 1 738 ? 7.438 4.752 -4.185 1.00 93.19 738 ILE A O 1
ATOM 5883 N N . LEU A 1 739 ? 5.994 4.636 -2.470 1.00 92.69 739 LEU A N 1
ATOM 5884 C CA . LEU A 1 739 ? 5.085 5.669 -2.971 1.00 92.69 739 LEU A CA 1
ATOM 5885 C C . LEU A 1 739 ? 5.761 7.039 -3.098 1.00 92.69 739 LEU A C 1
ATOM 5887 O O . LEU A 1 739 ? 5.483 7.767 -4.048 1.00 92.69 739 LEU A O 1
ATOM 5891 N N . LYS A 1 740 ? 6.702 7.361 -2.204 1.00 89.94 740 LYS A N 1
ATOM 5892 C CA . LYS A 1 740 ? 7.522 8.580 -2.252 1.00 89.94 740 LYS A CA 1
ATOM 5893 C C . LYS A 1 740 ? 8.214 8.788 -3.599 1.00 89.94 740 LYS A C 1
ATOM 5895 O O . LYS A 1 740 ? 8.287 9.924 -4.051 1.00 89.94 740 LYS A O 1
ATOM 5900 N N . ILE A 1 741 ? 8.716 7.726 -4.239 1.00 88.88 741 ILE A N 1
ATOM 5901 C CA . ILE A 1 741 ? 9.414 7.821 -5.538 1.00 88.88 741 ILE A CA 1
ATOM 5902 C C . ILE A 1 741 ? 8.512 8.469 -6.598 1.00 88.88 741 ILE A C 1
ATOM 5904 O O . ILE A 1 741 ? 8.997 9.143 -7.504 1.00 88.88 741 ILE A O 1
ATOM 5908 N N . HIS A 1 742 ? 7.198 8.300 -6.454 1.00 87.81 742 HIS A N 1
ATOM 5909 C CA . HIS A 1 742 ? 6.192 8.807 -7.374 1.00 87.81 742 HIS A CA 1
ATOM 5910 C C . HIS A 1 742 ? 5.559 10.132 -6.924 1.00 87.81 742 HIS A C 1
ATOM 5912 O O . HIS A 1 742 ? 4.672 10.629 -7.610 1.00 87.81 742 HIS A O 1
ATOM 5918 N N . LEU A 1 743 ? 5.952 10.700 -5.782 1.00 89.88 743 LEU A N 1
ATOM 5919 C CA . LEU A 1 743 ? 5.349 11.922 -5.253 1.00 89.88 743 LEU A CA 1
ATOM 5920 C C . LEU A 1 743 ? 6.236 13.141 -5.491 1.00 89.88 743 LEU A C 1
ATOM 5922 O O . LEU A 1 743 ? 7.419 13.145 -5.150 1.00 89.88 743 LEU A O 1
ATOM 5926 N N . ASN A 1 744 ? 5.630 14.215 -5.990 1.00 90.25 744 ASN A N 1
ATOM 5927 C CA . ASN A 1 744 ? 6.251 15.535 -6.040 1.00 90.25 744 ASN A CA 1
ATOM 5928 C C . ASN A 1 744 ? 5.642 16.491 -4.997 1.00 90.25 744 ASN A C 1
ATOM 5930 O O . ASN A 1 744 ? 4.619 16.197 -4.379 1.00 90.25 744 ASN A O 1
ATOM 5934 N N . ILE A 1 745 ? 6.279 17.641 -4.773 1.00 88.25 745 ILE A N 1
ATOM 5935 C CA . ILE A 1 745 ? 5.829 18.654 -3.811 1.00 88.25 745 ILE A CA 1
ATOM 5936 C C . ILE A 1 745 ? 4.412 19.125 -4.172 1.00 88.25 745 ILE A C 1
ATOM 5938 O O . ILE A 1 745 ? 4.151 19.523 -5.306 1.00 88.25 745 ILE A O 1
ATOM 5942 N N . GLY A 1 746 ? 3.513 19.092 -3.188 1.00 85.25 746 GLY A N 1
ATOM 5943 C CA . GLY A 1 746 ? 2.087 19.401 -3.324 1.00 85.25 746 GLY A CA 1
ATOM 5944 C C . GLY A 1 746 ? 1.216 18.201 -3.710 1.00 85.25 746 GLY A C 1
ATOM 5945 O O . GLY A 1 746 ? -0.001 18.345 -3.804 1.00 85.25 746 GLY A O 1
ATOM 5946 N N . GLN A 1 747 ? 1.804 17.021 -3.931 1.00 88.88 747 GLN A N 1
ATOM 5947 C CA . GLN A 1 747 ? 1.072 15.817 -4.313 1.00 88.88 747 GLN A CA 1
ATOM 5948 C C . GLN A 1 747 ? 0.720 14.952 -3.105 1.00 88.88 747 GLN A C 1
ATOM 5950 O O . GLN A 1 747 ? 1.573 14.659 -2.262 1.00 88.88 747 GLN A O 1
ATOM 5955 N N . LYS A 1 748 ? -0.532 14.483 -3.081 1.00 90.06 748 LYS A N 1
ATOM 5956 C CA . LYS A 1 748 ? -1.095 13.614 -2.046 1.00 90.06 748 LYS A CA 1
ATOM 5957 C C . LYS A 1 748 ? -1.592 12.295 -2.642 1.00 90.06 748 LYS A C 1
ATOM 5959 O O . LYS A 1 748 ? -2.287 12.289 -3.657 1.00 90.06 748 LYS A O 1
ATOM 5964 N N . ILE A 1 749 ? -1.293 11.188 -1.970 1.00 92.06 749 ILE A N 1
ATOM 5965 C CA . ILE A 1 749 ? -1.906 9.874 -2.180 1.00 92.06 749 ILE A CA 1
ATOM 5966 C C . ILE A 1 749 ? -2.848 9.594 -1.017 1.00 92.06 749 ILE A C 1
ATOM 5968 O O . ILE A 1 749 ? -2.439 9.671 0.138 1.00 92.06 749 ILE A O 1
ATOM 5972 N N . THR A 1 750 ? -4.079 9.205 -1.343 1.00 91.38 750 THR A N 1
ATOM 5973 C CA . THR A 1 750 ? -5.058 8.692 -0.382 1.00 91.38 750 THR A CA 1
ATOM 5974 C C . THR A 1 750 ? -5.362 7.229 -0.697 1.00 91.38 750 THR A C 1
ATOM 5976 O O . THR A 1 750 ? -5.635 6.884 -1.853 1.00 91.38 750 THR A O 1
ATOM 5979 N N . MET A 1 751 ? -5.317 6.385 0.331 1.00 90.81 751 MET A N 1
ATOM 5980 C CA . MET A 1 751 ? -5.724 4.977 0.320 1.00 90.81 751 MET A CA 1
ATOM 5981 C C . MET A 1 751 ? -6.828 4.807 1.366 1.00 90.81 751 MET A C 1
ATOM 5983 O O . MET A 1 751 ? -6.602 5.101 2.537 1.00 90.81 751 MET A O 1
ATOM 5987 N N . LYS A 1 752 ? -8.021 4.354 0.968 1.00 89.00 752 LYS A N 1
ATOM 5988 C CA . LYS A 1 752 ? -9.195 4.304 1.853 1.00 89.00 752 LYS A CA 1
ATOM 5989 C C . LYS A 1 752 ? -9.989 3.009 1.698 1.00 89.00 752 LYS A C 1
ATOM 5991 O O . LYS A 1 752 ? -10.506 2.767 0.617 1.00 89.00 752 LYS A O 1
ATOM 5996 N N . SER A 1 753 ? -10.125 2.257 2.786 1.00 88.12 753 SER A N 1
ATOM 5997 C CA . SER A 1 753 ? -11.038 1.117 2.917 1.00 88.12 753 SER A CA 1
ATOM 5998 C C . SER A 1 753 ? -12.041 1.350 4.050 1.00 88.12 753 SER A C 1
ATOM 6000 O O . SER A 1 753 ? -12.095 2.419 4.665 1.00 88.12 753 SER A O 1
ATOM 6002 N N . SER A 1 754 ? -12.837 0.326 4.358 1.00 85.62 754 SER A N 1
ATOM 6003 C CA . SER A 1 754 ? -13.725 0.301 5.521 1.00 85.62 754 SER A CA 1
ATOM 6004 C C . SER A 1 754 ? -12.982 0.339 6.863 1.00 85.62 754 SER A C 1
ATOM 6006 O O . SER A 1 754 ? -13.577 0.759 7.846 1.00 85.62 754 SER A O 1
ATOM 6008 N N . SER A 1 755 ? -11.714 -0.071 6.943 1.00 87.81 755 SER A N 1
ATOM 6009 C CA . SER A 1 755 ? -10.981 -0.230 8.212 1.00 87.81 755 SER A CA 1
ATOM 6010 C C . SER A 1 755 ? -9.715 0.629 8.317 1.00 87.81 755 SER A C 1
ATOM 6012 O O . SER A 1 755 ? -9.166 0.772 9.414 1.00 87.81 755 SER A O 1
ATOM 6014 N N . LEU A 1 756 ? -9.262 1.212 7.202 1.00 91.75 756 LEU A N 1
ATOM 6015 C CA . LEU A 1 756 ? -8.031 1.991 7.110 1.00 91.75 756 LEU A CA 1
ATOM 6016 C C . LEU A 1 756 ? -8.213 3.228 6.225 1.00 91.75 756 LEU A C 1
ATOM 6018 O O . LEU A 1 756 ? -8.715 3.136 5.105 1.00 91.75 756 LEU A O 1
ATOM 6022 N N . LEU A 1 757 ? -7.699 4.364 6.683 1.00 92.38 757 LEU A N 1
ATOM 6023 C CA . LEU A 1 757 ? -7.450 5.536 5.851 1.00 92.38 757 LEU A CA 1
ATOM 6024 C C . LEU A 1 757 ? -5.979 5.931 5.972 1.00 92.38 757 LEU A C 1
ATOM 6026 O O . LEU A 1 757 ? -5.477 6.094 7.079 1.00 92.38 757 LEU A O 1
ATOM 6030 N N . VAL A 1 758 ? -5.292 6.093 4.845 1.00 92.38 758 VAL A N 1
ATOM 6031 C CA . VAL A 1 758 ? -3.901 6.553 4.789 1.00 92.38 758 VAL A CA 1
ATOM 6032 C C . VAL A 1 758 ? -3.788 7.700 3.807 1.00 92.38 758 VAL A C 1
ATOM 6034 O O . VAL A 1 758 ? -4.190 7.577 2.651 1.00 92.38 758 VAL A O 1
ATOM 6037 N N . ASP A 1 759 ? -3.158 8.769 4.262 1.00 92.25 759 ASP A N 1
ATOM 6038 C CA . ASP A 1 759 ? -2.798 9.930 3.474 1.00 92.25 759 ASP A CA 1
ATOM 6039 C C . ASP A 1 759 ? -1.285 10.129 3.522 1.00 92.25 759 ASP A C 1
ATOM 6041 O O . ASP A 1 759 ? -0.706 10.262 4.601 1.00 92.25 759 ASP A O 1
ATOM 6045 N N . ILE A 1 760 ? -0.643 10.160 2.356 1.00 93.12 760 ILE A N 1
ATOM 6046 C CA . ILE A 1 760 ? 0.789 10.446 2.207 1.00 93.12 760 ILE A CA 1
ATOM 6047 C C . ILE A 1 760 ? 0.934 11.647 1.285 1.00 93.12 760 ILE A C 1
ATOM 6049 O O . ILE A 1 760 ? 0.457 11.621 0.153 1.00 93.12 760 ILE A O 1
ATOM 6053 N N . GLU A 1 761 ? 1.606 12.690 1.749 1.00 91.81 761 GLU A N 1
ATOM 6054 C CA . GLU A 1 761 ? 1.804 13.925 1.001 1.00 91.81 761 GLU A CA 1
ATOM 6055 C C . GLU A 1 761 ? 3.270 14.351 1.032 1.00 91.81 761 GLU A C 1
ATOM 6057 O O . GLU A 1 761 ? 3.889 14.392 2.095 1.00 91.81 761 GLU A O 1
ATOM 6062 N N . THR A 1 762 ? 3.819 14.722 -0.124 1.00 91.50 762 THR A N 1
ATOM 6063 C CA . THR A 1 762 ? 5.111 15.418 -0.178 1.00 91.50 762 THR A CA 1
ATOM 6064 C C . THR A 1 762 ? 4.847 16.918 -0.150 1.00 91.50 762 THR A C 1
ATOM 6066 O O . THR A 1 762 ? 4.191 17.454 -1.037 1.00 91.50 762 THR A O 1
ATOM 6069 N N . THR A 1 763 ? 5.333 17.615 0.873 1.00 90.25 763 THR A N 1
ATOM 6070 C CA . THR A 1 763 ? 5.041 19.038 1.126 1.00 90.25 763 THR A CA 1
ATOM 6071 C C . THR A 1 763 ? 6.273 19.752 1.684 1.00 90.25 763 THR A C 1
ATOM 6073 O O . THR A 1 763 ? 7.307 19.131 1.915 1.00 90.25 763 THR A O 1
ATOM 6076 N N . THR A 1 764 ? 6.206 21.063 1.895 1.00 89.44 764 THR A N 1
ATOM 6077 C CA . THR A 1 764 ? 7.187 21.794 2.710 1.00 89.44 764 THR A CA 1
ATOM 6078 C C . THR A 1 764 ? 6.683 21.955 4.142 1.00 89.44 764 THR A C 1
ATOM 6080 O O . THR A 1 764 ? 5.482 21.830 4.405 1.00 89.44 764 THR A O 1
ATOM 6083 N N . ILE A 1 765 ? 7.592 22.262 5.073 1.00 86.12 765 ILE A N 1
ATOM 6084 C CA . ILE A 1 765 ? 7.223 22.594 6.458 1.00 86.12 765 ILE A CA 1
ATOM 6085 C C . ILE A 1 765 ? 6.311 23.818 6.481 1.00 86.12 765 ILE A C 1
ATOM 6087 O O . ILE A 1 765 ? 5.309 23.808 7.184 1.00 86.12 765 ILE A O 1
ATOM 6091 N N . GLU A 1 766 ? 6.611 24.845 5.686 1.00 87.69 766 GLU A N 1
ATOM 6092 C CA . GLU A 1 766 ? 5.779 26.046 5.589 1.00 87.69 766 GLU A CA 1
ATOM 6093 C C . GLU A 1 766 ? 4.341 25.736 5.165 1.00 87.69 766 GLU A C 1
ATOM 6095 O O . GLU A 1 766 ? 3.405 26.219 5.797 1.00 87.69 766 GLU A O 1
ATOM 6100 N N . SER A 1 767 ? 4.156 24.893 4.146 1.00 87.19 767 SER A N 1
ATOM 6101 C CA . SER A 1 767 ? 2.827 24.509 3.656 1.00 87.19 767 SER A CA 1
ATOM 6102 C C . SER A 1 767 ? 2.070 23.567 4.597 1.00 87.19 767 SER A C 1
ATOM 6104 O O . SER A 1 767 ? 0.861 23.410 4.449 1.00 87.19 767 SER A O 1
ATOM 6106 N N . LEU A 1 768 ? 2.754 22.935 5.554 1.00 85.94 768 LEU A N 1
ATOM 6107 C C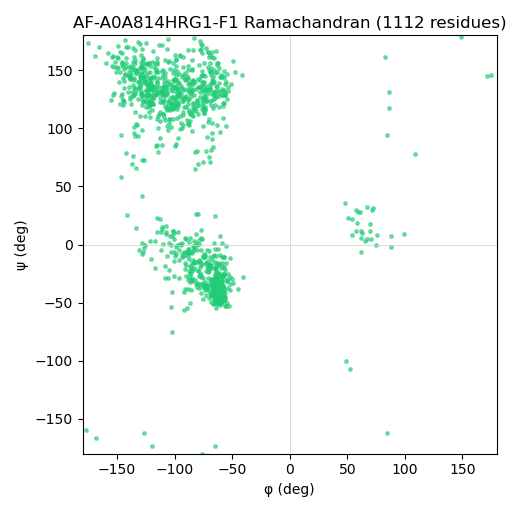A . LEU A 1 768 ? 2.123 22.122 6.594 1.00 85.94 768 LEU A CA 1
ATOM 6108 C C . LEU A 1 768 ? 1.515 22.984 7.718 1.00 85.94 768 LEU A C 1
ATOM 6110 O O . LEU A 1 768 ? 0.560 22.562 8.371 1.00 85.94 768 LEU A O 1
ATOM 6114 N N . LEU A 1 769 ? 2.054 24.184 7.956 1.00 85.44 769 LEU A N 1
ATOM 6115 C CA . LEU A 1 769 ? 1.570 25.094 8.999 1.00 85.44 769 LEU A CA 1
ATOM 6116 C C . LEU A 1 769 ? 0.148 25.579 8.682 1.00 85.44 769 LEU A C 1
ATOM 6118 O O . LEU A 1 769 ? -0.160 25.912 7.541 1.00 85.44 769 LEU A O 1
ATOM 6122 N N . ASN A 1 770 ? -0.710 25.665 9.706 1.00 84.44 770 ASN A N 1
ATOM 6123 C CA . ASN A 1 770 ? -2.138 26.018 9.583 1.00 84.44 770 ASN A CA 1
ATOM 6124 C C . ASN A 1 770 ? -2.959 25.093 8.674 1.00 84.44 770 ASN A C 1
ATOM 6126 O O . ASN A 1 770 ? -4.045 25.471 8.225 1.00 84.44 770 ASN A O 1
ATOM 6130 N N . LYS A 1 771 ? -2.467 23.889 8.385 1.00 84.50 771 LYS A N 1
ATOM 6131 C CA . LYS A 1 771 ? -3.196 22.956 7.540 1.00 84.50 771 LYS A CA 1
ATOM 6132 C C . LYS A 1 771 ? -4.175 22.139 8.373 1.00 84.50 771 LYS A C 1
ATOM 6134 O O . LYS A 1 771 ? -3.816 21.571 9.407 1.00 84.50 771 LYS A O 1
ATOM 6139 N N . SER A 1 772 ? -5.421 22.089 7.913 1.00 82.06 772 SER A N 1
ATOM 6140 C CA . SER A 1 772 ? -6.438 21.174 8.418 1.00 82.06 772 SER A CA 1
ATOM 6141 C C . SER A 1 772 ? -6.617 20.012 7.447 1.00 82.06 772 SER A C 1
ATOM 6143 O O . SER A 1 772 ? -6.706 20.196 6.232 1.00 82.06 772 SER A O 1
ATOM 6145 N N . PHE A 1 773 ? -6.674 18.803 7.990 1.00 74.19 773 PHE A N 1
ATOM 6146 C CA . PHE A 1 773 ? -6.906 17.578 7.241 1.00 74.19 773 PHE A CA 1
ATOM 6147 C C . PHE A 1 773 ? -7.934 16.748 7.987 1.00 74.19 773 PHE A C 1
ATOM 6149 O O . PHE A 1 773 ? -7.658 16.280 9.088 1.00 74.19 773 PHE A O 1
ATOM 6156 N N . GLU A 1 774 ? -9.112 16.569 7.394 1.00 72.50 774 GLU A N 1
ATOM 6157 C CA . GLU A 1 774 ? -10.223 15.842 8.010 1.00 72.50 774 GLU A CA 1
ATOM 6158 C C . GLU A 1 774 ? -10.513 16.286 9.457 1.00 72.50 774 GLU A C 1
ATOM 6160 O O . GLU A 1 774 ? -11.167 17.302 9.682 1.00 72.50 774 GLU A O 1
ATOM 6165 N N . GLN A 1 775 ? -10.029 15.514 10.430 1.00 79.00 775 GLN A N 1
ATOM 6166 C CA . GLN A 1 775 ? -10.261 15.656 11.862 1.00 79.00 775 GLN A CA 1
ATOM 6167 C C . GLN A 1 775 ? -9.055 16.253 12.601 1.00 79.00 775 GLN A C 1
ATOM 6169 O O . GLN A 1 775 ? -9.069 16.255 13.826 1.00 79.00 775 GLN A O 1
ATOM 6174 N N . ILE A 1 776 ? -8.019 16.711 11.887 1.00 86.44 776 ILE A N 1
ATOM 6175 C CA . ILE A 1 776 ? -6.707 17.115 12.414 1.00 86.44 776 ILE A CA 1
ATOM 6176 C C . ILE A 1 776 ? -6.399 18.552 11.992 1.00 86.44 776 ILE A C 1
ATOM 6178 O O . ILE A 1 776 ? -6.594 18.931 10.837 1.00 86.44 776 ILE A O 1
ATOM 6182 N N . TYR A 1 777 ? -5.871 19.344 12.916 1.00 90.44 777 TYR A N 1
ATOM 6183 C CA . TYR A 1 777 ? -5.434 20.716 12.711 1.00 90.44 777 TYR A CA 1
ATOM 6184 C C . TYR A 1 777 ? -4.004 20.902 13.220 1.00 90.44 777 TYR A C 1
ATOM 6186 O O . TYR A 1 777 ? -3.709 20.717 14.406 1.00 90.44 777 TYR A O 1
ATOM 6194 N N . ILE A 1 778 ? -3.115 21.292 12.306 1.00 87.50 778 ILE A N 1
ATOM 6195 C CA . ILE A 1 778 ? -1.717 21.597 12.602 1.00 87.50 778 ILE A CA 1
ATOM 6196 C C . ILE A 1 778 ? -1.567 23.117 12.805 1.00 87.50 778 ILE A C 1
ATOM 6198 O O . ILE A 1 778 ? -1.961 23.891 11.931 1.00 87.50 778 ILE A O 1
ATOM 6202 N N . PRO A 1 779 ? -0.985 23.579 13.927 1.00 87.94 779 PRO A N 1
ATOM 6203 C CA . PRO A 1 779 ? -0.895 25.000 14.255 1.00 87.94 779 PRO A CA 1
ATOM 6204 C C . PRO A 1 779 ? 0.120 25.761 13.384 1.00 87.94 779 PRO A C 1
ATOM 6206 O O . PRO A 1 779 ? 0.954 25.182 12.690 1.00 87.94 779 PRO A O 1
ATOM 6209 N N . SER A 1 780 ? 0.086 27.095 13.468 1.00 83.12 780 SER A N 1
ATOM 6210 C CA . SER A 1 780 ? 0.989 28.004 12.737 1.00 83.12 780 SER A CA 1
ATOM 6211 C C . SER A 1 780 ? 2.440 27.999 13.216 1.00 83.12 780 SER A C 1
ATOM 6213 O O . SER A 1 780 ? 3.313 28.470 12.489 1.00 83.12 780 SER A O 1
ATOM 6215 N N . ASN A 1 781 ? 2.716 27.538 14.437 1.00 79.38 781 ASN A N 1
ATOM 6216 C CA . ASN A 1 781 ? 4.044 27.621 15.035 1.00 79.38 781 ASN A CA 1
ATOM 6217 C C . ASN A 1 781 ? 4.472 26.260 15.580 1.00 79.38 781 ASN A C 1
ATOM 6219 O O . ASN A 1 781 ? 3.933 25.772 16.573 1.00 79.38 781 ASN A O 1
ATOM 6223 N N . ILE A 1 782 ? 5.459 25.670 14.916 1.00 81.50 782 ILE A N 1
ATOM 6224 C CA . ILE A 1 782 ? 6.025 24.370 15.248 1.00 81.50 782 ILE A CA 1
ATOM 6225 C C . ILE A 1 782 ? 7.531 24.549 15.430 1.00 81.50 782 ILE A C 1
ATOM 6227 O O . ILE A 1 782 ? 8.194 25.172 14.597 1.00 81.50 782 ILE A O 1
ATOM 6231 N N . GLN A 1 783 ? 8.080 23.996 16.508 1.00 81.19 783 GLN A N 1
ATOM 6232 C CA . GLN A 1 783 ? 9.519 23.952 16.738 1.00 81.19 783 GLN A CA 1
ATOM 6233 C C . GLN A 1 783 ? 10.118 22.757 15.995 1.00 81.19 783 GLN A C 1
ATOM 6235 O O . GLN A 1 783 ? 9.796 21.605 16.291 1.00 81.19 783 GLN A O 1
ATOM 6240 N N . THR A 1 784 ? 10.992 23.039 15.026 1.00 79.00 784 THR A N 1
ATOM 6241 C CA . THR A 1 784 ? 11.747 22.027 14.272 1.00 79.00 784 THR A CA 1
ATOM 6242 C C . THR A 1 784 ? 13.164 22.538 13.999 1.00 79.00 784 THR A C 1
ATOM 6244 O O . THR A 1 784 ? 13.369 23.746 13.882 1.00 79.00 784 THR A O 1
ATOM 6247 N N . ASN A 1 785 ? 14.131 21.628 13.850 1.00 77.06 785 ASN A N 1
ATOM 6248 C CA . ASN A 1 785 ? 15.511 21.967 13.468 1.00 77.06 785 ASN A CA 1
ATOM 6249 C C . ASN A 1 785 ? 15.676 22.243 11.960 1.00 77.06 785 ASN A C 1
ATOM 6251 O O . ASN A 1 785 ? 16.786 22.492 11.494 1.00 77.06 785 ASN A O 1
ATOM 6255 N N . LEU A 1 786 ? 14.595 22.154 11.186 1.00 79.94 786 LEU A N 1
ATOM 6256 C CA . LEU A 1 786 ? 14.614 22.236 9.733 1.00 79.94 786 LEU A CA 1
ATOM 6257 C C . LEU A 1 786 ? 14.187 23.626 9.255 1.00 79.94 786 LEU A C 1
ATOM 6259 O O . LEU A 1 786 ? 13.387 24.322 9.882 1.00 79.94 786 LEU A O 1
ATOM 6263 N N . LEU A 1 787 ? 14.714 24.027 8.099 1.00 82.00 787 LEU A N 1
ATOM 6264 C CA . LEU A 1 787 ? 14.312 25.265 7.436 1.00 82.00 787 LEU A CA 1
ATOM 6265 C C . LEU A 1 787 ? 12.870 25.137 6.929 1.00 82.00 787 LEU A C 1
ATOM 6267 O O . LEU A 1 787 ? 12.476 24.073 6.454 1.00 82.00 787 LEU A O 1
ATOM 6271 N N . LYS A 1 788 ? 12.101 26.230 6.948 1.00 79.81 788 LYS A N 1
ATOM 6272 C CA . LYS A 1 788 ? 10.687 26.237 6.522 1.00 79.81 788 LYS A CA 1
ATOM 6273 C C . LYS A 1 788 ? 10.453 25.695 5.102 1.00 79.81 788 LYS A C 1
ATOM 6275 O O . LYS A 1 788 ? 9.440 25.047 4.853 1.00 79.81 788 LYS A O 1
ATOM 6280 N N . ASN A 1 789 ? 11.420 25.886 4.205 1.00 82.38 789 ASN A N 1
ATOM 6281 C CA . ASN A 1 789 ? 11.322 25.480 2.801 1.00 82.38 789 ASN A CA 1
ATOM 6282 C C . ASN A 1 789 ? 11.779 24.030 2.561 1.00 82.38 789 ASN A C 1
ATOM 6284 O O . ASN A 1 789 ? 11.809 23.580 1.418 1.00 82.38 789 ASN A O 1
ATOM 6288 N N . THR A 1 790 ? 12.168 23.300 3.611 1.00 85.31 790 THR A N 1
ATOM 6289 C CA . THR A 1 790 ? 12.613 21.907 3.487 1.00 85.31 790 THR A CA 1
ATOM 6290 C C . THR A 1 790 ? 11.443 21.035 3.044 1.00 85.31 790 THR A C 1
ATOM 6292 O O . THR A 1 790 ? 10.367 21.091 3.642 1.00 85.31 790 THR A O 1
ATOM 6295 N N . THR A 1 791 ? 11.657 20.224 2.007 1.00 88.00 791 THR A N 1
ATOM 6296 C CA . THR A 1 791 ? 10.695 19.207 1.578 1.00 88.00 791 THR A CA 1
ATOM 6297 C C . THR A 1 791 ? 10.649 18.067 2.587 1.00 88.00 791 THR A C 1
ATOM 6299 O O . THR A 1 791 ? 11.686 17.540 2.989 1.00 88.00 791 THR A O 1
ATOM 6302 N N . ILE A 1 792 ? 9.441 17.670 2.948 1.00 91.50 792 ILE A N 1
ATOM 6303 C CA . ILE A 1 792 ? 9.126 16.630 3.917 1.00 91.50 792 ILE A CA 1
ATOM 6304 C C . ILE A 1 792 ? 8.026 15.730 3.358 1.00 91.50 792 ILE A C 1
ATOM 6306 O O . ILE A 1 792 ? 7.279 16.116 2.455 1.00 91.50 792 ILE A O 1
ATOM 6310 N N . ILE A 1 793 ? 7.907 14.540 3.928 1.00 92.69 793 ILE A N 1
ATOM 6311 C CA . ILE A 1 793 ? 6.797 13.628 3.672 1.00 92.69 793 ILE A CA 1
ATOM 6312 C C . ILE A 1 793 ? 5.938 13.616 4.922 1.00 92.69 793 ILE A C 1
ATOM 6314 O O . ILE A 1 793 ? 6.406 13.242 5.997 1.00 92.69 793 ILE A O 1
ATOM 6318 N N . PHE A 1 794 ? 4.688 14.022 4.776 1.00 91.69 794 PHE A N 1
ATOM 6319 C CA . PHE A 1 794 ? 3.689 13.916 5.821 1.00 91.69 794 PHE A CA 1
ATOM 6320 C C . PHE A 1 794 ? 2.846 12.671 5.591 1.00 91.69 794 PHE A C 1
ATOM 6322 O O . PHE A 1 794 ? 2.311 12.470 4.501 1.00 91.69 794 PHE A O 1
ATOM 6329 N N . ARG A 1 795 ? 2.732 11.836 6.622 1.00 92.44 795 ARG A N 1
ATOM 6330 C CA . ARG A 1 795 ? 1.884 10.648 6.614 1.00 92.44 795 ARG A CA 1
ATOM 6331 C C . ARG A 1 795 ? 0.893 10.717 7.767 1.00 92.44 795 ARG A C 1
ATOM 6333 O O . ARG A 1 795 ? 1.300 10.757 8.929 1.00 92.44 795 ARG A O 1
ATOM 6340 N N . SER A 1 796 ? -0.388 10.669 7.424 1.00 91.69 796 SER A N 1
ATOM 6341 C CA . SER A 1 796 ? -1.509 10.523 8.350 1.00 91.69 796 SER A CA 1
ATOM 6342 C C . SER A 1 796 ? -2.176 9.171 8.119 1.00 91.69 796 SER A C 1
ATOM 6344 O O . SER A 1 796 ? -2.393 8.771 6.976 1.00 91.69 796 SER A O 1
ATOM 6346 N N . THR A 1 797 ? -2.488 8.450 9.189 1.00 92.00 797 THR A N 1
ATOM 6347 C CA . THR A 1 797 ? -3.186 7.160 9.125 1.00 92.00 797 THR A CA 1
ATOM 6348 C C . THR A 1 797 ? -4.278 7.099 10.180 1.00 92.00 797 THR A C 1
ATOM 6350 O O . THR A 1 797 ? -4.084 7.580 11.295 1.00 92.00 797 THR A O 1
ATOM 6353 N N . ILE A 1 798 ? -5.419 6.508 9.835 1.00 92.38 798 ILE A N 1
ATOM 6354 C CA . ILE A 1 798 ? -6.536 6.261 10.745 1.00 92.38 798 ILE A CA 1
ATOM 6355 C C . ILE A 1 798 ? -6.908 4.783 10.661 1.00 92.38 798 ILE A C 1
ATOM 6357 O O . ILE A 1 798 ? -7.231 4.276 9.585 1.00 92.38 798 ILE A O 1
ATOM 6361 N N . HIS A 1 799 ? -6.883 4.112 11.808 1.00 91.88 799 HIS A N 1
ATOM 6362 C CA . HIS A 1 799 ? -7.244 2.708 11.977 1.00 91.88 799 HIS A CA 1
ATOM 6363 C C . HIS A 1 799 ? -8.580 2.594 12.716 1.00 91.88 799 HIS A C 1
ATOM 6365 O O . HIS A 1 799 ? -8.817 3.313 13.691 1.00 91.88 799 HIS A O 1
ATOM 6371 N N . SER A 1 800 ? -9.434 1.652 12.310 1.00 89.75 800 SER A N 1
ATOM 6372 C CA . SER A 1 800 ? -10.730 1.401 12.964 1.00 89.75 800 SER A CA 1
ATOM 6373 C C . SER A 1 800 ? -10.621 0.907 14.411 1.00 89.75 800 SER A C 1
ATOM 6375 O O . SER A 1 800 ? -11.586 1.026 15.161 1.00 89.75 800 SER A O 1
ATOM 6377 N N . LEU A 1 801 ? -9.466 0.364 14.809 1.00 90.88 801 LEU A N 1
ATOM 6378 C CA . LEU A 1 801 ? -9.186 -0.083 16.171 1.00 90.88 801 LEU A CA 1
ATOM 6379 C C . LEU A 1 801 ? -7.778 0.344 16.592 1.00 90.88 801 LEU A C 1
ATOM 6381 O O . LEU A 1 801 ? -6.811 0.115 15.865 1.00 90.88 801 LEU A O 1
ATOM 6385 N N . ALA A 1 802 ? -7.658 0.935 17.776 1.00 89.81 802 ALA A N 1
ATOM 6386 C CA . ALA A 1 802 ? -6.366 1.209 18.385 1.00 89.81 802 ALA A CA 1
ATOM 6387 C C . ALA A 1 802 ? -5.645 -0.085 18.812 1.00 89.81 802 ALA A C 1
ATOM 6389 O O . ALA A 1 802 ? -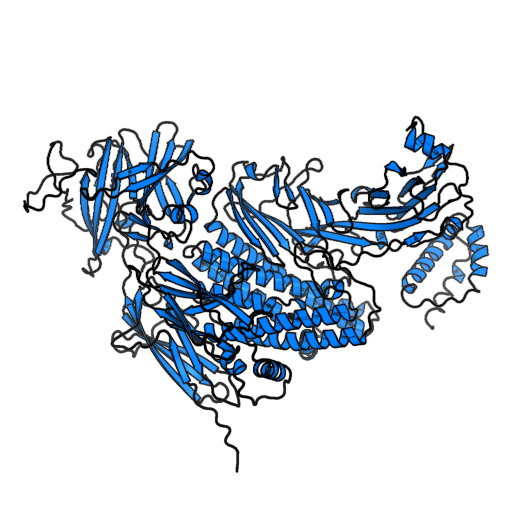6.309 -1.061 19.153 1.00 89.81 802 ALA A O 1
ATOM 6390 N N . PRO A 1 803 ? -4.302 -0.120 18.851 1.00 86.44 803 PRO A N 1
ATOM 6391 C CA . PRO A 1 803 ? -3.563 -1.227 19.458 1.00 86.44 803 PRO A CA 1
ATOM 6392 C C . PRO A 1 803 ? -3.914 -1.447 20.939 1.00 86.44 803 PRO A C 1
ATOM 6394 O O . PRO A 1 803 ? -4.176 -0.494 21.682 1.00 86.44 803 PRO A O 1
ATOM 6397 N N . ALA A 1 804 ? -3.919 -2.708 21.375 1.00 81.00 804 ALA A N 1
ATOM 6398 C CA . ALA A 1 804 ? -4.061 -3.066 22.784 1.00 81.00 804 ALA A CA 1
ATOM 6399 C C . ALA A 1 804 ? -2.852 -2.581 23.598 1.00 81.00 804 ALA A C 1
ATOM 6401 O O . ALA A 1 804 ? -1.749 -2.468 23.068 1.00 81.00 804 ALA A O 1
ATOM 6402 N N . ASP A 1 805 ? -3.079 -2.275 24.879 1.00 70.88 805 ASP A N 1
ATOM 6403 C CA . ASP A 1 805 ? -2.002 -1.910 25.805 1.00 70.88 805 ASP A CA 1
ATOM 6404 C C . ASP A 1 805 ? -1.017 -3.085 25.939 1.00 70.88 805 ASP A C 1
ATOM 6406 O O . ASP A 1 805 ? -1.434 -4.242 25.988 1.00 70.88 805 ASP A O 1
ATOM 6410 N N . ALA A 1 806 ? 0.285 -2.801 25.979 1.00 62.47 806 ALA A N 1
ATOM 6411 C CA . ALA A 1 806 ? 1.314 -3.827 26.119 1.00 62.47 806 ALA A CA 1
ATOM 6412 C C . ALA A 1 806 ? 1.312 -4.477 27.512 1.00 62.47 806 ALA A C 1
ATOM 6414 O O . ALA A 1 806 ? 1.808 -5.597 27.668 1.00 62.47 806 ALA A O 1
ATOM 6415 N N . ASN A 1 807 ? 0.731 -3.812 28.516 1.00 59.81 807 ASN A N 1
ATOM 6416 C CA . ASN A 1 807 ? 0.630 -4.354 29.864 1.00 59.81 807 ASN A CA 1
ATOM 6417 C C . ASN A 1 807 ? -0.466 -5.416 29.981 1.00 59.81 807 ASN A C 1
ATOM 6419 O O . ASN A 1 807 ? -1.612 -5.223 29.578 1.00 59.81 807 ASN A O 1
ATOM 6423 N N . PHE A 1 808 ? -0.107 -6.531 30.619 1.00 50.25 808 PHE A N 1
ATOM 6424 C CA . PHE A 1 808 ? -0.999 -7.644 30.919 1.00 50.25 808 PHE A CA 1
ATOM 6425 C C . PHE A 1 808 ? -2.079 -7.221 31.932 1.00 50.25 808 PHE A C 1
ATOM 6427 O O . PHE A 1 808 ? -1.940 -7.405 33.140 1.00 50.25 808 PHE A O 1
ATOM 6434 N N . GLN A 1 809 ? -3.160 -6.612 31.449 1.00 54.47 809 GLN A N 1
ATOM 6435 C CA . GLN A 1 809 ? -4.355 -6.314 32.231 1.00 54.47 809 GLN A CA 1
ATOM 6436 C C . GLN A 1 809 ? -5.585 -6.720 31.416 1.00 54.47 809 GLN A C 1
ATOM 6438 O O . GLN A 1 809 ? -5.686 -6.430 30.231 1.00 54.47 809 GLN A O 1
ATOM 6443 N N . ILE A 1 810 ? -6.534 -7.403 32.064 1.00 49.75 810 ILE A N 1
ATOM 6444 C CA . ILE A 1 810 ? -7.716 -8.045 31.448 1.00 49.75 810 ILE A CA 1
ATOM 6445 C C . ILE A 1 810 ? -8.643 -7.035 30.720 1.00 49.75 810 ILE A C 1
ATOM 6447 O O . ILE A 1 810 ? -9.572 -7.426 30.014 1.00 49.75 810 ILE A O 1
ATOM 6451 N N . SER A 1 811 ? -8.404 -5.731 30.868 1.00 55.94 811 SER A N 1
ATOM 6452 C CA . SER A 1 811 ? -9.186 -4.647 30.273 1.00 55.94 811 SER A CA 1
ATOM 6453 C C . SER A 1 811 ? -8.283 -3.516 29.780 1.00 55.94 811 SER A C 1
ATOM 6455 O O . SER A 1 811 ? -7.457 -3.015 30.539 1.00 55.94 811 SER A O 1
ATOM 6457 N N . THR A 1 812 ? -8.494 -3.072 28.540 1.00 64.31 812 THR A N 1
ATOM 6458 C CA . THR A 1 812 ? -7.747 -1.975 27.904 1.00 64.31 812 THR A CA 1
ATOM 6459 C C . THR A 1 812 ? -8.536 -0.668 27.928 1.00 64.31 812 THR A C 1
ATOM 6461 O O . THR A 1 812 ? -9.730 -0.668 27.623 1.00 64.31 812 THR A O 1
ATOM 6464 N N . ASN A 1 813 ? -7.864 0.462 28.164 1.00 73.69 813 ASN A N 1
ATOM 6465 C CA . ASN A 1 813 ? -8.512 1.780 28.177 1.00 73.69 813 ASN A CA 1
ATOM 6466 C C . ASN A 1 813 ? -8.973 2.262 26.784 1.00 73.69 813 ASN A C 1
ATOM 6468 O O . ASN A 1 813 ? -9.790 3.173 26.706 1.00 73.69 813 ASN A O 1
ATOM 6472 N N . THR A 1 814 ? -8.465 1.672 25.696 1.00 82.94 814 THR A N 1
ATOM 6473 C CA . THR A 1 814 ? -8.646 2.126 24.302 1.00 82.94 814 THR A CA 1
ATOM 6474 C C . THR A 1 814 ? -9.589 1.246 23.465 1.00 82.94 814 THR A C 1
ATOM 6476 O O . THR A 1 814 ? -9.690 1.435 22.256 1.00 82.94 814 THR A O 1
ATOM 6479 N N . ASN A 1 815 ? -10.318 0.310 24.087 1.00 77.06 815 ASN A N 1
ATOM 6480 C CA . ASN A 1 815 ? -11.078 -0.760 23.413 1.00 77.06 815 ASN A CA 1
ATOM 6481 C C . ASN A 1 815 ? -12.140 -0.327 22.382 1.00 77.06 815 ASN A C 1
ATOM 6483 O O . ASN A 1 815 ? -12.513 -1.099 21.497 1.00 77.06 815 ASN A O 1
ATOM 6487 N N . MET A 1 816 ? -12.672 0.887 22.505 1.00 82.00 816 MET A N 1
ATOM 6488 C CA . MET A 1 816 ? -13.689 1.440 21.601 1.00 82.00 816 MET A CA 1
ATOM 6489 C C . MET A 1 816 ? -13.146 2.580 20.737 1.00 82.00 816 MET A C 1
ATOM 6491 O O . MET A 1 816 ? -13.933 3.324 20.157 1.00 82.00 816 MET A O 1
ATOM 6495 N N . SER A 1 817 ? -11.826 2.754 20.684 1.00 89.12 817 SER A N 1
ATOM 6496 C CA . SER A 1 817 ? -11.177 3.906 20.067 1.00 89.12 817 SER A CA 1
ATOM 6497 C C . SER A 1 817 ? -10.582 3.569 18.705 1.00 89.12 817 SER A C 1
ATOM 6499 O O . SER A 1 817 ? -9.943 2.528 18.536 1.00 89.12 817 SER A O 1
ATOM 6501 N N . THR A 1 818 ? -10.746 4.477 17.743 1.00 91.75 818 THR A N 1
ATOM 6502 C CA . THR A 1 818 ? -9.907 4.505 16.538 1.00 91.75 818 THR A CA 1
ATOM 6503 C C . THR A 1 818 ? -8.489 4.949 16.900 1.00 91.75 818 THR A C 1
ATOM 6505 O O . THR A 1 818 ? -8.326 5.778 17.796 1.00 91.75 818 THR A O 1
ATOM 6508 N N . ALA A 1 819 ? -7.469 4.491 16.175 1.00 92.12 819 ALA A N 1
ATOM 6509 C CA . ALA A 1 819 ? -6.124 5.063 16.291 1.00 92.12 819 ALA A CA 1
ATOM 6510 C C . ALA A 1 819 ? -5.834 6.042 15.153 1.00 92.12 819 ALA A C 1
ATOM 6512 O O . ALA A 1 819 ? -6.209 5.788 14.011 1.00 92.12 819 ALA A O 1
ATOM 6513 N N . ILE A 1 820 ? -5.133 7.131 15.465 1.00 93.38 820 ILE A N 1
ATOM 6514 C CA . ILE A 1 820 ? -4.671 8.132 14.496 1.00 93.38 820 ILE A CA 1
ATOM 6515 C C . ILE A 1 820 ? -3.154 8.225 14.599 1.00 93.38 820 ILE A C 1
ATOM 6517 O O . ILE A 1 820 ? -2.658 8.602 15.654 1.00 93.38 820 ILE A O 1
ATOM 6521 N N . SER A 1 821 ? -2.406 7.921 13.540 1.00 92.25 821 SER A N 1
ATOM 6522 C CA . SER A 1 821 ? -0.951 8.115 13.522 1.00 92.25 821 SER A CA 1
ATOM 6523 C C . SER A 1 821 ? -0.541 9.229 12.580 1.00 92.25 821 SER A C 1
ATOM 6525 O O . SER A 1 821 ? -0.941 9.251 11.416 1.00 92.25 821 SER A O 1
ATOM 6527 N N . LEU A 1 822 ? 0.279 10.139 13.099 1.00 91.44 822 LEU A N 1
ATOM 6528 C CA . LEU A 1 822 ? 0.866 11.256 12.382 1.00 91.44 822 LEU A CA 1
ATOM 6529 C C . LEU A 1 822 ? 2.382 11.124 12.411 1.00 91.44 822 LEU A C 1
ATOM 6531 O O . LEU A 1 822 ? 2.983 11.037 13.478 1.00 91.44 822 LEU A O 1
ATOM 6535 N N . SER A 1 823 ? 3.003 11.145 11.237 1.00 91.50 823 SER A N 1
ATOM 6536 C CA . SER A 1 823 ? 4.454 11.016 11.099 1.00 91.50 823 SER A CA 1
ATOM 6537 C C . SER A 1 823 ? 4.983 11.949 10.018 1.00 91.50 823 SER A C 1
ATOM 6539 O O . SER A 1 823 ? 4.312 12.226 9.019 1.00 91.50 823 SER A O 1
ATOM 6541 N N . LEU A 1 824 ? 6.191 12.454 10.247 1.00 91.31 824 LEU A N 1
ATOM 6542 C CA . LEU A 1 824 ? 6.919 13.317 9.330 1.00 91.31 824 LEU A CA 1
ATOM 6543 C C . LEU A 1 824 ? 8.250 12.668 9.001 1.00 91.31 824 LEU A C 1
ATOM 6545 O O . LEU A 1 824 ? 8.935 12.199 9.902 1.00 91.31 824 LEU A O 1
ATOM 6549 N N . PHE A 1 825 ? 8.631 12.684 7.730 1.00 90.94 825 PHE A N 1
ATOM 6550 C CA . PHE A 1 825 ? 9.913 12.154 7.280 1.00 90.94 825 PHE A CA 1
ATOM 6551 C C . PHE A 1 825 ? 10.667 13.185 6.454 1.00 90.94 825 PHE A C 1
ATOM 6553 O O . PHE A 1 825 ? 10.066 13.958 5.700 1.00 90.94 825 PHE A O 1
ATOM 6560 N N . ASP A 1 826 ? 11.987 13.192 6.591 1.00 87.31 826 ASP A N 1
ATOM 6561 C CA . ASP A 1 826 ? 12.863 13.984 5.737 1.00 87.31 826 ASP A CA 1
ATOM 6562 C C . ASP A 1 826 ? 13.037 13.336 4.346 1.00 87.31 826 ASP A C 1
ATOM 6564 O O . ASP A 1 826 ? 12.499 12.268 4.025 1.00 87.31 826 ASP A O 1
ATOM 6568 N N . GLN A 1 827 ? 13.826 13.983 3.487 1.00 80.62 827 GLN A N 1
ATOM 6569 C CA . GLN A 1 827 ? 14.153 13.454 2.160 1.00 80.62 827 GLN A CA 1
ATOM 6570 C C . GLN A 1 827 ? 14.969 12.149 2.200 1.00 80.62 827 GLN A C 1
ATOM 6572 O O . GLN A 1 827 ? 15.023 11.449 1.187 1.00 80.62 827 GLN A O 1
ATOM 6577 N N . PHE A 1 828 ? 15.554 11.786 3.340 1.00 82.94 828 PHE A N 1
ATOM 6578 C CA . PHE A 1 828 ? 16.317 10.557 3.565 1.00 82.94 828 PHE A CA 1
ATOM 6579 C C . PHE A 1 828 ? 15.518 9.485 4.323 1.00 82.94 828 PHE A C 1
ATOM 6581 O O . PHE A 1 828 ? 16.076 8.441 4.638 1.00 82.94 828 PHE A O 1
ATOM 6588 N N . GLU A 1 829 ? 14.218 9.710 4.550 1.00 83.25 829 GLU A N 1
ATOM 6589 C CA . GLU A 1 829 ? 13.304 8.798 5.260 1.00 83.25 829 GLU A CA 1
ATOM 6590 C C . GLU A 1 829 ? 13.572 8.674 6.764 1.00 83.25 829 GLU A C 1
ATOM 6592 O O . GLU A 1 829 ? 13.050 7.772 7.418 1.00 83.25 829 GLU A O 1
ATOM 6597 N N . ASN A 1 830 ? 14.317 9.615 7.342 1.00 87.62 830 ASN A N 1
ATOM 6598 C CA . ASN A 1 830 ? 14.430 9.720 8.788 1.00 87.62 830 ASN A CA 1
ATOM 6599 C C . ASN A 1 830 ? 13.195 10.421 9.345 1.00 87.62 830 ASN A C 1
ATOM 6601 O O . ASN A 1 830 ? 12.755 11.448 8.820 1.00 87.62 830 ASN A O 1
ATOM 6605 N N . GLU A 1 831 ? 12.651 9.878 10.429 1.00 87.00 831 GLU A N 1
ATOM 6606 C CA . GLU A 1 831 ? 11.525 10.485 11.128 1.00 87.00 831 GLU A CA 1
ATOM 6607 C C . GLU A 1 831 ? 11.927 11.833 11.749 1.00 87.00 831 GLU A C 1
ATOM 6609 O O . GLU A 1 831 ? 12.955 11.959 12.422 1.00 87.00 831 GLU A O 1
ATOM 6614 N N . ILE A 1 832 ? 11.104 12.854 11.518 1.00 88.25 832 ILE A N 1
ATOM 6615 C CA . ILE A 1 832 ? 11.271 14.205 12.042 1.00 88.25 832 ILE A CA 1
ATOM 6616 C C . ILE A 1 832 ? 10.323 14.380 13.223 1.00 88.25 832 ILE A C 1
ATOM 6618 O O . ILE A 1 832 ? 9.102 14.403 13.068 1.00 88.25 832 ILE A O 1
ATOM 6622 N N . PHE A 1 833 ? 10.894 14.604 14.401 1.00 85.06 833 PHE A N 1
ATOM 6623 C CA . PHE A 1 833 ? 10.125 14.969 15.584 1.00 85.06 833 PHE A CA 1
ATOM 6624 C C . PHE A 1 833 ? 9.845 16.467 15.585 1.00 85.06 833 PHE A C 1
ATOM 6626 O O . PHE A 1 833 ? 10.760 17.285 15.445 1.00 85.06 833 PHE A O 1
ATOM 6633 N N . ILE A 1 834 ? 8.577 16.820 15.765 1.00 82.56 834 ILE A N 1
ATOM 6634 C CA . ILE A 1 834 ? 8.146 18.204 15.909 1.00 82.56 834 ILE A CA 1
ATOM 6635 C C . ILE A 1 834 ? 7.516 18.422 17.276 1.00 82.56 834 ILE A C 1
ATOM 6637 O O . ILE A 1 834 ? 6.831 17.538 17.792 1.00 82.56 834 ILE A O 1
ATOM 6641 N N . TYR A 1 835 ? 7.730 19.613 17.832 1.00 83.81 835 TYR A N 1
ATOM 6642 C CA . TYR A 1 835 ? 7.165 19.994 19.120 1.00 83.81 835 TYR A CA 1
ATOM 6643 C C . TYR A 1 835 ? 6.376 21.295 19.007 1.00 83.81 835 TYR A C 1
ATOM 6645 O O . TYR A 1 835 ? 6.781 22.240 18.325 1.00 83.81 835 TYR A O 1
ATOM 6653 N N . THR A 1 836 ? 5.242 21.357 19.690 1.00 84.94 836 THR A N 1
ATOM 6654 C CA . THR A 1 836 ? 4.416 22.557 19.823 1.00 84.94 836 THR A CA 1
ATOM 6655 C C . THR A 1 836 ? 4.314 22.963 21.289 1.00 84.94 836 THR A C 1
ATOM 6657 O O . THR A 1 836 ? 4.711 22.232 22.198 1.00 84.94 836 THR A O 1
ATOM 6660 N N . ASN A 1 837 ? 3.836 24.182 21.535 1.00 82.12 837 ASN A N 1
ATOM 6661 C CA . ASN A 1 837 ? 3.658 24.695 22.889 1.00 82.12 837 ASN A CA 1
ATOM 6662 C C . ASN A 1 837 ? 2.193 24.578 23.334 1.00 82.12 837 ASN A C 1
ATOM 6664 O O . ASN A 1 837 ? 1.277 24.496 22.519 1.00 82.12 837 ASN A O 1
ATOM 6668 N N . ASN A 1 838 ? 1.956 24.684 24.642 1.00 81.00 838 ASN A N 1
ATOM 6669 C CA . ASN A 1 838 ? 0.610 24.569 25.214 1.00 81.00 838 ASN A CA 1
ATOM 6670 C C . ASN A 1 838 ? -0.386 25.644 24.733 1.00 81.00 838 ASN A C 1
ATOM 6672 O O . ASN A 1 838 ? -1.585 25.493 24.948 1.00 81.00 838 ASN A O 1
ATOM 6676 N N . LYS A 1 839 ? 0.086 26.745 24.127 1.00 84.25 839 LYS A N 1
ATOM 6677 C CA . LYS A 1 839 ? -0.773 27.825 23.611 1.00 84.25 839 LYS A CA 1
ATOM 6678 C C . LYS A 1 839 ? -1.252 27.563 22.182 1.00 84.25 839 LYS A C 1
ATOM 6680 O O . LYS A 1 839 ? -2.275 28.112 21.790 1.00 84.25 839 LYS A O 1
ATOM 6685 N N . GLN A 1 840 ? -0.512 26.770 21.411 1.00 85.75 840 GLN A N 1
ATOM 6686 C CA . GLN A 1 840 ? -0.803 26.422 20.021 1.00 85.75 840 GLN A CA 1
ATOM 6687 C C . GLN A 1 840 ? -0.551 24.921 19.807 1.00 85.75 840 GLN A C 1
ATOM 6689 O O . GLN A 1 840 ? 0.425 24.558 19.152 1.00 85.75 840 GLN A O 1
ATOM 6694 N N . PRO A 1 841 ? -1.384 24.048 20.399 1.00 91.31 841 PRO A N 1
ATOM 6695 C CA . PRO A 1 841 ? -1.270 22.604 20.224 1.00 91.31 841 PRO A CA 1
ATOM 6696 C C . PRO A 1 841 ? -1.685 22.147 18.825 1.00 91.31 841 PRO A C 1
ATOM 6698 O O . PRO A 1 841 ? -2.369 22.864 18.094 1.00 91.31 841 PRO A O 1
ATOM 6701 N N . ILE A 1 842 ? -1.329 20.906 18.500 1.00 92.19 842 ILE A N 1
ATOM 6702 C CA . ILE A 1 842 ? -1.984 20.149 17.429 1.00 92.19 842 ILE A CA 1
ATOM 6703 C C . ILE A 1 842 ? -3.340 19.698 17.966 1.00 92.19 842 ILE A C 1
ATOM 6705 O O . ILE A 1 842 ? -3.395 19.092 19.034 1.00 92.19 842 ILE A O 1
ATOM 6709 N N . GLU A 1 843 ? -4.418 20.008 17.258 1.00 93.75 843 GLU A N 1
ATOM 6710 C CA . GLU A 1 843 ? -5.785 19.643 17.642 1.00 93.75 843 GLU A CA 1
ATOM 6711 C C . GLU A 1 843 ? -6.287 18.518 16.743 1.00 93.75 843 GLU A C 1
ATOM 6713 O O . GLU A 1 843 ? -6.105 18.566 15.529 1.00 93.75 843 GLU A O 1
ATOM 6718 N N . PHE A 1 844 ? -6.927 17.503 17.315 1.00 94.06 844 PHE A N 1
ATOM 6719 C CA . PHE A 1 844 ? -7.550 16.440 16.534 1.00 94.06 844 PHE A CA 1
ATOM 6720 C C . PHE A 1 844 ? -8.714 15.777 17.267 1.00 94.06 844 PHE A C 1
ATOM 6722 O O . PHE A 1 844 ? -8.842 15.882 18.487 1.00 94.06 844 PHE A O 1
ATOM 6729 N N . PHE A 1 845 ? -9.569 15.075 16.525 1.00 94.00 845 PHE A N 1
ATOM 6730 C CA . PHE A 1 845 ? -10.673 14.300 17.088 1.00 94.00 845 PHE A CA 1
ATOM 6731 C C . PHE A 1 845 ? -10.431 12.807 16.915 1.00 94.00 845 PHE A C 1
ATOM 6733 O O . PHE A 1 845 ? -10.185 12.350 15.809 1.00 94.00 845 PHE A O 1
ATOM 6740 N N . ILE A 1 846 ? -10.563 12.049 18.001 1.00 93.69 846 ILE A N 1
ATOM 6741 C CA . ILE A 1 846 ? -10.544 10.586 17.975 1.00 93.69 846 ILE A CA 1
ATOM 6742 C C . ILE A 1 846 ? -11.976 10.084 18.110 1.00 93.69 846 ILE A C 1
ATOM 6744 O O . ILE A 1 846 ? -12.655 10.394 19.094 1.00 93.69 846 ILE A O 1
ATOM 6748 N N . PHE A 1 847 ? -12.438 9.310 17.134 1.00 91.56 847 PHE A N 1
ATOM 6749 C CA . PHE A 1 847 ? -13.802 8.797 17.109 1.00 91.56 847 PHE A CA 1
ATOM 6750 C C . PHE A 1 847 ? -13.902 7.469 17.850 1.00 91.56 847 PHE A C 1
ATOM 6752 O O . PHE A 1 847 ? -12.959 6.680 17.923 1.00 91.56 847 PHE A O 1
ATOM 6759 N N . ARG A 1 848 ? -15.079 7.235 18.422 1.00 89.81 848 ARG A N 1
ATOM 6760 C CA . ARG A 1 848 ? -15.430 5.961 19.033 1.00 89.81 848 ARG A CA 1
ATOM 6761 C C . ARG A 1 848 ? -16.135 5.079 18.023 1.00 89.81 848 ARG A C 1
ATOM 6763 O O . ARG A 1 848 ? -16.795 5.566 17.104 1.00 89.81 848 ARG A O 1
ATOM 6770 N N . ASP A 1 849 ? -16.007 3.780 18.224 1.00 89.62 849 ASP A N 1
ATOM 6771 C CA . ASP A 1 849 ? -16.673 2.784 17.402 1.00 89.62 849 ASP A CA 1
ATOM 6772 C C . ASP A 1 849 ? -18.199 2.990 17.413 1.00 89.62 849 ASP A C 1
ATOM 6774 O O . ASP A 1 849 ? -18.813 3.164 18.468 1.00 89.62 849 ASP A O 1
ATOM 6778 N N . SER A 1 850 ? -18.824 2.958 16.232 1.00 88.19 850 SER A N 1
ATOM 6779 C CA . SER A 1 850 ? -20.262 3.208 16.071 1.00 88.19 850 SER A CA 1
ATOM 6780 C C . SER A 1 850 ? -21.158 2.158 16.744 1.00 88.19 850 SER A C 1
ATOM 6782 O O . SER A 1 850 ? -22.321 2.446 17.044 1.00 88.19 850 SER A O 1
ATOM 6784 N N . ASN A 1 851 ? -20.614 0.966 17.016 1.00 87.06 851 ASN A N 1
ATOM 6785 C CA . ASN A 1 851 ? -21.281 -0.102 17.754 1.00 87.06 851 ASN A CA 1
ATOM 6786 C C . ASN A 1 851 ? -21.336 0.182 19.261 1.00 87.06 851 ASN A C 1
ATOM 6788 O O . ASN A 1 851 ? -22.034 -0.541 19.967 1.00 87.06 851 ASN A O 1
ATOM 6792 N N . PHE A 1 852 ? -20.625 1.202 19.766 1.00 84.62 852 PHE A N 1
ATOM 6793 C CA . PHE A 1 852 ? -20.622 1.544 21.186 1.00 84.62 852 PHE A CA 1
ATOM 6794 C C . PHE A 1 852 ? -22.028 1.852 21.704 1.00 84.62 852 PHE A C 1
ATOM 6796 O O . PHE A 1 852 ? -22.706 2.793 21.258 1.00 84.62 852 PHE A O 1
ATOM 6803 N N . ILE A 1 853 ? -22.444 1.093 22.715 1.00 81.25 853 ILE A N 1
ATOM 6804 C CA . ILE A 1 853 ? -23.738 1.274 23.352 1.00 81.25 853 ILE A CA 1
ATOM 6805 C C . ILE A 1 853 ? -23.571 2.180 24.568 1.00 81.25 853 ILE A C 1
ATOM 6807 O O . ILE A 1 853 ? -23.131 1.764 25.634 1.00 81.25 853 ILE A O 1
ATOM 6811 N N . LEU A 1 854 ? -23.995 3.436 24.419 1.00 85.19 854 LEU A N 1
ATOM 6812 C CA . LEU A 1 854 ? -23.989 4.413 25.507 1.00 85.19 854 LEU A CA 1
ATOM 6813 C C . LEU A 1 854 ? -24.900 3.966 26.671 1.00 85.19 854 LEU A C 1
ATOM 6815 O O . LEU A 1 854 ? -26.123 3.914 26.488 1.00 85.19 854 LEU A O 1
ATOM 6819 N N . PRO A 1 855 ? -24.358 3.740 27.884 1.00 85.38 855 PRO A N 1
ATOM 6820 C CA . PRO A 1 855 ? -25.163 3.458 29.070 1.00 85.38 855 PRO A CA 1
ATOM 6821 C C . PRO A 1 855 ? -26.175 4.572 29.370 1.00 85.38 855 PRO A C 1
ATOM 6823 O O . PRO A 1 855 ? -25.886 5.757 29.186 1.00 85.38 855 PRO A O 1
ATOM 6826 N N . LYS A 1 856 ? -27.373 4.217 29.852 1.00 85.69 856 LYS A N 1
ATOM 6827 C CA . LYS A 1 856 ? -28.418 5.191 30.234 1.00 85.69 856 LYS A CA 1
ATOM 6828 C C . LYS A 1 856 ? -27.958 6.094 31.390 1.00 85.69 856 LYS A C 1
ATOM 6830 O O . LYS A 1 856 ? -27.061 5.728 32.141 1.00 85.69 856 LYS A O 1
ATOM 6835 N N . MET A 1 857 ? -28.555 7.282 31.508 1.00 88.94 857 MET A N 1
ATOM 6836 C CA . MET A 1 857 ? -28.318 8.166 32.656 1.00 88.94 857 MET A CA 1
ATOM 6837 C C . MET A 1 857 ? -28.940 7.555 33.922 1.00 88.94 857 MET A C 1
ATOM 6839 O O . MET A 1 857 ? -29.948 6.852 33.840 1.00 88.94 857 MET A O 1
ATOM 6843 N N . PHE A 1 858 ? -28.341 7.809 35.083 1.00 88.06 858 PHE A N 1
ATOM 6844 C CA . PHE A 1 858 ? -28.827 7.311 36.367 1.00 88.06 858 PHE A CA 1
ATOM 6845 C C . PHE A 1 858 ? -29.833 8.288 36.973 1.00 88.06 858 PHE A C 1
ATOM 6847 O O . PHE A 1 858 ? -29.509 9.455 37.192 1.00 88.06 858 PHE A O 1
ATOM 6854 N N . LEU A 1 859 ? -31.033 7.802 37.289 1.00 88.75 859 LEU A N 1
ATOM 6855 C CA . LEU A 1 859 ? -32.052 8.580 37.991 1.00 88.75 859 LEU A CA 1
ATOM 6856 C C . LEU A 1 859 ? -31.598 8.923 39.419 1.00 88.75 859 LEU A C 1
ATOM 6858 O O . LEU A 1 859 ? -31.219 8.033 40.181 1.00 88.75 859 LEU A O 1
ATOM 6862 N N . GLN A 1 860 ? -31.687 10.200 39.785 1.00 85.50 860 GLN A N 1
ATOM 6863 C CA . GLN A 1 860 ? -31.442 10.705 41.134 1.00 85.50 860 GLN A CA 1
ATOM 6864 C C . GLN A 1 860 ? -32.782 11.025 41.811 1.00 85.50 860 GLN A C 1
ATOM 6866 O O . GLN A 1 860 ? -33.450 11.997 41.463 1.00 85.50 860 GLN A O 1
ATOM 6871 N N . ASN A 1 861 ? -33.177 10.198 42.785 1.00 83.25 861 ASN A N 1
ATOM 6872 C CA . ASN A 1 861 ? -34.425 10.343 43.548 1.00 83.25 861 ASN A CA 1
ATOM 6873 C C . ASN A 1 861 ? -34.264 11.349 44.699 1.00 83.25 861 ASN A C 1
ATOM 6875 O O . ASN A 1 861 ? -34.302 10.981 45.875 1.00 83.25 861 ASN A O 1
ATOM 6879 N N . VAL A 1 862 ? -34.039 12.612 44.356 1.00 83.12 862 VAL A N 1
ATOM 6880 C CA . VAL A 1 862 ? -33.723 13.682 45.311 1.00 83.12 862 VAL A CA 1
ATOM 6881 C C . VAL A 1 862 ? -34.947 14.315 45.970 1.00 83.12 862 VAL A C 1
ATOM 6883 O O . VAL A 1 862 ? -34.827 14.825 47.079 1.00 83.12 862 VAL A O 1
ATOM 6886 N N . THR A 1 863 ? -36.137 14.222 45.370 1.00 83.12 863 THR A N 1
ATOM 6887 C CA . THR A 1 863 ? -37.378 14.782 45.949 1.00 83.12 863 THR A CA 1
ATOM 6888 C C . THR A 1 863 ? -37.859 14.050 47.204 1.00 83.12 863 THR A C 1
ATOM 6890 O O . THR A 1 863 ? -38.683 14.566 47.951 1.00 83.12 863 THR A O 1
ATOM 6893 N N . LEU A 1 864 ? -37.375 12.825 47.435 1.00 73.12 864 LEU A N 1
ATOM 6894 C CA . LEU A 1 864 ? -37.719 12.004 48.603 1.00 73.12 864 LEU A CA 1
ATOM 6895 C C . LEU A 1 864 ? -36.802 12.272 49.807 1.00 73.12 864 LEU A C 1
ATOM 6897 O O . LEU A 1 864 ? -36.987 11.674 50.866 1.00 73.12 864 LEU A O 1
ATOM 6901 N N . ILE A 1 865 ? -35.793 13.128 49.640 1.00 68.88 865 ILE A N 1
ATOM 6902 C CA . ILE A 1 865 ? -34.764 13.396 50.639 1.00 68.88 865 ILE A CA 1
ATOM 6903 C C . ILE A 1 865 ? -35.061 14.759 51.264 1.00 68.88 865 ILE A C 1
ATOM 6905 O O . ILE A 1 865 ? -34.853 15.790 50.632 1.00 68.88 865 ILE A O 1
ATOM 6909 N N . ASN A 1 866 ? -35.520 14.768 52.518 1.00 64.38 866 ASN A N 1
ATOM 6910 C CA . ASN A 1 866 ? -35.557 15.996 53.314 1.00 64.38 866 ASN A CA 1
ATOM 6911 C C . ASN A 1 866 ? -34.118 16.369 53.665 1.00 64.38 866 ASN A C 1
ATOM 6913 O O . ASN A 1 866 ? -33.490 15.708 54.497 1.00 64.38 866 ASN A O 1
ATOM 6917 N N . SER A 1 867 ? -33.585 17.386 52.997 1.00 61.88 867 SER A N 1
ATOM 6918 C CA . SER A 1 867 ? -32.187 17.759 53.154 1.00 61.88 867 SER A CA 1
ATOM 6919 C C . SER A 1 867 ? -32.036 18.743 54.319 1.00 61.88 867 SER A C 1
ATOM 6921 O O . SER A 1 867 ? -32.698 19.776 54.392 1.00 61.88 867 SER A O 1
ATOM 6923 N N . THR A 1 868 ? -31.168 18.398 55.271 1.00 65.38 868 THR A N 1
ATOM 6924 C CA . THR A 1 868 ? -30.694 19.310 56.327 1.00 65.38 868 THR A CA 1
ATOM 6925 C C . THR A 1 868 ? -29.427 20.056 55.903 1.00 65.38 868 THR A C 1
ATOM 6927 O O . THR A 1 868 ? -28.813 20.736 56.720 1.00 65.38 868 THR A O 1
ATOM 6930 N N . GLU A 1 869 ? -29.001 19.888 54.650 1.00 69.50 869 GLU A N 1
ATOM 6931 C CA . GLU A 1 869 ? -27.749 20.404 54.103 1.00 69.50 869 GLU A CA 1
ATOM 6932 C C . GLU A 1 869 ? -28.024 21.436 53.006 1.00 69.50 869 GLU A C 1
ATOM 6934 O O . GLU A 1 869 ? -29.108 21.491 52.430 1.00 69.50 869 GLU A O 1
ATOM 6939 N N . SER A 1 870 ? -27.031 22.264 52.693 1.00 75.12 870 SER A N 1
ATOM 6940 C CA . SER A 1 870 ? -27.151 23.273 51.640 1.00 75.12 870 SER A CA 1
ATOM 6941 C C . SER A 1 870 ? -26.891 22.734 50.228 1.00 75.12 870 SER A C 1
ATOM 6943 O O . SER A 1 870 ? -27.260 23.394 49.261 1.00 75.12 870 SER A O 1
ATOM 6945 N N . PHE A 1 871 ? -26.297 21.542 50.076 1.00 80.25 871 PHE A N 1
ATOM 6946 C CA . PHE A 1 871 ? -26.014 20.914 48.776 1.00 80.25 871 PHE A CA 1
ATOM 6947 C C . PHE A 1 871 ? -26.210 19.398 48.821 1.00 80.25 871 PHE A C 1
ATOM 6949 O O . PHE A 1 871 ? -25.911 18.758 49.823 1.00 80.25 871 PHE A O 1
ATOM 6956 N N . TYR A 1 872 ? -26.648 18.808 47.708 1.00 83.62 872 TYR A N 1
ATOM 6957 C CA . TYR A 1 872 ? -26.691 17.356 47.539 1.00 83.62 872 TYR A CA 1
ATOM 6958 C C . TYR A 1 872 ? -25.380 16.850 46.955 1.00 83.62 872 TYR A C 1
ATOM 6960 O O . TYR A 1 872 ? -25.082 17.093 45.780 1.00 83.62 872 TYR A O 1
ATOM 6968 N N . LEU A 1 873 ? -24.588 16.190 47.800 1.00 83.75 873 LEU A N 1
ATOM 6969 C CA . LEU A 1 873 ? -23.218 15.796 47.499 1.00 83.75 873 LEU A CA 1
ATOM 6970 C C . LEU A 1 873 ? -23.137 14.418 46.837 1.00 83.75 873 LEU A C 1
ATOM 6972 O O . LEU A 1 873 ? -23.851 13.481 47.182 1.00 83.75 873 LEU A O 1
ATOM 6976 N N . ASN A 1 874 ? -22.207 14.300 45.899 1.00 82.94 874 ASN A N 1
ATOM 6977 C CA . ASN A 1 874 ? -21.844 13.080 45.198 1.00 82.94 874 ASN A CA 1
ATOM 6978 C C . ASN A 1 874 ? -20.321 12.939 45.202 1.00 82.94 874 ASN A C 1
ATOM 6980 O O . ASN A 1 874 ? -19.597 13.937 45.174 1.00 82.94 874 ASN A O 1
ATOM 6984 N N . ILE A 1 875 ? -19.840 11.699 45.208 1.00 83.25 875 ILE A N 1
ATOM 6985 C CA . ILE A 1 875 ? -18.416 11.371 45.295 1.00 83.25 875 ILE A CA 1
ATOM 6986 C C . ILE A 1 875 ? -17.997 10.587 44.054 1.00 83.25 875 ILE A C 1
ATOM 6988 O O . ILE A 1 875 ? -18.690 9.661 43.638 1.00 83.25 875 ILE A O 1
ATOM 6992 N N . ILE A 1 876 ? -16.842 10.930 43.486 1.00 81.38 876 ILE A N 1
ATOM 6993 C CA . ILE A 1 876 ? -16.188 10.157 42.428 1.00 81.38 876 ILE A CA 1
ATOM 6994 C C . ILE A 1 876 ? -14.743 9.872 42.846 1.00 81.38 876 ILE A C 1
ATOM 6996 O O . ILE A 1 876 ? -13.958 10.792 43.084 1.00 81.38 876 ILE A O 1
ATOM 7000 N N . HIS A 1 877 ? -14.386 8.589 42.900 1.00 78.62 877 HIS A N 1
ATOM 7001 C CA . HIS A 1 877 ? -13.015 8.134 43.125 1.00 78.62 877 HIS A CA 1
ATOM 7002 C C . HIS A 1 877 ? -12.256 8.105 41.799 1.00 78.62 877 HIS A C 1
ATOM 7004 O O . HIS A 1 877 ? -12.537 7.274 40.949 1.00 78.62 877 HIS A O 1
ATOM 7010 N N . ILE A 1 878 ? -11.275 8.986 41.613 1.00 74.00 878 ILE A N 1
ATOM 7011 C CA . ILE A 1 878 ? -10.516 9.107 40.359 1.00 74.00 878 ILE A CA 1
ATOM 7012 C C . ILE A 1 878 ? -9.561 7.912 40.187 1.00 74.00 878 ILE A C 1
ATOM 7014 O O . ILE A 1 878 ? -9.524 7.301 39.122 1.00 74.00 878 ILE A O 1
ATOM 7018 N N . ASN A 1 879 ? -8.854 7.498 41.244 1.00 64.62 879 ASN A N 1
ATOM 7019 C CA . ASN A 1 879 ? -7.864 6.409 41.175 1.00 64.62 879 ASN A CA 1
ATOM 7020 C C . ASN A 1 879 ? -8.448 5.027 40.838 1.00 64.62 879 ASN A C 1
ATOM 7022 O O . ASN A 1 879 ? -7.728 4.174 40.330 1.00 64.62 879 ASN A O 1
ATOM 7026 N N . GLU A 1 880 ? -9.725 4.790 41.136 1.00 57.53 880 GLU A N 1
ATOM 7027 C CA . GLU A 1 880 ? -10.409 3.523 40.836 1.00 57.53 880 GLU A CA 1
ATO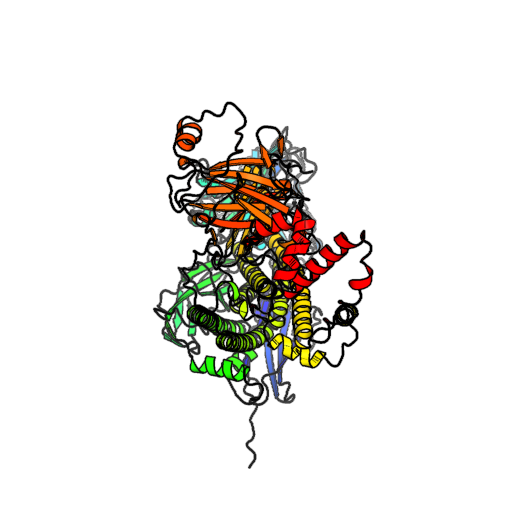M 7028 C C . GLU A 1 880 ? -10.946 3.477 39.399 1.00 57.53 880 GLU A C 1
ATOM 7030 O O . GLU A 1 880 ? -11.309 2.412 38.902 1.00 57.53 880 GLU A O 1
ATOM 7035 N N . THR A 1 881 ? -10.978 4.624 38.713 1.00 57.81 881 THR A N 1
ATOM 7036 C CA . THR A 1 881 ? -11.469 4.733 37.330 1.00 57.81 881 THR A CA 1
ATOM 7037 C C . THR A 1 881 ? -10.395 4.479 36.281 1.00 57.81 881 THR A C 1
ATOM 7039 O O . THR A 1 881 ? -10.717 4.392 35.103 1.00 57.81 881 THR A O 1
ATOM 7042 N N . ILE A 1 882 ? -9.128 4.338 36.686 1.00 56.50 882 ILE A N 1
ATOM 7043 C CA . ILE A 1 882 ? -8.001 4.166 35.767 1.00 56.50 882 ILE A CA 1
ATOM 7044 C C . ILE A 1 882 ? -7.321 2.829 36.045 1.00 56.50 882 ILE A C 1
ATOM 7046 O O . ILE A 1 882 ? -6.743 2.611 37.107 1.00 56.50 882 ILE A O 1
ATOM 7050 N N . ILE A 1 883 ? -7.370 1.935 35.058 1.00 54.97 883 ILE A N 1
ATOM 7051 C CA . ILE A 1 883 ? -6.750 0.601 35.116 1.00 54.97 883 ILE A CA 1
ATOM 7052 C C . ILE A 1 883 ? -5.208 0.708 35.195 1.00 54.97 883 ILE A C 1
ATOM 7054 O O . ILE A 1 883 ? -4.553 -0.073 35.889 1.00 54.97 883 ILE A O 1
ATOM 7058 N N . ASN A 1 884 ? -4.639 1.752 34.577 1.00 58.03 884 ASN A N 1
ATOM 7059 C CA . ASN A 1 884 ? -3.216 2.089 34.618 1.00 58.03 884 ASN A CA 1
ATOM 7060 C C . ASN A 1 884 ? -2.994 3.411 35.377 1.00 58.03 884 ASN A C 1
ATOM 7062 O O . ASN A 1 884 ? -3.273 4.487 34.851 1.00 58.03 884 ASN A O 1
ATOM 7066 N N . LYS A 1 885 ? -2.468 3.334 36.607 1.00 60.94 885 LYS A N 1
ATOM 7067 C CA . LYS A 1 885 ? -2.354 4.461 37.560 1.00 60.94 885 LYS A CA 1
ATOM 7068 C C . LYS A 1 885 ? -1.566 5.683 37.055 1.00 60.94 885 LYS A C 1
ATOM 7070 O O . LYS A 1 885 ? -1.609 6.719 37.711 1.00 60.94 885 LYS A O 1
ATOM 7075 N N . ASN A 1 886 ? -0.874 5.579 35.919 1.00 71.25 886 ASN A N 1
ATOM 7076 C CA . ASN A 1 886 ? -0.050 6.652 35.359 1.00 71.25 886 ASN A CA 1
ATOM 7077 C C . ASN A 1 886 ? -0.723 7.433 34.212 1.00 71.25 886 ASN A C 1
ATOM 7079 O O . ASN A 1 886 ? -0.163 8.426 33.748 1.00 71.25 886 ASN A O 1
ATOM 7083 N N . LEU A 1 887 ? -1.903 7.017 33.739 1.00 83.50 887 LEU A N 1
ATOM 7084 C CA . LEU A 1 887 ? -2.623 7.726 32.676 1.00 83.50 887 LEU A CA 1
ATOM 7085 C C . LEU A 1 887 ? -3.516 8.826 33.248 1.00 83.50 887 LEU A C 1
ATOM 7087 O O . LEU A 1 887 ?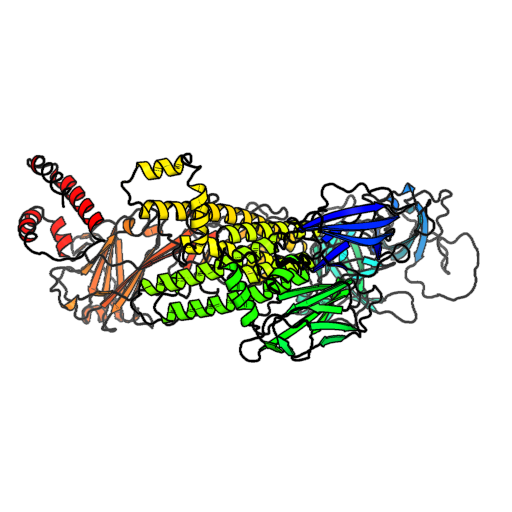 -4.202 8.625 34.244 1.00 83.50 887 LEU A O 1
ATOM 7091 N N . THR A 1 888 ? -3.553 9.985 32.593 1.00 87.50 888 THR A N 1
ATOM 7092 C CA . THR A 1 888 ? -4.444 11.088 32.976 1.00 87.50 888 THR A CA 1
ATOM 7093 C C . THR A 1 888 ? -5.786 11.007 32.244 1.00 87.50 888 THR A C 1
ATOM 7095 O O . THR A 1 888 ? -5.872 10.547 31.103 1.00 87.50 888 THR A O 1
ATOM 7098 N N . ILE A 1 889 ? -6.857 11.453 32.902 1.00 88.94 889 ILE A N 1
ATOM 7099 C CA . ILE A 1 889 ? -8.226 11.443 32.370 1.00 88.94 889 ILE A CA 1
ATOM 7100 C C . ILE A 1 889 ? -8.922 12.765 32.665 1.00 88.94 889 ILE A C 1
ATOM 7102 O O . ILE A 1 889 ? -8.624 13.435 33.648 1.00 88.94 889 ILE A O 1
ATOM 7106 N N . SER A 1 890 ? -9.870 13.119 31.813 1.00 92.44 890 SER A N 1
ATOM 7107 C CA . SER A 1 890 ? -10.816 14.209 32.021 1.00 92.44 890 SER A CA 1
ATOM 7108 C C . SER A 1 890 ? -12.130 13.695 32.601 1.00 92.44 890 SER A C 1
ATOM 7110 O O . SER A 1 890 ? -12.418 12.497 32.515 1.00 92.44 890 SER A O 1
ATOM 7112 N N . LEU A 1 891 ? -12.934 14.598 33.161 1.00 92.06 891 LEU A N 1
ATOM 7113 C CA . LEU A 1 891 ? -14.229 14.274 33.750 1.00 92.06 891 LEU A CA 1
ATOM 7114 C C . LEU A 1 891 ? -15.338 15.126 33.137 1.00 92.06 891 LEU A C 1
ATOM 7116 O O . LEU A 1 891 ? -15.237 16.352 33.048 1.00 92.06 891 LEU A O 1
ATOM 7120 N N . HIS A 1 892 ? -16.415 14.455 32.752 1.00 93.38 892 HIS A N 1
ATOM 7121 C CA . HIS A 1 892 ? -17.586 15.057 32.139 1.00 93.38 892 HIS A CA 1
ATOM 7122 C C . HIS A 1 892 ? -18.833 14.778 32.968 1.00 93.38 892 HIS A C 1
ATOM 7124 O O . HIS A 1 892 ? -19.053 13.654 33.423 1.00 93.38 892 HIS A O 1
ATOM 7130 N N . PHE A 1 893 ? -19.668 15.802 33.105 1.00 92.31 893 PHE A N 1
ATOM 7131 C CA . PHE A 1 893 ? -20.945 15.752 33.803 1.00 92.31 893 PHE A CA 1
ATOM 7132 C C . PHE A 1 893 ? -22.071 16.075 32.830 1.00 92.31 893 PHE A C 1
ATOM 7134 O O . PHE A 1 893 ? -22.040 17.111 32.163 1.00 92.31 893 PHE A O 1
ATOM 7141 N N . GLU A 1 894 ? -23.078 15.209 32.787 1.00 93.19 894 GLU A N 1
ATOM 7142 C CA . GLU A 1 894 ? -24.330 15.417 32.069 1.00 93.19 894 GLU A CA 1
ATOM 7143 C C . GLU A 1 894 ? -25.491 15.323 33.058 1.00 93.19 894 GLU A C 1
ATOM 7145 O O . GLU A 1 894 ? -25.683 14.288 33.700 1.00 93.19 894 GLU A O 1
ATOM 7150 N N . ILE A 1 895 ? -26.270 16.398 33.174 1.00 93.00 895 ILE A N 1
ATOM 7151 C CA . ILE A 1 895 ? -27.427 16.482 34.072 1.00 93.00 895 ILE A CA 1
ATOM 7152 C C . ILE A 1 895 ? -28.660 16.803 33.237 1.00 93.00 895 ILE A C 1
ATOM 7154 O O . ILE A 1 895 ? -28.710 17.838 32.573 1.00 93.00 895 ILE A O 1
ATOM 7158 N N . ARG A 1 896 ? -29.663 15.930 33.276 1.00 94.00 896 ARG A N 1
ATOM 7159 C CA . ARG A 1 896 ? -30.957 16.149 32.630 1.00 94.00 896 ARG A CA 1
ATOM 7160 C C . ARG A 1 896 ? -32.018 16.409 33.701 1.00 94.00 896 ARG A C 1
ATOM 7162 O O . ARG A 1 896 ? -32.398 15.461 34.392 1.00 94.00 896 ARG A O 1
ATOM 7169 N N . PRO A 1 897 ? -32.503 17.651 33.856 1.00 93.50 897 PRO A N 1
ATOM 7170 C CA . PRO A 1 897 ? -33.627 17.919 34.743 1.00 93.50 897 PRO A CA 1
ATOM 7171 C C . PRO A 1 897 ? -34.921 17.314 34.192 1.00 93.50 897 PRO A C 1
ATOM 7173 O O . PRO A 1 897 ? -35.112 17.251 32.976 1.00 93.50 897 PRO A O 1
ATOM 7176 N N . PHE A 1 898 ? -35.833 16.903 35.075 1.00 91.88 898 PHE A N 1
ATOM 7177 C CA . PHE A 1 898 ? -37.185 16.505 34.661 1.00 91.88 898 PHE A CA 1
ATOM 7178 C C . PHE A 1 898 ? -38.079 17.718 34.375 1.00 91.88 898 PHE A C 1
ATOM 7180 O O . PHE A 1 898 ? -38.985 17.624 33.550 1.00 91.88 898 PHE A O 1
ATOM 7187 N N . ASP A 1 899 ? -37.799 18.859 35.011 1.00 90.19 899 ASP A N 1
ATOM 7188 C CA . ASP A 1 899 ? -38.408 20.149 34.682 1.00 90.19 899 ASP A CA 1
ATOM 7189 C C . ASP A 1 899 ? -37.355 21.096 34.092 1.00 90.19 899 ASP A C 1
ATOM 7191 O O . ASP A 1 899 ? -36.415 21.526 34.760 1.00 90.19 899 ASP A O 1
ATOM 7195 N N . ILE A 1 900 ? -37.530 21.433 32.815 1.00 88.31 900 ILE A N 1
ATOM 7196 C CA . ILE A 1 900 ? -36.614 22.282 32.046 1.00 88.31 900 ILE A CA 1
ATOM 7197 C C . ILE A 1 900 ? -36.570 23.740 32.528 1.00 88.31 900 ILE A C 1
ATOM 7199 O O . ILE A 1 900 ? -35.682 24.484 32.119 1.00 88.31 900 ILE A O 1
ATOM 7203 N N . ASN A 1 901 ? -37.510 24.166 33.374 1.00 87.56 901 ASN A N 1
ATOM 7204 C CA . ASN A 1 901 ? -37.556 25.532 33.900 1.00 87.56 901 ASN A CA 1
ATOM 7205 C C . ASN A 1 901 ? -36.703 25.713 35.160 1.00 87.56 901 ASN A C 1
ATOM 7207 O O . ASN A 1 901 ? -36.543 26.838 35.632 1.00 87.56 901 ASN A O 1
ATOM 7211 N N . ILE A 1 902 ? -36.150 24.627 35.699 1.00 86.38 902 ILE A N 1
ATOM 7212 C CA . ILE A 1 902 ? -35.354 24.636 36.921 1.00 86.38 902 ILE A CA 1
ATOM 7213 C C . ILE A 1 902 ? -33.878 24.908 36.601 1.00 86.38 902 ILE A C 1
ATOM 7215 O O . ILE A 1 902 ? -33.306 24.379 35.641 1.00 86.38 902 ILE A O 1
ATOM 7219 N N . GLY A 1 903 ? -33.253 25.744 37.433 1.00 88.31 903 GLY A N 1
ATOM 7220 C CA . GLY A 1 903 ? -31.811 25.969 37.432 1.00 88.31 903 GLY A CA 1
ATOM 7221 C C . GLY A 1 903 ? -31.127 25.352 38.652 1.00 88.31 903 GLY A C 1
ATOM 7222 O O . GLY A 1 903 ? -31.761 25.125 39.681 1.00 88.31 903 GLY A O 1
ATOM 7223 N N . TYR A 1 904 ? -29.821 25.116 38.547 1.00 91.25 904 TYR A N 1
ATOM 7224 C CA . TYR A 1 904 ? -29.003 24.572 39.630 1.00 91.25 904 TYR A CA 1
ATOM 7225 C C . TYR A 1 904 ? -27.747 25.407 39.859 1.00 91.25 904 TYR A C 1
ATOM 7227 O O . TYR A 1 904 ? -27.177 25.966 38.920 1.00 91.25 904 TYR A O 1
ATOM 7235 N N . ILE A 1 905 ? -27.245 25.406 41.090 1.00 89.81 905 ILE A N 1
ATOM 7236 C CA . ILE A 1 905 ? -25.839 25.693 41.367 1.00 89.81 905 ILE A CA 1
ATOM 7237 C C . ILE A 1 905 ? -25.078 24.377 41.524 1.00 89.81 905 ILE A C 1
ATOM 7239 O O . ILE A 1 905 ? -25.491 23.475 42.253 1.00 89.81 905 ILE A O 1
ATOM 7243 N N . PHE A 1 906 ? -23.957 24.283 40.820 1.00 91.44 906 PHE A N 1
ATOM 7244 C CA . PHE A 1 906 ? -23.019 23.174 40.875 1.00 91.44 906 PHE A CA 1
ATOM 7245 C C . PHE A 1 906 ? -21.736 23.637 41.552 1.00 91.44 906 PHE A C 1
ATOM 7247 O O . PHE A 1 906 ? -21.174 24.665 41.172 1.00 91.44 906 PHE A O 1
ATOM 7254 N N . ILE A 1 907 ? -21.260 22.879 42.532 1.00 90.50 907 ILE A N 1
ATOM 7255 C CA . ILE A 1 907 ? -19.994 23.125 43.229 1.00 90.50 907 ILE A CA 1
ATOM 7256 C C . ILE A 1 907 ? -19.153 21.858 43.217 1.00 90.50 907 ILE A C 1
ATOM 7258 O O . ILE A 1 907 ? -19.708 20.762 43.206 1.00 90.50 907 ILE A O 1
ATOM 7262 N N . TYR A 1 908 ? -17.831 21.976 43.269 1.00 92.19 908 TYR A N 1
ATOM 7263 C CA . TYR A 1 908 ? -16.983 20.818 43.535 1.00 92.19 908 TYR A CA 1
ATOM 7264 C C . TYR A 1 908 ? -15.698 21.177 44.273 1.00 92.19 908 TYR A C 1
ATOM 7266 O O . TYR A 1 908 ? -15.258 22.334 44.291 1.00 92.19 908 TYR A O 1
ATOM 7274 N N . LYS A 1 909 ? -15.109 20.149 44.885 1.00 90.94 909 LYS A N 1
ATOM 7275 C CA . LYS A 1 909 ? -13.806 20.189 45.536 1.00 90.94 909 LYS A CA 1
ATOM 7276 C C . LYS A 1 909 ? -13.063 18.863 45.340 1.00 90.94 909 LYS A C 1
ATOM 7278 O O . LYS A 1 909 ? -13.669 17.790 45.392 1.00 90.94 909 LYS A O 1
ATOM 7283 N N . PHE A 1 910 ? -11.761 18.942 45.113 1.00 90.31 910 PHE A N 1
ATOM 7284 C CA . PHE A 1 910 ? -10.844 17.817 45.061 1.00 90.31 910 PHE A CA 1
ATOM 7285 C C . PHE A 1 910 ? -10.363 17.433 46.460 1.00 90.31 910 PHE A C 1
ATOM 7287 O O . PHE A 1 910 ? -10.105 18.294 47.301 1.00 90.31 910 PHE A O 1
ATOM 7294 N N . ASP A 1 911 ? -10.246 16.126 46.700 1.00 85.62 911 ASP A N 1
ATOM 7295 C CA . ASP A 1 911 ? -9.676 15.523 47.917 1.00 85.62 911 ASP A CA 1
ATOM 7296 C C . ASP A 1 911 ? -10.254 16.055 49.247 1.00 85.62 911 ASP A C 1
ATOM 7298 O O . ASP A 1 911 ? -9.640 15.946 50.308 1.00 85.62 911 ASP A O 1
ATOM 7302 N N . GLY A 1 912 ? -11.465 16.614 49.207 1.00 84.06 912 GLY A N 1
ATOM 7303 C CA . GLY A 1 912 ? -12.128 17.221 50.351 1.00 84.06 912 GLY A CA 1
ATOM 7304 C C . GLY A 1 912 ? -13.594 17.531 50.068 1.00 84.06 912 GLY A C 1
ATOM 7305 O O . GLY A 1 912 ? -14.031 17.575 48.921 1.00 84.06 912 GLY A O 1
ATOM 7306 N N . ILE A 1 913 ? -14.366 17.744 51.133 1.00 82.75 913 ILE A N 1
ATOM 7307 C CA . ILE A 1 913 ? -15.801 18.036 51.042 1.00 82.75 913 ILE A CA 1
ATOM 7308 C C . ILE A 1 913 ? -15.983 19.524 50.710 1.00 82.75 913 ILE A C 1
ATOM 7310 O O . ILE A 1 913 ? -15.464 20.357 51.458 1.00 82.75 913 ILE A O 1
ATOM 7314 N N . PRO A 1 914 ? -16.703 19.883 49.629 1.00 84.69 914 PRO A N 1
ATOM 7315 C CA . PRO A 1 914 ? -16.975 21.274 49.309 1.00 84.69 914 PRO A CA 1
ATOM 7316 C C . PRO A 1 914 ? -17.856 21.889 50.399 1.00 84.69 914 PRO A C 1
ATOM 7318 O O . PRO A 1 914 ? -18.870 21.311 50.794 1.00 84.69 914 PRO A O 1
ATOM 7321 N N . TYR A 1 915 ? -17.468 23.064 50.886 1.00 76.44 915 TYR A N 1
ATOM 7322 C CA . TYR A 1 915 ? -18.215 23.784 51.912 1.00 76.44 915 TYR A CA 1
ATOM 7323 C C . TYR A 1 915 ? -18.310 25.264 51.558 1.00 76.44 915 TYR A C 1
ATOM 7325 O O . TYR A 1 915 ? -17.304 25.908 51.259 1.00 76.44 915 TYR A O 1
ATOM 7333 N N . MET A 1 916 ? -19.522 25.810 51.581 1.00 73.00 916 MET A N 1
ATOM 7334 C CA . MET A 1 916 ? -19.784 27.200 51.228 1.00 73.00 916 MET A CA 1
ATOM 7335 C C . MET A 1 916 ? -20.695 27.797 52.291 1.00 73.00 916 MET A C 1
ATOM 7337 O O . MET A 1 916 ? -21.883 27.491 52.288 1.00 73.00 916 MET A O 1
ATOM 7341 N N . ASN A 1 917 ? -20.127 28.611 53.190 1.00 70.56 917 ASN A N 1
ATOM 7342 C CA . ASN A 1 917 ? -20.909 29.346 54.175 1.00 70.56 917 ASN A CA 1
ATOM 7343 C C . ASN A 1 917 ? -20.557 30.832 54.288 1.00 70.56 917 ASN A C 1
ATOM 7345 O O . ASN A 1 917 ? -19.591 31.312 53.691 1.00 70.56 917 ASN A O 1
ATOM 7349 N N . SER A 1 918 ? -21.333 31.558 55.092 1.00 65.81 918 SER A N 1
ATOM 7350 C CA . SER A 1 918 ? -21.169 32.995 55.363 1.00 65.81 918 SER A CA 1
ATOM 7351 C C . SER A 1 918 ? -19.817 33.394 55.961 1.00 65.81 918 SER A C 1
ATOM 7353 O O . SER A 1 918 ? -19.461 34.570 55.914 1.00 65.81 918 SER A O 1
ATOM 7355 N N . SER A 1 919 ? -19.045 32.441 56.490 1.00 65.31 919 SER A N 1
ATOM 7356 C CA . SER A 1 919 ? -17.771 32.672 57.191 1.00 65.31 919 SER A CA 1
ATOM 7357 C C . SER A 1 919 ? -16.538 32.050 56.514 1.00 65.31 919 SER A C 1
ATOM 7359 O O . SER A 1 919 ? -15.417 32.487 56.774 1.00 65.31 919 SER A O 1
ATOM 7361 N N . LYS A 1 920 ? -16.709 31.048 55.646 1.00 70.50 920 LYS A N 1
ATOM 7362 C CA . LYS A 1 920 ? -15.663 30.249 55.004 1.00 70.50 920 LYS A CA 1
ATOM 7363 C C . LYS A 1 920 ? -16.187 29.657 53.690 1.00 70.50 920 LYS A C 1
ATOM 7365 O O . LYS A 1 920 ? -17.163 28.908 53.665 1.00 70.50 920 LYS A O 1
ATOM 7370 N N . ILE A 1 921 ? -15.471 29.937 52.605 1.00 76.69 921 ILE A N 1
ATOM 7371 C CA . ILE A 1 921 ? -15.693 29.326 51.292 1.00 76.69 921 ILE A CA 1
ATOM 7372 C C . ILE A 1 921 ? -14.505 28.411 51.019 1.00 76.69 921 ILE A C 1
ATOM 7374 O O . ILE A 1 921 ? -13.374 28.872 50.888 1.00 76.69 921 ILE A O 1
ATOM 7378 N N . ASP A 1 922 ? -14.766 27.110 50.996 1.00 83.12 922 ASP A N 1
ATOM 7379 C CA . ASP A 1 922 ? -13.776 26.051 50.835 1.00 83.12 922 ASP A CA 1
ATOM 7380 C C . ASP A 1 922 ? -14.225 25.128 49.695 1.00 83.12 922 ASP A C 1
ATOM 7382 O O . ASP A 1 922 ? -14.724 24.023 49.905 1.00 83.12 922 ASP A O 1
ATOM 7386 N N . ILE A 1 923 ? -14.117 25.642 48.470 1.00 87.06 923 ILE A N 1
ATOM 7387 C CA . ILE A 1 923 ? -14.478 24.980 47.210 1.00 87.06 923 ILE A CA 1
ATOM 7388 C C . ILE A 1 923 ? -13.416 25.306 46.165 1.00 87.06 923 ILE A C 1
ATOM 7390 O O . ILE A 1 923 ? -12.813 26.378 46.224 1.00 87.06 923 ILE A O 1
ATOM 7394 N N . ASP A 1 924 ? -13.226 24.427 45.184 1.00 89.00 924 ASP A N 1
ATOM 7395 C CA . ASP A 1 924 ? -12.286 24.716 44.096 1.00 89.00 924 ASP A CA 1
ATOM 7396 C C . ASP A 1 924 ? -12.963 25.529 42.994 1.00 89.00 924 ASP A C 1
ATOM 7398 O O . ASP A 1 924 ? -12.367 26.453 42.434 1.00 89.00 924 ASP A O 1
ATOM 7402 N N . LYS A 1 925 ? -14.231 25.220 42.685 1.00 90.56 925 LYS A N 1
ATOM 7403 C CA . LYS A 1 925 ? -15.009 25.966 41.690 1.00 90.56 925 LYS A CA 1
ATOM 7404 C C . LYS A 1 925 ? -16.514 25.768 41.854 1.00 90.56 925 LYS A C 1
ATOM 7406 O O . LYS A 1 925 ? -16.979 24.756 42.378 1.00 90.56 925 LYS A O 1
ATOM 7411 N N . TRP A 1 926 ? -17.272 26.738 41.349 1.00 88.44 926 TRP A N 1
ATOM 7412 C CA . TRP A 1 926 ? -18.728 26.695 41.243 1.00 88.44 926 TRP A CA 1
ATOM 7413 C C . TRP A 1 926 ? -19.201 27.167 39.862 1.00 88.44 926 TRP A C 1
ATOM 7415 O O . TRP A 1 926 ? -18.471 27.852 39.141 1.00 88.44 926 TRP A O 1
ATOM 7425 N N . LEU A 1 927 ? -20.419 26.781 39.487 1.00 90.38 927 LEU A N 1
ATOM 7426 C CA . LEU A 1 927 ? -21.068 27.115 38.221 1.00 90.38 927 LEU A CA 1
ATOM 7427 C C . LEU A 1 927 ? -22.586 27.235 38.412 1.00 90.38 927 LEU A C 1
ATOM 7429 O O . LEU A 1 927 ? -23.172 26.516 39.217 1.00 90.38 927 LEU A O 1
ATOM 7433 N N . LEU A 1 928 ? -23.226 28.104 37.628 1.00 90.25 928 LEU A N 1
ATOM 7434 C CA . LEU A 1 928 ? -24.684 28.189 37.532 1.00 90.25 928 LEU A CA 1
ATOM 7435 C C . LEU A 1 928 ? -25.169 27.478 36.267 1.00 90.25 928 LEU A C 1
ATOM 7437 O O . LEU A 1 928 ? -24.764 27.821 35.154 1.00 90.25 928 LEU A O 1
ATOM 7441 N N . PHE A 1 929 ? -26.068 26.520 36.440 1.00 92.19 929 PHE A N 1
ATOM 7442 C CA . PHE A 1 929 ? -26.850 25.909 35.377 1.00 92.19 929 PHE A CA 1
ATOM 7443 C C . PHE A 1 929 ? -28.214 26.586 35.322 1.00 92.19 929 PHE A C 1
ATOM 7445 O O . PHE A 1 929 ? -29.137 26.205 36.032 1.00 92.19 929 PHE A O 1
ATOM 7452 N N . CYS A 1 930 ? -28.335 27.623 34.503 1.00 90.88 930 CYS A N 1
ATOM 7453 C CA . CYS A 1 930 ? -29.606 28.299 34.273 1.00 90.88 930 CYS A CA 1
ATOM 7454 C C . CYS A 1 930 ? -30.382 27.637 33.130 1.00 90.88 930 CYS A C 1
ATOM 7456 O O . CYS A 1 930 ? -29.732 27.151 32.211 1.00 90.88 930 CYS A O 1
ATOM 7458 N N . PRO A 1 931 ? -31.725 27.711 33.077 1.00 89.94 931 PRO A N 1
ATOM 7459 C CA . PRO A 1 931 ? -32.523 27.136 31.981 1.00 89.94 931 PRO A CA 1
ATOM 7460 C C . PRO A 1 931 ? -32.040 27.514 30.570 1.00 89.94 931 PRO A C 1
ATOM 7462 O O . PRO A 1 931 ? -32.062 26.701 29.652 1.00 89.94 931 PRO A O 1
ATOM 7465 N N . SER A 1 932 ? -31.494 28.722 30.396 1.00 88.31 932 SER A N 1
ATOM 7466 C CA . SER A 1 932 ? -30.877 29.177 29.140 1.00 88.31 932 SER A CA 1
ATOM 7467 C C . SER A 1 932 ? -29.619 28.404 28.712 1.00 88.31 932 SER A C 1
ATOM 7469 O O . SER A 1 932 ? -29.219 28.485 27.555 1.00 88.31 932 SER A O 1
ATOM 7471 N N . ASN A 1 933 ? -28.960 27.702 29.634 1.00 89.56 933 ASN A N 1
ATOM 7472 C CA . ASN A 1 933 ? -27.770 26.883 29.398 1.00 89.56 933 ASN A CA 1
ATOM 7473 C C . ASN A 1 933 ? -28.113 25.442 28.987 1.00 89.56 933 ASN A C 1
ATOM 7475 O O . ASN A 1 933 ? -27.191 24.669 28.715 1.00 89.56 933 ASN A O 1
ATOM 7479 N N . LEU A 1 934 ? -29.398 25.062 28.955 1.00 89.75 934 LEU A N 1
ATOM 7480 C CA . LEU A 1 934 ? -29.817 23.751 28.465 1.00 89.75 934 LEU A CA 1
ATOM 7481 C C . LEU A 1 934 ? -29.427 23.601 26.996 1.00 89.75 934 LEU A C 1
ATOM 7483 O O . LEU A 1 934 ? -29.707 24.449 26.148 1.00 89.75 934 LEU A O 1
ATOM 7487 N N . THR A 1 935 ? -28.789 22.480 26.686 1.00 88.94 935 THR A N 1
ATOM 7488 C CA . THR A 1 935 ? -28.585 22.076 25.294 1.00 88.94 935 THR A CA 1
ATOM 7489 C C . THR A 1 935 ? -29.929 21.792 24.617 1.00 88.94 935 THR A C 1
ATOM 7491 O O . THR A 1 935 ? -30.948 21.593 25.278 1.00 88.94 935 THR A O 1
ATOM 7494 N N . LYS A 1 936 ? -29.938 21.690 23.281 1.00 86.19 936 LYS A N 1
ATOM 7495 C CA . LYS A 1 936 ? -31.140 21.303 22.513 1.00 86.19 936 LYS A CA 1
ATOM 7496 C C . LYS A 1 936 ? -31.740 19.956 22.950 1.00 86.19 936 LYS A C 1
ATOM 7498 O O . LYS A 1 936 ? -32.913 19.711 22.705 1.00 86.19 936 LYS A O 1
ATOM 7503 N N . GLU A 1 937 ? -30.943 19.103 23.591 1.00 84.62 937 GLU A N 1
ATOM 7504 C CA . GLU A 1 937 ? -31.349 17.796 24.124 1.00 84.62 937 GLU A CA 1
ATOM 7505 C C . GLU A 1 937 ? -31.859 17.862 25.578 1.00 84.62 937 GLU A C 1
ATOM 7507 O O . GLU A 1 937 ? -32.123 16.823 26.184 1.00 84.62 937 GLU A O 1
ATOM 7512 N N . GLY A 1 938 ? -31.972 19.061 26.162 1.00 90.38 938 GLY A N 1
ATOM 7513 C CA . GLY A 1 938 ? -32.427 19.255 27.540 1.00 90.38 938 GLY A CA 1
ATOM 7514 C C . GLY A 1 938 ? -31.404 18.815 28.590 1.00 90.38 938 GLY A C 1
ATOM 7515 O O . GLY A 1 938 ? -31.784 18.333 29.651 1.00 90.38 938 GLY A O 1
ATOM 7516 N N . ILE A 1 939 ? -30.106 18.928 28.292 1.00 92.44 939 ILE A N 1
ATOM 7517 C CA . ILE A 1 939 ? -29.018 18.476 29.174 1.00 92.44 939 ILE A CA 1
ATOM 7518 C C . ILE A 1 939 ? -28.104 19.651 29.522 1.00 92.44 939 ILE A C 1
ATOM 7520 O O . ILE A 1 939 ? -27.671 20.382 28.625 1.00 92.44 939 ILE A O 1
ATOM 7524 N N . TYR A 1 940 ? -27.763 19.790 30.800 1.00 94.06 940 TYR A N 1
ATOM 7525 C CA . TYR A 1 940 ? -26.657 20.609 31.285 1.00 94.06 940 TYR A CA 1
ATOM 7526 C C . TYR A 1 940 ? -25.343 19.833 31.201 1.00 94.06 940 TYR A C 1
ATOM 7528 O O . TYR A 1 940 ? -25.278 18.678 31.624 1.00 94.06 940 TYR A O 1
ATOM 7536 N N . LYS A 1 941 ? -24.292 20.471 30.674 1.00 92.94 941 LYS A N 1
ATOM 7537 C CA . LYS A 1 941 ? -22.969 19.857 30.508 1.00 92.94 941 LYS A CA 1
ATOM 7538 C C . LYS A 1 941 ? -21.890 20.646 31.236 1.00 92.94 941 LYS A C 1
ATOM 7540 O O . LYS A 1 941 ? -21.857 21.874 31.151 1.00 92.94 941 LYS A O 1
ATOM 7545 N N . TYR A 1 942 ? -20.984 19.936 31.900 1.00 93.31 942 TYR A N 1
ATOM 7546 C CA . TYR A 1 942 ? -19.765 20.512 32.461 1.00 93.31 942 TYR A CA 1
ATOM 7547 C C . TYR A 1 942 ? -18.570 19.585 32.267 1.00 93.31 942 TYR A C 1
ATOM 7549 O O . TYR A 1 942 ? -18.715 18.364 32.244 1.00 93.31 942 TYR A O 1
ATOM 7557 N N . PHE A 1 943 ? -17.394 20.183 32.108 1.00 93.38 943 PHE A N 1
ATOM 7558 C CA . PHE A 1 943 ? -16.160 19.499 31.757 1.00 93.38 943 PHE A CA 1
ATOM 7559 C C . PHE A 1 943 ? -15.009 19.994 32.628 1.00 93.38 943 PHE A C 1
ATOM 7561 O O . PHE A 1 943 ? -14.819 21.204 32.787 1.00 93.38 943 PHE A O 1
ATOM 7568 N N . ILE A 1 944 ? -14.227 19.048 33.136 1.00 93.19 944 ILE A N 1
ATOM 7569 C CA . ILE A 1 944 ? -12.972 19.287 33.839 1.00 93.19 944 ILE A CA 1
ATOM 7570 C C . ILE A 1 944 ? -11.866 18.577 33.055 1.00 93.19 944 ILE A C 1
ATOM 7572 O O . ILE A 1 944 ? -11.931 17.365 32.842 1.00 93.19 944 ILE A O 1
ATOM 7576 N N . ASP A 1 945 ? -10.859 19.337 32.617 1.00 91.12 945 ASP A N 1
ATOM 7577 C CA . ASP A 1 945 ? -9.747 18.782 31.843 1.00 91.12 945 ASP A CA 1
ATOM 7578 C C . ASP A 1 945 ? -8.829 17.883 32.691 1.00 91.12 945 ASP A C 1
ATOM 7580 O O . ASP A 1 945 ? -8.803 17.945 33.923 1.00 91.12 945 ASP A O 1
ATOM 7584 N N . ASN A 1 946 ? -8.048 17.040 32.018 1.00 90.88 946 ASN A N 1
ATOM 7585 C CA . ASN A 1 946 ? -7.177 16.057 32.662 1.00 90.88 946 ASN A CA 1
ATOM 7586 C C . ASN A 1 946 ? -5.991 16.663 33.428 1.00 90.88 946 ASN A C 1
ATOM 7588 O O . ASN A 1 946 ? -5.423 15.997 34.290 1.00 90.88 946 ASN A O 1
ATOM 7592 N N . ARG A 1 947 ? -5.628 17.924 33.171 1.00 89.81 947 ARG A N 1
ATOM 7593 C CA . ARG A 1 947 ? -4.543 18.611 33.892 1.00 89.81 947 ARG A CA 1
ATOM 7594 C C . ARG A 1 947 ? -5.026 19.086 35.257 1.00 89.81 947 ARG A C 1
ATOM 7596 O O . ARG A 1 947 ? -4.282 18.985 36.225 1.00 89.81 947 ARG A O 1
ATOM 7603 N N . GLN A 1 948 ? -6.274 19.546 35.338 1.00 89.81 948 GLN A N 1
ATOM 7604 C CA . GLN A 1 948 ? -6.921 19.927 36.599 1.00 89.81 948 GLN A CA 1
ATOM 7605 C C . GLN A 1 948 ? -7.171 18.725 37.513 1.00 89.81 948 GLN A C 1
ATOM 7607 O O . GLN A 1 948 ? -7.176 18.887 38.723 1.00 89.81 948 GLN A O 1
ATOM 7612 N N . ILE A 1 949 ? -7.379 17.537 36.942 1.00 86.06 949 ILE A N 1
ATOM 7613 C CA . ILE A 1 949 ? -7.620 16.295 37.695 1.00 86.06 949 ILE A CA 1
ATOM 7614 C C . ILE A 1 949 ? -6.306 15.613 38.099 1.00 86.06 949 ILE A C 1
ATOM 7616 O O . ILE A 1 949 ? -6.277 14.849 39.063 1.00 86.06 949 ILE A O 1
ATOM 7620 N N . SER A 1 950 ? -5.214 15.871 37.369 1.00 81.38 950 SER A N 1
ATOM 7621 C CA . SER A 1 950 ? -3.926 15.223 37.615 1.00 81.38 950 SER A CA 1
ATOM 7622 C C . SER A 1 950 ? -3.484 15.381 39.077 1.00 81.38 950 SER A C 1
ATOM 7624 O O . SER A 1 950 ? -3.505 16.478 39.628 1.00 81.38 950 SER A O 1
ATOM 7626 N N . ASN A 1 951 ? -3.071 14.272 39.696 1.00 82.38 951 ASN A N 1
ATOM 7627 C CA . ASN A 1 951 ? -2.653 14.160 41.104 1.00 82.38 951 ASN A CA 1
ATOM 7628 C C . ASN A 1 951 ? -3.767 14.182 42.167 1.00 82.38 951 ASN A C 1
ATOM 7630 O O . ASN A 1 951 ? -3.452 14.012 43.346 1.00 82.38 951 ASN A O 1
ATOM 7634 N N . HIS A 1 952 ? -5.037 14.312 41.783 1.00 85.56 952 HIS A N 1
ATOM 7635 C CA . HIS A 1 952 ? -6.165 14.191 42.709 1.00 85.56 952 HIS A CA 1
ATOM 7636 C C . HIS A 1 952 ? -6.716 12.765 42.743 1.00 85.56 952 HIS A C 1
ATOM 7638 O O . HIS A 1 952 ? -6.750 12.064 41.731 1.00 85.56 952 HIS A O 1
ATOM 7644 N N . LYS A 1 953 ? -7.160 12.317 43.921 1.00 82.25 953 LYS A N 1
ATOM 7645 C CA . LYS A 1 953 ? -7.687 10.955 44.123 1.00 82.25 953 LYS A CA 1
ATOM 7646 C C . LYS A 1 953 ? -9.207 10.925 44.146 1.00 82.25 953 LYS A C 1
ATOM 7648 O O . LYS A 1 953 ? -9.801 9.895 43.824 1.00 82.25 953 LYS A O 1
ATOM 7653 N N . LEU A 1 954 ? -9.822 12.030 44.547 1.00 85.00 954 LEU A N 1
ATOM 7654 C CA . LEU A 1 954 ? -11.250 12.158 44.790 1.00 85.00 954 LEU A CA 1
ATOM 7655 C C . LEU A 1 954 ? -11.755 13.496 44.255 1.00 85.00 954 LEU A C 1
ATOM 7657 O O . LEU A 1 954 ? -11.099 14.521 44.425 1.00 85.00 954 LEU A O 1
ATOM 7661 N N . ILE A 1 955 ? -12.964 13.504 43.707 1.00 88.31 955 ILE A N 1
ATOM 7662 C CA . ILE A 1 955 ? -13.740 14.728 43.517 1.00 88.31 955 ILE A CA 1
ATOM 7663 C C . ILE A 1 955 ? -15.099 14.563 44.191 1.00 88.31 955 ILE A C 1
ATOM 7665 O O . ILE A 1 955 ? -15.806 13.578 43.968 1.00 88.31 955 ILE A O 1
ATOM 7669 N N . ILE A 1 956 ? -15.454 15.529 45.034 1.00 88.56 956 ILE A N 1
ATOM 7670 C CA . ILE A 1 956 ? -16.775 15.629 45.647 1.00 88.56 956 ILE A CA 1
ATOM 7671 C C . ILE A 1 956 ? -17.471 16.831 45.024 1.00 88.56 956 ILE A C 1
ATOM 7673 O O . ILE A 1 956 ? -16.946 17.945 45.065 1.00 88.56 956 ILE A O 1
ATOM 7677 N N . PHE A 1 957 ? -18.649 16.616 44.446 1.00 90.69 957 PHE A N 1
ATOM 7678 C CA . PHE A 1 957 ? -19.442 17.680 43.835 1.00 90.69 957 PHE A CA 1
ATOM 7679 C C . PHE A 1 957 ? -20.836 17.757 44.444 1.00 90.69 957 PHE A C 1
ATOM 7681 O O . PHE A 1 957 ? -21.404 16.749 44.853 1.00 90.69 957 PHE A O 1
ATOM 7688 N N . GLY A 1 958 ? -21.378 18.967 44.510 1.00 88.12 958 GLY A N 1
ATOM 7689 C CA . GLY A 1 958 ? -22.682 19.273 45.072 1.00 88.12 958 GLY A CA 1
ATOM 7690 C C . GLY A 1 958 ? -23.597 19.932 44.052 1.00 88.12 958 GLY A C 1
ATOM 7691 O O . GLY A 1 958 ? -23.148 20.763 43.261 1.00 88.12 958 GLY A O 1
ATOM 7692 N N . LEU A 1 959 ? -24.881 19.587 44.099 1.00 89.69 959 LEU A N 1
ATOM 7693 C CA . LEU A 1 959 ? -25.943 20.267 43.356 1.00 89.69 959 LEU A CA 1
ATOM 7694 C C . LEU A 1 959 ? -26.979 20.840 44.323 1.00 89.69 959 LEU A C 1
ATOM 7696 O O . LEU A 1 959 ? -27.395 20.151 45.254 1.00 89.69 959 LEU A O 1
ATOM 7700 N N . ARG A 1 960 ? -27.419 22.076 44.076 1.00 88.69 960 ARG A N 1
ATOM 7701 C CA . ARG A 1 960 ? -28.573 22.699 44.743 1.00 88.69 960 ARG A CA 1
ATOM 7702 C C . ARG A 1 960 ? -29.507 23.309 43.709 1.00 88.69 960 ARG A C 1
ATOM 7704 O O . ARG A 1 960 ? -29.052 23.963 42.775 1.00 88.69 960 ARG A O 1
ATOM 7711 N N . GLU A 1 961 ? -30.803 23.085 43.888 1.00 90.06 961 GLU A N 1
ATOM 7712 C CA . GLU A 1 961 ? -31.867 23.653 43.058 1.00 90.06 961 GLU A CA 1
ATOM 7713 C C . GLU A 1 961 ? -32.100 25.135 43.387 1.00 90.06 961 GLU A C 1
ATOM 7715 O O . GLU A 1 961 ? -32.073 25.514 44.559 1.00 90.06 961 GLU A O 1
ATOM 7720 N N . PHE A 1 962 ? -32.328 25.972 42.372 1.00 88.31 962 PHE A N 1
ATOM 7721 C CA . PHE A 1 962 ? -32.732 27.363 42.575 1.00 88.31 962 PHE A CA 1
ATOM 7722 C C . PHE A 1 962 ? -34.233 27.506 42.786 1.00 88.31 962 PHE A C 1
ATOM 7724 O O . PHE A 1 962 ? -35.033 26.899 42.077 1.00 88.31 962 PHE A O 1
ATOM 7731 N N . ASN A 1 963 ? -34.614 28.414 43.683 1.00 85.19 963 ASN A N 1
ATOM 7732 C CA . ASN A 1 963 ? -35.997 28.874 43.767 1.00 85.19 963 ASN A CA 1
ATOM 7733 C C . ASN A 1 963 ? -36.329 29.893 42.654 1.00 85.19 963 ASN A C 1
ATOM 7735 O O . ASN A 1 963 ? -35.448 30.430 41.979 1.00 85.19 963 ASN A O 1
ATOM 7739 N N . SER A 1 964 ? -37.615 30.197 42.467 1.00 83.31 964 SER A N 1
ATOM 7740 C CA . SER A 1 964 ? -38.090 31.097 41.403 1.00 83.31 964 SER A CA 1
ATOM 7741 C C . SER A 1 964 ? -37.441 32.488 41.435 1.00 83.31 964 SER A C 1
ATOM 7743 O O . SER A 1 964 ? -37.113 33.043 40.388 1.00 83.31 964 SER A O 1
ATOM 7745 N N . THR A 1 965 ? -37.216 33.038 42.631 1.00 84.56 965 THR A N 1
ATOM 7746 C CA . THR A 1 965 ? -36.594 34.357 42.827 1.00 84.56 965 THR A CA 1
ATOM 7747 C C . THR A 1 965 ? -35.105 34.329 42.476 1.00 84.56 965 THR A C 1
ATOM 7749 O O . THR A 1 965 ? -34.580 35.263 41.870 1.00 84.56 965 THR A O 1
ATOM 7752 N N . GLU A 1 966 ? -34.413 33.246 42.827 1.00 85.44 966 GLU A N 1
ATOM 7753 C CA . GLU A 1 966 ? -33.007 33.013 42.491 1.00 85.44 966 GLU A CA 1
ATOM 7754 C C . GLU A 1 966 ? -32.811 32.836 40.983 1.00 85.44 966 GLU A C 1
ATOM 7756 O O . GLU A 1 966 ? -31.874 33.405 40.427 1.00 85.44 966 GLU A O 1
ATOM 7761 N N . ILE A 1 967 ? -33.716 32.133 40.295 1.00 85.00 967 ILE A N 1
ATOM 7762 C CA . ILE A 1 967 ? -33.699 32.038 38.827 1.00 85.00 967 ILE A CA 1
ATOM 7763 C C . ILE A 1 967 ? -33.848 33.434 38.207 1.00 85.00 967 ILE A C 1
ATOM 7765 O O . ILE A 1 967 ? -33.077 33.806 37.319 1.00 85.00 967 ILE A O 1
ATOM 7769 N N . GLU A 1 968 ? -34.792 34.246 38.687 1.00 83.50 968 GLU A N 1
ATOM 7770 C CA . GLU A 1 968 ? -34.987 35.599 38.162 1.00 83.50 968 GLU A CA 1
ATOM 7771 C C . GLU A 1 968 ? -33.749 36.486 38.381 1.00 83.50 968 GLU A C 1
ATOM 7773 O O . GLU A 1 968 ? -33.304 37.189 37.470 1.00 83.50 968 GLU A O 1
ATOM 7778 N N . ASN A 1 969 ? -33.141 36.423 39.563 1.00 82.12 969 ASN A N 1
ATOM 7779 C CA . ASN A 1 969 ? -31.991 37.259 39.897 1.00 82.12 969 ASN A CA 1
ATOM 7780 C C . ASN A 1 969 ? -30.696 36.786 39.214 1.00 82.12 969 ASN A C 1
ATOM 7782 O O . ASN A 1 969 ? -29.972 37.593 38.621 1.00 82.12 969 ASN A O 1
ATOM 7786 N N . PHE A 1 970 ? -30.402 35.486 39.256 1.00 82.12 970 PHE A N 1
ATOM 7787 C CA . PHE A 1 970 ? -29.120 34.943 38.800 1.00 82.12 970 PHE A CA 1
ATOM 7788 C C . PHE A 1 970 ? -29.112 34.593 37.316 1.00 82.12 970 PHE A C 1
ATOM 7790 O O . PHE A 1 970 ? -28.119 34.854 36.638 1.00 82.12 970 PHE A O 1
ATOM 7797 N N . CYS A 1 971 ? -30.212 34.058 36.788 1.00 83.31 971 CYS A N 1
ATOM 7798 C CA . CYS A 1 971 ? -30.272 33.615 35.398 1.00 83.31 971 CYS A CA 1
ATOM 7799 C C . CYS A 1 971 ? -30.768 34.709 34.450 1.00 83.31 971 CYS A C 1
ATOM 7801 O O . CYS A 1 971 ? -30.212 34.869 33.362 1.00 83.31 971 CYS A O 1
ATOM 7803 N N . ILE A 1 972 ? -31.783 35.478 34.858 1.00 80.31 972 ILE A N 1
ATOM 7804 C CA . ILE A 1 972 ? -32.419 36.487 33.995 1.00 80.31 972 ILE A CA 1
ATOM 7805 C C . ILE A 1 972 ? -31.752 37.857 34.165 1.00 80.31 972 ILE A C 1
ATOM 7807 O O . ILE A 1 972 ? -31.251 38.422 33.192 1.00 80.31 972 ILE A O 1
ATOM 7811 N N . LYS A 1 973 ? -31.698 38.386 35.394 1.00 79.69 973 LYS A N 1
ATOM 7812 C CA . LYS A 1 973 ? -31.125 39.716 35.685 1.00 79.69 973 LYS A CA 1
ATOM 7813 C C . LYS A 1 973 ? -29.593 39.733 35.716 1.00 79.69 973 LYS A C 1
ATOM 7815 O O . LYS A 1 973 ? -29.010 40.813 35.673 1.00 79.69 973 LYS A O 1
ATOM 7820 N N . LYS A 1 974 ? -28.944 38.560 35.780 1.00 76.00 974 LYS A N 1
ATOM 7821 C CA . LYS A 1 974 ? -27.478 38.375 35.844 1.00 76.00 974 LYS A CA 1
ATOM 7822 C C . LYS A 1 974 ? -26.795 39.266 36.890 1.00 76.00 974 LYS A C 1
ATOM 7824 O O . LYS A 1 974 ? -25.682 39.746 36.677 1.00 76.00 974 LYS A O 1
ATOM 7829 N N . SER A 1 975 ? -27.448 39.507 38.025 1.00 64.94 975 SER A N 1
ATOM 7830 C CA . SER A 1 975 ? -26.927 40.385 39.074 1.00 64.94 975 SER A CA 1
ATOM 7831 C C . SER A 1 975 ? -25.876 39.659 39.927 1.00 64.94 975 SER A C 1
ATOM 7833 O O . SER A 1 975 ? -26.133 39.317 41.080 1.00 64.94 975 SER A O 1
ATOM 7835 N N . ILE A 1 976 ? -24.701 39.370 39.362 1.00 60.38 976 ILE A N 1
ATOM 7836 C CA . ILE A 1 976 ? -23.584 38.725 40.073 1.00 60.38 976 ILE A CA 1
ATOM 7837 C C . ILE A 1 976 ? -22.577 39.809 40.477 1.00 60.38 976 ILE A C 1
ATOM 7839 O O . ILE A 1 976 ? -21.618 40.056 39.755 1.00 60.38 976 ILE A O 1
ATOM 7843 N N . ASN A 1 977 ? -22.795 40.474 41.618 1.00 50.00 977 ASN A N 1
ATOM 7844 C CA . ASN A 1 977 ? -21.842 41.462 42.157 1.00 50.00 977 ASN A CA 1
ATOM 7845 C C . ASN A 1 977 ? -21.147 41.023 43.466 1.00 50.00 977 ASN A C 1
ATOM 7847 O O . ASN A 1 977 ? -20.236 41.709 43.918 1.00 50.00 977 ASN A O 1
ATOM 7851 N N . SER A 1 978 ? -21.507 39.880 44.064 1.00 54.69 978 SER A N 1
ATOM 7852 C CA . SER A 1 978 ? -20.857 39.345 45.275 1.00 54.69 978 SER A CA 1
ATOM 7853 C C . SER A 1 978 ? -20.959 37.816 45.356 1.00 54.69 978 SER A C 1
ATOM 7855 O O . SER A 1 978 ? -21.894 37.237 44.803 1.00 54.69 978 SER A O 1
ATOM 7857 N N . LEU A 1 979 ? -20.001 37.168 46.040 1.00 54.09 979 LEU A N 1
ATOM 7858 C CA . LEU A 1 979 ? -19.995 35.716 46.281 1.00 54.09 979 LEU A CA 1
ATOM 7859 C C . LEU A 1 979 ? -21.308 35.271 46.941 1.00 54.09 979 LEU A C 1
ATOM 7861 O O . LEU A 1 979 ? -21.708 35.805 47.973 1.00 54.09 979 LEU A O 1
ATOM 7865 N N . LEU A 1 980 ? -21.970 34.306 46.304 1.00 62.56 980 LEU A N 1
ATOM 7866 C CA . LEU A 1 980 ? -23.231 33.727 46.748 1.00 62.56 980 LEU A CA 1
ATOM 7867 C C . LEU A 1 980 ? -22.976 32.840 47.970 1.00 62.56 980 LEU A C 1
ATOM 7869 O O . LEU A 1 980 ? -22.165 31.922 47.898 1.00 62.56 980 LEU A O 1
ATOM 7873 N N . ILE A 1 981 ? -23.653 33.114 49.081 1.00 62.34 981 ILE A N 1
ATOM 7874 C CA . ILE A 1 981 ? -23.602 32.283 50.285 1.00 62.34 981 ILE A CA 1
ATOM 7875 C C . ILE A 1 981 ? -24.921 31.514 50.366 1.00 62.34 981 ILE A C 1
ATOM 7877 O O . ILE A 1 981 ? -25.983 32.129 50.440 1.00 62.34 981 ILE A O 1
ATOM 7881 N N . PHE A 1 982 ? -24.848 30.183 50.352 1.00 69.31 982 PHE A N 1
ATOM 7882 C CA . PHE A 1 982 ? -26.003 29.291 50.462 1.00 69.31 982 PHE A CA 1
ATOM 7883 C C . PHE A 1 982 ? -25.884 28.467 51.748 1.00 69.31 982 PHE A C 1
ATOM 7885 O O . PHE A 1 982 ? -25.368 27.354 51.730 1.00 69.31 982 PHE A O 1
ATOM 7892 N N . ASP A 1 983 ? -26.343 29.047 52.860 1.00 65.00 983 ASP A N 1
ATOM 7893 C CA . ASP A 1 983 ? -26.279 28.441 54.204 1.00 65.00 983 ASP A CA 1
ATOM 7894 C C . ASP A 1 983 ? -27.557 27.729 54.630 1.00 65.00 983 ASP A C 1
ATOM 7896 O O . ASP A 1 983 ? -27.569 26.989 55.613 1.00 65.00 983 ASP A O 1
ATOM 7900 N N . GLU A 1 984 ? -28.640 27.957 53.897 1.00 71.94 984 GLU A N 1
ATOM 7901 C CA . GLU A 1 984 ? -29.943 27.420 54.247 1.00 71.94 984 GLU A CA 1
ATOM 7902 C C . GLU A 1 984 ? -30.151 26.023 53.650 1.00 71.94 984 GLU A C 1
ATOM 7904 O O . GLU A 1 984 ? -29.718 25.759 52.519 1.00 71.94 984 GLU A O 1
ATOM 7909 N N . PRO A 1 985 ? -30.832 25.127 54.388 1.00 75.50 985 PRO A N 1
ATOM 7910 C CA . PRO A 1 985 ? -31.237 23.838 53.855 1.00 75.50 985 PRO A CA 1
ATOM 7911 C C . PRO A 1 985 ? -32.160 24.039 52.654 1.00 75.50 985 PRO A C 1
ATOM 7913 O O . PRO A 1 985 ? -32.983 24.957 52.620 1.00 75.50 985 PRO A O 1
ATOM 7916 N N . PHE A 1 986 ? -32.040 23.160 51.669 1.00 79.62 986 PHE A N 1
ATOM 7917 C CA . PHE A 1 986 ? -32.854 23.211 50.458 1.00 79.62 986 PHE A CA 1
ATOM 7918 C C . PHE A 1 986 ? -33.492 21.850 50.183 1.00 79.62 986 PHE A C 1
ATOM 7920 O O . PHE A 1 986 ? -32.950 20.813 50.556 1.00 79.62 986 PHE A O 1
ATOM 7927 N N . ASN A 1 987 ? -34.627 21.851 49.490 1.00 84.19 987 ASN A N 1
ATOM 7928 C CA . ASN A 1 987 ? -35.287 20.637 49.022 1.00 84.19 987 ASN A CA 1
ATOM 7929 C C . ASN A 1 987 ? -35.458 20.721 47.507 1.00 84.19 987 ASN A C 1
ATOM 7931 O O . ASN A 1 987 ? -35.839 21.770 46.988 1.00 84.19 987 ASN A O 1
ATOM 7935 N N . PHE A 1 988 ? -35.197 19.618 46.808 1.00 87.19 988 PHE A N 1
ATOM 7936 C CA . PHE A 1 988 ? -35.476 19.528 45.377 1.00 87.19 988 PHE A CA 1
ATOM 7937 C C . PHE A 1 988 ? -36.976 19.418 45.134 1.00 87.19 988 PHE A C 1
ATOM 7939 O O . PHE A 1 988 ? -37.658 18.627 45.792 1.00 87.19 988 PHE A O 1
ATOM 7946 N N . THR A 1 989 ? -37.480 20.162 44.154 1.00 89.88 989 THR A N 1
ATOM 7947 C CA . THR A 1 989 ? -38.875 20.054 43.710 1.00 89.88 989 THR A CA 1
ATOM 7948 C C . THR A 1 989 ? -39.038 19.036 42.584 1.00 89.88 989 THR A C 1
ATOM 7950 O O . THR A 1 989 ? -40.127 18.492 42.400 1.00 89.88 989 THR A O 1
ATOM 7953 N N . SER A 1 990 ? -37.953 18.722 41.869 1.00 89.88 990 SER A N 1
ATOM 7954 C CA . SER A 1 990 ? -37.952 17.784 40.748 1.00 89.88 990 SER A CA 1
ATOM 7955 C C . SER A 1 990 ? -36.730 16.866 40.765 1.00 89.88 990 SER A C 1
ATOM 7957 O O . SER A 1 990 ? -35.635 17.254 41.173 1.00 89.88 990 SER A O 1
ATOM 7959 N N . ASN A 1 991 ? -36.914 15.626 40.307 1.00 91.12 991 ASN A N 1
ATOM 7960 C CA . ASN A 1 991 ? -35.810 14.685 40.127 1.00 91.12 991 ASN A CA 1
ATOM 7961 C C . ASN A 1 991 ? -34.999 15.030 38.870 1.00 91.12 991 ASN A C 1
ATOM 7963 O O . ASN A 1 991 ? -35.435 15.780 37.993 1.00 91.12 991 ASN A O 1
ATOM 7967 N N . TYR A 1 992 ? -33.808 14.451 38.764 1.00 91.44 992 TYR A N 1
ATOM 7968 C CA . TYR A 1 992 ? -32.963 14.601 37.585 1.00 91.44 992 TYR A CA 1
ATOM 7969 C C . TYR A 1 992 ? -32.236 13.301 37.256 1.00 91.44 992 TYR A C 1
ATOM 7971 O O . TYR A 1 992 ? -32.085 12.404 38.085 1.00 91.44 992 TYR A O 1
ATOM 7979 N N . GLU A 1 993 ? -31.775 13.200 36.020 1.00 92.12 993 GLU A N 1
ATOM 7980 C CA . GLU A 1 993 ? -30.903 12.137 35.541 1.00 92.12 993 GLU A CA 1
ATOM 7981 C C . GLU A 1 993 ? -29.457 12.640 35.496 1.00 92.12 993 GLU A C 1
ATOM 7983 O O . GLU A 1 993 ? -29.189 13.739 35.010 1.00 92.12 993 GLU A O 1
ATOM 7988 N N . LEU A 1 994 ? -28.515 11.830 35.977 1.00 91.19 994 LEU A N 1
ATOM 7989 C CA . LEU A 1 994 ? -27.089 12.144 36.012 1.00 91.19 994 LEU A CA 1
ATOM 7990 C C . LEU A 1 994 ? -26.290 11.075 35.270 1.00 91.19 994 LEU A C 1
ATOM 7992 O O . LEU A 1 994 ? -26.451 9.876 35.510 1.00 91.19 994 LEU A O 1
ATOM 7996 N N . ARG A 1 995 ? -25.376 11.508 34.408 1.00 91.12 995 ARG A N 1
ATOM 7997 C CA . ARG A 1 995 ? -24.319 10.661 33.859 1.00 91.12 995 ARG A CA 1
ATOM 7998 C C . ARG A 1 995 ? -22.982 11.354 34.035 1.00 91.12 995 ARG A C 1
ATOM 8000 O O . ARG A 1 995 ? -22.825 12.522 33.691 1.00 91.12 995 ARG A O 1
ATOM 8007 N N . THR A 1 996 ? -22.021 10.602 34.540 1.00 90.00 996 THR A N 1
ATOM 8008 C CA . THR A 1 996 ? -20.629 11.017 34.648 1.00 90.00 996 THR A CA 1
ATOM 8009 C C . THR A 1 996 ? -19.787 10.065 33.814 1.00 90.00 996 THR A C 1
ATOM 8011 O O . THR A 1 996 ? -20.031 8.856 33.785 1.00 90.00 996 THR A O 1
ATOM 8014 N N . TYR A 1 997 ? -18.845 10.602 33.051 1.00 89.75 997 TYR A N 1
ATOM 8015 C CA . TYR A 1 997 ? -17.957 9.784 32.235 1.00 89.75 997 TYR A CA 1
ATOM 8016 C C . TYR A 1 997 ? -16.570 10.396 32.153 1.00 89.75 997 TYR A C 1
ATOM 8018 O O . TYR A 1 997 ? -16.390 11.607 32.305 1.00 89.75 997 TYR A O 1
ATOM 8026 N N . THR A 1 998 ? -15.591 9.539 31.909 1.00 89.69 998 THR A N 1
ATOM 8027 C CA . THR A 1 998 ? -14.193 9.913 31.769 1.00 89.69 998 THR A CA 1
ATOM 8028 C C . THR A 1 998 ? -13.753 9.738 30.329 1.00 89.69 998 THR A C 1
ATOM 8030 O O . THR A 1 998 ? -14.266 8.889 29.595 1.00 89.69 998 THR A O 1
ATOM 8033 N N . SER A 1 999 ? -12.803 10.566 29.908 1.00 91.44 999 SER A N 1
ATOM 8034 C CA . SER A 1 999 ? -12.114 10.381 28.635 1.00 91.44 999 SER A CA 1
ATOM 8035 C C . SER A 1 999 ? -10.661 10.806 28.757 1.00 91.44 999 SER A C 1
ATOM 8037 O O . SER A 1 999 ? -10.360 11.769 29.459 1.00 91.44 999 SER A O 1
ATOM 8039 N N . GLY A 1 1000 ? -9.760 10.097 28.093 1.00 91.25 1000 GLY A N 1
ATOM 8040 C CA . GLY A 1 1000 ? -8.338 10.416 28.026 1.00 91.25 1000 GLY A CA 1
ATOM 8041 C C . GLY A 1 1000 ? -7.857 10.480 26.583 1.00 91.25 1000 GLY A C 1
ATOM 8042 O O . GLY A 1 1000 ? -8.461 9.874 25.697 1.00 91.25 1000 GLY A O 1
ATOM 8043 N N . CYS A 1 1001 ? -6.771 11.214 26.368 1.00 93.50 1001 CYS A N 1
ATOM 8044 C CA . CYS A 1 1001 ? -6.016 11.240 25.119 1.00 93.50 1001 CYS A CA 1
ATOM 8045 C C . CYS A 1 1001 ? -4.654 10.618 25.396 1.00 93.50 1001 CYS A C 1
ATOM 8047 O O . CYS A 1 1001 ? -3.966 11.069 26.316 1.00 93.50 1001 CYS A O 1
ATOM 8049 N N . TYR A 1 1002 ? -4.280 9.607 24.616 1.00 92.06 1002 TYR A N 1
ATOM 8050 C CA . TYR A 1 1002 ? -3.047 8.853 24.813 1.00 92.06 1002 TYR A CA 1
ATOM 8051 C C . TYR A 1 1002 ? -2.220 8.789 23.544 1.00 92.06 1002 TYR A C 1
ATOM 8053 O O . TYR A 1 1002 ? -2.779 8.805 22.448 1.00 92.06 1002 TYR A O 1
ATOM 8061 N N . TYR A 1 1003 ? -0.906 8.668 23.705 1.00 91.88 1003 TYR A N 1
ATOM 8062 C CA . TYR A 1 1003 ? 0.003 8.335 22.622 1.00 91.88 1003 TYR A CA 1
ATOM 8063 C C . TYR A 1 1003 ? 0.738 7.023 22.865 1.00 91.88 1003 TYR A C 1
ATOM 8065 O O . TYR A 1 1003 ? 0.935 6.625 24.010 1.00 91.88 1003 TYR A O 1
ATOM 8073 N N . LEU A 1 1004 ? 1.135 6.357 21.785 1.00 87.81 1004 LEU A N 1
ATOM 8074 C CA . LEU A 1 1004 ? 1.906 5.124 21.837 1.00 87.81 1004 LEU A CA 1
ATOM 8075 C C . LEU A 1 1004 ? 3.403 5.453 21.865 1.00 87.81 1004 LEU A C 1
ATOM 8077 O O . LEU A 1 1004 ? 3.915 6.110 20.954 1.00 87.81 1004 LEU A O 1
ATOM 8081 N N . ASP A 1 1005 ? 4.100 5.022 22.912 1.00 85.06 1005 ASP A N 1
ATOM 8082 C CA . ASP A 1 1005 ? 5.550 5.177 23.016 1.00 85.06 1005 ASP A CA 1
ATOM 8083 C C . ASP A 1 1005 ? 6.312 4.133 22.173 1.00 85.06 1005 ASP A C 1
ATOM 8085 O O . ASP A 1 1005 ? 5.740 3.213 21.585 1.00 85.06 1005 ASP A O 1
ATOM 8089 N N . LYS A 1 1006 ? 7.645 4.257 22.115 1.00 79.69 1006 LYS A N 1
ATOM 8090 C CA . LYS A 1 1006 ? 8.516 3.338 21.351 1.00 79.69 1006 LYS A CA 1
ATOM 8091 C C . LYS A 1 1006 ? 8.495 1.893 21.863 1.00 79.69 1006 LYS A C 1
ATOM 8093 O O . LYS A 1 1006 ? 8.941 0.997 21.151 1.00 79.69 1006 LYS A O 1
ATOM 8098 N N . ASN A 1 1007 ? 8.010 1.676 23.082 1.00 75.31 1007 ASN A N 1
ATOM 8099 C CA . ASN A 1 1007 ? 7.884 0.368 23.713 1.00 75.31 1007 ASN A CA 1
ATOM 8100 C C . ASN A 1 1007 ? 6.458 -0.200 23.565 1.00 75.31 1007 ASN A C 1
ATOM 8102 O O . ASN A 1 1007 ? 6.144 -1.199 24.208 1.00 75.31 1007 ASN A O 1
ATOM 8106 N N . ASN A 1 1008 ? 5.609 0.411 22.725 1.00 75.62 1008 ASN A N 1
ATOM 8107 C CA . ASN A 1 1008 ? 4.195 0.076 22.540 1.00 75.62 1008 ASN A CA 1
ATOM 8108 C C . ASN A 1 1008 ? 3.331 0.236 23.807 1.00 75.62 1008 ASN A C 1
ATOM 8110 O O . ASN A 1 1008 ? 2.311 -0.439 23.939 1.00 75.62 1008 ASN A O 1
ATOM 8114 N N . ASN A 1 1009 ? 3.691 1.138 24.725 1.00 81.62 1009 ASN A N 1
ATOM 8115 C CA . ASN A 1 1009 ? 2.836 1.484 25.863 1.00 81.62 1009 ASN A CA 1
ATOM 8116 C C . ASN A 1 1009 ? 2.092 2.792 25.608 1.00 81.62 1009 ASN A C 1
ATOM 8118 O O . ASN A 1 1009 ? 2.646 3.747 25.059 1.00 81.62 1009 ASN A O 1
ATOM 8122 N N . TRP A 1 1010 ? 0.841 2.852 26.060 1.00 87.00 1010 TRP A N 1
ATOM 8123 C CA . TRP A 1 1010 ? 0.076 4.093 26.049 1.00 87.00 1010 TRP A CA 1
ATOM 8124 C C . TRP A 1 1010 ? 0.565 5.035 27.153 1.00 87.00 1010 TRP A C 1
ATOM 8126 O O . TRP A 1 1010 ? 0.709 4.633 28.306 1.00 87.00 1010 TRP A O 1
ATOM 8136 N N . GLN A 1 1011 ? 0.776 6.298 26.796 1.00 88.81 1011 GLN A N 1
ATOM 8137 C CA . GLN A 1 1011 ? 1.202 7.387 27.674 1.00 88.81 1011 GLN A CA 1
ATOM 8138 C C . GLN A 1 1011 ? 0.274 8.595 27.512 1.00 88.81 1011 GLN A C 1
ATOM 8140 O O . GLN A 1 1011 ? -0.478 8.683 26.543 1.00 88.81 1011 GLN A O 1
ATOM 8145 N N . SER A 1 1012 ? 0.300 9.535 28.460 1.00 89.81 1012 SER A N 1
ATOM 8146 C CA . SER A 1 1012 ? -0.578 10.724 28.438 1.00 89.81 1012 SER A CA 1
ATOM 8147 C C . SER A 1 1012 ? 0.153 12.059 28.596 1.00 89.81 1012 SER A C 1
ATOM 8149 O O . SER A 1 1012 ? -0.484 13.113 28.629 1.00 89.81 1012 SER A O 1
ATOM 8151 N N . ASP A 1 1013 ? 1.482 12.050 28.703 1.00 88.81 1013 ASP A N 1
ATOM 8152 C CA . ASP A 1 1013 ? 2.265 13.279 28.787 1.00 88.81 1013 ASP A CA 1
ATOM 8153 C C . ASP A 1 1013 ? 2.205 14.079 27.477 1.00 88.81 1013 ASP A C 1
ATOM 8155 O O . ASP A 1 1013 ? 2.086 13.540 26.381 1.00 88.81 1013 ASP A O 1
ATOM 8159 N N . GLY A 1 1014 ? 2.196 15.410 27.593 1.00 89.69 1014 GLY A N 1
ATOM 8160 C CA . GLY A 1 1014 ? 2.035 16.300 26.439 1.00 89.69 1014 GLY A CA 1
ATOM 8161 C C . GLY A 1 1014 ? 0.636 16.306 25.803 1.00 89.69 1014 GLY A C 1
ATOM 8162 O O . GLY A 1 1014 ? 0.451 16.997 24.801 1.00 89.69 1014 GLY A O 1
ATOM 8163 N N . LEU A 1 1015 ? -0.344 15.596 26.382 1.00 92.88 1015 LEU A N 1
ATOM 8164 C CA . LEU A 1 1015 ? -1.713 15.489 25.872 1.00 92.88 1015 LEU A CA 1
ATOM 8165 C C . LEU A 1 1015 ? -2.755 16.052 26.843 1.00 92.88 1015 LEU A C 1
ATOM 8167 O O . LEU A 1 1015 ? -2.671 15.884 28.063 1.00 92.88 1015 LEU A O 1
ATOM 8171 N N . TRP A 1 1016 ? -3.792 16.693 26.304 1.00 93.88 1016 TRP A N 1
ATOM 8172 C CA . TRP A 1 1016 ? -4.980 17.029 27.086 1.00 93.88 1016 TRP A CA 1
ATOM 8173 C C . TRP A 1 1016 ? -6.272 16.948 26.290 1.00 93.88 1016 TRP A C 1
ATOM 8175 O O . TRP A 1 1016 ? -6.304 17.108 25.070 1.00 93.88 1016 TRP A O 1
ATOM 8185 N N . VAL A 1 1017 ? -7.351 16.696 27.024 1.00 95.75 1017 VAL A N 1
ATOM 8186 C CA . VAL A 1 1017 ? -8.701 16.580 26.479 1.00 95.75 1017 VAL A CA 1
ATOM 8187 C C . VAL A 1 1017 ? -9.320 17.968 26.338 1.00 95.75 1017 VAL A C 1
ATOM 8189 O O . VAL A 1 1017 ? -9.135 18.843 27.189 1.00 95.75 1017 VAL A O 1
ATOM 8192 N N . GLY A 1 1018 ? -10.057 18.171 25.253 1.00 95.31 1018 GLY A N 1
ATOM 8193 C CA . GLY A 1 1018 ? -10.780 19.399 24.964 1.00 95.31 1018 GLY A CA 1
ATOM 8194 C C . GLY A 1 1018 ? -12.271 19.356 25.323 1.00 95.31 1018 GLY A C 1
ATOM 8195 O O . GLY A 1 1018 ? -12.865 18.276 25.422 1.00 95.31 1018 GLY A O 1
ATOM 8196 N N . PRO A 1 1019 ? -12.907 20.533 25.480 1.00 93.38 1019 PRO A N 1
ATOM 8197 C CA . PRO A 1 1019 ? -14.304 20.659 25.899 1.00 93.38 1019 PRO A CA 1
ATOM 8198 C C . PRO A 1 1019 ? -15.323 20.229 24.831 1.00 93.38 1019 PRO A C 1
ATOM 8200 O O . PRO A 1 1019 ? -16.490 20.047 25.165 1.00 93.38 1019 PRO A O 1
ATOM 8203 N N . LEU A 1 1020 ? -14.917 20.056 23.565 1.00 94.00 1020 LEU A N 1
ATOM 8204 C CA . LEU A 1 1020 ? -15.776 19.532 22.490 1.00 94.00 1020 LEU A CA 1
ATOM 8205 C C . LEU A 1 1020 ? -15.867 17.994 22.495 1.00 94.00 1020 LEU A C 1
ATOM 8207 O O . LEU A 1 1020 ? -16.395 17.406 21.550 1.00 94.00 1020 LEU A O 1
ATOM 8211 N N . THR A 1 1021 ? -15.342 17.343 23.536 1.00 94.69 1021 THR A N 1
ATOM 8212 C CA . THR A 1 1021 ? -15.479 15.902 23.770 1.00 94.69 1021 THR A CA 1
ATOM 8213 C C . THR A 1 1021 ? -16.901 15.552 24.203 1.00 94.69 1021 THR A C 1
ATOM 8215 O O . THR A 1 1021 ? -17.441 16.120 25.154 1.00 94.69 1021 THR A O 1
ATOM 8218 N N . ASP A 1 1022 ? -17.485 14.563 23.538 1.00 90.94 1022 ASP A N 1
ATOM 8219 C CA . ASP A 1 1022 ? -18.796 13.990 23.846 1.00 90.94 1022 ASP A CA 1
ATOM 8220 C C . ASP A 1 1022 ? -18.669 12.463 23.991 1.00 90.94 1022 ASP A C 1
ATOM 8222 O O . ASP A 1 1022 ? -17.566 11.954 24.194 1.00 90.94 1022 ASP A O 1
ATOM 8226 N N . HIS A 1 1023 ? -19.770 11.714 23.915 1.00 87.00 1023 HIS A N 1
ATOM 8227 C CA . HIS A 1 1023 ? -19.775 10.247 23.970 1.00 87.00 1023 HIS A CA 1
ATOM 8228 C C . HIS A 1 1023 ? -19.511 9.543 22.628 1.00 87.00 1023 HIS A C 1
ATOM 8230 O O . HIS A 1 1023 ? -19.382 8.323 22.609 1.00 87.00 1023 HIS A O 1
ATOM 8236 N N . TYR A 1 1024 ? -19.333 10.272 21.524 1.00 89.00 1024 TYR A N 1
ATOM 8237 C CA . TYR A 1 1024 ? -18.973 9.735 20.201 1.00 89.00 1024 TYR A CA 1
ATOM 8238 C C . TYR A 1 1024 ? -17.541 10.041 19.765 1.00 89.00 1024 TYR A C 1
ATOM 8240 O O . TYR A 1 1024 ? -16.949 9.250 19.037 1.00 89.00 1024 TYR A O 1
ATOM 8248 N N . LYS A 1 1025 ? -16.964 11.150 20.220 1.00 92.75 1025 LYS A N 1
ATOM 8249 C CA . LYS A 1 1025 ? -15.575 11.527 19.944 1.00 92.75 1025 LYS A CA 1
ATOM 8250 C C . LYS A 1 1025 ? -14.892 12.176 21.145 1.00 92.75 1025 LYS A C 1
ATOM 8252 O O . LYS A 1 1025 ? -15.543 12.776 22.001 1.00 92.75 1025 LYS A O 1
ATOM 8257 N N . THR A 1 1026 ? -13.570 12.092 21.167 1.00 94.69 1026 THR A N 1
ATOM 8258 C CA . THR A 1 1026 ? -12.695 12.820 22.089 1.00 94.69 1026 THR A CA 1
ATOM 8259 C C . THR A 1 1026 ? -11.936 13.884 21.312 1.00 94.69 1026 THR A C 1
ATOM 8261 O O . THR A 1 1026 ? -11.269 13.567 20.332 1.00 94.69 1026 THR A O 1
ATOM 8264 N N . GLN A 1 1027 ? -12.037 15.142 21.737 1.00 96.31 1027 GLN A N 1
ATOM 8265 C CA . GLN A 1 1027 ? -11.171 16.218 21.259 1.00 96.31 1027 GLN A CA 1
ATOM 8266 C C . GLN A 1 1027 ? -9.846 16.130 22.014 1.00 96.31 1027 GLN A C 1
ATOM 8268 O O . GLN A 1 1027 ? -9.834 16.197 23.244 1.00 96.31 1027 GLN A O 1
ATOM 8273 N N . CYS A 1 1028 ? -8.747 16.007 21.287 1.00 95.75 1028 CYS A N 1
ATOM 8274 C CA . CYS A 1 1028 ? -7.409 15.888 21.836 1.00 95.75 1028 CYS A CA 1
ATOM 8275 C C . CYS A 1 1028 ? -6.526 17.037 21.365 1.00 95.75 1028 CYS A C 1
ATOM 8277 O O . CYS A 1 1028 ? -6.608 17.491 20.223 1.00 95.75 1028 CYS A O 1
ATOM 8279 N N . PHE A 1 1029 ? -5.657 17.473 22.265 1.00 94.81 1029 PHE A N 1
ATOM 8280 C CA . PHE A 1 1029 ? -4.599 18.428 21.995 1.00 94.81 1029 PHE A CA 1
ATOM 8281 C C . PHE A 1 1029 ? -3.252 17.790 22.316 1.00 94.81 1029 PHE A C 1
ATOM 8283 O O . PHE A 1 1029 ? -3.112 17.193 23.383 1.00 94.81 1029 PHE A O 1
ATOM 8290 N N . SER A 1 1030 ? -2.280 17.933 21.414 1.00 93.69 1030 SER A N 1
ATOM 8291 C CA . SER A 1 1030 ? -0.939 17.355 21.548 1.00 93.69 1030 SER A CA 1
ATOM 8292 C C . SER A 1 1030 ? 0.174 18.374 21.342 1.00 93.69 1030 SER A C 1
ATOM 8294 O O . SER A 1 1030 ? 0.064 19.287 20.515 1.00 93.69 1030 SER A O 1
ATOM 8296 N N . THR A 1 1031 ? 1.275 18.167 22.066 1.00 91.56 1031 THR A N 1
ATOM 8297 C CA . THR A 1 1031 ? 2.547 18.877 21.881 1.00 91.56 1031 THR A CA 1
ATOM 8298 C C . THR A 1 1031 ? 3.495 18.218 20.883 1.00 91.56 1031 THR A C 1
ATOM 8300 O O . THR A 1 1031 ? 4.542 18.788 20.598 1.00 91.56 1031 THR A O 1
ATOM 8303 N N . HIS A 1 1032 ? 3.182 17.032 20.367 1.00 90.00 1032 HIS A N 1
ATOM 8304 C CA . HIS A 1 1032 ? 4.068 16.246 19.502 1.00 90.00 1032 HIS A CA 1
ATOM 8305 C C . HIS A 1 1032 ? 3.266 15.406 18.492 1.00 90.00 1032 HIS A C 1
ATOM 8307 O O . HIS A 1 1032 ? 2.038 15.344 18.576 1.00 90.00 1032 HIS A O 1
ATOM 8313 N N . LEU A 1 1033 ? 3.942 14.779 17.523 1.00 87.19 1033 LEU A N 1
ATOM 8314 C CA . LEU A 1 1033 ? 3.346 13.822 16.577 1.00 87.19 1033 LEU A CA 1
ATOM 8315 C C . LEU A 1 1033 ? 3.753 12.392 16.923 1.00 87.19 1033 LEU A C 1
ATOM 8317 O O . LEU A 1 1033 ? 4.895 12.162 17.312 1.00 87.19 1033 LEU A O 1
ATOM 8321 N N . THR A 1 1034 ? 2.811 11.461 16.785 1.00 90.12 1034 THR A N 1
ATOM 8322 C CA . THR A 1 1034 ? 2.972 10.019 17.023 1.00 90.12 1034 THR A CA 1
ATOM 8323 C C . THR A 1 1034 ? 1.641 9.325 16.670 1.00 90.12 1034 THR A C 1
ATOM 8325 O O . THR A 1 1034 ? 0.816 9.880 15.939 1.00 90.12 1034 THR A O 1
ATOM 8328 N N . THR A 1 1035 ? 1.418 8.120 17.186 1.00 91.44 1035 THR A N 1
ATOM 8329 C CA . THR A 1 1035 ? 0.154 7.387 17.171 1.00 91.44 1035 THR A CA 1
ATOM 8330 C C . THR A 1 1035 ? -0.659 7.700 18.417 1.00 91.44 1035 THR A C 1
ATOM 8332 O O . THR A 1 1035 ? -0.174 7.520 19.529 1.00 91.44 1035 THR A O 1
ATOM 8335 N N . PHE A 1 1036 ? -1.907 8.117 18.232 1.00 93.62 1036 PHE A N 1
ATOM 8336 C CA . PHE A 1 1036 ? -2.836 8.511 19.279 1.00 93.62 1036 PHE A CA 1
ATOM 8337 C C . PHE A 1 1036 ? -4.049 7.587 19.350 1.00 93.62 1036 PHE A C 1
ATOM 8339 O O . PHE A 1 1036 ? -4.525 7.087 18.330 1.00 93.62 1036 PHE A O 1
ATOM 8346 N N . ALA A 1 1037 ? -4.581 7.428 20.556 1.00 93.69 1037 ALA A N 1
ATOM 8347 C CA . ALA A 1 1037 ? -5.861 6.792 20.845 1.00 93.69 1037 ALA A CA 1
ATOM 8348 C C . ALA A 1 1037 ? -6.560 7.538 21.992 1.00 93.69 1037 ALA A C 1
ATOM 8350 O O . ALA A 1 1037 ? -5.980 8.414 22.640 1.00 93.69 1037 ALA A O 1
ATOM 8351 N N . SER A 1 1038 ? -7.822 7.207 22.245 1.00 91.88 1038 SER A N 1
ATOM 8352 C CA . SER A 1 1038 ? -8.597 7.770 23.350 1.00 91.88 1038 SER A CA 1
ATOM 8353 C C . SER A 1 1038 ? -9.161 6.695 24.265 1.00 91.88 1038 SER A C 1
ATOM 8355 O O . SER A 1 1038 ? -9.398 5.563 23.845 1.00 91.88 1038 SER A O 1
ATOM 8357 N N . SER A 1 1039 ? -9.426 7.066 25.515 1.00 88.75 1039 SER A N 1
ATOM 8358 C CA . SER A 1 1039 ? -10.265 6.269 26.410 1.00 88.75 1039 SER A CA 1
ATOM 8359 C C . SER A 1 1039 ? -11.643 6.855 26.597 1.00 88.75 1039 SER A C 1
ATOM 8361 O O . SER A 1 1039 ? -11.877 8.057 26.409 1.00 88.75 1039 SER A O 1
ATOM 8363 N N . PHE A 1 1040 ? -12.566 5.986 26.994 1.00 87.81 1040 PHE A N 1
ATOM 8364 C CA . PHE A 1 1040 ? -13.899 6.378 27.404 1.00 87.81 1040 PHE A CA 1
ATOM 8365 C C . PHE A 1 1040 ? -14.498 5.378 28.374 1.00 87.81 1040 PHE A C 1
ATOM 8367 O O . PHE A 1 1040 ? -14.567 4.186 28.078 1.00 87.81 1040 PHE A O 1
ATOM 8374 N N . GLN A 1 1041 ? -14.996 5.877 29.498 1.00 86.12 1041 GLN A N 1
ATOM 8375 C CA . GLN A 1 1041 ? -15.686 5.049 30.472 1.00 86.12 1041 GLN A CA 1
ATOM 8376 C C . GLN A 1 1041 ? -16.817 5.842 31.117 1.00 86.12 1041 GLN A C 1
ATOM 8378 O O . GLN A 1 1041 ? -16.600 6.905 31.691 1.00 86.12 1041 GLN A O 1
ATOM 8383 N N . VAL A 1 1042 ? -18.041 5.314 31.048 1.00 85.44 1042 VAL A N 1
ATOM 8384 C CA . VAL A 1 1042 ? -19.142 5.839 31.864 1.00 85.44 1042 VAL A CA 1
ATOM 8385 C C . VAL A 1 1042 ? -18.974 5.310 33.279 1.00 85.44 1042 VAL A C 1
ATOM 8387 O O . VAL A 1 1042 ? -18.839 4.103 33.487 1.00 85.44 1042 VAL A O 1
ATOM 8390 N N . LEU A 1 1043 ? -18.966 6.218 34.246 1.00 82.19 1043 LEU A N 1
ATOM 8391 C CA . LEU A 1 1043 ? -18.794 5.872 35.643 1.00 82.19 1043 LEU A CA 1
ATOM 8392 C C . LEU A 1 1043 ? -20.132 5.410 36.215 1.00 82.19 1043 LEU A C 1
ATOM 8394 O O . LEU A 1 1043 ? -21.171 6.043 36.018 1.00 82.19 1043 LEU A O 1
ATOM 8398 N N . PHE A 1 1044 ? -20.104 4.300 36.948 1.00 67.50 1044 PHE A N 1
ATOM 8399 C CA . PHE A 1 1044 ? -21.195 3.981 37.854 1.00 67.50 1044 PHE A CA 1
ATOM 8400 C C . PHE A 1 1044 ? -21.049 4.918 39.043 1.00 67.50 1044 PHE A C 1
ATOM 8402 O O . PHE A 1 1044 ? -20.034 4.866 39.734 1.00 67.50 1044 PHE A O 1
ATOM 8409 N N . ASN A 1 1045 ? -22.038 5.781 39.277 1.00 55.06 1045 ASN A N 1
ATOM 8410 C CA . ASN A 1 1045 ? -22.073 6.544 40.515 1.00 55.06 1045 ASN A CA 1
ATOM 8411 C C . ASN A 1 1045 ? -22.095 5.534 41.668 1.00 55.06 1045 ASN A C 1
ATOM 8413 O O . ASN A 1 1045 ? -23.104 4.855 41.881 1.00 55.06 1045 ASN A O 1
ATOM 8417 N N . SER A 1 1046 ? -21.002 5.421 42.420 1.00 46.31 1046 SER A N 1
ATOM 8418 C CA . SER A 1 1046 ? -21.080 4.908 43.777 1.00 46.31 1046 SER A CA 1
ATOM 8419 C C . SER A 1 1046 ? -21.846 5.965 44.563 1.00 46.31 1046 SER A C 1
ATOM 8421 O O . SER A 1 1046 ? -21.295 6.949 45.046 1.00 46.31 1046 SER A O 1
ATOM 8423 N N . ILE A 1 1047 ? -23.171 5.818 44.612 1.00 41.97 1047 ILE A N 1
ATOM 8424 C CA . ILE A 1 1047 ? -24.025 6.641 45.466 1.00 41.97 1047 ILE A CA 1
ATOM 8425 C C . ILE A 1 1047 ? -23.725 6.215 46.908 1.00 41.97 1047 ILE A C 1
ATOM 8427 O O . ILE A 1 1047 ? -24.494 5.488 47.537 1.00 41.97 1047 ILE A O 1
ATOM 8431 N N . TYR A 1 1048 ? -22.578 6.633 47.440 1.00 44.00 1048 TYR A N 1
ATOM 8432 C CA . TYR A 1 1048 ? -22.381 6.720 48.874 1.00 44.00 1048 TYR A CA 1
ATOM 8433 C C . TYR A 1 1048 ? -23.232 7.903 49.320 1.00 44.00 1048 TYR A C 1
ATOM 8435 O O . TYR A 1 1048 ? -22.832 9.060 49.222 1.00 44.00 1048 TYR A O 1
ATOM 8443 N N . LYS A 1 1049 ? -24.475 7.589 49.704 1.00 49.31 1049 LYS A N 1
ATOM 8444 C CA . LYS A 1 1049 ? -25.439 8.536 50.269 1.00 49.31 1049 LYS A CA 1
ATOM 8445 C C . LYS A 1 1049 ? -24.784 9.333 51.401 1.00 49.31 1049 LYS A C 1
ATOM 8447 O O . LYS A 1 1049 ? -23.869 8.831 52.058 1.00 49.31 1049 LYS A O 1
ATOM 8452 N N . ASN A 1 1050 ? -25.339 10.508 51.701 1.00 42.41 1050 ASN A N 1
ATOM 8453 C CA . ASN A 1 1050 ? -24.973 11.350 52.847 1.00 42.41 1050 ASN A CA 1
ATOM 8454 C C . ASN A 1 1050 ? -24.716 10.569 54.160 1.00 42.41 1050 ASN A C 1
ATOM 8456 O O . ASN A 1 1050 ? -23.876 10.987 54.950 1.00 42.41 1050 ASN A O 1
ATOM 8460 N N . GLU A 1 1051 ? -25.336 9.399 54.371 1.00 41.06 1051 GLU A N 1
ATOM 8461 C CA . GLU A 1 1051 ? -25.057 8.506 55.509 1.00 41.06 1051 GLU A CA 1
ATOM 8462 C C . GLU A 1 1051 ? -23.571 8.122 55.682 1.00 41.06 1051 GLU A C 1
ATOM 8464 O O . GLU A 1 1051 ? -23.095 8.081 56.815 1.00 41.06 1051 GLU A O 1
ATOM 8469 N N . PHE A 1 1052 ? -22.799 7.897 54.609 1.00 40.97 1052 PHE A N 1
ATOM 8470 C CA . PHE A 1 1052 ? -21.379 7.507 54.723 1.00 40.97 1052 PHE A CA 1
ATOM 8471 C C . PHE A 1 1052 ? -20.441 8.694 54.990 1.00 40.97 1052 PHE A C 1
ATOM 8473 O O . PHE A 1 1052 ? -19.465 8.560 55.730 1.00 40.97 1052 PHE A O 1
ATOM 8480 N N . ILE A 1 1053 ? -20.757 9.876 54.451 1.00 45.41 1053 ILE A N 1
ATOM 8481 C CA . ILE A 1 1053 ? -20.003 11.111 54.727 1.00 45.41 1053 ILE A CA 1
ATOM 8482 C C . ILE A 1 1053 ? -20.174 11.510 56.202 1.00 45.41 1053 ILE A C 1
ATOM 8484 O O . ILE A 1 1053 ? -19.200 11.906 56.846 1.00 45.41 1053 ILE A O 1
ATOM 8488 N N . TYR A 1 1054 ? -21.372 11.316 56.767 1.00 41.88 1054 TYR A N 1
ATOM 8489 C CA . TYR A 1 1054 ? -21.641 11.519 58.194 1.00 41.88 1054 TYR A CA 1
ATOM 8490 C C . TYR A 1 1054 ? -20.921 10.515 59.103 1.00 41.88 1054 TYR A C 1
ATOM 8492 O O . TYR A 1 1054 ? -20.390 10.922 60.136 1.00 41.88 1054 TYR A O 1
ATOM 8500 N N . LEU A 1 1055 ? -20.830 9.235 58.714 1.00 38.56 1055 LEU A N 1
ATOM 8501 C CA . LEU A 1 1055 ? -20.093 8.220 59.482 1.00 38.56 1055 LEU A CA 1
ATOM 8502 C C . LEU A 1 1055 ? -18.604 8.575 59.645 1.00 38.56 1055 LEU A C 1
ATOM 8504 O O . LEU A 1 1055 ? -18.019 8.254 60.671 1.00 38.56 1055 LEU A O 1
ATOM 8508 N N . SER A 1 1056 ? -18.004 9.284 58.683 1.00 39.91 1056 SER A N 1
ATOM 8509 C CA . SER A 1 1056 ? -16.592 9.703 58.748 1.00 39.91 1056 SER A CA 1
ATOM 8510 C C . SER A 1 1056 ? -16.317 10.952 59.601 1.00 39.91 1056 SER A C 1
ATOM 8512 O O . SER A 1 1056 ? -15.165 11.211 59.942 1.00 39.91 1056 SER A O 1
ATOM 8514 N N . LYS A 1 1057 ? -17.350 11.732 59.956 1.00 38.03 1057 LYS A N 1
ATOM 8515 C CA . LYS A 1 1057 ? -17.206 12.993 60.708 1.00 38.03 1057 LYS A CA 1
ATOM 8516 C C . LYS A 1 1057 ? -17.354 12.847 62.226 1.00 38.03 1057 LYS A C 1
ATOM 8518 O O . LYS A 1 1057 ? -17.065 13.807 62.934 1.00 38.03 1057 LYS A O 1
ATOM 8523 N N . ASP A 1 1058 ? -17.802 11.695 62.729 1.00 40.62 1058 ASP A N 1
ATOM 8524 C CA . ASP A 1 1058 ? -18.230 11.561 64.125 1.00 40.62 1058 ASP A CA 1
ATOM 8525 C C . ASP A 1 1058 ? -17.907 10.158 64.690 1.00 40.62 1058 ASP A C 1
ATOM 8527 O O . ASP A 1 1058 ? -18.676 9.204 64.536 1.00 40.62 1058 ASP A O 1
ATOM 8531 N N . GLU A 1 1059 ? -16.752 10.016 65.361 1.00 40.78 1059 GLU A N 1
ATOM 8532 C CA . GLU A 1 1059 ? -16.262 8.755 65.968 1.00 40.78 1059 GLU A CA 1
ATOM 8533 C C . GLU A 1 1059 ? -17.297 8.084 66.895 1.00 40.78 1059 GLU A C 1
ATOM 8535 O O . GLU A 1 1059 ? -17.329 6.858 67.041 1.00 40.78 1059 GLU A O 1
ATOM 8540 N N . ASN A 1 1060 ? -18.182 8.873 67.508 1.00 40.47 1060 ASN A N 1
ATOM 8541 C CA . ASN A 1 1060 ? -19.190 8.379 68.444 1.00 40.47 1060 ASN A CA 1
ATOM 8542 C C . ASN A 1 1060 ? -20.421 7.758 67.757 1.00 40.47 1060 ASN A C 1
ATOM 8544 O O . ASN A 1 1060 ? -21.080 6.905 68.360 1.00 40.47 1060 ASN A O 1
ATOM 8548 N N . ASN A 1 1061 ? -20.715 8.111 66.500 1.00 38.34 1061 ASN A N 1
ATOM 8549 C CA . ASN A 1 1061 ? -21.822 7.522 65.732 1.00 38.34 1061 ASN A CA 1
ATOM 8550 C C . ASN A 1 1061 ? -21.428 6.205 65.040 1.00 38.34 1061 ASN A C 1
ATOM 8552 O O . ASN A 1 1061 ? -22.260 5.301 64.921 1.00 38.34 1061 ASN A O 1
ATOM 8556 N N . LEU A 1 1062 ? -20.146 6.034 64.693 1.00 40.66 1062 LEU A N 1
ATOM 8557 C CA . LEU A 1 1062 ? -19.580 4.769 64.198 1.00 40.66 1062 LEU A CA 1
ATOM 8558 C C . LEU A 1 1062 ? -19.797 3.607 65.186 1.00 40.66 1062 LEU A C 1
ATOM 8560 O O . LEU A 1 1062 ? -20.192 2.516 64.777 1.00 40.66 1062 LEU A O 1
ATOM 8564 N N . LYS A 1 1063 ? -19.646 3.853 66.496 1.00 41.03 1063 LYS A N 1
ATOM 8565 C CA . LYS A 1 1063 ? -19.891 2.853 67.557 1.00 41.03 1063 LYS A CA 1
ATOM 8566 C C . LYS A 1 1063 ? -21.352 2.416 67.681 1.00 41.03 1063 LYS A C 1
ATOM 8568 O O . LYS A 1 1063 ? -21.610 1.278 68.068 1.00 41.03 1063 LYS A O 1
ATOM 8573 N N . LYS A 1 1064 ? -22.304 3.305 67.386 1.00 38.69 1064 LYS A N 1
ATOM 8574 C CA . LYS A 1 1064 ? -23.740 3.068 67.609 1.00 38.69 1064 LYS A CA 1
ATOM 8575 C C . LYS A 1 1064 ? -24.409 2.349 66.433 1.00 38.69 1064 LYS A C 1
ATOM 8577 O O . LYS A 1 1064 ? -25.303 1.536 66.645 1.00 38.69 1064 LYS A O 1
ATOM 8582 N N . ASN A 1 1065 ? -23.929 2.594 65.213 1.00 35.59 1065 ASN A N 1
ATOM 8583 C CA . ASN A 1 1065 ? -24.485 1.999 63.993 1.00 35.59 1065 ASN A CA 1
ATOM 8584 C C . ASN A 1 1065 ? -23.870 0.631 63.642 1.00 35.59 1065 ASN A C 1
ATOM 8586 O O . ASN A 1 1065 ? -24.538 -0.191 63.013 1.00 35.59 1065 ASN A O 1
ATOM 8590 N N . PHE A 1 1066 ? -22.654 0.322 64.116 1.00 38.16 1066 PHE A N 1
ATOM 8591 C CA . PHE A 1 1066 ? -22.038 -1.005 63.936 1.00 38.16 1066 PHE A CA 1
ATOM 8592 C C . PHE A 1 1066 ? -22.846 -2.140 64.589 1.00 38.16 1066 PHE A C 1
ATOM 8594 O O . PHE A 1 1066 ? -22.817 -3.279 64.130 1.00 38.16 1066 PHE A O 1
ATOM 8601 N N . THR A 1 1067 ? -23.616 -1.839 65.639 1.00 35.69 1067 THR A N 1
ATOM 8602 C CA . THR A 1 1067 ? -24.474 -2.822 66.319 1.00 35.69 1067 THR A CA 1
ATOM 8603 C C . THR A 1 1067 ? -25.792 -3.085 65.577 1.00 35.69 1067 THR A C 1
ATOM 8605 O O . THR A 1 1067 ? -26.369 -4.156 65.749 1.00 35.69 1067 THR A O 1
ATOM 8608 N N . GLN A 1 1068 ? -26.249 -2.165 64.716 1.00 31.53 1068 GLN A N 1
ATOM 8609 C CA . GLN A 1 1068 ? -27.475 -2.314 63.913 1.00 31.53 1068 GLN A CA 1
ATOM 8610 C C . GLN A 1 1068 ? -27.250 -3.030 62.572 1.00 31.53 1068 GLN A C 1
ATOM 8612 O O . GLN A 1 1068 ? -28.144 -3.729 62.099 1.00 31.53 1068 GLN A O 1
ATOM 8617 N N . PHE A 1 1069 ? -26.049 -2.946 61.990 1.00 32.03 1069 PHE A N 1
ATOM 8618 C CA . PHE A 1 1069 ? -25.708 -3.657 60.746 1.00 32.03 1069 PHE A CA 1
ATOM 8619 C C . PHE A 1 1069 ? -25.675 -5.190 60.885 1.00 32.03 1069 PHE A C 1
ATOM 8621 O O . PHE A 1 1069 ? -25.659 -5.903 59.886 1.00 32.03 1069 PHE A O 1
ATOM 8628 N N . LYS A 1 1070 ? -25.741 -5.712 62.116 1.00 30.86 1070 LYS A N 1
ATOM 8629 C CA . LYS A 1 1070 ? -25.768 -7.149 62.426 1.00 30.86 1070 LYS A CA 1
ATOM 8630 C C . LYS A 1 1070 ? -27.096 -7.849 62.063 1.00 30.86 1070 LYS A C 1
ATOM 8632 O O . LYS A 1 1070 ? -27.186 -9.057 62.245 1.00 30.86 1070 LYS A O 1
ATOM 8637 N N . GLN A 1 1071 ? -28.124 -7.123 61.599 1.00 28.50 1071 GLN A N 1
ATOM 8638 C CA . GLN A 1 1071 ? -29.493 -7.651 61.423 1.00 28.50 1071 GLN A CA 1
ATOM 8639 C C . GLN A 1 1071 ? -30.085 -7.578 60.002 1.00 28.50 1071 GLN A C 1
ATOM 8641 O O . GLN A 1 1071 ? -31.230 -7.986 59.820 1.00 28.50 1071 GLN A O 1
ATOM 8646 N N . LEU A 1 1072 ? -29.351 -7.116 58.986 1.00 25.55 1072 LEU A N 1
ATOM 8647 C CA . LEU A 1 1072 ? -29.850 -7.075 57.603 1.00 25.55 1072 LEU A CA 1
ATOM 8648 C C . LEU A 1 1072 ? -29.085 -8.063 56.714 1.00 25.55 1072 LEU A C 1
ATOM 8650 O O . LEU A 1 1072 ? -28.064 -7.729 56.120 1.00 25.55 1072 LEU A O 1
ATOM 8654 N N . GLU A 1 1073 ? -29.608 -9.286 56.608 1.00 28.62 1073 GLU A N 1
ATOM 8655 C CA . GLU A 1 1073 ? -29.261 -10.207 55.524 1.00 28.62 1073 GLU A CA 1
ATOM 8656 C C . GLU A 1 1073 ? -29.784 -9.637 54.197 1.00 28.62 1073 GLU A C 1
ATOM 8658 O O . GLU A 1 1073 ? -30.992 -9.483 54.010 1.00 28.62 1073 GLU A O 1
ATOM 8663 N N . CYS A 1 1074 ? -28.888 -9.325 53.258 1.00 23.33 1074 CYS A N 1
ATOM 8664 C CA . CYS A 1 1074 ? -29.268 -9.023 51.879 1.00 23.33 1074 CYS A CA 1
ATOM 8665 C C . CYS A 1 1074 ? -28.280 -9.687 50.895 1.00 23.33 1074 CYS A C 1
ATOM 8667 O O . CYS A 1 1074 ? -27.071 -9.471 51.011 1.00 23.33 1074 CYS A O 1
ATOM 8669 N N . PRO A 1 1075 ? -28.754 -10.508 49.935 1.00 29.00 1075 PRO A N 1
ATOM 8670 C CA . PRO A 1 1075 ? -27.906 -11.333 49.083 1.00 29.00 1075 PRO A CA 1
ATOM 8671 C C . PRO A 1 1075 ? -27.564 -10.613 47.770 1.00 29.00 1075 PRO A C 1
ATOM 8673 O O . PRO A 1 1075 ? -28.370 -10.583 46.844 1.00 29.00 1075 PRO A O 1
ATOM 8676 N N . ILE A 1 1076 ? -26.348 -10.074 47.641 1.00 24.59 1076 ILE A N 1
ATOM 8677 C CA . ILE A 1 1076 ? -25.786 -9.688 46.334 1.00 24.59 1076 ILE A CA 1
ATOM 8678 C C . ILE A 1 1076 ? -24.358 -10.231 46.236 1.00 24.59 1076 ILE A C 1
ATOM 8680 O O . ILE A 1 1076 ? -23.418 -9.730 46.849 1.00 24.59 1076 ILE A O 1
ATOM 8684 N N . ARG A 1 1077 ? -24.231 -11.318 45.473 1.00 26.98 1077 ARG A N 1
ATOM 8685 C CA . ARG A 1 1077 ? -23.025 -12.130 45.288 1.00 26.98 1077 ARG A CA 1
ATOM 8686 C C . ARG A 1 1077 ? -22.124 -11.555 44.174 1.00 26.98 1077 ARG A C 1
ATOM 8688 O O . ARG A 1 1077 ? -22.606 -11.200 43.103 1.00 26.98 1077 ARG A O 1
ATOM 8695 N N . TYR A 1 1078 ? -20.811 -11.582 44.437 1.00 25.97 1078 TYR A N 1
ATOM 8696 C CA . TYR A 1 1078 ? -19.668 -11.670 43.501 1.00 25.97 1078 TYR A CA 1
ATOM 8697 C C . TYR A 1 1078 ? -18.989 -10.442 42.852 1.00 25.97 1078 TYR A C 1
ATOM 8699 O O . TYR A 1 1078 ? -18.044 -10.637 42.094 1.00 25.97 1078 TYR A O 1
ATOM 8707 N N . LYS A 1 1079 ? -19.296 -9.187 43.211 1.00 26.11 1079 LYS A N 1
ATOM 8708 C CA . LYS A 1 1079 ? -18.394 -8.042 42.879 1.00 26.11 1079 LYS A CA 1
ATOM 8709 C C . LYS A 1 1079 ? -17.997 -7.152 44.062 1.00 26.11 1079 LYS A C 1
ATOM 8711 O O . LYS A 1 1079 ? -17.132 -6.296 43.929 1.00 26.11 1079 LYS A O 1
ATOM 8716 N N . SER A 1 1080 ? -18.591 -7.400 45.223 1.00 31.23 1080 SER A N 1
ATOM 8717 C CA . SER A 1 1080 ? -18.435 -6.645 46.470 1.00 31.23 1080 SER A CA 1
ATOM 8718 C C . SER A 1 1080 ? -17.316 -7.157 47.390 1.00 31.23 1080 SER A C 1
ATOM 8720 O O . SER A 1 1080 ? -16.977 -6.479 48.354 1.00 31.23 1080 SER A O 1
ATOM 8722 N N . PHE A 1 1081 ? -16.713 -8.316 47.099 1.00 29.69 1081 PHE A N 1
ATOM 8723 C CA . PHE A 1 1081 ? -15.770 -8.974 48.016 1.00 29.69 1081 PHE A CA 1
ATOM 8724 C C . PHE A 1 1081 ? -14.431 -8.227 48.172 1.00 29.69 1081 PHE A C 1
ATOM 8726 O O . PHE A 1 1081 ? -13.977 -8.030 49.291 1.00 29.69 1081 PHE A O 1
ATOM 8733 N N . ILE A 1 1082 ? -13.860 -7.700 47.081 1.00 31.50 1082 ILE A N 1
ATOM 8734 C CA . ILE A 1 1082 ? -12.583 -6.951 47.118 1.00 31.50 1082 ILE A CA 1
ATOM 8735 C C . ILE A 1 1082 ? -12.752 -5.574 47.794 1.00 31.50 1082 ILE A C 1
ATOM 8737 O O . ILE A 1 1082 ? -11.832 -5.056 48.422 1.00 31.50 1082 ILE A O 1
ATOM 8741 N N . HIS A 1 1083 ? -13.948 -4.980 47.705 1.00 34.09 1083 HIS A N 1
ATOM 8742 C CA . HIS A 1 1083 ? -14.241 -3.683 48.324 1.00 34.09 1083 HIS A CA 1
ATOM 8743 C C . HIS A 1 1083 ? -14.473 -3.789 49.838 1.00 34.09 1083 HIS A C 1
ATOM 8745 O O . HIS A 1 1083 ? -14.081 -2.885 50.573 1.00 34.09 1083 HIS A O 1
ATOM 8751 N N . ALA A 1 1084 ? -15.058 -4.890 50.321 1.00 34.81 1084 ALA A N 1
ATOM 8752 C CA . ALA A 1 1084 ? -15.250 -5.110 51.753 1.00 34.81 1084 ALA A CA 1
ATOM 8753 C C . ALA A 1 1084 ? -13.908 -5.280 52.491 1.00 34.81 1084 ALA A C 1
ATOM 8755 O O . ALA A 1 1084 ? -13.699 -4.671 53.538 1.00 34.81 1084 ALA A O 1
ATOM 8756 N N . GLU A 1 1085 ? -12.967 -6.029 51.913 1.00 32.59 1085 GLU A N 1
ATOM 8757 C CA . GLU A 1 1085 ? -11.655 -6.317 52.512 1.00 32.59 1085 GLU A CA 1
ATOM 8758 C C . GLU A 1 1085 ? -10.793 -5.050 52.710 1.00 32.59 1085 GLU A C 1
ATOM 8760 O O . GLU A 1 1085 ? -10.130 -4.871 53.735 1.00 32.59 1085 GLU A O 1
ATOM 8765 N N . TYR A 1 1086 ? -10.859 -4.105 51.765 1.00 37.25 1086 TYR A N 1
ATOM 8766 C CA . TYR A 1 1086 ? -10.153 -2.823 51.859 1.00 37.25 1086 TYR A CA 1
ATOM 8767 C C . TYR A 1 1086 ? -10.784 -1.866 52.886 1.00 37.25 1086 TYR A C 1
ATOM 8769 O O . TYR A 1 1086 ? -10.065 -1.161 53.600 1.00 37.25 1086 TYR A O 1
ATOM 8777 N N . ILE A 1 1087 ? -12.117 -1.882 53.018 1.00 37.00 1087 ILE A N 1
ATOM 8778 C CA . ILE A 1 1087 ? -12.842 -1.134 54.058 1.00 37.00 1087 ILE A CA 1
ATOM 8779 C C . ILE A 1 1087 ? -12.435 -1.635 55.452 1.00 37.00 1087 ILE A C 1
ATOM 8781 O O . ILE A 1 1087 ? -12.158 -0.821 56.332 1.00 37.00 1087 ILE A O 1
ATOM 8785 N N . PHE A 1 1088 ? -12.296 -2.951 55.643 1.00 37.97 1088 PHE A N 1
ATOM 8786 C CA . PHE A 1 1088 ? -11.808 -3.525 56.903 1.00 37.97 1088 PHE A CA 1
ATOM 8787 C C . PHE A 1 1088 ? -10.357 -3.121 57.222 1.00 37.97 1088 PHE A C 1
ATOM 8789 O O . PHE A 1 1088 ? -10.067 -2.753 58.363 1.00 37.97 1088 PHE A O 1
ATOM 8796 N N . LYS A 1 1089 ? -9.461 -3.078 56.223 1.00 37.81 1089 LYS A N 1
ATOM 8797 C CA . LYS A 1 1089 ? -8.068 -2.611 56.401 1.00 37.81 1089 LYS A CA 1
ATOM 8798 C C . LYS A 1 1089 ? -7.957 -1.123 56.749 1.00 37.81 1089 LYS A C 1
ATOM 8800 O O . LYS A 1 1089 ? -7.112 -0.748 57.562 1.00 37.81 1089 LYS A O 1
ATOM 8805 N N . GLN A 1 1090 ? -8.809 -0.271 56.180 1.00 36.41 1090 GLN A N 1
ATOM 8806 C CA . GLN A 1 1090 ? -8.833 1.161 56.505 1.00 36.41 1090 GLN A CA 1
ATOM 8807 C C . GLN A 1 1090 ? -9.433 1.434 57.893 1.00 36.41 1090 GLN A C 1
ATOM 8809 O O . GLN A 1 1090 ? -8.926 2.289 58.616 1.00 36.41 1090 GLN A O 1
ATOM 8814 N N . ILE A 1 1091 ? -10.434 0.660 58.325 1.00 38.62 1091 ILE A N 1
ATOM 8815 C CA . ILE A 1 1091 ? -10.967 0.737 59.697 1.00 38.62 1091 ILE A CA 1
ATOM 8816 C C . ILE A 1 1091 ? -9.899 0.304 60.722 1.00 38.62 1091 ILE A C 1
ATOM 8818 O O . ILE A 1 1091 ? -9.703 0.994 61.723 1.00 38.62 1091 ILE A O 1
ATOM 8822 N N . GLY A 1 1092 ? -9.130 -0.757 60.442 1.00 37.12 1092 GLY A N 1
ATOM 8823 C CA . GLY A 1 1092 ? -8.000 -1.177 61.285 1.00 37.12 1092 GLY A CA 1
ATOM 8824 C C . GLY A 1 1092 ? -6.890 -0.119 61.399 1.00 37.12 1092 GLY A C 1
ATOM 8825 O O . GLY A 1 1092 ? -6.362 0.123 62.484 1.00 37.12 1092 GLY A O 1
ATOM 8826 N N . SER A 1 1093 ? -6.597 0.596 60.307 1.00 35.72 1093 SER A N 1
ATOM 8827 C CA . SER A 1 1093 ? -5.641 1.715 60.292 1.00 35.72 1093 SER A CA 1
ATOM 8828 C C . SER A 1 1093 ? -6.072 2.894 61.175 1.00 35.72 1093 SER A C 1
ATOM 8830 O O . SER A 1 1093 ? -5.213 3.611 61.687 1.00 35.72 1093 SER A O 1
ATOM 8832 N N . ILE A 1 1094 ? -7.378 3.117 61.338 1.00 38.03 1094 ILE A N 1
ATOM 8833 C CA . ILE A 1 1094 ? -7.933 4.227 62.128 1.00 38.03 1094 ILE A CA 1
ATOM 8834 C C . ILE A 1 1094 ? -8.016 3.848 63.619 1.00 38.03 1094 ILE A C 1
ATOM 8836 O O . ILE A 1 1094 ? -7.802 4.694 64.485 1.00 38.03 1094 ILE A O 1
ATOM 8840 N N . CYS A 1 1095 ? -8.237 2.571 63.947 1.00 36.53 1095 CYS A N 1
ATOM 8841 C CA . CYS A 1 1095 ? -8.391 2.104 65.332 1.00 36.53 1095 CYS A CA 1
ATOM 8842 C C . CYS A 1 1095 ? -7.076 1.792 66.080 1.00 36.53 1095 CYS A C 1
ATOM 8844 O O . CYS A 1 1095 ? -7.112 1.588 67.298 1.00 36.53 1095 CYS A O 1
ATOM 8846 N N . ASN A 1 1096 ? -5.920 1.821 65.405 1.00 35.88 1096 ASN A N 1
ATOM 8847 C CA . ASN A 1 1096 ? -4.610 1.438 65.964 1.00 35.88 1096 ASN A CA 1
ATOM 8848 C C . ASN A 1 1096 ? -4.066 2.327 67.103 1.00 35.88 1096 ASN A C 1
ATOM 8850 O O . ASN A 1 1096 ? -3.038 1.997 67.690 1.00 35.88 1096 ASN A O 1
ATOM 8854 N N . ASN A 1 1097 ? -4.749 3.419 67.459 1.00 40.16 1097 ASN A N 1
ATOM 8855 C CA . ASN A 1 1097 ? -4.366 4.299 68.571 1.00 40.16 1097 ASN A CA 1
ATOM 8856 C C . ASN A 1 1097 ? -5.274 4.193 69.808 1.00 40.16 1097 ASN A C 1
ATOM 8858 O O . ASN A 1 1097 ? -5.229 5.050 70.691 1.00 40.16 1097 ASN A O 1
ATOM 8862 N N . THR A 1 1098 ? -6.081 3.135 69.913 1.00 40.72 1098 THR A N 1
ATOM 8863 C CA . THR A 1 1098 ? -6.888 2.866 71.112 1.00 40.72 1098 THR A CA 1
ATOM 8864 C C . THR A 1 1098 ? -6.550 1.507 71.721 1.00 40.72 1098 THR A C 1
ATOM 8866 O O . THR A 1 1098 ? -6.095 0.590 71.042 1.00 40.72 1098 THR A O 1
ATOM 8869 N N . THR A 1 1099 ? -6.768 1.367 73.029 1.00 35.19 1099 THR A N 1
ATOM 8870 C CA . THR A 1 1099 ? -6.408 0.217 73.883 1.00 35.19 1099 THR A CA 1
ATOM 8871 C C . THR A 1 1099 ? -7.036 -1.139 73.503 1.00 35.19 1099 THR A C 1
ATOM 8873 O O . THR A 1 1099 ? -6.838 -2.112 74.225 1.00 35.19 1099 THR A O 1
ATOM 8876 N N . TYR A 1 1100 ? -7.737 -1.238 72.368 1.00 40.09 1100 TYR A N 1
ATOM 8877 C CA . TYR A 1 1100 ? -8.463 -2.427 71.900 1.00 40.09 1100 TYR A CA 1
ATOM 8878 C C . TYR A 1 1100 ? -7.871 -3.095 70.645 1.00 40.09 1100 TYR A C 1
ATOM 8880 O O . TYR A 1 1100 ? -8.465 -4.032 70.119 1.00 40.09 1100 TYR A O 1
ATOM 8888 N N . GLY A 1 1101 ? -6.666 -2.711 70.204 1.00 40.22 1101 GLY A N 1
ATOM 8889 C CA . GLY A 1 1101 ? -5.982 -3.343 69.059 1.00 40.22 1101 GLY A CA 1
ATOM 8890 C C . GLY A 1 1101 ? -5.744 -4.862 69.171 1.00 40.22 1101 GLY A C 1
ATOM 8891 O O . GLY A 1 1101 ? -5.414 -5.494 68.182 1.00 40.22 1101 GLY A O 1
ATOM 8892 N N . LYS A 1 1102 ? -5.957 -5.475 70.346 1.00 37.44 1102 LYS A N 1
ATOM 8893 C CA . LYS A 1 1102 ? -5.807 -6.926 70.562 1.00 37.44 1102 LYS A CA 1
ATOM 8894 C C . LYS A 1 1102 ? -7.061 -7.766 70.278 1.00 37.44 1102 LYS A C 1
ATOM 8896 O O . LYS A 1 1102 ? -6.949 -8.986 70.254 1.00 37.44 1102 LYS A O 1
ATOM 8901 N N . GLU A 1 1103 ? -8.232 -7.161 70.067 1.00 38.09 1103 GLU A N 1
ATOM 8902 C CA . GLU A 1 1103 ? -9.456 -7.898 69.685 1.00 38.09 1103 GLU A CA 1
ATOM 8903 C C . GLU A 1 1103 ? -9.676 -7.964 68.164 1.00 38.09 1103 GLU A C 1
ATOM 8905 O O . GLU A 1 1103 ? -10.544 -8.699 67.706 1.00 38.09 1103 GLU A O 1
ATOM 8910 N N . PHE A 1 1104 ? -8.883 -7.234 67.370 1.00 37.62 1104 PHE A N 1
ATOM 8911 C CA . PHE A 1 1104 ? -8.977 -7.252 65.904 1.00 37.62 1104 PHE A CA 1
ATOM 8912 C C . PHE A 1 1104 ? -8.255 -8.467 65.290 1.00 37.62 1104 PHE A C 1
ATOM 8914 O O . PHE A 1 1104 ? -8.779 -9.091 64.369 1.00 37.62 1104 PHE A O 1
ATOM 8921 N N . ASP A 1 1105 ? -7.120 -8.873 65.870 1.00 35.25 1105 ASP A N 1
ATOM 8922 C CA . ASP A 1 1105 ? -6.316 -10.015 65.399 1.00 35.25 1105 ASP A CA 1
ATOM 8923 C C . ASP A 1 1105 ? -7.028 -11.375 65.559 1.00 35.25 1105 ASP A C 1
ATOM 8925 O O . ASP A 1 1105 ? -6.695 -12.342 64.877 1.00 35.25 1105 ASP A O 1
ATOM 8929 N N . SER A 1 1106 ? -8.037 -11.483 66.433 1.00 35.06 1106 SER A N 1
ATOM 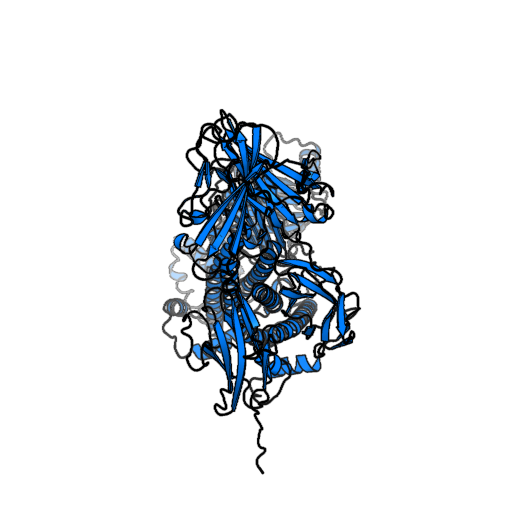8930 C CA . SER A 1 1106 ? -8.810 -12.724 66.604 1.00 35.06 1106 SER A CA 1
ATOM 8931 C C . SER A 1 1106 ? -9.934 -12.896 65.574 1.00 35.06 1106 SER A C 1
ATOM 8933 O O . SER A 1 1106 ? -10.443 -14.006 65.418 1.00 35.06 1106 SER A O 1
ATOM 8935 N N . PHE A 1 1107 ? -10.307 -11.838 64.844 1.00 32.22 1107 PHE A N 1
ATOM 8936 C CA . PHE A 1 1107 ? -11.368 -11.885 63.830 1.00 32.22 1107 PHE A CA 1
ATOM 8937 C C . PHE A 1 1107 ? -10.856 -12.353 62.457 1.00 32.22 1107 PHE A C 1
ATOM 8939 O O . PHE A 1 1107 ? -11.590 -13.036 61.740 1.00 32.22 1107 PHE A O 1
ATOM 8946 N N . GLU A 1 1108 ? -9.590 -12.065 62.124 1.00 32.59 1108 GLU A N 1
ATOM 8947 C CA . GLU A 1 1108 ? -8.949 -12.429 60.845 1.00 32.59 1108 GLU A CA 1
ATOM 8948 C C . GLU A 1 1108 ? -8.856 -13.958 60.642 1.00 32.59 1108 GLU A C 1
ATOM 8950 O O . GLU A 1 1108 ? -8.930 -14.449 59.518 1.00 32.59 1108 GLU A O 1
ATOM 8955 N N . LEU A 1 1109 ? -8.811 -14.729 61.735 1.00 27.97 1109 LEU A N 1
ATOM 8956 C CA . LEU A 1 1109 ? -8.747 -16.198 61.718 1.00 27.97 1109 LEU A CA 1
ATOM 8957 C C . LEU A 1 1109 ? -10.099 -16.901 61.506 1.00 27.97 1109 LEU A C 1
ATOM 8959 O O . LEU A 1 1109 ? -10.113 -18.082 61.179 1.00 27.97 1109 LEU A O 1
ATOM 8963 N N . SER A 1 1110 ? -11.232 -16.209 61.659 1.00 28.16 1110 SER A N 1
ATOM 8964 C CA . SER A 1 1110 ? -12.572 -16.825 61.541 1.00 28.16 1110 SER A CA 1
ATOM 8965 C C . SER A 1 1110 ? -13.252 -16.616 60.182 1.00 28.16 1110 SER A C 1
ATOM 8967 O O . SER A 1 1110 ? -14.287 -17.219 59.913 1.00 28.16 1110 SER A O 1
ATOM 8969 N N . PHE A 1 1111 ? -12.667 -15.788 59.310 1.00 28.38 1111 PHE A N 1
ATOM 8970 C CA . PHE A 1 1111 ? -13.229 -15.449 57.995 1.00 28.38 1111 PHE A CA 1
ATOM 8971 C C . PHE A 1 1111 ? -12.743 -16.359 56.852 1.00 28.38 1111 PHE A C 1
ATOM 8973 O O . PHE A 1 1111 ? -13.251 -16.253 55.742 1.00 28.38 1111 PHE A O 1
ATOM 8980 N N . TYR A 1 1112 ? -11.786 -17.257 57.117 1.00 29.44 1112 TYR A N 1
ATOM 8981 C CA . TYR A 1 1112 ? -11.194 -18.161 56.120 1.00 29.44 1112 TYR A CA 1
ATOM 8982 C C . TYR A 1 1112 ? -11.842 -19.566 56.052 1.00 29.44 1112 TYR A C 1
ATOM 8984 O O . TYR A 1 1112 ? -11.433 -20.369 55.218 1.00 29.44 1112 TYR A O 1
ATOM 8992 N N . GLU A 1 1113 ? -12.855 -19.876 56.878 1.00 25.69 1113 GLU A N 1
ATOM 8993 C CA . GLU A 1 1113 ? -13.551 -21.189 56.901 1.00 25.69 1113 GLU A CA 1
ATOM 8994 C C . GLU A 1 1113 ? -15.018 -21.171 56.392 1.00 25.69 1113 GLU A C 1
ATOM 8996 O O . GLU A 1 1113 ? -15.754 -22.140 56.585 1.00 25.69 1113 GLU A O 1
ATOM 9001 N N . LEU A 1 1114 ? -15.458 -20.116 55.695 1.00 27.64 1114 LEU A N 1
ATOM 9002 C CA . LEU A 1 1114 ? -16.782 -20.003 55.043 1.00 27.64 1114 LEU A CA 1
ATOM 9003 C C . LEU A 1 1114 ? -16.633 -19.561 53.586 1.00 27.64 1114 LEU A C 1
ATOM 9005 O O . LEU A 1 1114 ? -17.470 -19.997 52.758 1.00 27.64 1114 LEU A O 1
#

Secondary structure (DSSP, 8-state):
------PPPPEEEEES----SSSPEEEETTS-EEEEEEEE---SS---EEEEEEEEETTTTS-EEP---TTS--SSSEEEE-TTSSPSEEEEEEEEEEETTEEEEEEEEEEEEEEEPPPPB--SSGGG-SEEEEETTS-EEE-HHHH-B-TTSSS--GGGEEEEEEEEETT----------------TT----S---PEE---S-TT---EEE-TTSSPSSEEEEEEEEEEESS-TT-EEEEEEEEEEESS--PEEEEEESSGGGEEEETTEEEE-TTS-EEEEEEEESS-PPEEEEEEEEEEEEE-TT-SSEEEEE----STTGGGGEE-TTSSEEEE-HHHHHHTTT--EEEEEEEEEESS-EEEEEEEEEEPPPPBS-EEEEE-SEEETTPPEEEEEES-B-TT-EEEEEEEEE-TTT---EEEEEESSSEEEE------TTT-EEEEEEEEEETT--EEEEE--S-EEEE--HHHHHHHHHHHH-TT------HHHHHHHT--HHHHHHHHHHHHHHHHHHHHHHHHHHHHTT--HHHH--PPTTPPPP-----PPPHHHHHHHHHHHHHHHHHHHHHHHHHHTS---SHHHHHHHHHHHHHHHS-GGG--HHHHHHHHHHHHHHHHHHHHHGGGS-HHHHHHHHHHHHHHHHHHHHHHHHHHTTSSPPPTHHHHHHHHHTTT-S--HHHHHHHHT----HHHHHHHHHHHHHHHHHHHHHHHHHHHHHHHHHHHHTT--TTEEEEEE-SSEEEEEEEEEHHHHTT-EETTEE--S--B-SS-TT-EEEEEEEEESSPPPPSS--SS-TTTTBPEEEEEEE-TTSPBPP-B--TTS-EEEEEEBPTT--PPPPEEE--TT----SSSEEEEEESTTS-SSTT---EEEEEEEESSTT--EEEEEEESS--EE-SS-EE-SEEEEE-GGG--TTS-EEEEE-HHHHTT--EEEEEEEEPPHHHIIIIIIS----S-----S----SS-EEEEEEEEEEEEE-TTS-EE-TTEEE-TT--SSEEEEEESB-SEEEEEEEEEP-----HHHHHHTT-HHHHHHHTTTGGG------SSSHHHHHHHHHHHHHHHTTSTTTTTTTTTTTTSS--

Sequence (1114 aa):
MYSILACFRPTMTLFPTPSSLEIPLQFRRSQDFYISATLTLNCAESLEIEAKWSIFNCTPNCTVQATIDPSINLTLNELFIPARTLSYGVYELKLTVTMQALSNLFSSQSAFVKINPSGITANLVKFGTSLITSSYEENLILDPGKHSINPDETMFNASDWTYRYRCRLYNSTHMGRDSYIYENTSSCFSNRADNMLAWRYNSTDDSQSSVTIPAKSLKYDRTYQFSVFMINRRNMTSQATGYLLVRVDNTRTSIIAVACVISTMCSPNLDYQYINPSTQVALFSVCTGHYRAISNIQWNIYQGSNDSLTTVVEWTRFNHTDSSQNLHFLGLNTTNFTAIKTLFINNSNIEFWRFEVVYTFYTETSSSALDFIINQPPENGTCSIDPENGTTNTLFTINCTDWFDEDGIQDYSFYLWSEKSSELVMLAFTTISTLDIKLPAGDNNSSSLNITVHIRDTLNCVKEFHIEEPIVVILDEISINTFINIIQNIDNKKTNDPIRQALASGNQNIVIQTVTIVSQELNKRNKHELEIAIKNGIPAEKISISPLGSQKRSETYKQTNSSMVNEYTNKLNMLAKTRDYLMKVTTNLAITTIDSIKLQASNLVQLTESINELTRTTSILASQKCYQLACRLKAISMRVSYEDAKYAATQISYCINNVLTAINAPLQQRGFFLNTNSIQQNNIFNDYDDDPELILLNLNNDFSKETVQTTRIHYYQQKTANEISKLANETILLITSILKIHLNIGQKITMKSSSLLVDIETTTIESLLNKSFEQIYIPSNIQTNLLKNTTIIFRSTIHSLAPADANFQISTNTNMSTAISLSLFDQFENEIFIYTNNKQPIEFFIFRDSNFILPKMFLQNVTLINSTESFYLNIIHINETIINKNLTISLHFEIRPFDINIGYIFIYKFDGIPYMNSSKIDIDKWLLFCPSNLTKEGIYKYFIDNRQISNHKLIIFGLREFNSTEIENFCIKKSINSLLIFDEPFNFTSNYELRTYTSGCYYLDKNNNWQSDGLWVGPLTDHYKTQCFSTHLTTFASSFQVLFNSIYKNEFIYLSKDENNLKKNFTQFKQLECPIRYKSFIHAEYIFKQIGSICNNTTYGKEFDSFELSFYEL

Solvent-accessible surface area (backbone atoms only — not comparable to full-atom values): 61077 Å² total; per-residue (Å²): 134,84,83,78,81,71,62,54,58,49,44,77,46,62,38,84,70,88,42,35,91,90,52,42,46,78,42,38,24,53,43,65,49,66,42,40,28,46,42,50,73,51,36,50,79,55,77,54,67,46,37,41,56,46,48,20,36,35,70,83,75,49,78,48,69,54,90,70,68,86,86,54,66,42,56,50,52,42,42,59,44,60,46,55,70,63,68,81,41,39,32,40,45,32,42,37,40,28,31,64,92,42,73,88,36,52,36,73,55,66,42,22,36,29,35,38,84,50,77,52,48,43,11,43,43,59,70,55,30,28,29,34,29,40,24,26,83,42,67,49,73,38,29,36,34,79,34,23,44,37,61,62,49,97,64,46,66,41,82,53,34,31,49,44,46,37,34,46,68,68,79,76,86,73,88,70,94,75,79,93,71,94,67,94,85,47,49,75,64,56,90,71,82,84,82,90,63,66,23,67,70,80,57,98,51,47,62,55,43,58,49,76,45,60,46,67,46,53,68,51,87,38,47,33,36,37,33,38,43,35,36,31,74,89,44,76,88,48,60,29,58,16,43,34,35,39,36,25,34,80,51,74,45,54,43,38,35,36,38,53,69,36,55,59,54,45,45,84,48,67,76,31,25,37,31,34,48,70,35,59,50,44,35,37,53,46,80,48,84,94,70,76,74,74,72,46,43,40,58,47,50,27,40,32,49,82,45,98,85,48,102,51,71,49,74,43,74,57,84,56,86,50,85,77,51,53,75,36,55,31,30,53,61,44,56,47,34,32,42,40,30,65,50,43,65,77,42,67,90,54,51,30,38,35,50,31,41,36,41,34,39,94,87,40,63,28,41,23,25,44,38,31,34,59,47,78,49,50,42,89,43,54,61,49,65,41,65,47,65,47,35,40,80,39,74,29,40,39,41,46,47,71,64,46,48,97,77,34,76,46,36,36,36,37,27,41,50,43,96,88,72,77,55,72,42,47,49,42,69,41,72,54,57,62,46,79,43,56,50,51,52,30,48,98,84,74,21,45,50,44,44,38,38,38,40,23,29,68,64,65,17,52,28,80,44,72,46,83,68,78,28,31,22,42,71,49,60,67,64,53,51,49,52,53,53,53,70,66,44,87,82,65,72,67,68,87,45,71,66,63,43,40,56,56,20,56,25,64,48,56,26,45,26,52,48,40,36,52,23,50,51,51,42,53,50,49,55,52,52,50,53,51,42,38,76,67,26,45,61,52,45,42,63,44,79,46,47,63,90,54,76,68,72,90,80,78,95,51,83,69,52,71,70,57,55,53,53,53,51,53,53,38,41,54,52,21,55,47,48,45,53,53,46,62,54,61,65,73,55,80,82,72,52,72,65,46,41,36,34,53,26,35,36,44,30,46,64,34,63,52,28,80,35,52,47,70,67,40,34,52,53,50,45,53,47,40,35,51,47,42,54,54,49,50,77,45,43,63,63,53,53,58,65,58,49,50,52,32,46,43,28,32,50,50,28,43,50,30,36,54,43,28,50,27,26,38,60,34,54,27,28,71,83,57,58,75,63,52,57,60,42,67,74,49,74,81,79,64,97,74,54,69,74,61,52,58,61,58,74,75,51,100,65,56,74,68,58,53,53,54,51,52,53,51,52,54,42,50,54,51,38,54,54,49,50,53,52,44,52,54,35,51,52,47,41,52,59,45,54,48,76,73,48,45,57,80,35,72,50,79,43,79,60,54,52,40,38,38,39,43,31,26,33,33,51,56,71,48,39,61,34,71,53,100,56,36,38,35,38,79,60,69,53,58,100,65,61,52,82,43,61,31,37,42,36,42,35,39,33,46,55,33,77,52,59,67,64,97,54,96,67,44,67,34,56,56,13,21,20,41,35,41,49,36,23,42,89,83,69,48,77,54,82,46,40,36,47,94,89,42,37,36,38,33,58,38,46,43,39,38,49,61,79,79,77,79,62,46,78,42,80,45,55,81,44,88,44,87,40,50,51,55,65,46,56,45,61,48,65,82,73,41,94,52,90,83,58,51,43,21,46,36,41,39,38,31,57,74,49,72,82,55,27,35,42,39,38,29,14,67,74,45,78,53,41,56,38,93,87,52,77,49,58,76,50,73,48,77,46,33,47,89,62,43,42,99,86,52,34,40,77,49,75,45,46,20,74,82,43,55,96,50,51,31,41,26,35,27,45,32,71,51,54,75,67,49,42,47,40,58,59,69,64,55,70,79,88,67,89,85,63,56,73,58,58,49,68,45,90,57,42,35,31,42,40,42,34,37,36,27,34,31,35,53,48,98,82,48,38,74,42,29,81,67,42,37,47,42,86,83,42,60,97,56,34,42,28,31,33,25,29,59,71,46,39,33,37,31,32,71,47,76,56,78,77,59,79,64,49,70,70,57,65,53,49,75,74,32,80,75,55,47,68,62,50,62,70,59,66,77,74,69,91,76,96,78,88,91,80,57,65,73,58,52,57,53,54,53,54,53,53,52,69,69,49,68,86,47,100,59,61,77,67,57,70,67,51,69,73,68,70,80,83,119

pLDDT: mean 79.92, std 17.73, range [23.33, 97.81]

Radius of gyration: 38.14 Å; Cα contacts (8 Å, |Δi|>4): 2253; chains: 1; bounding box: 81×100×130 Å

Foldseek 3Di:
DDDPQDWAFKDKDKPPDDADPVRAAEDELLDKDKIAMFIFTDGQQDLDKWKFKWKAFVVPPRPHTDDFDPPFDGGFRMGIDHRLGDDFGKMKIKMKMAHPVHRVRIDMDIHIYGHDFDAKFFAQDAAQFLEWEAELQAKDKGFSQQHIDRSNDPHRHLQQKFKKKKKDFQDDQDDDPDDDDPDDDDDLQDPDDDDDDIDTPPPVDSSGRMDIHGRNRHDAPTKMKMKMWMAGNVHRVRIDMGIHIYHYHNDHAWIKDKHWLQNLQWPDDHSATEGQLQFKTKMFMDTDDDDDDWPWKAKWKWFWDDDPSGPHTDTDTDDQPDPVSCVQWFQRTHRMIMGGSVVCVVPVVGFKMKIKMWTDDPPDIIITIHIYGYADWWDDKAKEKPPLEEALPDWIKIAIPDTDGPQAWAKKWKWWADPVFRATQTQDMGRDRMDTAGAAFADPPQSWIKMWMWIAGPSGHTDIHTHPRTRHYHYPCVLLVVLLVVLLDPPRSGDPRVLVSQLSRSRLNSLLRSLLNNLLVLVVVLVVLLVVLVVQADQQQLADFFFPPDAFDDHDHDDDDPVSVVVSLVVLLSSLSVLLVSLVSLLSHDQHDLSSLLSSLSSLLSSLVSLQSHALNSLVSLLVSLLVSLVVCLVCLSNDGLVSLLSSLLSSLSSLLSSLCSLQCVLASRHPHHCVNVVVVVVVVVPDPPDVVLVVVVVPDPDDPVVSSVLVSSLVSLVSSVVSVVSSVVSVLSSLVSNVSVAGEPDWDWRDDRFKIKIKHWYFQCVQAQDDDDFKGHHNDKDFPDDRRFIKIKMKMKGSADGAASDSDSHGQFSFKIKIAIWMAHPVRDTTKIFDDPVTFIKGKIFGGSSDDDDFFAWDPQQVDQWQFLWFKFKDFPCVVDPDNQFFKKKKKKKAWPDLQKKKKKFKAFPDEADFAPVDGDTPDIDIGASVCQDPVRIHMDIDKRVNCPPTGMMMMTMAIDDPVCNCVCVPVVPPPDDDHRGGTHGDPTIMTMWMKMKAKWFQDPVRHTHRPQKMWDPPDDPGMTIMTGRIGGMMGMGMDIDDGPCPGPVVVVCVPDVVVVVVCVVVVVPDDDDDDDDCPVVVVVVLVVVLVVCVPDPPNVVSVVVVVPPPPD

Nearest PDB structures (foldseek):
  2nzi-assembly2_B  TM=2.791E-01  e=1.907E-05  Homo sapiens
  1zxq-assembly1_A-2  TM=3.496E-01  e=4.964E-04  Homo sapiens
  1z7z-assembly1_I  TM=1.694E-01  e=3.478E-07  Homo sapiens
  1iam-assembly1_A-2  TM=3.673E-01  e=9.569E-02  Homo sapiens

Mean predicted aligned error: 13.64 Å